Protein AF-0000000070209570 (afdb_homodimer)

pLDDT: mean 76.89, std 24.83, range [17.38, 98.5]

Structure (mmCIF, N/CA/C/O backbone):
data_AF-0000000070209570-model_v1
#
loop_
_entity.id
_entity.type
_entity.pdbx_description
1 polymer 'Terpene synthase'
#
loop_
_atom_site.group_PDB
_atom_site.id
_atom_site.type_symbol
_atom_site.label_atom_id
_atom_site.label_alt_id
_atom_site.label_comp_id
_atom_site.label_asym_id
_atom_site.label_entity_id
_atom_site.label_seq_id
_atom_site.pdbx_PDB_ins_code
_atom_site.Cartn_x
_atom_site.Cartn_y
_atom_site.Cartn_z
_atom_site.occupancy
_atom_site.B_iso_or_equiv
_atom_site.auth_seq_id
_atom_site.auth_comp_id
_atom_site.auth_asym_id
_atom_site.auth_atom_id
_atom_site.pdbx_PDB_model_num
ATOM 1 N N . MET A 1 1 ? -20.188 -4.586 13.852 1 23.17 1 MET A N 1
ATOM 2 C CA . MET A 1 1 ? -18.859 -4.348 14.383 1 23.17 1 MET A CA 1
ATOM 3 C C . MET A 1 1 ? -18.891 -3.293 15.492 1 23.17 1 MET A C 1
ATOM 5 O O . MET A 1 1 ? -19.406 -2.191 15.289 1 23.17 1 MET A O 1
ATOM 9 N N . VAL A 1 2 ? -19.016 -3.707 16.641 1 29.11 2 VAL A N 1
ATOM 10 C CA . VAL A 1 2 ? -19.016 -2.805 17.797 1 29.11 2 VAL A CA 1
ATOM 11 C C . VAL A 1 2 ? -17.891 -1.783 17.641 1 29.11 2 VAL A C 1
ATOM 13 O O . VAL A 1 2 ? -16.734 -2.152 17.406 1 29.11 2 VAL A O 1
ATOM 16 N N . ILE A 1 3 ? -18.234 -0.667 17.203 1 37.16 3 ILE A N 1
ATOM 17 C CA . ILE A 1 3 ? -17.203 0.375 17.219 1 37.16 3 ILE A CA 1
ATOM 18 C C . ILE A 1 3 ? -16.484 0.36 18.562 1 37.16 3 ILE A C 1
ATOM 20 O O . ILE A 1 3 ? -17.109 0.483 19.625 1 37.16 3 ILE A O 1
ATOM 24 N N . PRO A 1 4 ? -15.375 -0.186 18.625 1 47 4 PRO A N 1
ATOM 25 C CA . PRO A 1 4 ? -14.672 -0.267 19.906 1 47 4 PRO A CA 1
ATOM 26 C C . PRO A 1 4 ? -14.766 1.026 20.703 1 47 4 PRO A C 1
ATOM 28 O O . PRO A 1 4 ? -14.891 2.109 20.125 1 47 4 PRO A O 1
ATOM 31 N N . HIS A 1 5 ? -15.211 0.9 21.844 1 55 5 HIS A N 1
ATOM 32 C CA . HIS A 1 5 ? -15.227 1.959 22.859 1 55 5 HIS A CA 1
ATOM 33 C C . HIS A 1 5 ? -13.852 2.592 23.016 1 55 5 HIS A C 1
ATOM 35 O O . HIS A 1 5 ? -12.883 1.908 23.359 1 55 5 HIS A O 1
ATOM 41 N N . HIS A 1 6 ? -13.609 3.732 22.266 1 69.62 6 HIS A N 1
ATOM 42 C CA . HIS A 1 6 ? -12.367 4.484 22.406 1 69.62 6 HIS A CA 1
ATOM 43 C C . HIS A 1 6 ? -12.219 5.027 23.828 1 69.62 6 HIS A C 1
ATOM 45 O O . HIS A 1 6 ? -13.211 5.234 24.516 1 69.62 6 HIS A O 1
ATOM 51 N N . SER A 1 7 ? -11 4.906 24.438 1 72.31 7 SER A N 1
ATOM 52 C CA . SER A 1 7 ? -10.664 5.387 25.781 1 72.31 7 SER A CA 1
ATOM 53 C C . SER A 1 7 ? -9.508 6.379 25.734 1 72.31 7 SER A C 1
ATOM 55 O O . SER A 1 7 ? -8.492 6.129 25.078 1 72.31 7 SER A O 1
ATOM 57 N N . LEU A 1 8 ? -9.75 7.543 26.406 1 85 8 LEU A N 1
ATOM 58 C CA . LEU A 1 8 ? -8.695 8.539 26.516 1 85 8 LEU A CA 1
ATOM 59 C C . LEU A 1 8 ? -7.789 8.25 27.719 1 85 8 LEU A C 1
ATOM 61 O O . LEU A 1 8 ? -6.855 9.008 27.984 1 85 8 LEU A O 1
ATOM 65 N N . THR A 1 9 ? -8.031 7.113 28.297 1 80 9 THR A N 1
ATOM 66 C CA . THR A 1 9 ? -7.242 6.754 29.469 1 80 9 THR A CA 1
ATOM 67 C C . THR A 1 9 ? -5.766 6.629 29.094 1 80 9 THR A C 1
ATOM 69 O O . THR A 1 9 ? -5.414 5.957 28.125 1 80 9 THR A O 1
ATOM 72 N N . GLY A 1 10 ? -4.961 7.328 29.812 1 83.5 10 GLY A N 1
ATOM 73 C CA . GLY A 1 10 ? -3.523 7.215 29.625 1 83.5 10 GLY A CA 1
ATOM 74 C C . GLY A 1 10 ? -2.98 8.172 28.594 1 83.5 10 GLY A C 1
ATOM 75 O O . GLY A 1 10 ? -1.772 8.227 28.359 1 83.5 10 GLY A O 1
ATOM 76 N N . LEU A 1 11 ? -3.871 8.953 28 1 89.69 11 LEU A N 1
ATOM 77 C CA . LEU A 1 11 ? -3.422 9.875 26.953 1 89.69 11 LEU A CA 1
ATOM 78 C C . LEU A 1 11 ? -2.436 10.891 27.531 1 89.69 11 LEU A C 1
ATOM 80 O O . LEU A 1 11 ? -1.465 11.258 26.859 1 89.69 11 LEU A O 1
ATOM 84 N N . VAL A 1 12 ? -2.764 11.391 28.688 1 87.62 12 VAL A N 1
ATOM 85 C CA . VAL A 1 12 ? -1.906 12.336 29.406 1 87.62 12 VAL A CA 1
ATOM 86 C C . VAL A 1 12 ? -1.707 11.859 30.844 1 87.62 12 VAL A C 1
ATOM 88 O O . VAL A 1 12 ? -2.508 11.078 31.359 1 87.62 12 VAL A O 1
ATOM 91 N N . SER A 1 13 ? -0.628 12.297 31.422 1 81 13 SER A N 1
ATOM 92 C CA . SER A 1 13 ? -0.411 11.961 32.844 1 81 13 SER A CA 1
ATOM 93 C C . SER A 1 13 ? -1.5 12.562 33.719 1 81 13 SER A C 1
ATOM 95 O O . SER A 1 13 ? -2.137 13.547 33.344 1 81 13 SER A O 1
ATOM 97 N N . GLU A 1 14 ? -1.722 11.93 34.812 1 77.75 14 GLU A N 1
ATOM 98 C CA . GLU A 1 14 ? -2.752 12.391 35.75 1 77.75 14 GLU A CA 1
ATOM 99 C C . GLU A 1 14 ? -2.516 13.844 36.156 1 77.75 14 GLU A C 1
ATOM 101 O O . GLU A 1 14 ? -3.465 14.617 36.312 1 77.75 14 GLU A O 1
ATOM 106 N N . ALA A 1 15 ? -1.305 14.203 36.281 1 75.88 15 ALA A N 1
ATOM 107 C CA . ALA A 1 15 ? -0.942 15.547 36.75 1 75.88 15 ALA A CA 1
ATOM 108 C C . ALA A 1 15 ? -1.246 16.594 35.688 1 75.88 15 ALA A C 1
ATOM 110 O O . ALA A 1 15 ? -1.459 17.766 36 1 75.88 15 ALA A O 1
ATOM 111 N N . GLU A 1 16 ? -1.414 16.125 34.469 1 80.62 16 GLU A N 1
ATOM 112 C CA . GLU A 1 16 ? -1.543 17.078 33.344 1 80.62 16 GLU A CA 1
ATOM 113 C C . GLU A 1 16 ? -2.957 17.062 32.781 1 80.62 16 GLU A C 1
ATOM 115 O O . GLU A 1 16 ? -3.262 17.828 31.859 1 80.62 16 GLU A O 1
ATOM 120 N N . GLN A 1 17 ? -3.848 16.391 33.375 1 77.75 17 GLN A N 1
ATOM 121 C CA . GLN A 1 17 ? -5.191 16.219 32.812 1 77.75 17 GLN A CA 1
ATOM 122 C C . GLN A 1 17 ? -5.957 17.531 32.812 1 77.75 17 GLN A C 1
ATOM 124 O O . GLN A 1 17 ? -6.75 17.812 31.922 1 77.75 17 GLN A O 1
ATOM 129 N N . ASP A 1 18 ? -5.605 18.359 33.812 1 78.69 18 ASP A N 1
ATOM 130 C CA . ASP A 1 18 ? -6.355 19.609 33.938 1 78.69 18 ASP A CA 1
ATOM 131 C C . ASP A 1 18 ? -5.707 20.719 33.125 1 78.69 18 ASP A C 1
ATOM 133 O O . ASP A 1 18 ? -6.234 21.828 33.062 1 78.69 18 ASP A O 1
ATOM 137 N N . ARG A 1 19 ? -4.699 20.359 32.469 1 85.25 19 ARG A N 1
ATOM 138 C CA . ARG A 1 19 ? -3.951 21.406 31.766 1 85.25 19 ARG A CA 1
ATOM 139 C C . ARG A 1 19 ? -4.203 21.328 30.266 1 85.25 19 ARG A C 1
ATOM 141 O O . ARG A 1 19 ? -3.824 22.25 29.516 1 85.25 19 ARG A O 1
ATOM 148 N N . ILE A 1 20 ? -4.855 20.312 29.812 1 89.19 20 ILE A N 1
ATOM 149 C CA . ILE A 1 20 ? -5.09 20.172 28.391 1 89.19 20 ILE A CA 1
ATOM 150 C C . ILE A 1 20 ? -6.504 20.625 28.047 1 89.19 20 ILE A C 1
ATOM 152 O O . ILE A 1 20 ? -7.379 20.656 28.922 1 89.19 20 ILE A O 1
ATOM 156 N N . CYS A 1 21 ? -6.656 21.109 26.875 1 88.88 21 CYS A N 1
ATOM 157 C CA . CYS A 1 21 ? -8.008 21.375 26.375 1 88.88 21 CYS A CA 1
ATOM 158 C C . CYS A 1 21 ? -8.82 20.094 26.312 1 88.88 21 CYS A C 1
ATOM 160 O O . CYS A 1 21 ? -8.367 19.094 25.75 1 88.88 21 CYS A O 1
ATOM 162 N N . PRO A 1 22 ? -10.023 20.031 26.891 1 87.31 22 PRO A N 1
ATOM 163 C CA . PRO A 1 22 ? -10.812 18.797 26.906 1 87.31 22 PRO A CA 1
ATOM 164 C C . PRO A 1 22 ? -11.086 18.266 25.5 1 87.31 22 PRO A C 1
ATOM 166 O O . PRO A 1 22 ? -11.359 19.047 24.578 1 87.31 22 PRO A O 1
ATOM 169 N N . ILE A 1 23 ? -10.992 16.969 25.375 1 91.06 23 ILE A N 1
ATOM 170 C CA . ILE A 1 23 ? -11.273 16.281 24.125 1 91.06 23 ILE A CA 1
ATOM 171 C C . ILE A 1 23 ? -12.664 15.656 24.172 1 91.06 23 ILE A C 1
ATOM 173 O O . ILE A 1 23 ? -12.961 14.844 25.047 1 91.06 23 ILE A O 1
ATOM 177 N N . ARG A 1 24 ? -13.547 16.016 23.203 1 90.94 24 ARG A N 1
ATOM 178 C CA . ARG A 1 24 ? -14.945 15.586 23.266 1 90.94 24 ARG A CA 1
ATOM 179 C C . ARG A 1 24 ? -15.328 14.797 22.031 1 90.94 24 ARG A C 1
ATOM 181 O O . ARG A 1 24 ? -16.422 14.227 21.953 1 90.94 24 ARG A O 1
ATOM 188 N N . TYR A 1 25 ? -14.461 14.766 21.109 1 92.81 25 TYR A N 1
ATOM 189 C CA . TYR A 1 25 ? -14.742 14.086 19.859 1 92.81 25 TYR A CA 1
ATOM 190 C C . TYR A 1 25 ? -13.586 13.18 19.453 1 92.81 25 TYR A C 1
ATOM 192 O O . TYR A 1 25 ? -12.43 13.484 19.734 1 92.81 25 TYR A O 1
ATOM 200 N N . LEU A 1 26 ? -13.883 12.031 18.906 1 94.12 26 LEU A N 1
ATOM 201 C CA . LEU A 1 26 ? -12.938 11.109 18.281 1 94.12 26 LEU A CA 1
ATOM 202 C C . LEU A 1 26 ? -13.469 10.578 16.953 1 94.12 26 LEU A C 1
ATOM 204 O O . LEU A 1 26 ? -14.508 9.914 16.922 1 94.12 26 LEU A O 1
ATOM 208 N N . HIS A 1 27 ? -12.789 10.922 15.914 1 95.38 27 HIS A N 1
ATOM 209 C CA . HIS A 1 27 ? -13.18 10.508 14.57 1 95.38 27 HIS A CA 1
ATOM 210 C C . HIS A 1 27 ? -12.242 9.438 14.031 1 95.38 27 HIS A C 1
ATOM 212 O O . HIS A 1 27 ? -11.023 9.648 13.969 1 95.38 27 HIS A O 1
ATOM 218 N N . ASN A 1 28 ? -12.766 8.266 13.727 1 94.81 28 ASN A N 1
ATOM 219 C CA . ASN A 1 28 ? -12.023 7.219 13.023 1 94.81 28 ASN A CA 1
ATOM 220 C C . ASN A 1 28 ? -12.281 7.262 11.523 1 94.81 28 ASN A C 1
ATOM 222 O O . ASN A 1 28 ? -13.367 6.898 11.062 1 94.81 28 ASN A O 1
ATOM 226 N N . PRO A 1 29 ? -11.289 7.695 10.789 1 96.19 29 PRO A N 1
ATOM 227 C CA . PRO A 1 29 ? -11.531 7.816 9.344 1 96.19 29 PRO A CA 1
ATOM 228 C C . PRO A 1 29 ? -11.539 6.465 8.633 1 96.19 29 PRO A C 1
ATOM 230 O O . PRO A 1 29 ? -12.023 6.359 7.504 1 96.19 29 PRO A O 1
ATOM 233 N N . LEU A 1 30 ? -10.953 5.445 9.258 1 94.25 30 LEU A N 1
ATOM 234 C CA . LEU A 1 30 ? -10.859 4.137 8.625 1 94.25 30 LEU A CA 1
ATOM 235 C C . LEU A 1 30 ? -12.172 3.371 8.758 1 94.25 30 LEU A C 1
ATOM 237 O O . LEU A 1 30 ? -12.859 3.479 9.773 1 94.25 30 LEU A O 1
ATOM 241 N N . GLN A 1 31 ? -12.562 2.703 7.832 1 88.12 31 GLN A N 1
ATOM 242 C CA . GLN A 1 31 ? -13.805 1.945 7.793 1 88.12 31 GLN A CA 1
ATOM 243 C C . GLN A 1 31 ? -13.555 0.461 8.039 1 88.12 31 GLN A C 1
ATOM 245 O O . GLN A 1 31 ? -14.484 -0.348 7.988 1 88.12 31 GLN A O 1
ATOM 250 N N . SER A 1 32 ? -12.258 0.089 8.148 1 83.81 32 SER A N 1
ATOM 251 C CA . SER A 1 32 ? -11.836 -1.281 8.422 1 83.81 32 SER A CA 1
ATOM 252 C C . SER A 1 32 ? -10.57 -1.312 9.273 1 83.81 32 SER A C 1
ATOM 254 O O . SER A 1 32 ? -10.008 -0.263 9.594 1 83.81 32 SER A O 1
ATOM 256 N N . ASN A 1 33 ? -10.281 -2.477 9.812 1 79.38 33 ASN A N 1
ATOM 257 C CA . ASN A 1 33 ? -9.039 -2.719 10.531 1 79.38 33 ASN A CA 1
ATOM 258 C C . ASN A 1 33 ? -8.117 -3.662 9.766 1 79.38 33 ASN A C 1
ATOM 260 O O . ASN A 1 33 ? -8.117 -4.871 10.016 1 79.38 33 ASN A O 1
ATOM 264 N N . PRO A 1 34 ? -7.391 -3.049 8.875 1 81.31 34 PRO A N 1
ATOM 265 C CA . PRO A 1 34 ? -6.574 -3.926 8.031 1 81.31 34 PRO A CA 1
ATOM 266 C C . PRO A 1 34 ? -5.484 -4.648 8.812 1 81.31 34 PRO A C 1
ATOM 268 O O . PRO A 1 34 ? -4.633 -4.004 9.438 1 81.31 34 PRO A O 1
ATOM 271 N N . SER A 1 35 ? -5.371 -5.941 8.703 1 81.12 35 SER A N 1
ATOM 272 C CA . SER A 1 35 ? -4.43 -6.746 9.477 1 81.12 35 SER A CA 1
ATOM 273 C C . SER A 1 35 ? -3.023 -6.66 8.891 1 81.12 35 SER A C 1
ATOM 275 O O . SER A 1 35 ? -2.039 -6.949 9.578 1 81.12 35 SER A O 1
ATOM 277 N N . TRP A 1 36 ? -2.928 -6.293 7.68 1 82.94 36 TRP A N 1
ATOM 278 C CA . TRP A 1 36 ? -1.636 -6.312 7 1 82.94 36 TRP A CA 1
ATOM 279 C C . TRP A 1 36 ? -0.874 -5.012 7.242 1 82.94 36 TRP A C 1
ATOM 281 O O . TRP A 1 36 ? 0.28 -4.875 6.828 1 82.94 36 TRP A O 1
ATOM 291 N N . ILE A 1 37 ? -1.49 -4.043 7.832 1 87.56 37 ILE A N 1
ATOM 292 C CA . ILE A 1 37 ? -0.826 -2.791 8.172 1 87.56 37 ILE A CA 1
ATOM 293 C C . ILE A 1 37 ? -0.371 -2.822 9.625 1 87.56 37 ILE A C 1
ATOM 295 O O . ILE A 1 37 ? -1.137 -3.205 10.516 1 87.56 37 ILE A O 1
ATOM 299 N N . ARG A 1 38 ? 0.879 -2.494 9.836 1 86.12 38 ARG A N 1
ATOM 300 C CA . ARG A 1 38 ? 1.438 -2.418 11.18 1 86.12 38 ARG A CA 1
ATOM 301 C C . ARG A 1 38 ? 1.892 -0.998 11.508 1 86.12 38 ARG A C 1
ATOM 303 O O . ARG A 1 38 ? 2.748 -0.442 10.812 1 86.12 38 ARG A O 1
ATOM 310 N N . ARG A 1 39 ? 1.322 -0.509 12.469 1 87.12 39 ARG A N 1
ATOM 311 C CA . ARG A 1 39 ? 1.769 0.797 12.945 1 87.12 39 ARG A CA 1
ATOM 312 C C . ARG A 1 39 ? 2.912 0.654 13.945 1 87.12 39 ARG A C 1
ATOM 314 O O . ARG A 1 39 ? 2.729 0.108 15.031 1 87.12 39 ARG A O 1
ATOM 321 N N . CYS A 1 40 ? 4.082 1.082 13.594 1 87.88 40 CYS A N 1
ATOM 322 C CA . CYS A 1 40 ? 5.246 1.091 14.477 1 87.88 40 CYS A CA 1
ATOM 323 C C . CYS A 1 40 ? 5.535 2.5 14.984 1 87.88 40 CYS A C 1
ATOM 325 O O . CYS A 1 40 ? 5.906 3.379 14.203 1 87.88 40 CYS A O 1
ATOM 327 N N . PRO A 1 41 ? 5.449 2.699 16.312 1 92.88 41 PRO A N 1
ATOM 328 C CA . PRO A 1 41 ? 5.695 4.047 16.828 1 92.88 41 PRO A CA 1
ATOM 329 C C . PRO A 1 41 ? 7.098 4.555 16.516 1 92.88 41 PRO A C 1
ATOM 331 O O . PRO A 1 41 ? 8.07 3.807 16.609 1 92.88 41 PRO A O 1
ATOM 334 N N . ILE A 1 42 ? 7.168 5.738 16.062 1 94.25 42 ILE A N 1
ATOM 335 C CA . ILE A 1 42 ? 8.445 6.379 15.781 1 94.25 42 ILE A CA 1
ATOM 336 C C . ILE A 1 42 ? 8.562 7.68 16.562 1 94.25 42 ILE A C 1
ATOM 338 O O . ILE A 1 42 ? 7.555 8.336 16.844 1 94.25 42 ILE A O 1
ATOM 342 N N . SER A 1 43 ? 9.797 8.031 16.953 1 93.62 43 SER A N 1
ATOM 343 C CA . SER A 1 43 ? 10.078 9.25 17.703 1 93.62 43 SER A CA 1
ATOM 344 C C . SER A 1 43 ? 11.109 10.109 16.984 1 93.62 43 SER A C 1
ATOM 346 O O . SER A 1 43 ? 11.859 9.617 16.141 1 93.62 43 SER A O 1
ATOM 348 N N . PHE A 1 44 ? 11.07 11.375 17.328 1 94.62 44 PHE A N 1
ATOM 349 C CA . PHE A 1 44 ? 12.086 12.273 16.766 1 94.62 44 PHE A CA 1
ATOM 350 C C . PHE A 1 44 ? 13.484 11.797 17.141 1 94.62 44 PHE A C 1
ATOM 352 O O . PHE A 1 44 ? 13.734 11.414 18.281 1 94.62 44 PHE A O 1
ATOM 359 N N . PRO A 1 45 ? 14.422 11.562 16.203 1 89.75 45 PRO A N 1
ATOM 360 C CA . PRO A 1 45 ? 15.695 10.883 16.438 1 89.75 45 PRO A CA 1
ATOM 361 C C . PRO A 1 45 ? 16.594 11.633 17.422 1 89.75 45 PRO A C 1
ATOM 363 O O . PRO A 1 45 ? 17.469 11.023 18.062 1 89.75 45 PRO A O 1
ATOM 366 N N . ARG A 1 46 ? 16.656 12.82 17.562 1 82.06 46 ARG A N 1
ATOM 367 C CA . ARG A 1 46 ? 17.562 13.492 18.484 1 82.06 46 ARG A CA 1
ATOM 368 C C . ARG A 1 46 ? 16.969 13.57 19.875 1 82.06 46 ARG A C 1
ATOM 370 O O . ARG A 1 46 ? 15.773 13.781 20.031 1 82.06 46 ARG A O 1
ATOM 377 N N . GLY A 1 47 ? 17.016 12.398 20.641 1 61.09 47 GLY A N 1
ATOM 378 C CA . GLY A 1 47 ? 16.531 12.297 22 1 61.09 47 GLY A CA 1
ATOM 379 C C . GLY A 1 47 ? 15.789 13.539 22.469 1 61.09 47 GLY A C 1
ATOM 380 O O . GLY A 1 47 ? 15.828 14.578 21.812 1 61.09 47 GLY A O 1
ATOM 381 N N . GLY A 1 48 ? 14.758 13.406 23.344 1 52.41 48 GLY A N 1
ATOM 382 C CA . GLY A 1 48 ? 13.82 14.336 23.969 1 52.41 48 GLY A CA 1
ATOM 383 C C . GLY A 1 48 ? 14.484 15.609 24.453 1 52.41 48 GLY A C 1
ATOM 384 O O . GLY A 1 48 ? 14.594 15.828 25.672 1 52.41 48 GLY A O 1
ATOM 385 N N . GLY A 1 49 ? 15.508 15.984 23.844 1 46.41 49 GLY A N 1
ATOM 386 C CA . GLY A 1 49 ? 16.016 17.203 24.453 1 46.41 49 GLY A CA 1
ATOM 387 C C . GLY A 1 49 ? 14.992 18.312 24.516 1 46.41 49 GLY A C 1
ATOM 388 O O . GLY A 1 49 ? 14 18.297 23.781 1 46.41 49 GLY A O 1
ATOM 389 N N . GLU A 1 50 ? 14.969 19.078 25.641 1 51.09 50 GLU A N 1
ATOM 390 C CA . GLU A 1 50 ? 14.203 20.297 25.891 1 51.09 50 GLU A CA 1
ATOM 391 C C . GLU A 1 50 ? 14.305 21.266 24.703 1 51.09 50 GLU A C 1
ATOM 393 O O . GLU A 1 50 ? 15.367 21.406 24.109 1 51.09 50 GLU A O 1
ATOM 398 N N . VAL A 1 51 ? 13.242 21.344 23.953 1 52.38 51 VAL A N 1
ATOM 399 C CA . VAL A 1 51 ? 13.266 22.484 23.047 1 52.38 51 VAL A CA 1
ATOM 400 C C . VAL A 1 51 ? 13.938 23.672 23.719 1 52.38 51 VAL A C 1
ATOM 402 O O . VAL A 1 51 ? 13.531 24.078 24.812 1 52.38 51 VAL A O 1
ATOM 405 N N . HIS A 1 52 ? 15.195 23.875 23.453 1 49 52 HIS A N 1
ATOM 406 C CA . HIS A 1 52 ? 16.109 24.812 24.094 1 49 52 HIS A CA 1
ATOM 407 C C . HIS A 1 52 ? 15.438 26.156 24.328 1 49 52 HIS A C 1
ATOM 409 O O . HIS A 1 52 ? 15.883 26.938 25.172 1 49 52 HIS A O 1
ATOM 415 N N . ASN A 1 53 ? 14.516 26.594 23.547 1 46.41 53 ASN A N 1
ATOM 416 C CA . ASN A 1 53 ? 14.156 28 23.672 1 46.41 53 ASN A CA 1
ATOM 417 C C . ASN A 1 53 ? 13.148 28.234 24.781 1 46.41 53 ASN A C 1
ATOM 419 O O . ASN A 1 53 ? 12.516 29.297 24.859 1 46.41 53 ASN A O 1
ATOM 423 N N . THR A 1 54 ? 12.773 27.203 25.516 1 53.41 54 THR A N 1
ATOM 424 C CA . THR A 1 54 ? 11.742 27.641 26.438 1 53.41 54 THR A CA 1
ATOM 425 C C . THR A 1 54 ? 12.188 27.469 27.891 1 53.41 54 THR A C 1
ATOM 427 O O . THR A 1 54 ? 12.734 26.422 28.25 1 53.41 54 THR A O 1
ATOM 430 N N . LYS A 1 55 ? 12.562 28.531 28.641 1 51.53 55 LYS A N 1
ATOM 431 C CA . LYS A 1 55 ? 12.852 28.578 30.078 1 51.53 55 LYS A CA 1
ATOM 432 C C . LYS A 1 55 ? 11.789 27.812 30.875 1 51.53 55 LYS A C 1
ATOM 434 O O . LYS A 1 55 ? 12.094 27.203 31.891 1 51.53 55 LYS A O 1
ATOM 439 N N . GLU A 1 56 ? 10.43 27.938 30.453 1 61.56 56 GLU A N 1
ATOM 440 C CA . GLU A 1 56 ? 9.289 27.297 31.094 1 61.56 56 GLU A CA 1
ATOM 441 C C . GLU A 1 56 ? 8.617 26.297 30.172 1 61.56 56 GLU A C 1
ATOM 443 O O . GLU A 1 56 ? 8.68 26.422 28.938 1 61.56 56 GLU A O 1
ATOM 448 N N . ARG A 1 57 ? 8.156 25.266 30.781 1 77.5 57 ARG A N 1
ATOM 449 C CA . ARG A 1 57 ? 7.438 24.25 30.016 1 77.5 57 ARG A CA 1
ATOM 450 C C . ARG A 1 57 ? 6.207 24.844 29.344 1 77.5 57 ARG A C 1
ATOM 452 O O . ARG A 1 57 ? 5.258 25.266 30.016 1 77.5 57 ARG A O 1
ATOM 459 N N . VAL A 1 58 ? 6.188 24.984 28.062 1 88.56 58 VAL A N 1
ATOM 460 C CA . VAL A 1 58 ? 5.148 25.688 27.328 1 88.56 58 VAL A CA 1
ATOM 461 C C . VAL A 1 58 ? 4.215 24.688 26.656 1 88.56 58 VAL A C 1
ATOM 463 O O . VAL A 1 58 ? 3.301 25.062 25.922 1 88.56 58 VAL A O 1
ATOM 466 N N . PHE A 1 59 ? 4.426 23.375 26.953 1 92.94 59 PHE A N 1
ATOM 467 C CA . PHE A 1 59 ? 3.582 22.406 26.281 1 92.94 59 PHE A CA 1
ATOM 468 C C . PHE A 1 59 ? 3.322 21.203 27.188 1 92.94 59 PHE A C 1
ATOM 470 O O . PHE A 1 59 ? 4.02 21 28.172 1 92.94 59 PHE A O 1
ATOM 477 N N . ASN A 1 60 ? 2.277 20.484 26.922 1 91.75 60 ASN A N 1
ATOM 478 C CA . ASN A 1 60 ? 1.963 19.172 27.469 1 91.75 60 ASN A CA 1
ATOM 479 C C . ASN A 1 60 ? 2.203 18.062 26.453 1 91.75 60 ASN A C 1
ATOM 481 O O . ASN A 1 60 ? 2.061 18.281 25.25 1 91.75 60 ASN A O 1
ATOM 485 N N . THR A 1 61 ? 2.57 16.922 26.953 1 91.88 61 THR A N 1
ATOM 486 C CA . THR A 1 61 ? 2.795 15.781 26.078 1 91.88 61 THR A CA 1
ATOM 487 C C . THR A 1 61 ? 1.609 14.82 26.125 1 91.88 61 THR A C 1
ATOM 489 O O . THR A 1 61 ? 1.102 14.508 27.203 1 91.88 61 THR A O 1
ATOM 492 N N . LEU A 1 62 ? 1.144 14.477 24.969 1 94.12 62 LEU A N 1
ATOM 493 C CA . LEU A 1 62 ? 0.1 13.469 24.812 1 94.12 62 LEU A CA 1
ATOM 494 C C . LEU A 1 62 ? 0.667 12.195 24.188 1 94.12 62 LEU A C 1
ATOM 496 O O . LEU A 1 62 ? 1.522 12.258 23.297 1 94.12 62 LEU A O 1
ATOM 500 N N . SER A 1 63 ? 0.209 11.031 24.641 1 92.06 63 SER A N 1
ATOM 501 C CA . SER A 1 63 ? 0.756 9.758 24.188 1 92.06 63 SER A CA 1
ATOM 502 C C . SER A 1 63 ? -0.343 8.836 23.672 1 92.06 63 SER A C 1
ATOM 504 O O . SER A 1 63 ? -0.683 7.84 24.312 1 92.06 63 SER A O 1
ATOM 506 N N . PRO A 1 64 ? -0.755 9.094 22.453 1 94.19 64 PRO A N 1
ATOM 507 C CA . PRO A 1 64 ? -1.867 8.297 21.922 1 94.19 64 PRO A CA 1
ATOM 508 C C . PRO A 1 64 ? -1.464 6.855 21.609 1 94.19 64 PRO A C 1
ATOM 510 O O . PRO A 1 64 ? -2.328 5.996 21.422 1 94.19 64 PRO A O 1
ATOM 513 N N . LEU A 1 65 ? -0.195 6.555 21.547 1 92.88 65 LEU A N 1
ATOM 514 C CA . LEU A 1 65 ? 0.259 5.23 21.141 1 92.88 65 LEU A CA 1
ATOM 515 C C . LEU A 1 65 ? 0.917 4.496 22.297 1 92.88 65 LEU A C 1
ATOM 517 O O . LEU A 1 65 ? 1.79 3.65 22.094 1 92.88 65 LEU A O 1
ATOM 521 N N . ASN A 1 66 ? 0.556 4.77 23.516 1 86.88 66 ASN A N 1
ATOM 522 C CA . ASN A 1 66 ? 1.235 4.215 24.672 1 86.88 66 ASN A CA 1
ATOM 523 C C . ASN A 1 66 ? 0.695 2.832 25.031 1 86.88 66 ASN A C 1
ATOM 525 O O . ASN A 1 66 ? 1.171 2.201 25.984 1 86.88 66 ASN A O 1
ATOM 529 N N . GLY A 1 67 ? -0.251 2.287 24.312 1 82 67 GLY A N 1
ATOM 530 C CA . GLY A 1 67 ? -0.803 0.962 24.562 1 82 67 GLY A CA 1
ATOM 531 C C . GLY A 1 67 ? -1.937 0.962 25.562 1 82 67 GLY A C 1
ATOM 532 O O . GLY A 1 67 ? -2.664 -0.025 25.688 1 82 67 GLY A O 1
ATOM 533 N N . ILE A 1 68 ? -2.113 2.021 26.234 1 78 68 ILE A N 1
ATOM 534 C CA . ILE A 1 68 ? -3.172 2.145 27.234 1 78 68 ILE A CA 1
ATOM 535 C C . ILE A 1 68 ? -4.371 2.865 26.625 1 78 68 ILE A C 1
ATOM 537 O O . ILE A 1 68 ? -5.512 2.408 26.766 1 78 68 ILE A O 1
ATOM 541 N N . CYS A 1 69 ? -3.992 3.904 25.891 1 82.44 69 CYS A N 1
ATOM 542 C CA . CYS A 1 69 ? -5.004 4.684 25.188 1 82.44 69 CYS A CA 1
ATOM 543 C C . CYS A 1 69 ? -5.52 3.934 23.969 1 82.44 69 CYS A C 1
ATOM 545 O O . CYS A 1 69 ? -4.762 3.223 23.297 1 82.44 69 CYS A O 1
ATOM 547 N N . ASP A 1 70 ? -6.812 3.98 23.781 1 86.5 70 ASP A N 1
ATOM 548 C CA . ASP A 1 70 ? -7.395 3.422 22.562 1 86.5 70 ASP A CA 1
ATOM 549 C C . ASP A 1 70 ? -8.125 4.496 21.766 1 86.5 70 ASP A C 1
ATOM 551 O O . ASP A 1 70 ? -9.328 4.707 21.938 1 86.5 70 ASP A O 1
ATOM 555 N N . VAL A 1 71 ? -7.441 5.121 20.969 1 91.88 71 VAL A N 1
ATOM 556 C CA . VAL A 1 71 ? -7.992 6.184 20.125 1 91.88 71 VAL A CA 1
ATOM 557 C C . VAL A 1 71 ? -7.664 5.91 18.656 1 91.88 71 VAL A C 1
ATOM 559 O O . VAL A 1 71 ? -6.684 5.23 18.359 1 91.88 71 VAL A O 1
ATOM 562 N N . PRO A 1 72 ? -8.453 6.332 17.75 1 93.62 72 PRO A N 1
ATOM 563 C CA . PRO A 1 72 ? -8.219 6.09 16.328 1 93.62 72 PRO A CA 1
ATOM 564 C C . PRO A 1 72 ? -7.211 7.066 15.719 1 93.62 72 PRO A C 1
ATOM 566 O O . PRO A 1 72 ? -7.516 7.727 14.719 1 93.62 72 PRO A O 1
ATOM 569 N N . TYR A 1 73 ? -6.051 7.133 16.344 1 95.69 73 TYR A N 1
ATOM 570 C CA . TYR A 1 73 ? -4.934 7.961 15.914 1 95.69 73 TYR A CA 1
ATOM 571 C C . TYR A 1 73 ? -4.18 7.297 14.773 1 95.69 73 TYR A C 1
ATOM 573 O O . TYR A 1 73 ? -3.447 6.324 14.984 1 95.69 73 TYR A O 1
ATOM 581 N N . CYS A 1 74 ? -4.352 7.793 13.555 1 95.06 74 CYS A N 1
ATOM 582 C CA . CYS A 1 74 ? -3.773 7.188 12.359 1 95.06 74 CYS A CA 1
ATOM 583 C C . CYS A 1 74 ? -2.395 7.77 12.07 1 95.06 74 CYS A C 1
ATOM 585 O O . CYS A 1 74 ? -2.199 8.43 11.055 1 95.06 74 CYS A O 1
ATOM 587 N N . SER A 1 75 ? -1.437 7.551 12.883 1 96.88 75 SER A N 1
ATOM 588 C CA . SER A 1 75 ? -0.058 8 12.719 1 96.88 75 SER A CA 1
ATOM 589 C C . SER A 1 75 ? 0.906 7.137 13.531 1 96.88 75 SER A C 1
ATOM 591 O O . SER A 1 75 ? 0.544 6.613 14.586 1 96.88 75 SER A O 1
ATOM 593 N N . SER A 1 76 ? 2.1 6.957 13.008 1 96 76 SER A N 1
ATOM 594 C CA . SER A 1 76 ? 3.141 6.246 13.75 1 96 76 SER A CA 1
ATOM 595 C C . SER A 1 76 ? 3.922 7.191 14.656 1 96 76 SER A C 1
ATOM 597 O O . SER A 1 76 ? 4.727 6.75 15.477 1 96 76 SER A O 1
ATOM 599 N N . ILE A 1 77 ? 3.756 8.477 14.469 1 96.81 77 ILE A N 1
ATOM 600 C CA . ILE A 1 77 ? 4.477 9.43 15.312 1 96.81 77 ILE A CA 1
ATOM 601 C C . ILE A 1 77 ? 3.953 9.359 16.734 1 96.81 77 ILE A C 1
ATOM 603 O O . ILE A 1 77 ? 2.791 9.68 17 1 96.81 77 ILE A O 1
ATOM 607 N N . ALA A 1 78 ? 4.781 9.016 17.609 1 93.69 78 ALA A N 1
ATOM 608 C CA . ALA A 1 78 ? 4.371 8.586 18.938 1 93.69 78 ALA A CA 1
ATOM 609 C C . ALA A 1 78 ? 3.99 9.781 19.812 1 93.69 78 ALA A C 1
ATOM 611 O O . ALA A 1 78 ? 3.043 9.711 20.594 1 93.69 78 ALA A O 1
ATOM 612 N N . ASP A 1 79 ? 4.723 10.867 19.656 1 90.94 79 ASP A N 1
ATOM 613 C CA . ASP A 1 79 ? 4.551 11.984 20.578 1 90.94 79 ASP A CA 1
ATOM 614 C C . ASP A 1 79 ? 3.705 13.094 19.953 1 90.94 79 ASP A C 1
ATOM 616 O O . ASP A 1 79 ? 3.988 13.539 18.828 1 90.94 79 ASP A O 1
ATOM 620 N N . VAL A 1 80 ? 2.725 13.43 20.656 1 95.94 80 VAL A N 1
ATOM 621 C CA . VAL A 1 80 ? 1.889 14.586 20.344 1 95.94 80 VAL A CA 1
ATOM 622 C C . VAL A 1 80 ? 1.979 15.609 21.469 1 95.94 80 VAL A C 1
ATOM 624 O O . VAL A 1 80 ? 2.299 15.266 22.609 1 95.94 80 VAL A O 1
ATOM 627 N N . TYR A 1 81 ? 1.798 16.859 21.141 1 94.62 81 TYR A N 1
ATOM 628 C CA . TYR A 1 81 ? 1.94 17.938 22.109 1 94.62 81 TYR A CA 1
ATOM 629 C C . TYR A 1 81 ? 0.79 18.922 22 1 94.62 81 TYR A C 1
ATOM 631 O O . TYR A 1 81 ? 0.122 19 20.969 1 94.62 81 TYR A O 1
ATOM 639 N N . GLU A 1 82 ? 0.53 19.594 23.078 1 95.75 82 GLU A N 1
ATOM 640 C CA . GLU A 1 82 ? -0.395 20.734 23.109 1 95.75 82 GLU A CA 1
ATOM 641 C C . GLU A 1 82 ? 0.212 21.922 23.844 1 95.75 82 GLU A C 1
ATOM 643 O O . GLU A 1 82 ? 0.753 21.766 24.938 1 95.75 82 GLU A O 1
ATOM 648 N N . THR A 1 83 ? 0.156 23.062 23.203 1 95.75 83 THR A N 1
ATOM 649 C CA . THR A 1 83 ? 0.674 24.266 23.844 1 95.75 83 THR A CA 1
ATOM 650 C C . THR A 1 83 ? -0.091 24.578 25.125 1 95.75 83 THR A C 1
ATOM 652 O O . THR A 1 83 ? -1.294 24.328 25.219 1 95.75 83 THR A O 1
ATOM 655 N N . ARG A 1 84 ? 0.542 25.125 26.094 1 93 84 ARG A N 1
ATOM 656 C CA . ARG A 1 84 ? -0.104 25.531 27.344 1 93 84 ARG A CA 1
ATOM 657 C C . ARG A 1 84 ? -0.814 26.875 27.172 1 93 84 ARG A C 1
ATOM 659 O O . ARG A 1 84 ? -1.534 27.312 28.078 1 93 84 ARG A O 1
ATOM 666 N N . PHE A 1 85 ? -0.701 27.5 26.016 1 94.44 85 PHE A N 1
ATOM 667 C CA . PHE A 1 85 ? -1.336 28.781 25.734 1 94.44 85 PHE A CA 1
ATOM 668 C C . PHE A 1 85 ? -2.645 28.578 24.969 1 94.44 85 PHE A C 1
ATOM 670 O O . PHE A 1 85 ? -3.119 29.484 24.281 1 94.44 85 PHE A O 1
ATOM 677 N N . TRP A 1 86 ? -3.207 27.359 25.078 1 92.75 86 TRP A N 1
ATOM 678 C CA . TRP A 1 86 ? -4.359 27.047 24.234 1 92.75 86 TRP A CA 1
ATOM 679 C C . TRP A 1 86 ? -5.543 27.938 24.594 1 92.75 86 TRP A C 1
ATOM 681 O O . TRP A 1 86 ? -6.332 28.312 23.719 1 92.75 86 TRP A O 1
ATOM 691 N N . LYS A 1 87 ? -5.719 28.391 25.828 1 92.44 87 LYS A N 1
ATOM 692 C CA . LYS A 1 87 ? -6.824 29.266 26.219 1 92.44 87 LYS A CA 1
ATOM 693 C C . LYS A 1 87 ? -6.699 30.641 25.547 1 92.44 87 LYS A C 1
ATOM 695 O O . LYS A 1 87 ? -7.691 31.188 25.062 1 92.44 87 LYS A O 1
ATOM 700 N N . GLU A 1 88 ? -5.465 31.156 25.594 1 93.25 88 GLU A N 1
ATOM 701 C CA . GLU A 1 88 ? -5.203 32.438 24.922 1 93.25 88 GLU A CA 1
ATOM 702 C C . GLU A 1 88 ? -5.5 32.344 23.422 1 93.25 88 GLU A C 1
ATOM 704 O O . GLU A 1 88 ? -6.062 33.281 22.844 1 93.25 88 GLU A O 1
ATOM 709 N N . GLY A 1 89 ? -5.113 31.266 22.844 1 93.12 89 GLY A N 1
ATOM 710 C CA . GLY A 1 89 ? -5.375 31.078 21.422 1 93.12 89 GLY A CA 1
ATOM 711 C C . GLY A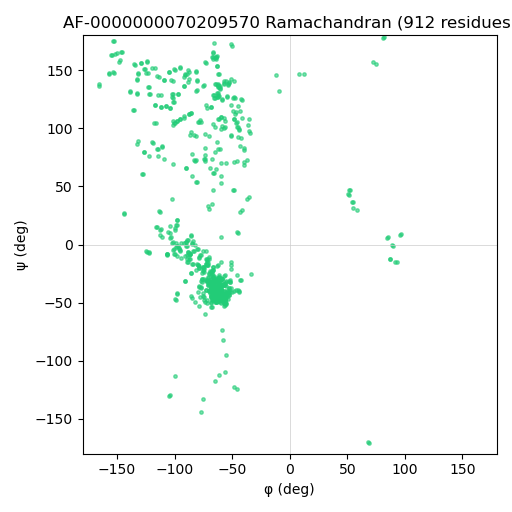 1 89 ? -6.852 30.969 21.109 1 93.12 89 GLY A C 1
ATOM 712 O O . GLY A 1 89 ? -7.312 31.531 20.109 1 93.12 89 GLY A O 1
ATOM 713 N N . LEU A 1 90 ? -7.59 30.25 21.906 1 90.69 90 LEU A N 1
ATOM 714 C CA . LEU A 1 90 ? -9.031 30.109 21.688 1 90.69 90 LEU A CA 1
ATOM 715 C C . LEU A 1 90 ? -9.727 31.453 21.781 1 90.69 90 LEU A C 1
ATOM 717 O O . LEU A 1 90 ? -10.617 31.75 20.969 1 90.69 90 LEU A O 1
ATOM 721 N N . GLU A 1 91 ? -9.312 32.219 22.734 1 91.25 91 GLU A N 1
ATOM 722 C CA . GLU A 1 91 ? -9.922 33.531 22.906 1 91.25 91 GLU A CA 1
ATOM 723 C C . GLU A 1 91 ? -9.602 34.438 21.734 1 91.25 91 GLU A C 1
ATOM 725 O O . GLU A 1 91 ? -10.461 35.188 21.266 1 91.25 91 GLU A O 1
ATOM 730 N N . ALA A 1 92 ? -8.383 34.438 21.297 1 92 92 ALA A N 1
ATOM 731 C CA . ALA A 1 92 ? -8.008 35.219 20.141 1 92 92 ALA A CA 1
ATOM 732 C C . ALA A 1 92 ? -8.805 34.812 18.906 1 92 92 ALA A C 1
ATOM 734 O O . ALA A 1 92 ? -9.234 35.656 18.125 1 92 92 ALA A O 1
ATOM 735 N N . GLY A 1 93 ? -8.938 33.531 18.75 1 89.38 93 GLY A N 1
ATOM 736 C CA . GLY A 1 93 ? -9.734 33 17.656 1 89.38 93 GLY A CA 1
ATOM 737 C C . GLY A 1 93 ? -11.195 33.406 17.734 1 89.38 93 GLY A C 1
ATOM 738 O O . GLY A 1 93 ? -11.781 33.844 16.734 1 89.38 93 GLY A O 1
ATOM 739 N N . ARG A 1 94 ? -11.719 33.281 18.859 1 88 94 ARG A N 1
ATOM 740 C CA . ARG A 1 94 ? -13.109 33.688 19.062 1 88 94 ARG A CA 1
ATOM 741 C C . ARG A 1 94 ? -13.328 35.156 18.719 1 88 94 ARG A C 1
ATOM 743 O O . ARG A 1 94 ? -14.32 35.5 18.078 1 88 94 ARG A O 1
ATOM 750 N N . THR A 1 95 ? -12.453 35.969 19.203 1 89 95 THR A N 1
ATOM 751 C CA . THR A 1 95 ? -12.516 37.406 18.906 1 89 95 THR A CA 1
ATOM 752 C C . THR A 1 95 ? -12.469 37.625 17.406 1 89 95 THR A C 1
ATOM 754 O O . THR A 1 95 ? -13.227 38.438 16.875 1 89 95 THR A O 1
ATOM 757 N N . THR A 1 96 ? -11.617 37 16.766 1 87.88 96 THR A N 1
ATOM 758 C CA . THR A 1 96 ? -11.469 37.125 15.312 1 87.88 96 THR A CA 1
ATOM 759 C C . THR A 1 96 ? -12.766 36.75 14.602 1 87.88 96 THR A C 1
ATOM 761 O O . THR A 1 96 ? -13.227 37.469 13.719 1 87.88 96 THR A O 1
ATOM 764 N N . ILE A 1 97 ? -13.328 35.625 14.969 1 84.75 97 ILE A N 1
ATOM 765 C CA . ILE A 1 97 ? -14.547 35.156 14.336 1 84.75 97 ILE A CA 1
ATOM 766 C C . ILE A 1 97 ? -15.695 36.125 14.625 1 84.75 97 ILE A C 1
ATOM 768 O O . ILE A 1 97 ? -16.531 36.375 13.758 1 84.75 97 ILE A O 1
ATOM 772 N N . TYR A 1 98 ? -15.734 36.562 15.836 1 86.19 98 TYR A N 1
ATOM 773 C CA . TYR A 1 98 ? -16.766 37.531 16.203 1 86.19 98 TYR A CA 1
ATOM 774 C C . TYR A 1 98 ? -16.672 38.781 15.328 1 86.19 98 TYR A C 1
ATOM 776 O O . TYR A 1 98 ? -17.688 39.281 14.844 1 86.19 98 TYR A O 1
ATOM 784 N N . LEU A 1 99 ? -15.5 39.312 15.156 1 84.31 99 LEU A N 1
ATOM 785 C CA . LEU A 1 99 ? -15.297 40.531 14.344 1 84.31 99 LEU A CA 1
ATOM 786 C C . LEU A 1 99 ? -15.672 40.25 12.891 1 84.31 99 LEU A C 1
ATOM 788 O O . LEU A 1 99 ? -16.234 41.125 12.227 1 84.31 99 LEU A O 1
ATOM 792 N N . LEU A 1 100 ? -15.391 39.125 12.453 1 81.62 100 LEU A N 1
ATOM 793 C CA . LEU A 1 100 ? -15.758 38.719 11.094 1 81.62 100 LEU A CA 1
ATOM 794 C C . LEU A 1 100 ? -17.266 38.625 10.945 1 81.62 100 LEU A C 1
ATOM 796 O O . LEU A 1 100 ? -17.828 39.094 9.945 1 81.62 100 LEU A O 1
ATOM 800 N N . ALA A 1 101 ? -17.859 38.031 11.914 1 82.44 101 ALA A N 1
ATOM 801 C CA . ALA A 1 101 ? -19.312 37.844 11.875 1 82.44 101 ALA A CA 1
ATOM 802 C C . ALA A 1 101 ? -20.031 39.188 11.961 1 82.44 101 ALA A C 1
ATOM 804 O O . ALA A 1 101 ? -21.125 39.344 11.398 1 82.44 101 ALA A O 1
ATOM 805 N N . SER A 1 102 ? -19.438 40.156 12.57 1 82.31 102 SER A N 1
ATOM 806 C CA . SER A 1 102 ? -20.094 41.438 12.844 1 82.31 102 SER A CA 1
ATOM 807 C C . SER A 1 102 ? -19.781 42.469 11.766 1 82.31 102 SER A C 1
ATOM 809 O O . SER A 1 102 ? -20.281 43.594 11.805 1 82.31 102 SER A O 1
ATOM 811 N N . GLU A 1 103 ? -18.938 42.062 10.922 1 77.31 103 GLU A N 1
ATOM 812 C CA . GLU A 1 103 ? -18.516 43 9.891 1 77.31 103 GLU A CA 1
ATOM 813 C C . GLU A 1 103 ? -19.703 43.438 9.031 1 77.31 103 GLU A C 1
ATOM 815 O O . GLU A 1 103 ? -20.438 42.594 8.5 1 77.31 103 GLU A O 1
ATOM 820 N N . LYS A 1 104 ? -20.219 44.719 9.148 1 64.06 104 LYS A N 1
ATOM 821 C CA . LYS A 1 104 ? -21.391 45.281 8.461 1 64.06 104 LYS A CA 1
ATOM 822 C C . LYS A 1 104 ? -21.094 45.531 6.988 1 64.06 104 LYS A C 1
ATOM 824 O O . LYS A 1 104 ? -22 45.531 6.156 1 64.06 104 LYS A O 1
ATOM 829 N N . ASP A 1 105 ? -20 45.969 6.645 1 57.28 105 ASP A N 1
ATOM 830 C CA . ASP A 1 105 ? -19.75 46.406 5.27 1 57.28 105 ASP A CA 1
ATOM 831 C C . ASP A 1 105 ? -19.641 45.188 4.336 1 57.28 105 ASP A C 1
ATOM 833 O O . ASP A 1 105 ? -18.609 44.531 4.297 1 57.28 105 ASP A O 1
ATOM 837 N N . ALA A 1 106 ? -20.828 44.594 4.125 1 50.91 106 ALA A N 1
ATOM 838 C CA . ALA A 1 106 ? -21.109 43.438 3.281 1 50.91 106 ALA A CA 1
ATOM 839 C C . ALA A 1 106 ? -20.391 43.562 1.937 1 50.91 106 ALA A C 1
ATOM 841 O O . ALA A 1 106 ? -20.203 42.562 1.235 1 50.91 106 ALA A O 1
ATOM 842 N N . GLU A 1 107 ? -20.406 44.75 1.438 1 47.16 107 GLU A N 1
ATOM 843 C CA . GLU A 1 107 ? -19.953 44.969 0.071 1 47.16 107 GLU A CA 1
ATOM 844 C C . GLU A 1 107 ? -18.578 44.344 -0.155 1 47.16 107 GLU A C 1
ATOM 846 O O . GLU A 1 107 ? -18.203 44.031 -1.292 1 47.16 107 GLU A O 1
ATOM 851 N N . HIS A 1 108 ? -17.875 44.125 0.847 1 46.38 108 HIS A N 1
ATOM 852 C CA . HIS A 1 108 ? -16.469 43.781 0.665 1 46.38 108 HIS A CA 1
ATOM 853 C C . HIS A 1 108 ? -16.266 42.25 0.729 1 46.38 108 HIS A C 1
ATOM 855 O O . HIS A 1 108 ? -15.141 41.781 0.542 1 46.38 108 HIS A O 1
ATOM 861 N N . LEU A 1 109 ? -17.297 41.656 1.124 1 51.62 109 LEU A N 1
ATOM 862 C CA . LEU A 1 109 ? -17.094 40.188 1.148 1 51.62 109 LEU A CA 1
ATOM 863 C C . LEU A 1 109 ? -18.109 39.469 0.278 1 51.62 109 LEU A C 1
ATOM 865 O O . LEU A 1 109 ? -19.266 39.312 0.68 1 51.62 109 LEU A O 1
ATOM 869 N N . PRO A 1 110 ? -17.828 39.562 -1.061 1 46.84 110 PRO A N 1
ATOM 870 C CA . PRO A 1 110 ? -18.859 39.031 -1.958 1 46.84 110 PRO A CA 1
ATOM 871 C C . PRO A 1 110 ? -19.391 37.688 -1.511 1 46.84 110 PRO A C 1
ATOM 873 O O . PRO A 1 110 ? -18.625 36.875 -0.989 1 46.84 110 PRO A O 1
ATOM 876 N N . VAL A 1 111 ? -20.734 37.594 -1.215 1 45.59 111 VAL A N 1
ATOM 877 C CA . VAL A 1 111 ? -21.516 36.406 -0.875 1 45.59 111 VAL A CA 1
ATOM 878 C C . VAL A 1 111 ? -21.953 35.688 -2.152 1 45.59 111 VAL A C 1
ATOM 880 O O . VAL A 1 111 ? -22.562 36.312 -3.035 1 45.59 111 VAL A O 1
ATOM 883 N N . LYS A 1 112 ? -21.266 34.688 -2.68 1 42.28 112 LYS A N 1
ATOM 884 C CA . LYS A 1 112 ? -21.953 33.906 -3.707 1 42.28 112 LYS A CA 1
ATOM 885 C C . LYS A 1 112 ? -22.766 32.781 -3.086 1 42.28 112 LYS A C 1
ATOM 887 O O . LYS A 1 112 ? -22.266 32.062 -2.221 1 42.28 112 LYS A O 1
ATOM 892 N N . ASP A 1 113 ? -23.969 32.469 -3.627 1 48.97 113 ASP A N 1
ATOM 893 C CA . ASP A 1 113 ? -25.031 31.531 -3.354 1 48.97 113 ASP A CA 1
ATOM 894 C C . ASP A 1 113 ? -25.531 31.656 -1.912 1 48.97 113 ASP A C 1
ATOM 896 O O . ASP A 1 113 ? -25.906 30.656 -1.291 1 48.97 113 ASP A O 1
ATOM 900 N N . GLY A 1 114 ? -25.438 32.906 -1.415 1 51.62 114 GLY A N 1
ATOM 901 C CA . GLY A 1 114 ? -26.156 33.344 -0.221 1 51.62 114 GLY A CA 1
ATOM 902 C C . GLY A 1 114 ? -25.344 33.156 1.049 1 51.62 114 GLY A C 1
ATOM 903 O O . GLY A 1 114 ? -25.75 33.594 2.123 1 51.62 114 GLY A O 1
ATOM 904 N N . HIS A 1 115 ? -24.219 32.344 0.994 1 57.69 115 HIS A N 1
ATOM 905 C CA . HIS A 1 115 ? -23.562 32.25 2.289 1 57.69 115 HIS A CA 1
ATOM 906 C C . HIS A 1 115 ? -22.328 33.156 2.338 1 57.69 115 HIS A C 1
ATOM 908 O O . HIS A 1 115 ? -21.406 33.031 1.533 1 57.69 115 HIS A O 1
ATOM 914 N N . SER A 1 116 ? -22.469 34.312 3.02 1 67.25 116 SER A N 1
ATOM 915 C CA . SER A 1 116 ? -21.375 35.281 3.223 1 67.25 116 SER A CA 1
ATOM 916 C C . SER A 1 116 ? -20.375 34.75 4.234 1 67.25 116 SER A C 1
ATOM 918 O O . SER A 1 116 ? -20.641 33.781 4.941 1 67.25 116 SER A O 1
ATOM 920 N N . ILE A 1 117 ? -19.141 35.219 4.188 1 71.12 117 ILE A N 1
ATOM 921 C CA . ILE A 1 117 ? -18.141 34.875 5.191 1 71.12 117 ILE A CA 1
ATOM 922 C C . ILE A 1 117 ? -18.703 35.156 6.586 1 71.12 117 ILE A C 1
ATOM 924 O O . ILE A 1 117 ? -18.375 34.438 7.543 1 71.12 117 ILE A O 1
ATOM 928 N N . GLN A 1 118 ? -19.562 36.156 6.637 1 74.06 118 GLN A N 1
ATOM 929 C CA . GLN A 1 118 ? -20.219 36.469 7.906 1 74.06 118 GLN A CA 1
ATOM 930 C C . GLN A 1 118 ? -21.094 35.281 8.375 1 74.06 118 GLN A C 1
ATOM 932 O O . GLN A 1 118 ? -21.125 34.969 9.562 1 74.06 118 GLN A O 1
ATOM 937 N N . ASP A 1 119 ? -21.672 34.781 7.426 1 73.75 119 ASP A N 1
ATOM 938 C CA . ASP A 1 119 ? -22.531 33.656 7.766 1 73.75 119 ASP A CA 1
ATOM 939 C C . ASP A 1 119 ? -21.703 32.469 8.25 1 73.75 119 ASP A C 1
ATOM 941 O O . ASP A 1 119 ? -22.094 31.766 9.195 1 73.75 119 ASP A O 1
ATOM 945 N N . ILE A 1 120 ? -20.625 32.25 7.605 1 73.38 120 ILE A N 1
ATOM 946 C CA . ILE A 1 120 ? -19.734 31.172 7.992 1 73.38 120 ILE A CA 1
ATOM 947 C C . ILE A 1 120 ? -19.156 31.438 9.383 1 73.38 120 ILE A C 1
ATOM 949 O O . ILE A 1 120 ? -19.109 30.531 10.227 1 73.38 120 ILE A O 1
ATOM 953 N N . ALA A 1 121 ? -18.812 32.656 9.547 1 77.56 121 ALA A N 1
ATOM 954 C CA . ALA A 1 121 ? -18.281 33.062 10.844 1 77.56 121 ALA A CA 1
ATOM 955 C C . ALA A 1 121 ? -19.312 32.906 11.945 1 77.56 121 ALA A C 1
ATOM 957 O O . ALA A 1 121 ? -19 32.438 13.047 1 77.56 121 ALA A O 1
ATOM 958 N N . ARG A 1 122 ? -20.516 33.25 11.641 1 77.81 122 ARG A N 1
ATOM 959 C CA . ARG A 1 122 ? -21.594 33.125 12.625 1 77.81 122 ARG A CA 1
ATOM 960 C C . ARG A 1 122 ? -21.812 31.656 12.977 1 77.81 122 ARG A C 1
ATOM 962 O O . ARG A 1 122 ? -22.125 31.328 14.125 1 77.81 122 ARG A O 1
ATOM 969 N N . ARG A 1 123 ? -21.672 30.875 12.031 1 76.12 123 ARG A N 1
ATOM 970 C CA . ARG A 1 123 ? -21.844 29.453 12.273 1 76.12 123 ARG A CA 1
ATOM 971 C C . ARG A 1 123 ? -20.719 28.906 13.141 1 76.12 123 ARG A C 1
ATOM 973 O O . ARG A 1 123 ? -20.938 28.016 13.969 1 76.12 123 ARG A O 1
ATOM 980 N N . GLU A 1 124 ? -19.578 29.391 12.953 1 77.38 124 GLU A N 1
ATOM 981 C CA . GLU A 1 124 ? -18.406 28.953 13.727 1 77.38 124 GLU A CA 1
ATOM 982 C C . GLU A 1 124 ? -18.531 29.375 15.188 1 77.38 124 GLU A C 1
ATOM 984 O O . GLU A 1 124 ? -17.938 28.734 16.062 1 77.38 124 GLU A O 1
ATOM 989 N N . LEU A 1 125 ? -19.328 30.391 15.398 1 76.56 125 LEU A N 1
ATOM 990 C CA . LEU A 1 125 ? -19.484 30.906 16.766 1 76.56 125 LEU A CA 1
ATOM 991 C C . LEU A 1 125 ? -20.516 30.094 17.531 1 76.56 125 LEU A C 1
ATOM 993 O O . LEU A 1 125 ? -20.656 30.25 18.75 1 76.56 125 LEU A O 1
ATOM 997 N N . ARG A 1 126 ? -21.125 29.219 16.859 1 77.75 126 ARG A N 1
ATOM 998 C CA . ARG A 1 126 ? -22.125 28.391 17.531 1 77.75 126 ARG A CA 1
ATOM 999 C C . ARG A 1 126 ? -21.469 27.516 18.609 1 77.75 126 ARG A C 1
ATOM 1001 O O . ARG A 1 126 ? -20.25 27.328 18.594 1 77.75 126 ARG A O 1
ATOM 1008 N N . PRO A 1 127 ? -22.344 27.016 19.547 1 72.94 127 PRO A N 1
ATOM 1009 C CA . PRO A 1 127 ? -21.781 26.172 20.609 1 72.94 127 PRO A CA 1
ATOM 1010 C C . PRO A 1 127 ? -20.938 25.031 20.062 1 72.94 127 PRO A C 1
ATOM 1012 O O . PRO A 1 127 ? -21.266 24.438 19.047 1 72.94 127 PRO A O 1
ATOM 1015 N N . GLY A 1 128 ? -19.828 24.781 20.75 1 74.38 128 GLY A N 1
ATOM 1016 C CA . GLY A 1 128 ? -18.891 23.75 20.344 1 74.38 128 GLY A CA 1
ATOM 1017 C C . GLY A 1 128 ? -17.734 24.266 19.516 1 74.38 128 GLY A C 1
ATOM 1018 O O . GLY A 1 128 ? -16.969 23.484 18.953 1 74.38 128 GLY A O 1
ATOM 1019 N N . PHE A 1 129 ? -17.719 25.547 19.469 1 74.94 129 PHE A N 1
ATOM 1020 C CA . PHE A 1 129 ? -16.719 26.203 18.641 1 74.94 129 PHE A CA 1
ATOM 1021 C C . PHE A 1 129 ? -15.312 25.781 19.031 1 74.94 129 PHE A C 1
ATOM 1023 O O . PHE A 1 129 ? -14.438 25.641 18.172 1 74.94 129 PHE A O 1
ATOM 1030 N N . LYS A 1 130 ? -15.148 25.391 20.281 1 76.5 130 LYS A N 1
ATOM 1031 C CA . LYS A 1 130 ? -13.836 25.031 20.797 1 76.5 130 LYS A CA 1
ATOM 1032 C C . LYS A 1 130 ? -13.359 23.703 20.203 1 76.5 130 LYS A C 1
ATOM 1034 O O . LYS A 1 130 ? -12.172 23.375 20.266 1 76.5 130 LYS A O 1
ATOM 1039 N N . HIS A 1 131 ? -14.266 22.984 19.641 1 82.25 131 HIS A N 1
ATOM 1040 C CA . HIS A 1 131 ? -13.914 21.656 19.141 1 82.25 131 HIS A CA 1
ATOM 1041 C C . HIS A 1 131 ? -13.82 21.656 17.625 1 82.25 131 HIS A C 1
ATOM 1043 O O . HIS A 1 131 ? -13.727 20.594 17 1 82.25 131 HIS A O 1
ATOM 1049 N N . ARG A 1 132 ? -13.844 22.812 17.078 1 85.62 132 ARG A N 1
ATOM 1050 C CA . ARG A 1 132 ? -13.75 22.938 15.633 1 85.62 132 ARG A CA 1
ATOM 1051 C C . ARG A 1 132 ? -12.367 23.422 15.219 1 85.62 132 ARG A C 1
ATOM 1053 O O . ARG A 1 132 ? -11.352 22.906 15.703 1 85.62 132 ARG A O 1
ATOM 1060 N N . VAL A 1 133 ? -12.258 24.375 14.43 1 83.06 133 VAL A N 1
ATOM 1061 C CA . VAL A 1 133 ? -11 24.703 13.773 1 83.06 133 VAL A CA 1
ATOM 1062 C C . VAL A 1 133 ? -10.109 25.484 14.742 1 83.06 133 VAL A C 1
ATOM 1064 O O . VAL A 1 133 ? -8.883 25.469 14.602 1 83.06 133 VAL A O 1
ATOM 1067 N N . LEU A 1 134 ? -10.648 26.047 15.82 1 85.25 134 LEU A N 1
ATOM 1068 C CA . LEU A 1 134 ? -9.883 26.922 16.703 1 85.25 134 LEU A CA 1
ATOM 1069 C C . LEU A 1 134 ? -8.891 26.125 17.531 1 85.25 134 LEU A C 1
ATOM 1071 O O . LEU A 1 134 ? -7.945 26.688 18.094 1 85.25 134 LEU A O 1
ATOM 1075 N N . ARG A 1 135 ? -9.086 24.859 17.594 1 89.06 135 ARG A N 1
ATOM 1076 C CA . ARG A 1 135 ? -8.211 24 18.391 1 89.06 135 ARG A CA 1
ATOM 1077 C C . ARG A 1 135 ? -6.965 23.609 17.594 1 89.06 135 ARG A C 1
ATOM 1079 O O . ARG A 1 135 ? -5.969 23.172 18.172 1 89.06 135 ARG A O 1
ATOM 1086 N N . CYS A 1 136 ? -6.965 23.75 16.391 1 94.19 136 CYS A N 1
ATOM 1087 C CA . CYS A 1 136 ? -5.938 23.266 15.477 1 94.19 136 CYS A CA 1
ATOM 1088 C C . CYS A 1 136 ? -4.566 23.797 15.859 1 94.19 136 CYS A C 1
ATOM 1090 O O . CYS A 1 136 ? -3.627 23.031 16.062 1 94.19 136 CYS A O 1
ATOM 1092 N N . PRO A 1 137 ? -4.379 25.125 16.078 1 96.38 137 PRO A N 1
ATOM 1093 C CA . PRO A 1 137 ? -3.039 25.641 16.375 1 96.38 137 PRO A CA 1
ATOM 1094 C C . PRO A 1 137 ? -2.453 25.078 17.672 1 96.38 137 PRO A C 1
ATOM 1096 O O . PRO A 1 137 ? -1.234 24.922 17.781 1 96.38 137 PRO A O 1
ATOM 1099 N N . GLY A 1 138 ? -3.318 24.766 18.625 1 95.88 138 GLY A N 1
ATOM 1100 C CA . GLY A 1 138 ? -2.836 24.266 19.906 1 95.88 138 GLY A CA 1
ATOM 1101 C C . GLY A 1 138 ? -1.997 23 19.781 1 95.88 138 GLY A C 1
ATOM 1102 O O . GLY A 1 138 ? -1.044 22.812 20.531 1 95.88 138 GLY A O 1
ATOM 1103 N N . TYR A 1 139 ? -2.359 22.188 18.844 1 97.25 139 TYR A N 1
ATOM 1104 C CA . TYR A 1 139 ? -1.646 20.938 18.625 1 97.25 139 TYR A CA 1
ATOM 1105 C C . TYR A 1 139 ? -0.529 21.125 17.609 1 97.25 139 TYR A C 1
ATOM 1107 O O . TYR A 1 139 ? 0.498 20.438 17.672 1 97.25 139 TYR A O 1
ATOM 1115 N N . MET A 1 140 ? -0.66 21.984 16.656 1 98.12 140 MET A N 1
ATOM 1116 C CA . MET A 1 140 ? 0.252 22.078 15.516 1 98.12 140 MET A CA 1
ATOM 1117 C C . MET A 1 140 ? 1.452 22.953 15.852 1 98.12 140 MET A C 1
ATOM 1119 O O . MET A 1 140 ? 2.508 22.828 15.219 1 98.12 140 MET A O 1
ATOM 1123 N N . TYR A 1 141 ? 1.31 23.875 16.828 1 98 141 TYR A N 1
ATOM 1124 C CA . TYR A 1 141 ? 2.396 24.766 17.234 1 98 141 TYR A CA 1
ATOM 1125 C C . TYR A 1 141 ? 2.617 24.719 18.734 1 98 141 TYR A C 1
ATOM 1127 O O . TYR A 1 141 ? 2.645 25.766 19.391 1 98 141 TYR A O 1
ATOM 1135 N N . PRO A 1 142 ? 2.947 23.547 19.203 1 96.88 142 PRO A N 1
ATOM 1136 C CA . PRO A 1 142 ? 2.961 23.359 20.656 1 96.88 142 PRO A CA 1
ATOM 1137 C C . PRO A 1 142 ? 4.16 24.031 21.328 1 96.88 142 PRO A C 1
ATOM 1139 O O . PRO A 1 142 ? 4.117 24.328 22.516 1 96.88 142 PRO A O 1
ATOM 1142 N N . PHE A 1 143 ? 5.172 24.297 20.609 1 95.38 143 PHE A N 1
ATOM 1143 C CA . PHE A 1 143 ? 6.41 24.797 21.203 1 95.38 143 PHE A CA 1
ATOM 1144 C C . PHE A 1 143 ? 6.5 26.312 21.094 1 95.38 143 PHE A C 1
ATOM 1146 O O . PHE A 1 143 ? 7.586 26.875 21.219 1 95.38 143 PHE A O 1
ATOM 1153 N N . THR A 1 144 ? 5.359 26.953 20.828 1 96.44 144 THR A N 1
ATOM 1154 C CA . THR A 1 144 ? 5.363 28.406 20.719 1 96.44 144 THR A CA 1
ATOM 1155 C C . THR A 1 144 ? 5.98 29.047 21.969 1 96.44 144 THR A C 1
ATOM 1157 O O . THR A 1 144 ? 5.648 28.656 23.094 1 96.44 144 THR A O 1
ATOM 1160 N N . THR A 1 145 ? 6.801 30.047 21.781 1 94.31 145 THR A N 1
ATOM 1161 C CA . THR A 1 145 ? 7.684 30.562 22.828 1 94.31 145 THR A CA 1
ATOM 1162 C C . THR A 1 145 ? 6.902 31.406 23.828 1 94.31 145 THR A C 1
ATOM 1164 O O . THR A 1 145 ? 7.289 31.516 25 1 94.31 145 THR A O 1
ATOM 1167 N N . ASP A 1 146 ? 5.863 32.094 23.391 1 93.12 146 ASP A N 1
ATOM 1168 C CA . ASP A 1 146 ? 5.094 32.938 24.297 1 93.12 146 ASP A CA 1
ATOM 1169 C C . ASP A 1 146 ? 3.639 33.031 23.844 1 93.12 146 ASP A C 1
ATOM 1171 O O . ASP A 1 146 ? 3.312 32.719 22.703 1 93.12 146 ASP A O 1
ATOM 1175 N N . ALA A 1 147 ? 2.799 33.5 24.719 1 95.25 147 ALA A N 1
ATOM 1176 C CA . ALA A 1 147 ? 1.353 33.531 24.531 1 95.25 147 ALA A CA 1
ATOM 1177 C C . ALA A 1 147 ? 0.972 34.438 23.375 1 95.25 147 ALA A C 1
ATOM 1179 O O . ALA A 1 147 ? 0.046 34.156 22.609 1 95.25 147 ALA A O 1
ATOM 1180 N N . ARG A 1 148 ? 1.618 35.562 23.297 1 95.25 148 ARG A N 1
ATOM 1181 C CA . ARG A 1 148 ? 1.247 36.531 22.281 1 95.25 148 ARG A CA 1
ATOM 1182 C C . ARG A 1 148 ? 1.508 36 20.875 1 95.25 148 ARG A C 1
ATOM 1184 O O . ARG A 1 148 ? 0.673 36.125 19.984 1 95.25 148 ARG A O 1
ATOM 1191 N N . ARG A 1 149 ? 2.668 35.406 20.641 1 95.88 149 ARG A N 1
ATOM 1192 C CA . ARG A 1 149 ? 2.957 34.75 19.375 1 95.88 149 ARG A CA 1
ATOM 1193 C C . ARG A 1 149 ? 1.896 33.719 19.047 1 95.88 149 ARG A C 1
ATOM 1195 O O . ARG A 1 149 ? 1.476 33.594 17.891 1 95.88 149 ARG A O 1
ATOM 1202 N N . PHE A 1 150 ? 1.56 32.969 20 1 97.12 150 PHE A N 1
ATOM 1203 C CA . PHE A 1 150 ? 0.563 31.938 19.781 1 97.12 150 PHE A CA 1
ATOM 1204 C C . PHE A 1 150 ? -0.776 32.531 19.391 1 97.12 150 PHE A C 1
ATOM 1206 O O . PHE A 1 150 ? -1.461 32.031 18.5 1 97.12 150 PHE A O 1
ATOM 1213 N N . GLU A 1 151 ? -1.187 33.594 20.062 1 96.69 151 GLU A N 1
ATOM 1214 C CA . GLU A 1 151 ? -2.418 34.312 19.719 1 96.69 151 GLU A CA 1
ATOM 1215 C C . GLU A 1 151 ? -2.41 34.719 18.25 1 96.69 151 GLU A C 1
ATOM 1217 O O . GLU A 1 151 ? -3.414 34.594 17.547 1 96.69 151 GLU A O 1
ATOM 1222 N N . LEU A 1 152 ? -1.331 35.25 17.844 1 95.69 152 LEU A N 1
ATOM 1223 C CA . LEU A 1 152 ? -1.208 35.719 16.453 1 95.69 152 LEU A CA 1
ATOM 1224 C C . LEU A 1 152 ? -1.357 34.562 15.484 1 95.69 152 LEU A C 1
ATOM 1226 O O . LEU A 1 152 ? -2.033 34.688 14.461 1 95.69 152 LEU A O 1
ATOM 1230 N N . ILE A 1 153 ? -0.721 33.438 15.789 1 96.69 153 ILE A N 1
ATOM 1231 C CA . ILE A 1 153 ? -0.852 32.25 14.961 1 96.69 153 ILE A CA 1
ATOM 1232 C C . ILE A 1 153 ? -2.312 31.797 14.922 1 96.69 153 ILE A C 1
ATOM 1234 O O . ILE A 1 153 ? -2.836 31.469 13.852 1 96.69 153 ILE A O 1
ATOM 1238 N N . ALA A 1 154 ? -2.947 31.781 16.016 1 95.06 154 ALA A N 1
ATOM 1239 C CA . ALA A 1 154 ? -4.344 31.359 16.109 1 95.06 154 ALA A CA 1
ATOM 1240 C C . ALA A 1 154 ? -5.242 32.25 15.25 1 95.06 154 ALA A C 1
ATOM 1242 O O . ALA A 1 154 ? -6.176 31.75 14.609 1 95.06 154 ALA A O 1
ATOM 1243 N N . ILE A 1 155 ? -5.012 33.5 15.273 1 91.25 155 ILE A N 1
ATOM 1244 C CA . ILE A 1 155 ? -5.777 34.469 14.477 1 91.25 155 ILE A CA 1
ATOM 1245 C C . ILE A 1 155 ? -5.629 34.125 12.992 1 91.25 155 ILE A C 1
ATOM 1247 O O . ILE A 1 155 ? -6.625 34 12.273 1 91.25 155 ILE A O 1
ATOM 1251 N N . PHE A 1 156 ? -4.387 33.938 12.562 1 89.94 156 PHE A N 1
ATOM 1252 C CA . PHE A 1 156 ? -4.133 33.625 11.156 1 89.94 156 PHE A CA 1
ATOM 1253 C C . PHE A 1 156 ? -4.77 32.312 10.781 1 89.94 156 PHE A C 1
ATOM 1255 O O . PHE A 1 156 ? -5.348 32.156 9.703 1 89.94 156 PHE A O 1
ATOM 1262 N N . ALA A 1 157 ? -4.566 31.359 11.648 1 90.5 157 ALA A N 1
ATOM 1263 C CA . ALA A 1 157 ? -5.145 30.047 11.383 1 90.5 157 ALA A CA 1
ATOM 1264 C C . ALA A 1 157 ? -6.656 30.125 11.195 1 90.5 157 ALA A C 1
ATOM 1266 O O . ALA A 1 157 ? -7.219 29.484 10.305 1 90.5 157 ALA A O 1
ATOM 1267 N N . CYS A 1 158 ? -7.293 30.875 12.023 1 85.62 158 CYS A N 1
ATOM 1268 C CA . CYS A 1 158 ? -8.734 31.078 11.938 1 85.62 158 CYS A CA 1
ATOM 1269 C C . CYS A 1 158 ? -9.117 31.688 10.594 1 85.62 158 CYS A C 1
ATOM 1271 O O . CYS A 1 158 ? -10.078 31.25 9.961 1 85.62 158 CYS A O 1
ATOM 1273 N N . LEU A 1 159 ? -8.438 32.625 10.188 1 81 159 LEU A N 1
ATOM 1274 C CA . LEU A 1 159 ? -8.703 33.281 8.914 1 81 159 LEU A CA 1
ATOM 1275 C C . LEU A 1 159 ? -8.516 32.312 7.75 1 81 159 LEU A C 1
ATOM 1277 O O . LEU A 1 159 ? -9.336 32.281 6.832 1 81 159 LEU A O 1
ATOM 1281 N N . LEU A 1 160 ? -7.461 31.594 7.82 1 82.31 160 LEU A N 1
ATOM 1282 C CA . LEU A 1 160 ? -7.164 30.641 6.746 1 82.31 160 LEU A CA 1
ATOM 1283 C C . LEU A 1 160 ? -8.242 29.578 6.648 1 82.31 160 LEU A C 1
ATOM 1285 O O . LEU A 1 160 ? -8.633 29.172 5.547 1 82.31 160 LEU A O 1
ATOM 1289 N N . PHE A 1 161 ? -8.727 29.109 7.707 1 78.44 161 PHE A N 1
ATOM 1290 C CA . PHE A 1 161 ? -9.789 28.109 7.699 1 78.44 161 PHE A CA 1
ATOM 1291 C C . PHE A 1 161 ? -11.078 28.688 7.129 1 78.44 161 PHE A C 1
ATOM 1293 O O . PHE A 1 161 ? -11.789 28.016 6.387 1 78.44 161 PHE A O 1
ATOM 1300 N N . LEU A 1 162 ? -11.352 29.844 7.504 1 73.69 162 LEU A N 1
ATOM 1301 C CA . LEU A 1 162 ? -12.578 30.484 7.039 1 73.69 162 LEU A CA 1
ATOM 1302 C C . LEU A 1 162 ? -12.523 30.75 5.539 1 73.69 162 LEU A C 1
ATOM 1304 O O . LEU A 1 162 ? -13.523 30.609 4.84 1 73.69 162 LEU A O 1
ATOM 1308 N N . PHE A 1 163 ? -11.344 31.062 5.109 1 69.62 163 PHE A N 1
ATOM 1309 C CA . PHE A 1 163 ? -11.172 31.281 3.682 1 69.62 163 PHE A CA 1
ATOM 1310 C C . PHE A 1 163 ? -11.289 29.969 2.908 1 69.62 163 PHE A C 1
ATOM 1312 O O . PHE A 1 163 ? -11.859 29.938 1.816 1 69.62 163 PHE A O 1
ATOM 1319 N N . ASP A 1 164 ? -10.789 28.922 3.404 1 70.62 164 ASP A N 1
ATOM 1320 C CA . ASP A 1 164 ? -10.875 27.594 2.805 1 70.62 164 ASP A CA 1
ATOM 1321 C C . ASP A 1 164 ? -12.328 27.125 2.719 1 70.62 164 ASP A C 1
ATOM 1323 O O . ASP A 1 164 ? -12.758 26.594 1.69 1 70.62 164 ASP A O 1
ATOM 1327 N N . ASP A 1 165 ? -13.016 27.281 3.748 1 66.06 165 ASP A N 1
ATOM 1328 C CA . ASP A 1 165 ? -14.422 26.859 3.789 1 66.06 165 ASP A CA 1
ATOM 1329 C C . ASP A 1 165 ? -15.25 27.641 2.762 1 66.06 165 ASP A C 1
ATOM 1331 O O . ASP A 1 165 ? -16.156 27.078 2.152 1 66.06 165 ASP A O 1
ATOM 1335 N N . ARG A 1 166 ? -14.898 28.781 2.59 1 62.09 166 ARG A N 1
ATOM 1336 C CA . ARG A 1 166 ? -15.609 29.594 1.604 1 62.09 166 ARG A CA 1
ATOM 1337 C C . ARG A 1 166 ? -15.336 29.094 0.189 1 62.09 166 ARG A C 1
ATOM 1339 O O . ARG A 1 166 ? -16.25 29.016 -0.632 1 62.09 166 ARG A O 1
ATOM 1346 N N . SER A 1 167 ? -14.086 28.812 -0.007 1 64.31 167 SER A N 1
ATOM 1347 C CA . SER A 1 167 ? -13.711 28.328 -1.33 1 64.31 167 SER A CA 1
ATOM 1348 C C . SER A 1 167 ? -14.414 27.016 -1.658 1 64.31 167 SER A C 1
ATOM 1350 O O . SER A 1 167 ? -14.758 26.75 -2.816 1 64.31 167 SER A O 1
ATOM 1352 N N . GLU A 1 168 ? -14.656 26.234 -0.706 1 63.22 168 GLU A N 1
ATOM 1353 C CA . GLU A 1 168 ? -15.344 24.969 -0.891 1 63.22 168 GLU A CA 1
ATOM 1354 C C . GLU A 1 168 ? -16.812 25.172 -1.251 1 63.22 168 GLU A C 1
ATOM 1356 O O . GLU A 1 168 ? -17.391 24.406 -2.023 1 63.22 168 GLU A O 1
ATOM 1361 N N . VAL A 1 169 ? -17.312 26.266 -0.678 1 56.41 169 VAL A N 1
ATOM 1362 C CA . VAL A 1 169 ? -18.734 26.531 -0.864 1 56.41 169 VAL A CA 1
ATOM 1363 C C . VAL A 1 169 ? -18.953 27.297 -2.172 1 56.41 169 VAL A C 1
ATOM 1365 O O . VAL A 1 169 ? -19.906 27.031 -2.908 1 56.41 169 VAL A O 1
ATOM 1368 N N . VAL A 1 170 ? -18.125 28.281 -2.402 1 57.94 170 VAL A N 1
ATOM 1369 C CA . VAL A 1 170 ? -18.406 29.203 -3.498 1 57.94 170 VAL A CA 1
ATOM 1370 C C . VAL A 1 170 ? -17.578 28.812 -4.719 1 57.94 170 VAL A C 1
ATOM 1372 O O . VAL A 1 170 ? -17.922 29.188 -5.848 1 57.94 170 VAL A O 1
ATOM 1375 N N . GLY A 1 171 ? -16.719 27.812 -4.711 1 55.47 171 GLY A N 1
ATOM 1376 C CA . GLY A 1 171 ? -15.812 27.5 -5.809 1 55.47 171 GLY A CA 1
ATOM 1377 C C . GLY A 1 171 ? -14.641 28.453 -5.914 1 55.47 171 GLY A C 1
ATOM 1378 O O . GLY A 1 171 ? -14.633 29.516 -5.293 1 55.47 171 GLY A O 1
ATOM 1379 N N . ASP A 1 172 ? -13.312 28.078 -6.566 1 51.69 172 ASP A N 1
ATOM 1380 C CA . ASP A 1 172 ? -11.969 28.656 -6.578 1 51.69 172 ASP A CA 1
ATOM 1381 C C . ASP A 1 172 ? -11.984 30.047 -7.223 1 51.69 172 ASP A C 1
ATOM 1383 O O . ASP A 1 172 ? -10.953 30.734 -7.25 1 51.69 172 ASP A O 1
ATOM 1387 N N . LYS A 1 173 ? -12.992 30.438 -8 1 47.53 173 LYS A N 1
ATOM 1388 C CA . LYS A 1 173 ? -12.719 31.516 -8.945 1 47.53 173 LYS A CA 1
ATOM 1389 C C . LYS A 1 173 ? -12.438 32.844 -8.211 1 47.53 173 LYS A C 1
ATOM 1391 O O . LYS A 1 173 ? -11.836 33.75 -8.773 1 47.53 173 LYS A O 1
ATOM 1396 N N . GLU A 1 174 ? -13.133 33.156 -7.344 1 45.62 174 GLU A N 1
ATOM 1397 C CA . GLU A 1 174 ? -13.016 34.562 -6.953 1 45.62 174 GLU A CA 1
ATOM 1398 C C . GLU A 1 174 ? -12.352 34.688 -5.59 1 45.62 174 GLU A C 1
ATOM 1400 O O . GLU A 1 174 ? -12.922 34.312 -4.566 1 45.62 174 GLU A O 1
ATOM 1405 N N . VAL A 1 175 ? -11.039 34.469 -5.508 1 50.72 175 VAL A N 1
ATOM 1406 C CA . VAL A 1 175 ? -10.242 34.656 -4.305 1 50.72 175 VAL A CA 1
ATOM 1407 C C . VAL A 1 175 ? -10.773 35.875 -3.535 1 50.72 175 VAL A C 1
ATOM 1409 O O . VAL A 1 175 ? -10.766 37 -4.051 1 50.72 175 VAL A O 1
ATOM 1412 N N . PRO A 1 176 ? -11.438 35.844 -2.58 1 51.41 176 PRO A N 1
ATOM 1413 C CA . PRO A 1 176 ? -12.227 36.875 -1.904 1 51.41 176 PRO A CA 1
ATOM 1414 C C . PRO A 1 176 ? -11.445 38.188 -1.687 1 51.41 176 PRO A C 1
ATOM 1416 O O . PRO A 1 176 ? -10.211 38.156 -1.603 1 51.41 176 PRO A O 1
ATOM 1419 N N . MET A 1 177 ? -11.883 39.281 -2.053 1 55.84 177 MET A N 1
ATOM 1420 C CA . MET A 1 177 ? -11.5 40.656 -1.795 1 55.84 177 MET A CA 1
ATOM 1421 C C . MET A 1 177 ? -10.945 40.812 -0.381 1 55.84 177 MET A C 1
ATOM 1423 O O . MET A 1 177 ? -10.023 41.594 -0.154 1 55.84 177 MET A O 1
ATOM 1427 N N . LEU A 1 178 ? -11.367 39.906 0.499 1 59.44 178 LEU A N 1
ATOM 1428 C CA . LEU A 1 178 ? -10.891 40.031 1.873 1 59.44 178 LEU A CA 1
ATOM 1429 C C . LEU A 1 178 ? -9.438 39.562 1.983 1 59.44 178 LEU A C 1
ATOM 1431 O O . LEU A 1 178 ? -8.633 40.188 2.67 1 59.44 178 LEU A O 1
ATOM 1435 N N . ILE A 1 179 ? -9.195 38.5 1.321 1 62.19 179 ILE A N 1
ATOM 1436 C CA . ILE A 1 179 ? -7.82 38 1.361 1 62.19 179 ILE A CA 1
ATOM 1437 C C . ILE A 1 179 ? -6.898 39.031 0.72 1 62.19 179 ILE A C 1
ATOM 1439 O O . ILE A 1 179 ? -5.812 39.312 1.234 1 62.19 179 ILE A O 1
ATOM 1443 N N . ASP A 1 180 ? -7.508 39.562 -0.306 1 63.62 180 ASP A N 1
ATOM 1444 C CA . ASP A 1 180 ? -6.734 40.594 -0.988 1 63.62 180 ASP A CA 1
ATOM 1445 C C . ASP A 1 180 ? -6.516 41.812 -0.083 1 63.62 180 ASP A C 1
ATOM 1447 O O . ASP A 1 180 ? -5.406 42.344 -0.004 1 63.62 180 ASP A O 1
ATOM 1451 N N . ASP A 1 181 ? -7.59 42.219 0.52 1 63.25 181 ASP A N 1
ATOM 1452 C CA . ASP A 1 181 ? -7.477 43.344 1.432 1 63.25 181 ASP A CA 1
ATOM 1453 C C . ASP A 1 181 ? -6.535 43.031 2.592 1 63.25 181 ASP A C 1
ATOM 1455 O O . ASP A 1 181 ? -5.703 43.844 2.965 1 63.25 181 ASP A O 1
ATOM 1459 N N . PHE A 1 182 ? -6.746 41.875 3.123 1 66.88 182 PHE A N 1
ATOM 1460 C CA . PHE A 1 182 ? -5.883 41.438 4.211 1 66.88 182 PHE A CA 1
ATOM 1461 C C . PHE A 1 182 ? -4.426 41.406 3.773 1 66.88 182 PHE A C 1
ATOM 1463 O O . PHE A 1 182 ? -3.547 41.906 4.4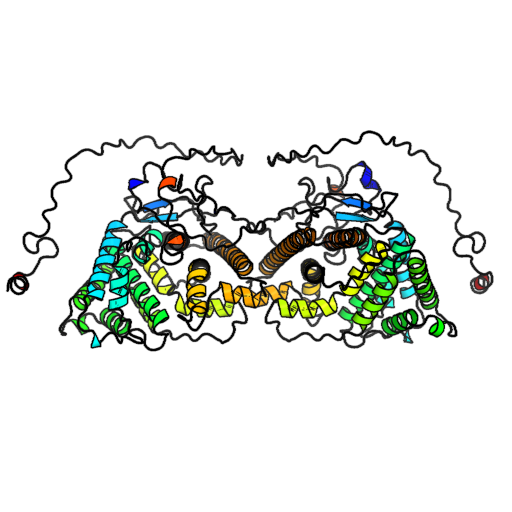88 1 66.88 182 PHE A O 1
ATOM 1470 N N . CYS A 1 183 ? -4.223 40.906 2.643 1 68.19 183 CYS A N 1
ATOM 1471 C CA . CYS A 1 183 ? -2.865 40.812 2.117 1 68.19 183 CYS A CA 1
ATOM 1472 C C . CYS A 1 183 ? -2.299 42.219 1.868 1 68.19 183 CYS A C 1
ATOM 1474 O O . CYS A 1 183 ? -1.124 42.469 2.141 1 68.19 183 CYS A O 1
ATOM 1476 N N . LYS A 1 184 ? -3.08 43.031 1.342 1 69 184 LYS A N 1
ATOM 1477 C CA . LYS A 1 184 ? -2.643 44.406 1.083 1 69 184 LYS A CA 1
ATOM 1478 C C . LYS A 1 184 ? -2.299 45.125 2.383 1 69 184 LYS A C 1
ATOM 1480 O O . LYS A 1 184 ? -1.343 45.906 2.432 1 69 184 LYS A O 1
ATOM 1485 N N . ARG A 1 185 ? -3.113 44.875 3.393 1 67 185 ARG A N 1
ATOM 1486 C CA . ARG A 1 185 ? -2.865 45.469 4.695 1 67 185 ARG A CA 1
ATOM 1487 C C . ARG A 1 185 ? -1.581 44.938 5.316 1 67 185 ARG A C 1
ATOM 1489 O O . ARG A 1 185 ? -0.864 45.688 6.004 1 67 185 ARG A O 1
ATOM 1496 N N . LEU A 1 186 ? -1.386 43.75 5.066 1 65.81 186 LEU A N 1
ATOM 1497 C CA . LEU A 1 186 ? -0.165 43.125 5.547 1 65.81 186 LEU A CA 1
ATOM 1498 C C . LEU A 1 186 ? 1.061 43.688 4.848 1 65.81 186 LEU A C 1
ATOM 1500 O O . LEU A 1 186 ? 2.119 43.844 5.461 1 65.81 186 LEU A O 1
ATOM 1504 N N . GLU A 1 187 ? 0.991 44 3.604 1 64.56 187 GLU A N 1
ATOM 1505 C CA . GLU A 1 187 ? 2.107 44.469 2.793 1 64.56 187 GLU A CA 1
ATOM 1506 C C . GLU A 1 187 ? 2.459 45.906 3.135 1 64.56 187 GLU A C 1
ATOM 1508 O O . GLU A 1 187 ? 3.637 46.281 3.182 1 64.56 187 GLU A O 1
ATOM 1513 N N . ASP A 1 188 ? 1.444 46.812 3.217 1 63.31 188 ASP A N 1
ATOM 1514 C CA . ASP A 1 188 ? 1.758 48.219 3.438 1 63.31 188 ASP A CA 1
ATOM 1515 C C . ASP A 1 188 ? 0.895 48.812 4.555 1 63.31 188 ASP A C 1
ATOM 1517 O O . ASP A 1 188 ? -0.23 49.25 4.309 1 63.31 188 ASP A O 1
ATOM 1521 N N . PRO A 1 189 ? 1.436 48.688 5.797 1 57.34 189 PRO A N 1
ATOM 1522 C CA . PRO A 1 189 ? 0.662 49.25 6.898 1 57.34 189 PRO A CA 1
ATOM 1523 C C . PRO A 1 189 ? 0.262 50.719 6.637 1 57.34 189 PRO A C 1
ATOM 1525 O O . PRO A 1 189 ? -0.729 51.188 7.191 1 57.34 189 PRO A O 1
ATOM 1528 N N . LYS A 1 190 ? 1.08 51.469 5.895 1 58.81 190 LYS A N 1
ATOM 1529 C CA . LYS A 1 190 ? 0.798 52.875 5.59 1 58.81 190 LYS A CA 1
ATOM 1530 C C . LYS A 1 190 ? -0.417 53 4.676 1 58.81 190 LYS A C 1
ATOM 1532 O O . LYS A 1 190 ? -1.05 54.062 4.617 1 58.81 190 LYS A O 1
ATOM 1537 N N . TYR A 1 191 ? -0.531 52.031 3.875 1 53.47 191 TYR A N 1
ATOM 1538 C CA . TYR A 1 191 ? -1.661 52.062 2.953 1 53.47 191 TYR A CA 1
ATOM 1539 C C . TYR A 1 191 ? -2.969 52.281 3.703 1 53.47 191 TYR A C 1
ATOM 1541 O O . TYR A 1 191 ? -3.842 53 3.238 1 53.47 191 TYR A O 1
ATOM 1549 N N . THR A 1 192 ? -3.191 51.594 4.844 1 55.22 192 THR A N 1
ATOM 1550 C CA . THR A 1 192 ? -4.5 51.594 5.484 1 55.22 192 THR A CA 1
ATOM 1551 C C . THR A 1 192 ? -4.602 52.719 6.508 1 55.22 192 THR A C 1
ATOM 1553 O O . THR A 1 192 ? -5.633 52.906 7.16 1 55.22 192 THR A O 1
ATOM 1556 N N . SER A 1 193 ? -3.543 53.406 6.852 1 54.09 193 SER A N 1
ATOM 1557 C CA . SER A 1 193 ? -3.578 54.375 7.93 1 54.09 193 SER A CA 1
ATOM 1558 C C . SER A 1 193 ? -4.59 55.469 7.641 1 54.09 193 SER A C 1
ATOM 1560 O O . SER A 1 193 ? -5.172 56.062 8.562 1 54.09 193 SER A O 1
ATOM 1562 N N . LYS A 1 194 ? -4.781 55.812 6.379 1 57.59 194 LYS A N 1
ATOM 1563 C CA . LYS A 1 194 ? -5.566 57.031 6.098 1 57.59 194 LYS A CA 1
ATOM 1564 C C . LYS A 1 194 ? -7.023 56.688 5.812 1 57.59 194 LYS A C 1
ATOM 1566 O O . LYS A 1 194 ? -7.867 57.562 5.684 1 57.59 194 LYS A O 1
ATOM 1571 N N . LEU A 1 195 ? -7.293 55.406 5.805 1 58.81 195 LEU A N 1
ATOM 1572 C CA . LEU A 1 195 ? -8.656 55.062 5.41 1 58.81 195 LEU A CA 1
ATOM 1573 C C . LEU A 1 195 ? -9.508 54.75 6.629 1 58.81 195 LEU A C 1
ATOM 1575 O O . LEU A 1 195 ? -8.977 54.312 7.66 1 58.81 195 LEU A O 1
ATOM 1579 N N . ALA A 1 196 ? -10.734 55.188 6.613 1 62.97 196 ALA A N 1
ATOM 1580 C CA . ALA A 1 196 ? -11.695 54.719 7.605 1 62.97 196 ALA A CA 1
ATOM 1581 C C . ALA A 1 196 ? -11.648 53.188 7.738 1 62.97 196 ALA A C 1
ATOM 1583 O O . ALA A 1 196 ? -11.539 52.469 6.734 1 62.97 196 ALA A O 1
ATOM 1584 N N . LYS A 1 197 ? -11.445 52.75 9.078 1 77.62 197 LYS A N 1
ATOM 1585 C CA . LYS A 1 197 ? -11.266 51.344 9.305 1 77.62 197 LYS A CA 1
ATOM 1586 C C . LYS A 1 197 ? -12.453 50.75 10.07 1 77.62 197 LYS A C 1
ATOM 1588 O O . LYS A 1 197 ? -12.945 51.344 11.023 1 77.62 197 LYS A O 1
ATOM 1593 N N . THR A 1 198 ? -13.023 49.688 9.578 1 78.88 198 THR A N 1
ATOM 1594 C CA . THR A 1 198 ? -13.945 48.906 10.383 1 78.88 198 THR A CA 1
ATOM 1595 C C . THR A 1 198 ? -13.227 48.281 11.578 1 78.88 198 THR A C 1
ATOM 1597 O O . THR A 1 198 ? -12 48.281 11.625 1 78.88 198 THR A O 1
ATOM 1600 N N . PRO A 1 199 ? -13.992 47.875 12.586 1 82.38 199 PRO A N 1
ATOM 1601 C CA . PRO A 1 199 ? -13.352 47.188 13.711 1 82.38 199 PRO A CA 1
ATOM 1602 C C . PRO A 1 199 ? -12.484 46 13.281 1 82.38 199 PRO A C 1
ATOM 1604 O O . PRO A 1 199 ? -11.406 45.781 13.844 1 82.38 199 PRO A O 1
ATOM 1607 N N . LEU A 1 200 ? -12.984 45.312 12.32 1 82.12 200 LEU A N 1
ATOM 1608 C CA . LEU A 1 200 ? -12.203 44.188 11.805 1 82.12 200 LEU A CA 1
ATOM 1609 C C . LEU A 1 200 ? -10.906 44.688 11.172 1 82.12 200 LEU A C 1
ATOM 1611 O O . LEU A 1 200 ? -9.844 44.094 11.406 1 82.12 200 LEU A O 1
ATOM 1615 N N . GLN A 1 201 ? -10.969 45.656 10.414 1 80 201 GLN A N 1
ATOM 1616 C CA . GLN A 1 201 ? -9.789 46.188 9.734 1 80 201 GLN A CA 1
ATOM 1617 C C . GLN A 1 201 ? -8.781 46.75 10.742 1 80 201 GLN A C 1
ATOM 1619 O O . GLN A 1 201 ? -7.57 46.562 10.57 1 80 201 GLN A O 1
ATOM 1624 N N . ALA A 1 202 ? -9.312 47.438 11.75 1 83.25 202 ALA A N 1
ATOM 1625 C CA . ALA A 1 202 ? -8.438 47.969 12.805 1 83.25 202 ALA A CA 1
ATOM 1626 C C . ALA A 1 202 ? -7.734 46.812 13.539 1 83.25 202 ALA A C 1
ATOM 1628 O O . ALA A 1 202 ? -6.555 46.938 13.883 1 83.25 202 ALA A O 1
ATOM 1629 N N . PHE A 1 203 ? -8.516 45.875 13.773 1 84.5 203 PHE A N 1
ATOM 1630 C CA . PHE A 1 203 ? -7.984 44.688 14.445 1 84.5 203 PHE A CA 1
ATOM 1631 C C . PHE A 1 203 ? -6.883 44.031 13.602 1 84.5 203 PHE A C 1
ATOM 1633 O O . PHE A 1 203 ? -5.812 43.719 14.125 1 84.5 203 PHE A O 1
ATOM 1640 N N . LEU A 1 204 ? -7.055 43.906 12.367 1 83.25 204 LEU A N 1
ATOM 1641 C CA . LEU A 1 204 ? -6.086 43.281 11.469 1 83.25 204 LEU A CA 1
ATOM 1642 C C . LEU A 1 204 ? -4.832 44.125 11.344 1 83.25 204 LEU A C 1
ATOM 1644 O O . LEU A 1 204 ? -3.725 43.594 11.219 1 83.25 204 LEU A O 1
ATOM 1648 N N . ASP A 1 205 ? -5.008 45.406 11.328 1 84.25 205 ASP A N 1
ATOM 1649 C CA . ASP A 1 205 ? -3.859 46.312 11.344 1 84.25 205 ASP A CA 1
ATOM 1650 C C . ASP A 1 205 ? -2.992 46.062 12.578 1 84.25 205 ASP A C 1
ATOM 1652 O O . ASP A 1 205 ? -1.765 46.031 12.484 1 84.25 205 ASP A O 1
ATOM 1656 N N . GLN A 1 206 ? -3.703 45.969 13.68 1 87.38 206 GLN A N 1
ATOM 1657 C CA . GLN A 1 206 ? -2.975 45.75 14.922 1 87.38 206 GLN A CA 1
ATOM 1658 C C . GLN A 1 206 ? -2.252 44.406 14.891 1 87.38 206 GLN A C 1
ATOM 1660 O O . GLN A 1 206 ? -1.126 44.281 15.383 1 87.38 206 GLN A O 1
ATOM 1665 N N . VAL A 1 207 ? -2.916 43.438 14.391 1 89.06 207 VAL A N 1
ATOM 1666 C CA . VAL A 1 207 ? -2.314 42.094 14.273 1 89.06 207 VAL A CA 1
ATOM 1667 C C . VAL A 1 207 ? -1.033 42.188 13.445 1 89.06 207 VAL A C 1
ATOM 1669 O O . VAL A 1 207 ? -0.015 41.594 13.805 1 89.06 207 VAL A O 1
ATOM 1672 N N . THR A 1 208 ? -1.055 42.906 12.367 1 87.31 208 THR A N 1
ATOM 1673 C CA . THR A 1 208 ? 0.11 43.062 11.5 1 87.31 208 THR A CA 1
ATOM 1674 C C . THR A 1 208 ? 1.251 43.75 12.266 1 87.31 208 THR A C 1
ATOM 1676 O O . THR A 1 208 ? 2.406 43.312 12.156 1 87.31 208 THR A O 1
ATOM 1679 N N . LEU A 1 209 ? 0.94 44.75 13.016 1 89.25 209 LEU A N 1
ATOM 1680 C CA . LEU A 1 209 ? 1.94 45.438 13.82 1 89.25 209 LEU A CA 1
ATOM 1681 C C . LEU A 1 209 ? 2.527 44.531 14.883 1 89.25 209 LEU A C 1
ATOM 1683 O O . LEU A 1 209 ? 3.729 44.562 15.148 1 89.25 209 LEU A O 1
ATOM 1687 N N . ASP A 1 210 ? 1.684 43.75 15.438 1 92.38 210 ASP A N 1
ATOM 1688 C CA . ASP A 1 210 ? 2.121 42.844 16.5 1 92.38 210 ASP A CA 1
ATOM 1689 C C . ASP A 1 210 ? 3.053 41.75 15.961 1 92.38 210 ASP A C 1
ATOM 1691 O O . ASP A 1 210 ? 3.994 41.344 16.641 1 92.38 210 ASP A O 1
ATOM 1695 N N . VAL A 1 211 ? 2.75 41.25 14.773 1 93.25 211 VAL A N 1
ATOM 1696 C CA . VAL A 1 211 ? 3.619 40.25 14.148 1 93.25 211 VAL A CA 1
ATOM 1697 C C . VAL A 1 211 ? 5 40.844 13.898 1 93.25 211 VAL A C 1
ATOM 1699 O O . VAL A 1 211 ? 6.02 40.219 14.188 1 93.25 211 VAL A O 1
ATOM 1702 N N . ARG A 1 212 ? 5.043 42.062 13.43 1 91.44 212 ARG A N 1
ATOM 1703 C CA . ARG A 1 212 ? 6.309 42.75 13.188 1 91.44 212 ARG A CA 1
ATOM 1704 C C . ARG A 1 212 ? 7.059 43 14.492 1 91.44 212 ARG A C 1
ATOM 1706 O O . ARG A 1 212 ? 8.289 42.875 14.539 1 91.44 212 ARG A O 1
ATOM 1713 N N . ALA A 1 213 ? 6.316 43.406 15.43 1 94.06 213 ALA A N 1
ATOM 1714 C CA . ALA A 1 213 ? 6.926 43.625 16.734 1 94.06 213 ALA A CA 1
ATOM 1715 C C . ALA A 1 213 ? 7.551 42.375 17.297 1 94.06 213 ALA A C 1
ATOM 1717 O O . ALA A 1 213 ? 8.625 42.406 17.906 1 94.06 213 ALA A O 1
ATOM 1718 N N . ALA A 1 214 ? 6.812 41.25 17.156 1 94.94 214 ALA A N 1
ATOM 1719 C CA . ALA A 1 214 ? 7.352 39.969 17.609 1 94.94 214 ALA A CA 1
ATOM 1720 C C . ALA A 1 214 ? 8.641 39.625 16.875 1 94.94 214 ALA A C 1
ATOM 1722 O O . ALA A 1 214 ? 9.609 39.156 17.484 1 94.94 214 ALA A O 1
ATOM 1723 N N . ASP A 1 215 ? 8.672 39.812 15.562 1 95.06 215 ASP A N 1
ATOM 1724 C CA . ASP A 1 215 ? 9.867 39.594 14.758 1 95.06 215 ASP A CA 1
ATOM 1725 C C . ASP A 1 215 ? 11.008 40.5 15.188 1 95.06 215 ASP A C 1
ATOM 1727 O O . ASP A 1 215 ? 12.18 40.094 15.148 1 95.06 215 ASP A O 1
ATOM 1731 N N . ALA A 1 216 ? 10.672 41.75 15.516 1 93.69 216 ALA A N 1
ATOM 1732 C CA . ALA A 1 216 ? 11.68 42.719 15.953 1 93.69 216 ALA A CA 1
ATOM 1733 C C . ALA A 1 216 ? 12.344 42.281 17.25 1 93.69 216 ALA A C 1
ATOM 1735 O O . ALA A 1 216 ? 13.523 42.531 17.469 1 93.69 216 ALA A O 1
ATOM 1736 N N . GLN A 1 217 ? 11.602 41.625 18.031 1 94.75 217 GLN A N 1
ATOM 1737 C CA . GLN A 1 217 ? 12.148 41.125 19.297 1 94.75 217 GLN A CA 1
ATOM 1738 C C . GLN A 1 217 ? 13.086 39.938 19.047 1 94.75 217 GLN A C 1
ATOM 1740 O O . GLN A 1 217 ? 14.18 39.875 19.609 1 94.75 217 GLN A O 1
ATOM 1745 N N . LYS A 1 218 ? 12.625 38.969 18.266 1 95.25 218 LYS A N 1
ATOM 1746 C CA . LYS A 1 218 ? 13.43 37.812 17.969 1 95.25 218 LYS A CA 1
ATOM 1747 C C . LYS A 1 218 ? 12.844 37.031 16.797 1 95.25 218 LYS A C 1
ATOM 1749 O O . LYS A 1 218 ? 11.625 36.812 16.734 1 95.25 218 LYS A O 1
ATOM 1754 N N . GLY A 1 219 ? 13.758 36.594 15.914 1 95.31 219 GLY A N 1
ATOM 1755 C CA . GLY A 1 219 ? 13.328 35.812 14.773 1 95.31 219 GLY A CA 1
ATOM 1756 C C . GLY A 1 219 ? 12.789 36.656 13.633 1 95.31 219 GLY A C 1
ATOM 1757 O O . GLY A 1 219 ? 12.773 37.875 13.703 1 95.31 219 GLY A O 1
ATOM 1758 N N . ASN A 1 220 ? 12.43 36.062 12.594 1 96.31 220 ASN A N 1
ATOM 1759 C CA . ASN A 1 220 ? 11.844 36.719 11.43 1 96.31 220 ASN A CA 1
ATOM 1760 C C . ASN A 1 220 ? 10.773 35.844 10.773 1 96.31 220 ASN A C 1
ATOM 1762 O O . ASN A 1 220 ? 10.609 35.875 9.555 1 96.31 220 ASN A O 1
ATOM 1766 N N . GLY A 1 221 ? 10.172 35 11.531 1 95.94 221 GLY A N 1
ATOM 1767 C CA . GLY A 1 221 ? 9.156 34.094 11.047 1 95.94 221 GLY A CA 1
ATOM 1768 C C . GLY A 1 221 ? 7.898 34.781 10.562 1 95.94 221 GLY A C 1
ATOM 1769 O O . GLY A 1 221 ? 7.195 34.281 9.688 1 95.94 221 GLY A O 1
ATOM 1770 N N . GLY A 1 222 ? 7.566 35.938 11.164 1 94.31 222 GLY A N 1
ATOM 1771 C CA . GLY A 1 222 ? 6.402 36.688 10.742 1 94.31 222 GLY A CA 1
ATOM 1772 C C . GLY A 1 222 ? 6.457 37.125 9.289 1 94.31 222 GLY A C 1
ATOM 1773 O O . GLY A 1 222 ? 5.453 37.062 8.578 1 94.31 222 GLY A O 1
ATOM 1774 N N . GLU A 1 223 ? 7.582 37.562 8.867 1 91.25 223 GLU A N 1
ATOM 1775 C CA . GLU A 1 223 ? 7.781 37.938 7.473 1 91.25 223 GLU A CA 1
ATOM 1776 C C . GLU A 1 223 ? 7.527 36.719 6.551 1 91.25 223 GLU A C 1
ATOM 1778 O O . GLU A 1 223 ? 6.918 36.875 5.488 1 91.25 223 GLU A O 1
ATOM 1783 N N . ASP A 1 224 ? 8 35.594 6.938 1 94.31 224 ASP A N 1
ATOM 1784 C CA . ASP A 1 224 ? 7.789 34.375 6.152 1 94.31 224 ASP A CA 1
ATOM 1785 C C . ASP A 1 224 ? 6.305 34.031 6.09 1 94.31 224 ASP A C 1
ATOM 1787 O O . ASP A 1 224 ? 5.812 33.594 5.047 1 94.31 224 ASP A O 1
ATOM 1791 N N . MET A 1 225 ? 5.629 34.156 7.199 1 92.88 225 MET A N 1
ATOM 1792 C CA . MET A 1 225 ? 4.195 33.875 7.219 1 92.88 225 MET A CA 1
ATOM 1793 C C . MET A 1 225 ? 3.463 34.75 6.199 1 92.88 225 MET A C 1
ATOM 1795 O O . MET A 1 225 ? 2.611 34.25 5.457 1 92.88 225 MET A O 1
ATOM 1799 N N . TYR A 1 226 ? 3.883 35.969 6.203 1 87.62 226 TYR A N 1
ATOM 1800 C CA . TYR A 1 226 ? 3.248 36.906 5.27 1 87.62 226 TYR A CA 1
ATOM 1801 C C . TYR A 1 226 ? 3.557 36.531 3.828 1 87.62 226 TYR A C 1
ATOM 1803 O O . TYR A 1 226 ? 2.658 36.469 2.982 1 87.62 226 TYR A O 1
ATOM 1811 N N . ARG A 1 227 ? 4.746 36.281 3.533 1 87.5 227 ARG A N 1
ATOM 1812 C CA . ARG A 1 227 ? 5.168 35.906 2.184 1 87.5 227 ARG A CA 1
ATOM 1813 C C . ARG A 1 227 ? 4.453 34.656 1.707 1 87.5 227 ARG A C 1
ATOM 1815 O O . ARG A 1 227 ? 3.963 34.594 0.576 1 87.5 227 ARG A O 1
ATOM 1822 N N . GLU A 1 228 ? 4.379 33.688 2.549 1 88.44 228 GLU A N 1
ATOM 1823 C CA . GLU A 1 228 ? 3.771 32.438 2.17 1 88.44 228 GLU A CA 1
ATOM 1824 C C . GLU A 1 228 ? 2.26 32.562 2.016 1 88.44 228 GLU A C 1
ATOM 1826 O O . GLU A 1 228 ? 1.652 31.891 1.178 1 88.44 228 GLU A O 1
ATOM 1831 N N . LEU A 1 229 ? 1.655 33.406 2.848 1 85.31 229 LEU A N 1
ATOM 1832 C CA . LEU A 1 229 ? 0.231 33.688 2.697 1 85.31 229 LEU A CA 1
ATOM 1833 C C . LEU A 1 229 ? -0.056 34.312 1.347 1 85.31 229 LEU A C 1
ATOM 1835 O O . LEU A 1 229 ? -1.015 33.969 0.667 1 85.31 229 LEU A O 1
ATOM 1839 N N . LEU A 1 230 ? 0.77 35.281 0.997 1 79.5 230 LEU A N 1
ATOM 1840 C CA . LEU A 1 230 ? 0.634 35.938 -0.294 1 79.5 230 LEU A CA 1
ATOM 1841 C C . LEU A 1 230 ? 0.818 34.938 -1.438 1 79.5 230 LEU A C 1
ATOM 1843 O O . LEU A 1 230 ? 0.059 34.969 -2.41 1 79.5 230 LEU A O 1
ATOM 1847 N N . ASN A 1 231 ? 1.79 34.156 -1.302 1 79.56 231 ASN A N 1
ATOM 1848 C CA . ASN A 1 231 ? 2.053 33.125 -2.318 1 79.56 231 ASN A CA 1
ATOM 1849 C C . ASN A 1 231 ? 0.863 32.188 -2.494 1 79.56 231 ASN A C 1
ATOM 1851 O O . ASN A 1 231 ? 0.53 31.812 -3.617 1 79.56 231 ASN A O 1
ATOM 1855 N N . HIS A 1 232 ? 0.284 31.797 -1.472 1 79.06 232 HIS A N 1
ATOM 1856 C CA . HIS A 1 232 ? -0.852 30.891 -1.509 1 79.06 232 HIS A CA 1
ATOM 1857 C C . HIS A 1 232 ? -2.068 31.547 -2.154 1 79.06 232 HIS A C 1
ATOM 1859 O O . HIS A 1 232 ? -2.805 30.891 -2.902 1 79.06 232 HIS A O 1
ATOM 1865 N N . SER A 1 233 ? -2.316 32.781 -1.841 1 72.38 233 SER A N 1
ATOM 1866 C CA . SER A 1 233 ? -3.48 33.5 -2.34 1 72.38 233 SER A CA 1
ATOM 1867 C C . SER A 1 233 ? -3.389 33.75 -3.846 1 72.38 233 SER A C 1
ATOM 1869 O O . SER A 1 233 ? -4.41 33.844 -4.527 1 72.38 233 SER A O 1
ATOM 1871 N N . LEU A 1 234 ? -2.213 33.781 -4.297 1 67.19 234 LEU A N 1
ATOM 1872 C CA . LEU A 1 234 ? -1.997 34.094 -5.707 1 67.19 234 LEU A CA 1
ATOM 1873 C C . LEU A 1 234 ? -2.031 32.812 -6.547 1 67.19 234 LEU A C 1
ATOM 1875 O O . LEU A 1 234 ? -2.146 32.875 -7.773 1 67.19 234 LEU A O 1
ATOM 1879 N N . GLN A 1 235 ? -2.047 31.766 -5.906 1 69.31 235 GLN A N 1
ATOM 1880 C CA . GLN A 1 235 ? -1.993 30.516 -6.648 1 69.31 235 GLN A CA 1
ATOM 1881 C C . GLN A 1 235 ? -3.387 30.078 -7.094 1 69.31 235 GLN A C 1
ATOM 1883 O O . GLN A 1 235 ? -4.344 30.172 -6.324 1 69.31 235 GLN A O 1
ATOM 1888 N N . SER A 1 236 ? -3.629 30.078 -8.445 1 63.91 236 SER A N 1
ATOM 1889 C CA . SER A 1 236 ? -4.82 29.469 -9.023 1 63.91 236 SER A CA 1
ATOM 1890 C C . SER A 1 236 ? -4.504 28.094 -9.602 1 63.91 236 SER A C 1
ATOM 1892 O O . SER A 1 236 ? -3.787 27.984 -10.594 1 63.91 236 SER A O 1
ATOM 1894 N N . ILE A 1 237 ? -4.957 27.125 -8.828 1 68.69 237 ILE A N 1
ATOM 1895 C CA . ILE A 1 237 ? -4.539 25.812 -9.305 1 68.69 237 ILE A CA 1
ATOM 1896 C C . ILE A 1 237 ? -5.754 25.047 -9.812 1 68.69 237 ILE A C 1
ATOM 1898 O O . ILE A 1 237 ? -6.746 24.891 -9.102 1 68.69 237 ILE A O 1
ATOM 1902 N N . LYS A 1 238 ? -5.703 24.75 -11.047 1 74.38 238 LYS A N 1
ATOM 1903 C CA . LYS A 1 238 ? -6.707 23.891 -11.664 1 74.38 238 LYS A CA 1
ATOM 1904 C C . LYS A 1 238 ? -6.27 22.422 -11.625 1 74.38 238 LYS A C 1
ATOM 1906 O O . LYS A 1 238 ? -5.086 22.125 -11.789 1 74.38 238 LYS A O 1
ATOM 1911 N N . HIS A 1 239 ? -7.297 21.625 -11.273 1 75.88 239 HIS A N 1
ATOM 1912 C CA . HIS A 1 239 ? -6.949 20.203 -11.258 1 75.88 239 HIS A CA 1
ATOM 1913 C C . HIS A 1 239 ? -7.223 19.562 -12.609 1 75.88 239 HIS A C 1
ATOM 1915 O O . HIS A 1 239 ? -8.141 19.969 -13.32 1 75.88 239 HIS A O 1
ATOM 1921 N N . PRO A 1 240 ? -6.402 18.578 -12.977 1 80.19 240 PRO A N 1
ATOM 1922 C CA . PRO A 1 240 ? -6.719 17.797 -14.18 1 80.19 240 PRO A CA 1
ATOM 1923 C C . PRO A 1 240 ? -7.98 16.953 -14.016 1 80.19 240 PRO A C 1
ATOM 1925 O O . PRO A 1 240 ? -8.516 16.844 -12.914 1 80.19 240 PRO A O 1
ATOM 1928 N N . GLU A 1 241 ? -8.477 16.484 -15.133 1 81.19 241 GLU A N 1
ATOM 1929 C CA . GLU A 1 241 ? -9.648 15.617 -15.094 1 81.19 241 GLU A CA 1
ATOM 1930 C C . GLU A 1 241 ? -9.359 14.336 -14.312 1 81.19 241 GLU A C 1
ATOM 1932 O O . GLU A 1 241 ? -10.195 13.875 -13.539 1 81.19 241 GLU A O 1
ATOM 1937 N N . LYS A 1 242 ? -8.203 13.812 -14.633 1 86.75 242 LYS A N 1
ATOM 1938 C CA . LYS A 1 242 ? -7.754 12.602 -13.945 1 86.75 242 LYS A CA 1
ATOM 1939 C C . LYS A 1 242 ? -6.27 12.672 -13.609 1 86.75 242 LYS A C 1
ATOM 1941 O O . LYS A 1 242 ? -5.469 13.156 -14.406 1 86.75 242 LYS A O 1
ATOM 1946 N N . PHE A 1 243 ? -6.004 12.359 -12.375 1 91.69 243 PHE A N 1
ATOM 1947 C CA . PHE A 1 243 ? -4.598 12.266 -11.992 1 91.69 243 PHE A CA 1
ATOM 1948 C C . PHE A 1 243 ? -4.008 10.93 -12.422 1 91.69 243 PHE A C 1
ATOM 1950 O O . PHE A 1 243 ? -4.602 9.875 -12.172 1 91.69 243 PHE A O 1
ATOM 1957 N N . THR A 1 244 ? -2.871 10.875 -13.023 1 90.31 244 THR A N 1
ATOM 1958 C CA . THR A 1 244 ? -2.289 9.656 -13.562 1 90.31 244 THR A CA 1
ATOM 1959 C C . THR A 1 244 ? -1.222 9.102 -12.625 1 90.31 244 THR A C 1
ATOM 1961 O O . THR A 1 244 ? -0.695 8.008 -12.852 1 90.31 244 THR A O 1
ATOM 1964 N N . SER A 1 245 ? -0.922 9.859 -11.648 1 93.06 245 SER A N 1
ATOM 1965 C CA . SER A 1 245 ? 0.031 9.406 -10.641 1 93.06 245 SER A CA 1
ATOM 1966 C C . SER A 1 245 ? -0.188 10.117 -9.312 1 93.06 245 SER A C 1
ATOM 1968 O O . SER A 1 245 ? -0.821 11.172 -9.266 1 93.06 245 SER A O 1
ATOM 1970 N N . LEU A 1 246 ? 0.358 9.539 -8.336 1 94.31 246 LEU A N 1
ATOM 1971 C CA . LEU A 1 246 ? 0.253 10.133 -7.008 1 94.31 246 LEU A CA 1
ATOM 1972 C C . LEU A 1 246 ? 1.031 11.445 -6.938 1 94.31 246 LEU A C 1
ATOM 1974 O O . LEU A 1 246 ? 0.602 12.391 -6.277 1 94.31 246 LEU A O 1
ATOM 1978 N N . ASP A 1 247 ? 2.17 11.516 -7.613 1 93.56 247 ASP A N 1
ATOM 1979 C CA . ASP A 1 247 ? 2.986 12.727 -7.621 1 93.56 247 ASP A CA 1
ATOM 1980 C C . ASP A 1 247 ? 2.227 13.891 -8.25 1 93.56 247 ASP A C 1
ATOM 1982 O O . ASP A 1 247 ? 2.322 15.031 -7.773 1 93.56 247 ASP A O 1
ATOM 1986 N N . GLU A 1 248 ? 1.52 13.531 -9.289 1 93 248 GLU A N 1
ATOM 1987 C CA . GLU A 1 248 ? 0.716 14.57 -9.922 1 93 248 GLU A CA 1
ATOM 1988 C C . GLU A 1 248 ? -0.315 15.141 -8.953 1 93 248 GLU A C 1
ATOM 1990 O O . GLU A 1 248 ? -0.495 16.359 -8.875 1 93 248 GLU A O 1
ATOM 1995 N N . TYR A 1 249 ? -0.944 14.336 -8.219 1 95.69 249 TYR A N 1
ATOM 1996 C CA . TYR A 1 249 ? -1.937 14.789 -7.258 1 95.69 249 TYR A CA 1
ATOM 1997 C C . TYR A 1 249 ? -1.277 15.57 -6.125 1 95.69 249 TYR A C 1
ATOM 1999 O O . TYR A 1 249 ? -1.773 16.625 -5.715 1 95.69 249 TYR A O 1
ATOM 2007 N N . LEU A 1 250 ? -0.176 15.039 -5.609 1 94.94 250 LEU A N 1
ATOM 2008 C CA . LEU A 1 250 ? 0.477 15.672 -4.465 1 94.94 250 LEU A CA 1
ATOM 2009 C C . LEU A 1 250 ? 1.034 17.047 -4.848 1 94.94 250 LEU A C 1
ATOM 2011 O O . LEU A 1 250 ? 1.055 17.953 -4.023 1 94.94 250 LEU A O 1
ATOM 2015 N N . ARG A 1 251 ? 1.463 17.203 -6.09 1 91.12 251 ARG A N 1
ATOM 2016 C CA . ARG A 1 251 ? 1.88 18.516 -6.578 1 91.12 251 ARG A CA 1
ATOM 2017 C C . ARG A 1 251 ? 0.701 19.484 -6.629 1 91.12 251 ARG A C 1
ATOM 2019 O O . ARG A 1 251 ? 0.828 20.641 -6.25 1 91.12 251 ARG A O 1
ATOM 2026 N N . PHE A 1 252 ? -0.392 19.016 -7.102 1 91.44 252 PHE A N 1
ATOM 2027 C CA . PHE A 1 252 ? -1.616 19.797 -7.109 1 91.44 252 PHE A CA 1
ATOM 2028 C C . PHE A 1 252 ? -2.018 20.188 -5.691 1 91.44 252 PHE A C 1
ATOM 2030 O O . PHE A 1 252 ? -2.309 21.359 -5.426 1 91.44 252 PHE A O 1
ATOM 2037 N N . ARG A 1 253 ? -1.972 19.203 -4.824 1 92.12 253 ARG A N 1
ATOM 2038 C CA . ARG A 1 253 ? -2.434 19.391 -3.451 1 92.12 253 ARG A CA 1
ATOM 2039 C C . ARG A 1 253 ? -1.521 20.344 -2.693 1 92.12 253 ARG A C 1
ATOM 2041 O O . ARG A 1 253 ? -1.977 21.094 -1.815 1 92.12 253 ARG A O 1
ATOM 2048 N N . ASP A 1 254 ? -0.257 20.312 -3.006 1 89.44 254 ASP A N 1
ATOM 2049 C CA . ASP A 1 254 ? 0.705 21.234 -2.414 1 89.44 254 ASP A CA 1
ATOM 2050 C C . ASP A 1 254 ? 0.271 22.688 -2.621 1 89.44 254 ASP A C 1
ATOM 2052 O O . ASP A 1 254 ? 0.492 23.547 -1.755 1 89.44 254 ASP A O 1
ATOM 2056 N N . GLY A 1 255 ? -0.383 22.922 -3.717 1 80.75 255 GLY A N 1
ATOM 2057 C CA . GLY A 1 255 ? -0.844 24.266 -4.02 1 80.75 255 GLY A CA 1
ATOM 2058 C C . GLY A 1 255 ? -2.086 24.672 -3.242 1 80.75 255 GLY A C 1
ATOM 2059 O O . GLY A 1 255 ? -2.43 25.844 -3.168 1 80.75 255 GLY A O 1
ATOM 2060 N N . ASN A 1 256 ? -2.672 23.672 -2.539 1 82.62 256 ASN A N 1
ATOM 2061 C CA . ASN A 1 256 ? -3.971 23.969 -1.942 1 82.62 256 ASN A CA 1
ATOM 2062 C C . ASN A 1 256 ? -3.969 23.719 -0.438 1 82.62 256 ASN A C 1
ATOM 2064 O O . ASN A 1 256 ? -4.93 24.047 0.256 1 82.62 256 ASN A O 1
ATOM 2068 N N . ILE A 1 257 ? -2.916 23.172 0.117 1 87.38 257 ILE A N 1
ATOM 2069 C CA . ILE A 1 257 ? -2.934 22.766 1.519 1 87.38 257 ILE A CA 1
ATOM 2070 C C . ILE A 1 257 ? -2.295 23.859 2.379 1 87.38 257 ILE A C 1
ATOM 2072 O O . ILE A 1 257 ? -2.268 23.75 3.607 1 87.38 257 ILE A O 1
ATOM 2076 N N . CYS A 1 258 ? -1.787 25 1.797 1 88.5 258 CYS A N 1
ATOM 2077 C CA . CYS A 1 258 ? -1.169 26.125 2.494 1 88.5 258 CYS A CA 1
ATOM 2078 C C . CYS A 1 258 ? -0.02 25.656 3.377 1 88.5 258 CYS A C 1
ATOM 2080 O O . CYS A 1 258 ? 0.142 26.125 4.5 1 88.5 258 CYS A O 1
ATOM 2082 N N . ALA A 1 259 ? 0.71 24.688 2.943 1 92.81 259 ALA A N 1
ATOM 2083 C CA . ALA A 1 259 ? 1.819 24.125 3.713 1 92.81 259 ALA A CA 1
ATOM 2084 C C . ALA A 1 259 ? 2.889 25.172 3.979 1 92.81 259 ALA A C 1
ATOM 2086 O O . ALA A 1 259 ? 3.479 25.219 5.062 1 92.81 259 ALA A O 1
ATOM 2087 N N . GLY A 1 260 ? 3.117 26.094 3.006 1 92.69 260 GLY A N 1
ATOM 2088 C CA . GLY A 1 260 ? 4.105 27.141 3.182 1 92.69 260 GLY A CA 1
ATOM 2089 C C . GLY A 1 260 ? 3.854 28 4.406 1 92.69 260 GLY A C 1
ATOM 2090 O O . GLY A 1 260 ? 4.754 28.203 5.219 1 92.69 260 GLY A O 1
ATOM 2091 N N . TRP A 1 261 ? 2.666 28.5 4.469 1 93.44 261 TRP A N 1
ATOM 2092 C CA . TRP A 1 261 ? 2.316 29.312 5.633 1 93.44 261 TRP A CA 1
ATOM 2093 C C . TRP A 1 261 ? 2.418 28.484 6.914 1 93.44 261 TRP A C 1
ATOM 2095 O O . TRP A 1 261 ? 2.908 28.984 7.934 1 93.44 261 TRP A O 1
ATOM 2105 N N . THR A 1 262 ? 1.912 27.25 6.871 1 96.44 262 THR A N 1
ATOM 2106 C CA . THR A 1 262 ? 1.928 26.375 8.039 1 96.44 262 THR A CA 1
ATOM 2107 C C . THR A 1 262 ? 3.346 26.219 8.578 1 96.44 262 THR A C 1
ATOM 2109 O O . THR A 1 262 ? 3.564 26.281 9.789 1 96.44 262 THR A O 1
ATOM 2112 N N . PHE A 1 263 ? 4.285 26.078 7.742 1 97.31 263 PHE A N 1
ATOM 2113 C CA . PHE A 1 263 ? 5.668 25.859 8.148 1 97.31 263 PHE A CA 1
ATOM 2114 C C . PHE A 1 263 ? 6.324 27.172 8.578 1 97.31 263 PHE A C 1
ATOM 2116 O O . PHE A 1 263 ? 7.148 27.188 9.492 1 97.31 263 PHE A O 1
ATOM 2123 N N . ALA A 1 264 ? 5.992 28.219 7.934 1 97.38 264 ALA A N 1
ATOM 2124 C CA . ALA A 1 264 ? 6.457 29.531 8.383 1 97.38 264 ALA A CA 1
ATOM 2125 C C . ALA A 1 264 ? 5.969 29.828 9.797 1 97.38 264 ALA A C 1
ATOM 2127 O O . ALA A 1 264 ? 6.68 30.453 10.586 1 97.38 264 ALA A O 1
ATOM 2128 N N . ALA A 1 265 ? 4.766 29.406 10.062 1 98 265 ALA A N 1
ATOM 2129 C CA . ALA A 1 265 ? 4.203 29.625 11.398 1 98 265 ALA A CA 1
ATOM 2130 C C . ALA A 1 265 ? 4.957 28.812 12.445 1 98 265 ALA A C 1
ATOM 2132 O O . ALA A 1 265 ? 5.066 29.234 13.602 1 98 265 ALA A O 1
ATOM 2133 N N . VAL A 1 266 ? 5.461 27.609 12.07 1 98.25 266 VAL A N 1
ATOM 2134 C CA . VAL A 1 266 ? 6.32 26.875 12.992 1 98.25 266 VAL A CA 1
ATOM 2135 C C . VAL A 1 266 ? 7.562 27.703 13.312 1 98.25 266 VAL A C 1
ATOM 2137 O O . VAL A 1 266 ? 7.926 27.844 14.484 1 98.25 266 VAL A O 1
ATOM 2140 N N . LYS A 1 267 ? 8.18 28.234 12.312 1 98.12 267 LYS A N 1
ATOM 2141 C CA . LYS A 1 267 ? 9.344 29.109 12.477 1 98.12 267 LYS A CA 1
ATOM 2142 C C . LYS A 1 267 ? 9.023 30.297 13.383 1 98.12 267 LYS A C 1
ATOM 2144 O O . LYS A 1 267 ? 9.789 30.609 14.289 1 98.12 267 LYS A O 1
ATOM 2149 N N . PHE A 1 268 ? 7.922 30.953 13.125 1 97.94 268 PHE A N 1
ATOM 2150 C CA . PHE A 1 268 ? 7.484 32.094 13.906 1 97.94 268 PHE A CA 1
ATOM 2151 C C . PHE A 1 268 ? 7.262 31.719 15.359 1 97.94 268 PHE A C 1
ATOM 2153 O O . PHE A 1 268 ? 7.672 32.438 16.266 1 97.94 268 PHE A O 1
ATOM 2160 N N . SER A 1 269 ? 6.594 30.594 15.555 1 97.56 269 SER A N 1
ATOM 2161 C CA . SER A 1 269 ? 6.27 30.141 16.891 1 97.56 269 SER A CA 1
ATOM 2162 C C . SER A 1 269 ? 7.531 29.953 17.734 1 97.56 269 SER A C 1
ATOM 2164 O O . SER A 1 269 ? 7.512 30.188 18.953 1 97.56 269 SER A O 1
ATOM 2166 N N . LEU A 1 270 ? 8.602 29.625 17.109 1 96.25 270 LEU A N 1
ATOM 2167 C CA . LEU A 1 270 ? 9.852 29.312 17.797 1 96.25 270 LEU A CA 1
ATOM 2168 C C . LEU A 1 270 ? 10.742 30.547 17.891 1 96.25 270 LEU A C 1
ATOM 2170 O O . LEU A 1 270 ? 11.867 30.484 18.391 1 96.25 270 LEU A O 1
ATOM 2174 N N . ALA A 1 271 ? 10.266 31.703 17.375 1 96.56 271 ALA A N 1
ATOM 2175 C CA . ALA A 1 271 ? 11.086 32.906 17.266 1 96.56 271 ALA A CA 1
ATOM 2176 C C . ALA A 1 271 ? 12.422 32.594 16.578 1 96.56 271 ALA A C 1
ATOM 2178 O O . ALA A 1 271 ? 13.477 33 17.062 1 96.56 271 ALA A O 1
ATOM 2179 N N . SER A 1 272 ? 12.32 31.812 15.531 1 96.31 272 SER A N 1
ATOM 2180 C CA . SER A 1 272 ? 13.516 31.328 14.844 1 96.31 272 SER A CA 1
ATOM 2181 C C . SER A 1 272 ? 13.859 32.219 13.648 1 96.31 272 SER A C 1
ATOM 2183 O O . SER A 1 272 ? 12.992 32.906 13.094 1 96.31 272 SER A O 1
ATOM 2185 N N . SER A 1 273 ? 15.188 32.281 13.297 1 96.44 273 SER A N 1
ATOM 2186 C CA . SER A 1 273 ? 15.648 33.062 12.148 1 96.44 273 SER A CA 1
ATOM 2187 C C . SER A 1 273 ? 16.156 32.156 11.039 1 96.44 273 SER A C 1
ATOM 2189 O O . SER A 1 273 ? 16.766 32.625 10.07 1 96.44 273 SER A O 1
ATOM 2191 N N . ILE A 1 274 ? 15.859 30.891 11.141 1 96.31 274 ILE A N 1
ATOM 2192 C CA . ILE A 1 274 ? 16.391 29.953 10.148 1 96.31 274 ILE A CA 1
ATOM 2193 C C . ILE A 1 274 ? 15.75 30.234 8.789 1 96.31 274 ILE A C 1
ATOM 2195 O O . ILE A 1 274 ? 14.734 30.922 8.703 1 96.31 274 ILE A O 1
ATOM 2199 N N . ASN A 1 275 ? 16.375 29.766 7.762 1 96.38 275 ASN A N 1
ATOM 2200 C CA . ASN A 1 275 ? 15.82 29.812 6.414 1 96.38 275 ASN A CA 1
ATOM 2201 C C . ASN A 1 275 ? 15.039 28.547 6.086 1 96.38 275 ASN A C 1
ATOM 2203 O O . ASN A 1 275 ? 15.625 27.5 5.844 1 96.38 275 ASN A O 1
ATOM 2207 N N . ILE A 1 276 ? 13.734 28.688 5.984 1 95.69 276 ILE A N 1
ATOM 2208 C CA . ILE A 1 276 ? 12.898 27.516 5.777 1 95.69 276 ILE A CA 1
ATOM 2209 C C . ILE A 1 276 ? 13.07 27 4.352 1 95.69 276 ILE A C 1
ATOM 2211 O O . ILE A 1 276 ? 12.641 25.891 4.027 1 95.69 276 ILE A O 1
ATOM 2215 N N . LYS A 1 277 ? 13.711 27.797 3.473 1 94.31 277 LYS A N 1
ATOM 2216 C CA . LYS A 1 277 ? 13.945 27.391 2.088 1 94.31 277 LYS A CA 1
ATOM 2217 C C . LYS A 1 277 ? 15.367 26.875 1.901 1 94.31 277 LYS A C 1
ATOM 2219 O O . LYS A 1 277 ? 15.844 26.734 0.772 1 94.31 277 LYS A O 1
ATOM 2224 N N . ASP A 1 278 ? 16.062 26.594 2.98 1 95.62 278 ASP A N 1
ATOM 2225 C CA . ASP A 1 278 ? 17.391 25.984 2.932 1 95.62 278 ASP A CA 1
ATOM 2226 C C . ASP A 1 278 ? 17.375 24.703 2.121 1 95.62 278 ASP A C 1
ATOM 2228 O O . ASP A 1 278 ? 16.609 23.781 2.422 1 95.62 278 ASP A O 1
ATOM 2232 N N . PRO A 1 279 ? 18.25 24.562 1.145 1 95.19 279 PRO A N 1
ATOM 2233 C CA . PRO A 1 279 ? 18.297 23.359 0.317 1 95.19 279 PRO A CA 1
ATOM 2234 C C . PRO A 1 279 ? 18.594 22.094 1.127 1 95.19 279 PRO A C 1
ATOM 2236 O O . PRO A 1 279 ? 18.156 21 0.758 1 95.19 279 PRO A O 1
ATOM 2239 N N . ALA A 1 280 ? 19.281 22.266 2.191 1 95.25 280 ALA A N 1
ATOM 2240 C CA . ALA A 1 280 ? 19.672 21.125 3.016 1 95.25 280 ALA A CA 1
ATOM 2241 C C . ALA A 1 280 ? 18.438 20.391 3.557 1 95.25 280 ALA A C 1
ATOM 2243 O O . ALA A 1 280 ? 18.484 19.188 3.781 1 95.25 280 ALA A O 1
ATOM 2244 N N . ILE A 1 281 ? 17.297 21.125 3.74 1 97.44 281 ILE A N 1
ATOM 2245 C CA . ILE A 1 281 ? 16.125 20.484 4.344 1 97.44 281 ILE A CA 1
ATOM 2246 C C . ILE A 1 281 ? 14.977 20.453 3.334 1 97.44 281 ILE A C 1
ATOM 2248 O O . ILE A 1 281 ? 13.828 20.188 3.699 1 97.44 281 ILE A O 1
ATOM 2252 N N . ALA A 1 282 ? 15.258 20.688 2.066 1 96.94 282 ALA A N 1
ATOM 2253 C CA . ALA A 1 282 ? 14.234 20.766 1.031 1 96.94 282 ALA A CA 1
ATOM 2254 C C . ALA A 1 282 ? 13.453 19.453 0.919 1 96.94 282 ALA A C 1
ATOM 2256 O O . ALA A 1 282 ? 12.234 19.469 0.762 1 96.94 282 ALA A O 1
ATOM 2257 N N . HIS A 1 283 ? 14.164 18.344 0.932 1 96.25 283 HIS A N 1
ATOM 2258 C CA . HIS A 1 283 ? 13.508 17.047 0.824 1 96.25 283 HIS A CA 1
ATOM 2259 C C . HIS A 1 283 ? 12.609 16.781 2.027 1 96.25 283 HIS A C 1
ATOM 2261 O O . HIS A 1 283 ? 11.508 16.25 1.877 1 96.25 283 HIS A O 1
ATOM 2267 N N . PHE A 1 284 ? 13.109 17.125 3.211 1 97.38 284 PHE A N 1
ATOM 2268 C CA . PHE A 1 284 ? 12.289 17 4.41 1 97.38 284 PHE A CA 1
ATOM 2269 C C . PHE A 1 284 ? 11.016 17.812 4.289 1 97.38 284 PHE A C 1
ATOM 2271 O O . PHE A 1 284 ? 9.93 17.328 4.609 1 97.38 284 PHE A O 1
ATOM 2278 N N . MET A 1 285 ? 11.164 19.047 3.805 1 97.56 285 MET A N 1
ATOM 2279 C CA . MET A 1 285 ? 10.031 19.953 3.67 1 97.56 285 MET A CA 1
ATOM 2280 C C . MET A 1 285 ? 8.992 19.391 2.699 1 97.56 285 MET A C 1
ATOM 2282 O O . MET A 1 285 ? 7.789 19.516 2.926 1 97.56 285 MET A O 1
ATOM 2286 N N . LYS A 1 286 ? 9.414 18.766 1.664 1 96.31 286 LYS A N 1
ATOM 2287 C CA . LYS A 1 286 ? 8.523 18.141 0.697 1 96.31 286 LYS A CA 1
ATOM 2288 C C . LYS A 1 286 ? 7.734 17 1.336 1 96.31 286 LYS A C 1
ATOM 2290 O O . LYS A 1 286 ? 6.52 16.906 1.162 1 96.31 286 LYS A O 1
ATOM 2295 N N . LEU A 1 287 ? 8.445 16.125 2.031 1 97.06 287 LEU A N 1
ATOM 2296 C CA . LEU A 1 287 ? 7.797 14.984 2.682 1 97.06 287 LEU A CA 1
ATOM 2297 C C . LEU A 1 287 ? 6.785 15.461 3.723 1 97.06 287 LEU A C 1
ATOM 2299 O O . LEU A 1 287 ? 5.715 14.867 3.871 1 97.06 287 LEU A O 1
ATOM 2303 N N . ALA A 1 288 ? 7.168 16.531 4.406 1 98.12 288 ALA A N 1
ATOM 2304 C CA . ALA A 1 288 ? 6.262 17.094 5.402 1 98.12 288 ALA A CA 1
ATOM 2305 C C . ALA A 1 288 ? 4.984 17.609 4.75 1 98.12 288 ALA A C 1
ATOM 2307 O O . ALA A 1 288 ? 3.887 17.422 5.277 1 98.12 288 ALA A O 1
ATOM 2308 N N . THR A 1 289 ? 5.113 18.281 3.676 1 97.12 289 THR A N 1
ATOM 2309 C CA . THR A 1 289 ? 3.961 18.766 2.934 1 97.12 289 THR A CA 1
ATOM 2310 C C . THR A 1 289 ? 3.061 17.609 2.5 1 97.12 289 THR A C 1
ATOM 2312 O O . THR A 1 289 ? 1.838 17.688 2.623 1 97.12 289 THR A O 1
ATOM 2315 N N . GLU A 1 290 ? 3.674 16.609 2.004 1 97.38 290 GLU A N 1
ATOM 2316 C CA . GLU A 1 290 ? 2.912 15.43 1.592 1 97.38 290 GLU A CA 1
ATOM 2317 C C . GLU A 1 290 ? 2.178 14.805 2.773 1 97.38 290 GLU A C 1
ATOM 2319 O O . GLU A 1 290 ? 1.021 14.398 2.648 1 97.38 290 GLU A O 1
ATOM 2324 N N . HIS A 1 291 ? 2.875 14.68 3.867 1 98.06 291 HIS A N 1
ATOM 2325 C CA . HIS A 1 291 ? 2.268 14.117 5.07 1 98.06 291 HIS A CA 1
ATOM 2326 C C . HIS A 1 291 ? 1.023 14.898 5.477 1 98.06 291 HIS A C 1
ATOM 2328 O O . HIS A 1 291 ? -0.017 14.305 5.773 1 98.06 291 HIS A O 1
ATOM 2334 N N . LEU A 1 292 ? 1.116 16.234 5.492 1 97.69 292 LEU A N 1
ATOM 2335 C CA . LEU A 1 292 ? -0.018 17.094 5.82 1 97.69 292 LEU A CA 1
ATOM 2336 C C . LEU A 1 292 ? -1.188 16.828 4.879 1 97.69 292 LEU A C 1
ATOM 2338 O O . LEU A 1 292 ? -2.332 16.703 5.324 1 97.69 292 LEU A O 1
ATOM 2342 N N . SER A 1 293 ? -0.876 16.734 3.641 1 96.62 293 SER A N 1
ATOM 2343 C CA . SER A 1 293 ? -1.889 16.547 2.609 1 96.62 293 SER A CA 1
ATOM 2344 C C . SER A 1 293 ? -2.615 15.211 2.791 1 96.62 293 SER A C 1
ATOM 2346 O O . SER A 1 293 ? -3.846 15.164 2.793 1 96.62 293 SER A O 1
ATOM 2348 N N . ILE A 1 294 ? -1.845 14.172 2.951 1 98 294 ILE A N 1
ATOM 2349 C CA . ILE A 1 294 ? -2.404 12.82 3.025 1 98 294 ILE A CA 1
ATOM 2350 C C . ILE A 1 294 ? -3.229 12.68 4.301 1 98 294 ILE A C 1
ATOM 2352 O O . ILE A 1 294 ? -4.359 12.188 4.266 1 98 294 ILE A O 1
ATOM 2356 N N . ALA A 1 295 ? -2.68 13.109 5.434 1 98.12 295 ALA A N 1
ATOM 2357 C CA . ALA A 1 295 ? -3.383 13.008 6.711 1 98.12 295 ALA A CA 1
ATOM 2358 C C . ALA A 1 295 ? -4.711 13.758 6.672 1 98.12 295 ALA A C 1
ATOM 2360 O O . ALA A 1 295 ? -5.746 13.227 7.078 1 98.12 295 ALA A O 1
ATOM 2361 N N . ASN A 1 296 ? -4.688 14.977 6.172 1 96.25 296 ASN A N 1
ATOM 2362 C CA . ASN A 1 296 ? -5.91 15.766 6.082 1 96.25 296 ASN A CA 1
ATOM 2363 C C . ASN A 1 296 ? -6.949 15.086 5.195 1 96.25 296 ASN A C 1
ATOM 2365 O O . ASN A 1 296 ? -8.133 15.031 5.551 1 96.25 296 ASN A O 1
ATOM 2369 N N . ASP A 1 297 ? -6.52 14.617 4.082 1 97.19 297 ASP A N 1
ATOM 2370 C CA . ASP A 1 297 ? -7.438 14.008 3.121 1 97.19 297 ASP A CA 1
ATOM 2371 C C . ASP A 1 297 ? -8.055 12.734 3.686 1 97.19 297 ASP A C 1
ATOM 2373 O O . ASP A 1 297 ? -9.234 12.445 3.441 1 97.19 297 ASP A O 1
ATOM 2377 N N . ILE A 1 298 ? -7.262 11.93 4.398 1 98 298 ILE A N 1
ATOM 2378 C CA . ILE A 1 298 ? -7.785 10.711 5.004 1 98 298 ILE A CA 1
ATOM 2379 C C . ILE A 1 298 ? -8.883 11.062 6.004 1 98 298 ILE A C 1
ATOM 2381 O O . ILE A 1 298 ? -9.977 10.492 5.957 1 98 298 ILE A O 1
ATOM 2385 N N . TYR A 1 299 ? -8.648 12.023 6.863 1 97.56 299 TYR A N 1
ATOM 2386 C CA . TYR A 1 299 ? -9.602 12.352 7.922 1 97.56 299 TYR A CA 1
ATOM 2387 C C . TYR A 1 299 ? -10.789 13.133 7.363 1 97.56 299 TYR A C 1
ATOM 2389 O O . TYR A 1 299 ? -11.906 13.016 7.871 1 97.56 299 TYR A O 1
ATOM 2397 N N . SER A 1 300 ? -10.617 13.906 6.309 1 95.06 300 SER A N 1
ATOM 2398 C CA . SER A 1 300 ? -11.703 14.734 5.77 1 95.06 300 SER A CA 1
ATOM 2399 C C . SER A 1 300 ? -12.523 13.961 4.746 1 95.06 300 SER A C 1
ATOM 2401 O O . SER A 1 300 ? -13.562 14.438 4.289 1 95.06 300 SER A O 1
ATOM 2403 N N . TYR A 1 301 ? -12.102 12.773 4.391 1 97 301 TYR A N 1
ATOM 2404 C CA . TYR A 1 301 ? -12.688 12.055 3.264 1 97 301 TYR A CA 1
ATOM 2405 C C . TYR A 1 301 ? -14.188 11.867 3.451 1 97 301 TYR A C 1
ATOM 2407 O O . TYR A 1 301 ? -14.969 12.156 2.541 1 97 301 TYR A O 1
ATOM 2415 N N . GLU A 1 302 ? -14.57 11.375 4.59 1 95.94 302 GLU A N 1
ATOM 2416 C CA . GLU A 1 302 ? -15.977 11.086 4.832 1 95.94 302 GLU A CA 1
ATOM 2417 C C . GLU A 1 302 ? -16.828 12.344 4.652 1 95.94 302 GLU A C 1
ATOM 2419 O O . GLU A 1 302 ? -17.891 12.289 4.031 1 95.94 302 GLU A O 1
ATOM 2424 N N . LYS A 1 303 ? -16.406 13.438 5.238 1 92.94 303 LYS A N 1
ATOM 2425 C CA . LYS A 1 303 ? -17.109 14.711 5.109 1 92.94 303 LYS A CA 1
ATOM 2426 C C . LYS A 1 303 ? -17.234 15.117 3.645 1 92.94 303 LYS A C 1
ATOM 2428 O O . LYS A 1 303 ? -18.312 15.508 3.189 1 92.94 303 LYS A O 1
ATOM 2433 N N . GLU A 1 304 ? -16.141 15.023 2.924 1 92.5 304 GLU A N 1
ATOM 2434 C CA . GLU A 1 304 ? -16.109 15.445 1.527 1 92.5 304 GLU A CA 1
ATOM 2435 C C . GLU A 1 304 ? -16.922 14.508 0.646 1 92.5 304 GLU A C 1
ATOM 2437 O O . GLU A 1 304 ? -17.578 14.945 -0.299 1 92.5 304 GLU A O 1
ATOM 2442 N N . ALA A 1 305 ? -16.828 13.25 0.918 1 94.31 305 ALA A N 1
ATOM 2443 C CA . ALA A 1 305 ? -17.625 12.266 0.186 1 94.31 305 ALA A CA 1
ATOM 2444 C C . ALA A 1 305 ? -19.109 12.508 0.373 1 94.31 305 ALA A C 1
ATOM 2446 O O . ALA A 1 305 ? -19.891 12.43 -0.585 1 94.31 305 ALA A O 1
ATOM 2447 N N . ARG A 1 306 ? -19.516 12.734 1.579 1 92.69 306 ARG A N 1
ATOM 2448 C CA . ARG A 1 306 ? -20.922 13.039 1.865 1 92.69 306 ARG A CA 1
ATOM 2449 C C . ARG A 1 306 ? -21.375 14.273 1.102 1 92.69 306 ARG A C 1
ATOM 2451 O O . ARG A 1 306 ? -22.469 14.281 0.521 1 92.69 306 ARG A O 1
ATOM 2458 N N . ALA A 1 307 ? -20.609 15.328 1.13 1 88.25 307 ALA A N 1
ATOM 2459 C CA . ALA A 1 307 ? -20.938 16.562 0.416 1 88.25 307 ALA A CA 1
ATOM 2460 C C . ALA A 1 307 ? -21.078 16.297 -1.082 1 88.25 307 ALA A C 1
ATOM 2462 O O . ALA A 1 307 ? -21.969 16.859 -1.733 1 88.25 307 ALA A O 1
ATOM 2463 N N . TYR A 1 308 ? -20.25 15.508 -1.601 1 91 308 TYR A N 1
ATOM 2464 C CA . TYR A 1 308 ? -20.281 15.156 -3.016 1 91 308 TYR A CA 1
ATOM 2465 C C . TYR A 1 308 ? -21.547 14.359 -3.344 1 91 308 TYR A C 1
ATOM 2467 O O . TYR A 1 308 ? -22.25 14.672 -4.312 1 91 308 TYR A O 1
ATOM 2475 N N . HIS A 1 309 ? -21.859 13.398 -2.545 1 92.56 309 HIS A N 1
ATOM 2476 C CA . HIS A 1 309 ? -22.984 12.5 -2.805 1 92.56 309 HIS A CA 1
ATOM 2477 C C . HIS A 1 309 ? -24.312 13.219 -2.625 1 92.56 309 HIS A C 1
ATOM 2479 O O . HIS A 1 309 ? -25.312 12.867 -3.268 1 92.56 309 HIS A O 1
ATOM 2485 N N . THR A 1 310 ? -24.328 14.203 -1.79 1 91.25 310 THR A N 1
ATOM 2486 C CA . THR A 1 310 ? -25.562 14.945 -1.555 1 91.25 310 THR A CA 1
ATOM 2487 C C . THR A 1 310 ? -25.672 16.125 -2.523 1 91.25 310 THR A C 1
ATOM 2489 O O . THR A 1 310 ? -26.641 16.875 -2.473 1 91.25 310 THR A O 1
ATOM 2492 N N . GLY A 1 311 ? -24.703 16.312 -3.365 1 87 311 GLY A N 1
ATOM 2493 C CA . GLY A 1 311 ? -24.75 17.328 -4.395 1 87 311 GLY A CA 1
ATOM 2494 C C . GLY A 1 311 ? -24.297 18.703 -3.904 1 87 311 GLY A C 1
ATOM 2495 O O . GLY A 1 311 ? -24.406 19.688 -4.625 1 87 311 GLY A O 1
ATOM 2496 N N . GLN A 1 312 ? -23.812 18.812 -2.691 1 80.31 312 GLN A N 1
ATOM 2497 C CA . GLN A 1 312 ? -23.344 20.078 -2.139 1 80.31 312 GLN A CA 1
ATOM 2498 C C . GLN A 1 312 ? -22.047 20.531 -2.809 1 80.31 312 GLN A C 1
ATOM 2500 O O . GLN A 1 312 ? -21.766 21.719 -2.893 1 80.31 312 GLN A O 1
ATOM 2505 N N . CYS A 1 313 ? -21.203 19.547 -3.188 1 81 313 CYS A N 1
ATOM 2506 C CA . CYS A 1 313 ? -19.953 19.797 -3.902 1 81 313 CYS A CA 1
ATOM 2507 C C . CYS A 1 313 ? -19.922 19.047 -5.227 1 81 313 CYS A C 1
ATOM 2509 O O . CYS A 1 313 ? -20.281 17.875 -5.289 1 81 313 CYS A O 1
ATOM 2511 N N . PRO A 1 314 ? -19.484 19.781 -6.246 1 81.31 314 PRO A N 1
ATOM 2512 C CA . PRO A 1 314 ? -19.531 19.156 -7.57 1 81.31 314 PRO A CA 1
ATOM 2513 C C . PRO A 1 314 ? -18.438 18.109 -7.773 1 81.31 314 PRO A C 1
ATOM 2515 O O . PRO A 1 314 ? -18.547 17.234 -8.625 1 81.31 314 PRO A O 1
ATOM 2518 N N . ASP A 1 315 ? -17.391 18.266 -6.992 1 84.81 315 ASP A N 1
ATOM 2519 C CA . ASP A 1 315 ? -16.25 17.391 -7.211 1 84.81 315 ASP A CA 1
ATOM 2520 C C . ASP A 1 315 ? -15.758 16.781 -5.898 1 84.81 315 ASP A C 1
ATOM 2522 O O . ASP A 1 315 ? -15.977 17.344 -4.828 1 84.81 315 ASP A O 1
ATOM 2526 N N . LEU A 1 316 ? -15.281 15.594 -6.004 1 90.44 316 LEU A N 1
ATOM 2527 C CA . LEU A 1 316 ? -14.609 14.938 -4.887 1 90.44 316 LEU A CA 1
ATOM 2528 C C . LEU A 1 316 ? -13.133 14.703 -5.207 1 90.44 316 LEU A C 1
ATOM 2530 O O . LEU A 1 316 ? -12.766 13.633 -5.707 1 90.44 316 LEU A O 1
ATOM 2534 N N . ILE A 1 317 ? -12.359 15.727 -5.004 1 90.88 317 ILE A N 1
ATOM 2535 C CA . ILE A 1 317 ? -10.914 15.664 -5.211 1 90.88 317 ILE A CA 1
ATOM 2536 C C . ILE A 1 317 ? -10.211 15.422 -3.877 1 90.88 317 ILE A C 1
ATOM 2538 O O . ILE A 1 317 ? -10.055 16.344 -3.074 1 90.88 317 ILE A O 1
ATOM 2542 N N . ASN A 1 318 ? -9.758 14.297 -3.689 1 95.5 318 ASN A N 1
ATOM 2543 C CA . ASN A 1 318 ? -9.195 13.828 -2.428 1 95.5 318 ASN A CA 1
ATOM 2544 C C . ASN A 1 318 ? -8.172 12.727 -2.65 1 95.5 318 ASN A C 1
ATOM 2546 O O . ASN A 1 318 ? -8.305 11.93 -3.58 1 95.5 318 ASN A O 1
ATOM 2550 N N . PHE A 1 319 ? -7.227 12.688 -1.823 1 97.44 319 PHE A N 1
ATOM 2551 C CA . PHE A 1 319 ? -6.16 11.688 -1.916 1 97.44 319 PHE A CA 1
ATOM 2552 C C . PHE A 1 319 ? -6.742 10.281 -1.976 1 97.44 319 PHE A C 1
ATOM 2554 O O . PHE A 1 319 ? -6.258 9.438 -2.73 1 97.44 319 PHE A O 1
ATOM 2561 N N . VAL A 1 320 ? -7.73 9.984 -1.202 1 97.75 320 VAL A N 1
ATOM 2562 C CA . VAL A 1 320 ? -8.352 8.672 -1.094 1 97.75 320 VAL A CA 1
ATOM 2563 C C . VAL A 1 320 ? -8.977 8.281 -2.432 1 97.75 320 VAL A C 1
ATOM 2565 O O . VAL A 1 320 ? -8.836 7.141 -2.879 1 97.75 320 VAL A O 1
ATOM 2568 N N . THR A 1 321 ? -9.68 9.203 -3.1 1 96.75 321 THR A N 1
ATOM 2569 C CA . THR A 1 321 ? -10.305 8.93 -4.391 1 96.75 321 THR A CA 1
ATOM 2570 C C . THR A 1 321 ? -9.242 8.688 -5.461 1 96.75 321 THR A C 1
ATOM 2572 O O . THR A 1 321 ? -9.438 7.863 -6.355 1 96.75 321 THR A O 1
ATOM 2575 N N . VAL A 1 322 ? -8.172 9.461 -5.371 1 96.56 322 VAL A N 1
ATOM 2576 C CA . VAL A 1 322 ? -7.082 9.305 -6.332 1 96.56 322 VAL A CA 1
ATOM 2577 C C . VAL A 1 322 ? -6.434 7.93 -6.156 1 96.56 322 VAL A C 1
ATOM 2579 O O . VAL A 1 322 ? -6.164 7.234 -7.141 1 96.56 322 VAL A O 1
ATOM 2582 N N . VAL A 1 323 ? -6.18 7.523 -4.93 1 96.56 323 VAL A N 1
ATOM 2583 C CA . VAL A 1 323 ? -5.625 6.207 -4.625 1 96.56 323 VAL A CA 1
ATOM 2584 C C . VAL A 1 323 ? -6.574 5.121 -5.129 1 96.56 323 VAL A C 1
ATOM 2586 O O . VAL A 1 323 ? -6.133 4.121 -5.695 1 96.56 323 VAL A O 1
ATOM 2589 N N . GLN A 1 324 ? -7.855 5.332 -4.867 1 95.19 324 GLN A N 1
ATOM 2590 C CA . GLN A 1 324 ? -8.852 4.367 -5.332 1 95.19 324 GLN A CA 1
ATOM 2591 C C . GLN A 1 324 ? -8.766 4.172 -6.844 1 95.19 324 GLN A C 1
ATOM 2593 O O . GLN A 1 324 ? -8.82 3.041 -7.332 1 95.19 324 GLN A O 1
ATOM 2598 N N . GLN A 1 325 ? -8.656 5.258 -7.496 1 94.12 325 GLN A N 1
ATOM 2599 C CA . GLN A 1 325 ? -8.602 5.223 -8.953 1 94.12 325 GLN A CA 1
ATOM 2600 C C . GLN A 1 325 ? -7.309 4.578 -9.445 1 94.12 325 GLN A C 1
ATOM 2602 O O . GLN A 1 325 ? -7.332 3.682 -10.289 1 94.12 325 GLN A O 1
ATOM 2607 N N . LEU A 1 326 ? -6.152 5.07 -8.984 1 94.44 326 LEU A N 1
ATOM 2608 C CA . LEU A 1 326 ? -4.844 4.621 -9.438 1 94.44 326 LEU A CA 1
ATOM 2609 C C . LEU A 1 326 ? -4.648 3.135 -9.148 1 94.44 326 LEU A C 1
ATOM 2611 O O . LEU A 1 326 ? -4.082 2.406 -9.969 1 94.44 326 LEU A O 1
ATOM 2615 N N . LEU A 1 327 ? -5.164 2.658 -7.961 1 93.5 327 LEU A N 1
ATOM 2616 C CA . LEU A 1 327 ? -4.918 1.285 -7.535 1 93.5 327 LEU A CA 1
ATOM 2617 C C . LEU A 1 327 ? -6.141 0.41 -7.793 1 93.5 327 LEU A C 1
ATOM 2619 O O . LEU A 1 327 ? -6.137 -0.779 -7.469 1 93.5 327 LEU A O 1
ATOM 2623 N N . SER A 1 328 ? -7.191 0.974 -8.367 1 91 328 SER A N 1
ATOM 2624 C CA . SER A 1 328 ? -8.422 0.26 -8.703 1 91 328 SER A CA 1
ATOM 2625 C C . SER A 1 328 ? -8.961 -0.496 -7.492 1 91 328 SER A C 1
ATOM 2627 O O . SER A 1 328 ? -9.273 -1.686 -7.586 1 91 328 SER A O 1
ATOM 2629 N N . CYS A 1 329 ? -8.992 0.246 -6.387 1 90.94 329 CYS A N 1
ATOM 2630 C CA . CYS A 1 329 ? -9.562 -0.339 -5.18 1 90.94 329 CYS A CA 1
ATOM 2631 C C . CYS A 1 329 ? -11.047 -0.62 -5.359 1 90.94 329 CYS A C 1
ATOM 2633 O O . CYS A 1 329 ? -11.766 0.179 -5.965 1 90.94 329 CYS A O 1
ATOM 2635 N N . PRO A 1 330 ? -11.562 -1.772 -4.891 1 88.25 330 PRO A N 1
ATOM 2636 C CA . PRO A 1 330 ? -12.953 -2.154 -5.125 1 88.25 330 PRO A CA 1
ATOM 2637 C C . PRO A 1 330 ? -13.945 -1.288 -4.348 1 88.25 330 PRO A C 1
ATOM 2639 O O . PRO A 1 330 ? -15.109 -1.183 -4.73 1 88.25 330 PRO A O 1
ATOM 2642 N N . ASP A 1 331 ? -13.516 -0.709 -3.244 1 91.25 331 ASP A N 1
ATOM 2643 C CA . ASP A 1 331 ? -14.414 0.096 -2.422 1 91.25 331 ASP A CA 1
ATOM 2644 C C . ASP A 1 331 ? -13.641 1.167 -1.654 1 91.25 331 ASP A C 1
ATOM 2646 O O . ASP A 1 331 ? -12.414 1.231 -1.734 1 91.25 331 ASP A O 1
ATOM 2650 N N . GLU A 1 332 ? -14.367 1.992 -0.973 1 94 332 GLU A N 1
ATOM 2651 C CA . GLU A 1 332 ? -13.789 3.113 -0.24 1 94 332 GLU A CA 1
ATOM 2652 C C . GLU A 1 332 ? -12.953 2.627 0.944 1 94 332 GLU A C 1
ATOM 2654 O O . GLU A 1 332 ? -11.93 3.221 1.274 1 94 332 GLU A O 1
ATOM 2659 N N . ALA A 1 333 ? -13.438 1.626 1.586 1 93.38 333 ALA A N 1
ATOM 2660 C CA . ALA A 1 333 ? -12.727 1.09 2.748 1 93.38 333 ALA A CA 1
ATOM 2661 C C . ALA A 1 333 ? -11.312 0.67 2.381 1 93.38 333 ALA A C 1
ATOM 2663 O O . ALA A 1 333 ? -10.359 0.986 3.098 1 93.38 333 ALA A O 1
ATOM 2664 N N . THR A 1 334 ? -11.164 0.021 1.25 1 92.62 334 THR A N 1
ATOM 2665 C CA . THR A 1 334 ? -9.859 -0.427 0.777 1 92.62 334 THR A CA 1
ATOM 2666 C C . THR A 1 334 ? -8.984 0.763 0.383 1 92.62 334 THR A C 1
ATOM 2668 O O . THR A 1 334 ? -7.781 0.765 0.631 1 92.62 334 THR A O 1
ATOM 2671 N N . ALA A 1 335 ? -9.625 1.695 -0.238 1 95.56 335 ALA A N 1
ATOM 2672 C CA . ALA A 1 335 ? -8.891 2.898 -0.629 1 95.56 335 ALA A CA 1
ATOM 2673 C C . ALA A 1 335 ? -8.359 3.637 0.594 1 95.56 335 ALA A C 1
ATOM 2675 O O . ALA A 1 335 ? -7.23 4.141 0.577 1 95.56 335 ALA A O 1
ATOM 2676 N N . LEU A 1 336 ? -9.141 3.699 1.628 1 96.75 336 LEU A N 1
ATOM 2677 C CA . LEU A 1 336 ? -8.727 4.328 2.877 1 96.75 336 LEU A CA 1
ATOM 2678 C C . LEU A 1 336 ? -7.586 3.557 3.525 1 96.75 336 LEU A C 1
ATOM 2680 O O . LEU A 1 336 ? -6.637 4.156 4.039 1 96.75 336 LEU A O 1
ATOM 2684 N N . GLU A 1 337 ? -7.641 2.246 3.486 1 93.56 337 GLU A N 1
ATOM 2685 C CA . GLU A 1 337 ? -6.559 1.419 4.016 1 93.56 337 GLU A CA 1
ATOM 2686 C C . GLU A 1 337 ? -5.246 1.697 3.291 1 93.56 337 GLU A C 1
ATOM 2688 O O . GLU A 1 337 ? -4.203 1.863 3.928 1 93.56 337 GLU A O 1
ATOM 2693 N N . MET A 1 338 ? -5.367 1.716 2.016 1 93.31 338 MET A N 1
ATOM 2694 C CA . MET A 1 338 ? -4.164 1.947 1.219 1 93.31 338 MET A CA 1
ATOM 2695 C C . MET A 1 338 ? -3.621 3.355 1.447 1 93.31 338 MET A C 1
ATOM 2697 O O . MET A 1 338 ? -2.408 3.559 1.478 1 93.31 338 MET A O 1
ATOM 2701 N N . SER A 1 339 ? -4.543 4.305 1.544 1 97 339 SER A N 1
ATOM 2702 C CA . SER A 1 339 ? -4.129 5.672 1.841 1 97 339 SER A CA 1
ATOM 2703 C C . SER A 1 339 ? -3.412 5.754 3.186 1 97 339 SER A C 1
ATOM 2705 O O . SER A 1 339 ? -2.416 6.469 3.322 1 97 339 SER A O 1
ATOM 2707 N N . TYR A 1 340 ? -3.949 5.039 4.125 1 96.44 340 TYR A N 1
ATOM 2708 C CA . TYR A 1 340 ? -3.332 4.977 5.445 1 96.44 340 TYR A CA 1
ATOM 2709 C C . TYR A 1 340 ? -1.944 4.352 5.371 1 96.44 340 TYR A C 1
ATOM 2711 O O . TYR A 1 340 ? -0.997 4.852 5.98 1 96.44 340 TYR A O 1
ATOM 2719 N N . ALA A 1 341 ? -1.809 3.307 4.664 1 92.88 341 ALA A N 1
ATOM 2720 C CA . ALA A 1 341 ? -0.509 2.672 4.465 1 92.88 341 ALA A CA 1
ATOM 2721 C C . ALA A 1 341 ? 0.492 3.648 3.855 1 92.88 341 ALA A C 1
ATOM 2723 O O . ALA A 1 341 ? 1.651 3.699 4.273 1 92.88 341 ALA A O 1
ATOM 2724 N N . LEU A 1 342 ? 0.057 4.367 2.859 1 95.12 342 LEU A N 1
ATOM 2725 C CA . LEU A 1 342 ? 0.918 5.336 2.189 1 95.12 342 LEU A CA 1
ATOM 2726 C C . LEU A 1 342 ? 1.324 6.453 3.145 1 95.12 342 LEU A C 1
ATOM 2728 O O . LEU A 1 342 ? 2.436 6.98 3.053 1 95.12 342 LEU A O 1
ATOM 2732 N N . LEU A 1 343 ? 0.426 6.828 4.066 1 96.81 343 LEU A N 1
ATOM 2733 C CA . LEU A 1 343 ? 0.765 7.809 5.094 1 96.81 343 LEU A CA 1
ATOM 2734 C C . LEU A 1 343 ? 1.874 7.281 6 1 96.81 343 LEU A C 1
ATOM 2736 O O . LEU A 1 343 ? 2.838 7.996 6.285 1 96.81 343 LEU A O 1
ATOM 2740 N N . LEU A 1 344 ? 1.719 6.066 6.469 1 94.69 344 LEU A N 1
ATOM 2741 C CA . LEU A 1 344 ? 2.723 5.449 7.332 1 94.69 344 LEU A CA 1
ATOM 2742 C C . LEU A 1 344 ? 4.066 5.352 6.613 1 94.69 344 LEU A C 1
ATOM 2744 O O . LEU A 1 344 ? 5.117 5.535 7.227 1 94.69 344 LEU A O 1
ATOM 2748 N N . GLN A 1 345 ? 4.016 5.055 5.344 1 91.69 345 GLN A N 1
ATOM 2749 C CA . GLN A 1 345 ? 5.23 5.027 4.531 1 91.69 345 GLN A CA 1
ATOM 2750 C C . GLN A 1 345 ? 5.906 6.395 4.512 1 91.69 345 GLN A C 1
ATOM 2752 O O . GLN A 1 345 ? 7.129 6.488 4.633 1 91.69 345 GLN A O 1
ATOM 2757 N N . ARG A 1 346 ? 5.164 7.457 4.336 1 95.06 346 ARG A N 1
ATOM 2758 C CA . ARG A 1 346 ? 5.73 8.805 4.34 1 95.06 346 ARG A CA 1
ATOM 2759 C C . ARG A 1 346 ? 6.391 9.117 5.676 1 95.06 346 ARG A C 1
ATOM 2761 O O . ARG A 1 346 ? 7.387 9.836 5.73 1 95.06 346 ARG A O 1
ATOM 2768 N N . GLU A 1 347 ? 5.738 8.719 6.719 1 96.44 347 GLU A N 1
ATOM 2769 C CA . GLU A 1 347 ? 6.301 8.969 8.047 1 96.44 347 GLU A CA 1
ATOM 2770 C C . GLU A 1 347 ? 7.648 8.273 8.211 1 96.44 347 GLU A C 1
ATOM 2772 O O . GLU A 1 347 ? 8.57 8.82 8.82 1 96.44 347 GLU A O 1
ATOM 2777 N N . GLN A 1 348 ? 7.758 7.078 7.668 1 91.94 348 GLN A N 1
ATOM 2778 C CA . GLN A 1 348 ? 9.039 6.383 7.691 1 91.94 348 GLN A CA 1
ATOM 2779 C C . GLN A 1 348 ? 10.094 7.137 6.887 1 91.94 348 GLN A C 1
ATOM 2781 O O . GLN A 1 348 ? 11.25 7.219 7.289 1 91.94 348 GLN A O 1
ATOM 2786 N N . TRP A 1 349 ? 9.688 7.656 5.723 1 93.56 349 TRP A N 1
ATOM 2787 C CA . TRP A 1 349 ? 10.609 8.43 4.898 1 93.56 349 TRP A CA 1
ATOM 2788 C C . TRP A 1 349 ? 11.07 9.688 5.629 1 93.56 349 TRP A C 1
ATOM 2790 O O . TRP A 1 349 ? 12.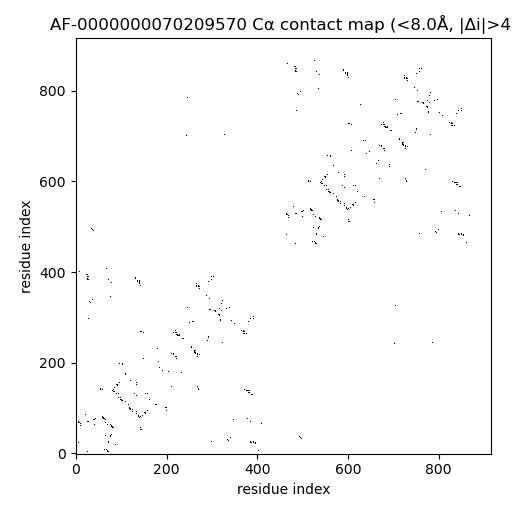227 10.094 5.516 1 93.56 349 TRP A O 1
ATOM 2800 N N . ILE A 1 350 ? 10.156 10.297 6.332 1 96.81 350 ILE A N 1
ATOM 2801 C CA . ILE A 1 350 ? 10.492 11.484 7.105 1 96.81 350 ILE A CA 1
ATOM 2802 C C . ILE A 1 350 ? 11.523 11.141 8.172 1 96.81 350 ILE A C 1
ATOM 2804 O O . ILE A 1 350 ? 12.508 11.852 8.352 1 96.81 350 ILE A O 1
ATOM 2808 N N . LEU A 1 351 ? 11.273 10.055 8.898 1 94.94 351 LEU A N 1
ATOM 2809 C CA . LEU A 1 351 ? 12.219 9.617 9.922 1 94.94 351 LEU A CA 1
ATOM 2810 C C . LEU A 1 351 ? 13.594 9.352 9.32 1 94.94 351 LEU A C 1
ATOM 2812 O O . LEU A 1 351 ? 14.609 9.766 9.875 1 94.94 351 LEU A O 1
ATOM 2816 N N . GLU A 1 352 ? 13.617 8.617 8.195 1 92.44 352 GLU A N 1
ATOM 2817 C CA . GLU A 1 352 ? 14.875 8.312 7.527 1 92.44 352 GLU A CA 1
ATOM 2818 C C . GLU A 1 352 ? 15.586 9.586 7.078 1 92.44 352 GLU A C 1
ATOM 2820 O O . GLU A 1 352 ? 16.812 9.688 7.168 1 92.44 352 GLU A O 1
ATOM 2825 N N . GLU A 1 353 ? 14.789 10.539 6.574 1 96.06 353 GLU A N 1
ATOM 2826 C CA . GLU A 1 353 ? 15.359 11.812 6.152 1 96.06 353 GLU A CA 1
ATOM 2827 C C . GLU A 1 353 ? 15.945 12.57 7.336 1 96.06 353 GLU A C 1
ATOM 2829 O O . GLU A 1 353 ? 17 13.195 7.219 1 96.06 353 GLU A O 1
ATOM 2834 N N . LEU A 1 354 ? 15.305 12.578 8.469 1 96.75 354 LEU A N 1
ATOM 2835 C CA . LEU A 1 354 ? 15.828 13.219 9.672 1 96.75 354 LEU A CA 1
ATOM 2836 C C . LEU A 1 354 ? 17.141 12.57 10.102 1 96.75 354 LEU A C 1
ATOM 2838 O O . LEU A 1 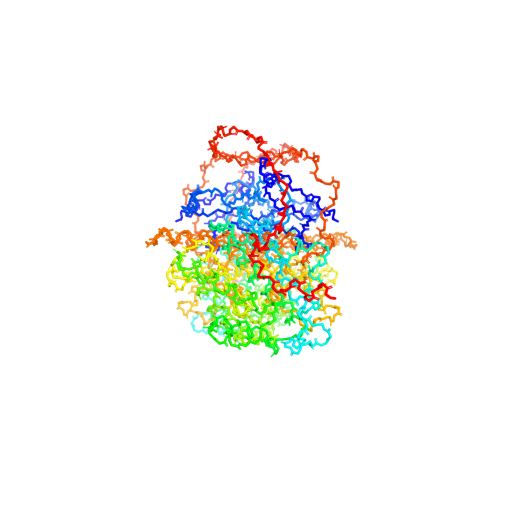354 ? 18.078 13.258 10.5 1 96.75 354 LEU A O 1
ATOM 2842 N N . LYS A 1 355 ? 17.172 11.25 10.047 1 94.31 355 LYS A N 1
ATOM 2843 C CA . LYS A 1 355 ? 18.406 10.531 10.398 1 94.31 355 LYS A CA 1
ATOM 2844 C C . LYS A 1 355 ? 19.547 10.898 9.453 1 94.31 355 LYS A C 1
ATOM 2846 O O . LYS A 1 355 ? 20.688 11.078 9.883 1 94.31 355 LYS A O 1
ATOM 2851 N N . ARG A 1 356 ? 19.219 10.977 8.18 1 94.94 356 ARG A N 1
ATOM 2852 C CA . ARG A 1 356 ? 20.219 11.406 7.203 1 94.94 356 ARG A CA 1
ATOM 2853 C C . ARG A 1 356 ? 20.734 12.797 7.531 1 94.94 356 ARG A C 1
ATOM 2855 O O . ARG A 1 356 ? 21.938 13.062 7.414 1 94.94 356 ARG A O 1
ATOM 2862 N N . LEU A 1 357 ? 19.875 13.719 7.973 1 96.06 357 LEU A N 1
ATOM 2863 C CA . LEU A 1 357 ? 20.234 15.102 8.273 1 96.06 357 LEU A CA 1
ATOM 2864 C C . LEU A 1 357 ? 21.141 15.18 9.492 1 96.06 357 LEU A C 1
ATOM 2866 O O . LEU A 1 357 ? 21.828 16.188 9.695 1 96.06 357 LEU A O 1
ATOM 2870 N N . GLU A 1 358 ? 21.125 14.195 10.375 1 92.94 358 GLU A N 1
ATOM 2871 C CA . GLU A 1 358 ? 22.031 14.164 11.523 1 92.94 358 GLU A CA 1
ATOM 2872 C C . GLU A 1 358 ? 23.484 14.18 11.07 1 92.94 358 GLU A C 1
ATOM 2874 O O . GLU A 1 358 ? 24.359 14.617 11.82 1 92.94 358 GLU A O 1
ATOM 2879 N N . SER A 1 359 ? 23.641 13.617 9.898 1 91.44 359 SER A N 1
ATOM 2880 C CA . SER A 1 359 ? 25 13.594 9.375 1 91.44 359 SER A CA 1
ATOM 2881 C C . SER A 1 359 ? 25.391 14.945 8.789 1 91.44 359 SER A C 1
ATOM 2883 O O . SER A 1 359 ? 26.578 15.203 8.539 1 91.44 359 SER A O 1
ATOM 2885 N N . GLU A 1 360 ? 24.406 15.789 8.641 1 90.25 360 GLU A N 1
ATOM 2886 C CA . GLU A 1 360 ? 24.656 17.141 8.148 1 90.25 360 GLU A CA 1
ATOM 2887 C C . GLU A 1 360 ? 25 18.094 9.297 1 90.25 360 GLU A C 1
ATOM 2889 O O . GLU A 1 360 ? 24.672 17.812 10.453 1 90.25 360 GLU A O 1
ATOM 2894 N N . ASN A 1 361 ? 25.797 19.047 9.062 1 89.19 361 ASN A N 1
ATOM 2895 C CA . ASN A 1 361 ? 26.141 20.062 10.062 1 89.19 361 ASN A CA 1
ATOM 2896 C C . ASN A 1 361 ? 25.078 21.141 10.164 1 89.19 361 ASN A C 1
ATOM 2898 O O . ASN A 1 361 ? 25.312 22.297 9.789 1 89.19 361 ASN A O 1
ATOM 2902 N N . LEU A 1 362 ? 23.938 20.766 10.758 1 94.06 362 LEU A N 1
ATOM 2903 C CA . LEU A 1 362 ? 22.859 21.719 10.938 1 94.06 362 LEU A CA 1
ATOM 2904 C C . LEU A 1 362 ? 22.969 22.406 12.297 1 94.06 362 LEU A C 1
ATOM 2906 O O . LEU A 1 362 ? 23.438 21.812 13.266 1 94.06 362 LEU A O 1
ATOM 2910 N N . SER A 1 363 ? 22.625 23.656 12.375 1 94.19 363 SER A N 1
ATOM 2911 C CA . SER A 1 363 ? 22.625 24.406 13.625 1 94.19 363 SER A CA 1
ATOM 2912 C C . SER A 1 363 ? 21.594 23.859 14.602 1 94.19 363 SER A C 1
ATOM 2914 O O . SER A 1 363 ? 20.641 23.188 14.195 1 94.19 363 SER A O 1
ATOM 2916 N N . GLU A 1 364 ? 21.75 24.156 15.82 1 92.31 364 GLU A N 1
ATOM 2917 C CA . GLU A 1 364 ? 20.766 23.766 16.828 1 92.31 364 GLU A CA 1
ATOM 2918 C C . GLU A 1 364 ? 19.406 24.406 16.562 1 92.31 364 GLU A C 1
ATOM 2920 O O . GLU A 1 364 ? 18.375 23.812 16.828 1 92.31 364 GLU A O 1
ATOM 2925 N N . GLU A 1 365 ? 19.453 25.641 16.109 1 94.12 365 GLU A N 1
ATOM 2926 C CA . GLU A 1 365 ? 18.219 26.344 15.781 1 94.12 365 GLU A CA 1
ATOM 2927 C C . GLU A 1 365 ? 17.453 25.609 14.68 1 94.12 365 GLU A C 1
ATOM 2929 O O . GLU A 1 365 ? 16.219 25.547 14.711 1 94.12 365 GLU A O 1
ATOM 2934 N N . MET A 1 366 ? 18.188 25.078 13.727 1 95.81 366 MET A N 1
ATOM 2935 C CA . MET A 1 366 ? 17.562 24.297 12.656 1 95.81 366 MET A CA 1
ATOM 2936 C C . MET A 1 366 ? 16.953 23.016 13.195 1 95.81 366 MET A C 1
ATOM 2938 O O . MET A 1 366 ? 15.852 22.641 12.789 1 95.81 366 MET A O 1
ATOM 2942 N N . TRP A 1 367 ? 17.609 22.391 14.078 1 95.44 367 TRP A N 1
ATOM 2943 C CA . TRP A 1 367 ? 17.062 21.172 14.664 1 95.44 367 TRP A CA 1
ATOM 2944 C C . TRP A 1 367 ? 15.82 21.453 15.492 1 95.44 367 TRP A C 1
ATOM 2946 O O . TRP A 1 367 ? 14.898 20.641 15.531 1 95.44 367 TRP A O 1
ATOM 2956 N N . ASP A 1 368 ? 15.82 22.656 16.125 1 94.19 368 ASP A N 1
ATOM 2957 C CA . ASP A 1 368 ? 14.609 23.062 16.828 1 94.19 368 ASP A CA 1
ATOM 2958 C C . ASP A 1 368 ? 13.438 23.219 15.867 1 94.19 368 ASP A C 1
ATOM 2960 O O . ASP A 1 368 ? 12.305 22.844 16.188 1 94.19 368 ASP A O 1
ATOM 2964 N N . PHE A 1 369 ? 13.758 23.781 14.766 1 96.75 369 PHE A N 1
ATOM 2965 C CA . PHE A 1 369 ? 12.734 23.938 13.734 1 96.75 369 PHE A CA 1
ATOM 2966 C C . PHE A 1 369 ? 12.234 22.578 13.258 1 96.75 369 PHE A C 1
ATOM 2968 O O . PHE A 1 369 ? 11.031 22.359 13.141 1 96.75 369 PHE A O 1
ATOM 2975 N N . LEU A 1 370 ? 13.156 21.656 12.992 1 97.25 370 LEU A N 1
ATOM 2976 C CA . LEU A 1 370 ? 12.781 20.328 12.531 1 97.25 370 LEU A CA 1
ATOM 2977 C C . LEU A 1 370 ? 11.938 19.609 13.578 1 97.25 370 LEU A C 1
ATOM 2979 O O . LEU A 1 370 ? 10.984 18.906 13.242 1 97.25 370 LEU A O 1
ATOM 2983 N N . LYS A 1 371 ? 12.273 19.797 14.797 1 95.94 371 LYS A N 1
ATOM 2984 C CA . LYS A 1 371 ? 11.461 19.219 15.875 1 95.94 371 LYS A CA 1
ATOM 2985 C C . LYS A 1 371 ? 10.078 19.859 15.914 1 95.94 371 LYS A C 1
ATOM 2987 O O . LYS A 1 371 ? 9.078 19.172 16.156 1 95.94 371 LYS A O 1
ATOM 2992 N N . GLY A 1 372 ? 10.062 21.172 15.766 1 97 372 GLY A N 1
ATOM 2993 C CA . GLY A 1 372 ? 8.789 21.859 15.656 1 97 372 GLY A CA 1
ATOM 2994 C C . GLY A 1 372 ? 7.93 21.344 14.516 1 97 372 GLY A C 1
ATOM 2995 O O . GLY A 1 372 ? 6.715 21.203 14.664 1 97 372 GLY A O 1
ATOM 2996 N N . MET A 1 373 ? 8.562 21.047 13.367 1 97.94 373 MET A N 1
ATOM 2997 C CA . MET A 1 373 ? 7.871 20.5 12.211 1 97.94 373 MET A CA 1
ATOM 2998 C C . MET A 1 373 ? 7.328 19.109 12.523 1 97.94 373 MET A C 1
ATOM 3000 O O . MET A 1 373 ? 6.199 18.781 12.148 1 97.94 373 MET A O 1
ATOM 3004 N N . TRP A 1 374 ? 8.156 18.328 13.18 1 97.31 374 TRP A N 1
ATOM 3005 C CA . TRP A 1 374 ? 7.754 17 13.617 1 97.31 374 TRP A CA 1
ATOM 3006 C C . TRP A 1 374 ? 6.5 17.062 14.484 1 97.31 374 TRP A C 1
ATOM 3008 O O . TRP A 1 374 ? 5.543 16.312 14.266 1 97.31 374 TRP A O 1
ATOM 3018 N N . ALA A 1 375 ? 6.48 17.984 15.383 1 97.25 375 ALA A N 1
ATOM 3019 C CA . ALA A 1 375 ? 5.34 18.203 16.266 1 97.25 375 ALA A CA 1
ATOM 3020 C C . ALA A 1 375 ? 4.133 18.719 15.492 1 97.25 375 ALA A C 1
ATOM 3022 O O . ALA A 1 375 ? 2.99 18.375 15.805 1 97.25 375 ALA A O 1
ATOM 3023 N N . ASN A 1 376 ? 4.395 19.578 14.57 1 98.44 376 ASN A N 1
ATOM 3024 C CA . ASN A 1 376 ? 3.336 20.109 13.719 1 98.44 376 ASN A CA 1
ATOM 3025 C C . ASN A 1 376 ? 2.59 19 12.984 1 98.44 376 ASN A C 1
ATOM 3027 O O . ASN A 1 376 ? 1.36 19.016 12.914 1 98.44 376 ASN A O 1
ATOM 3031 N N . LEU A 1 377 ? 3.291 18.016 12.461 1 98.5 377 LEU A N 1
ATOM 3032 C CA . LEU A 1 377 ? 2.703 16.922 11.695 1 98.5 377 LEU A CA 1
ATOM 3033 C C . LEU A 1 377 ? 1.849 16.031 12.594 1 98.5 377 LEU A C 1
ATOM 3035 O O . LEU A 1 377 ? 0.712 15.703 12.242 1 98.5 377 LEU A O 1
ATOM 3039 N N . SER A 1 378 ? 2.422 15.625 13.719 1 98.12 378 SER A N 1
ATOM 3040 C CA . SER A 1 378 ? 1.638 14.812 14.641 1 98.12 378 SER A CA 1
ATOM 3041 C C . SER A 1 378 ? 0.444 15.586 15.188 1 98.12 378 SER A C 1
ATOM 3043 O O . SER A 1 378 ? -0.635 15.023 15.383 1 98.12 378 SER A O 1
ATOM 3045 N N . GLY A 1 379 ? 0.652 16.859 15.438 1 98.25 379 GLY A N 1
ATOM 3046 C CA . GLY A 1 379 ? -0.424 17.719 15.906 1 98.25 379 GLY A CA 1
ATOM 3047 C C . GLY A 1 379 ? -1.573 17.828 14.922 1 98.25 379 GLY A C 1
ATOM 3048 O O . GLY A 1 379 ? -2.74 17.797 15.312 1 98.25 379 GLY A O 1
ATOM 3049 N N . ASN A 1 380 ? -1.244 17.984 13.664 1 97.75 380 ASN A N 1
ATOM 3050 C CA . ASN A 1 380 ? -2.268 18.031 12.625 1 97.75 380 ASN A CA 1
ATOM 3051 C C . ASN A 1 380 ? -3.113 16.75 12.617 1 97.75 380 ASN A C 1
ATOM 3053 O O . ASN A 1 380 ? -4.34 16.812 12.5 1 97.75 380 ASN A O 1
ATOM 3057 N N . THR A 1 381 ? -2.453 15.617 12.703 1 98.25 381 THR A N 1
ATOM 3058 C CA . THR A 1 381 ? -3.164 14.344 12.711 1 98.25 381 THR A CA 1
ATOM 3059 C C . THR A 1 381 ? -4.059 14.234 13.945 1 98.25 381 THR A C 1
ATOM 3061 O O . THR A 1 381 ? -5.207 13.789 13.844 1 98.25 381 THR A O 1
ATOM 3064 N N . PHE A 1 382 ? -3.521 14.641 15.055 1 97.69 382 PHE A N 1
ATOM 3065 C CA . PHE A 1 382 ? -4.266 14.578 16.312 1 97.69 382 PHE A CA 1
ATOM 3066 C C . PHE A 1 382 ? -5.473 15.516 16.266 1 97.69 382 PHE A C 1
ATOM 3068 O O . PHE A 1 382 ? -6.562 15.148 16.719 1 97.69 382 PHE A O 1
ATOM 3075 N N . PHE A 1 383 ? -5.246 16.688 15.781 1 96.69 383 PHE A N 1
ATOM 3076 C CA . PHE A 1 383 ? -6.344 17.625 15.594 1 96.69 383 PHE A CA 1
ATOM 3077 C C . PHE A 1 383 ? -7.434 17.016 14.711 1 96.69 383 PHE A C 1
ATOM 3079 O O . PHE A 1 383 ? -8.617 17.078 15.047 1 96.69 383 PHE A O 1
ATOM 3086 N N . SER A 1 384 ? -7.035 16.469 13.594 1 96.94 384 SER A N 1
ATOM 3087 C CA . SER A 1 384 ? -7.977 15.891 12.648 1 96.94 384 SER A CA 1
ATOM 3088 C C . SER A 1 384 ? -8.812 14.797 13.297 1 96.94 384 SER A C 1
ATOM 3090 O O . SER A 1 384 ? -9.984 14.625 12.961 1 96.94 384 SER A O 1
ATOM 3092 N N . MET A 1 385 ? -8.234 14.07 14.188 1 96.44 385 MET A N 1
ATOM 3093 C CA . MET A 1 385 ? -8.922 13 14.906 1 96.44 385 MET A CA 1
ATOM 3094 C C . MET A 1 385 ? -9.914 13.57 15.914 1 96.44 385 MET A C 1
ATOM 3096 O O . MET A 1 385 ? -10.992 13 16.125 1 96.44 385 MET A O 1
ATOM 3100 N N . THR A 1 386 ? -9.633 14.727 16.484 1 95.12 386 THR A N 1
ATOM 3101 C CA . THR A 1 386 ? -10.359 15.18 17.672 1 95.12 386 THR A CA 1
ATOM 3102 C C . THR A 1 386 ? -11.32 16.312 17.312 1 95.12 386 THR A C 1
ATOM 3104 O O . THR A 1 386 ? -12.102 16.75 18.141 1 95.12 386 THR A O 1
ATOM 3107 N N . THR A 1 387 ? -11.273 16.828 16.141 1 93.19 387 THR A N 1
ATOM 3108 C CA . THR A 1 387 ? -12.156 17.922 15.734 1 93.19 387 THR A CA 1
ATOM 3109 C C . THR A 1 387 ? -13.523 17.391 15.32 1 93.19 387 THR A C 1
ATOM 3111 O O . THR A 1 387 ? -13.625 16.297 14.75 1 93.19 387 THR A O 1
ATOM 3114 N N . VAL A 1 388 ? -14.547 18.141 15.523 1 91.75 388 VAL A N 1
ATOM 3115 C CA . VAL A 1 388 ? -15.891 17.781 15.07 1 91.75 388 VAL A CA 1
ATOM 3116 C C . VAL A 1 388 ? -16.031 18.078 13.578 1 91.75 388 VAL A C 1
ATOM 3118 O O . VAL A 1 388 ? -16.922 17.547 12.914 1 91.75 388 VAL A O 1
ATOM 3121 N N . ARG A 1 389 ? -15.156 18.891 13.078 1 87.44 389 ARG A N 1
ATOM 3122 C CA . ARG A 1 389 ? -15.188 19.344 11.688 1 87.44 389 ARG A CA 1
ATOM 3123 C C . ARG A 1 389 ? -15.266 18.156 10.727 1 87.44 389 ARG A C 1
ATOM 3125 O O . ARG A 1 389 ? -15.969 18.219 9.719 1 87.44 389 ARG A O 1
ATOM 3132 N N . TYR A 1 390 ? -14.594 17.062 11.023 1 91.44 390 TYR A N 1
ATOM 3133 C CA . TYR A 1 390 ? -14.477 15.961 10.078 1 91.44 390 TYR A CA 1
ATOM 3134 C C . TYR A 1 390 ? -15.484 14.859 10.391 1 91.44 390 TYR A C 1
ATOM 3136 O O . TYR A 1 390 ? -16.25 14.445 9.516 1 91.44 390 TYR A O 1
ATOM 3144 N N . GLY A 1 391 ? -15.562 14.484 11.602 1 90.38 391 GLY A N 1
ATOM 3145 C CA . GLY A 1 391 ? -16.422 13.367 11.977 1 90.38 391 GLY A CA 1
ATOM 3146 C C . GLY A 1 391 ? -17.844 13.797 12.305 1 90.38 391 GLY A C 1
ATOM 3147 O O . GLY A 1 391 ? -18.75 12.961 12.383 1 90.38 391 GLY A O 1
ATOM 3148 N N . GLY A 1 392 ? -18.078 15.086 12.523 1 89.44 392 GLY A N 1
ATOM 3149 C CA . GLY A 1 392 ? -19.391 15.555 12.906 1 89.44 392 GLY A CA 1
ATOM 3150 C C . GLY A 1 392 ? -19.812 15.109 14.289 1 89.44 392 GLY A C 1
ATOM 3151 O O . GLY A 1 392 ? -19 14.57 15.047 1 89.44 392 GLY A O 1
ATOM 3152 N N . GLU A 1 393 ? -21.047 15.336 14.594 1 89.31 393 GLU A N 1
ATOM 3153 C CA . GLU A 1 393 ? -21.578 15.086 15.93 1 89.31 393 GLU A CA 1
ATOM 3154 C C . GLU A 1 393 ? -21.578 13.594 16.25 1 89.31 393 GLU A C 1
ATOM 3156 O O . GLU A 1 393 ? -21.516 13.203 17.422 1 89.31 393 GLU A O 1
ATOM 3161 N N . LYS A 1 394 ? -21.562 12.789 15.234 1 90.19 394 LYS A N 1
ATOM 3162 C CA . LYS A 1 394 ? -21.547 11.352 15.453 1 90.19 394 LYS A CA 1
ATOM 3163 C C . LYS A 1 394 ? -20.234 10.898 16.094 1 90.19 394 LYS A C 1
ATOM 3165 O O . LYS A 1 394 ? -20.156 9.805 16.656 1 90.19 394 LYS A O 1
ATOM 3170 N N . SER A 1 395 ? -19.219 11.711 15.992 1 91.75 395 SER A N 1
ATOM 3171 C CA . SER A 1 395 ? -17.906 11.359 16.531 1 91.75 395 SER A CA 1
ATOM 3172 C C . SER A 1 395 ? -17.781 11.805 17.984 1 91.75 395 SER A C 1
ATOM 3174 O O . SER A 1 395 ? -16.719 11.672 18.594 1 91.75 395 SER A O 1
ATOM 3176 N N . ARG A 1 396 ? -18.828 12.359 18.609 1 91.38 396 ARG A N 1
ATOM 3177 C CA . ARG A 1 396 ? -18.812 12.789 20 1 91.38 396 ARG A CA 1
ATOM 3178 C C . ARG A 1 396 ? -18.562 11.609 20.938 1 91.38 396 ARG A C 1
ATOM 3180 O O . ARG A 1 396 ? -19.141 10.539 20.766 1 91.38 396 ARG A O 1
ATOM 3187 N N . ILE A 1 397 ? -17.625 11.742 21.844 1 87.75 397 ILE A N 1
ATOM 3188 C CA . ILE A 1 397 ? -17.359 10.727 22.859 1 87.75 397 ILE A CA 1
ATOM 3189 C C . ILE A 1 397 ? -18.562 10.586 23.797 1 87.75 397 ILE A C 1
ATOM 3191 O O . ILE A 1 397 ? -19.031 11.578 24.344 1 87.75 397 ILE A O 1
ATOM 3195 N N . PRO A 1 398 ? -19.031 9.391 23.938 1 79.38 398 PRO A N 1
ATOM 3196 C CA . PRO A 1 398 ? -20.156 9.219 24.844 1 79.38 398 PRO A CA 1
ATOM 3197 C C . PRO A 1 398 ? -19.828 9.586 26.281 1 79.38 398 PRO A C 1
ATOM 3199 O O . PRO A 1 398 ? -18.688 9.383 26.719 1 79.38 398 PRO A O 1
ATOM 3202 N N . LYS A 1 399 ? -20.688 10.312 27.078 1 65.81 399 LYS A N 1
ATOM 3203 C CA . LYS A 1 399 ? -20.516 10.789 28.453 1 65.81 399 LYS A CA 1
ATOM 3204 C C . LYS A 1 399 ? -20.141 9.648 29.391 1 65.81 399 LYS A C 1
ATOM 3206 O O . LYS A 1 399 ? -19.359 9.844 30.328 1 65.81 399 LYS A O 1
ATOM 3211 N N . ASP A 1 400 ? -20.609 8.445 29.422 1 55.19 400 ASP A N 1
ATOM 3212 C CA . ASP A 1 400 ? -20.359 7.324 30.344 1 55.19 400 ASP A CA 1
ATOM 3213 C C . ASP A 1 400 ? -18.953 6.773 30.156 1 55.19 400 ASP A C 1
ATOM 3215 O O . ASP A 1 400 ? -18.516 5.91 30.922 1 55.19 400 ASP A O 1
ATOM 3219 N N . MET A 1 401 ? -18.25 7.02 29.281 1 47.75 401 MET A N 1
ATOM 3220 C CA . MET A 1 401 ? -16.938 6.445 28.969 1 47.75 401 MET A CA 1
ATOM 3221 C C . MET A 1 401 ? -15.828 7.191 29.703 1 47.75 401 MET A C 1
ATOM 3223 O O . MET A 1 401 ? -14.648 6.863 29.547 1 47.75 401 MET A O 1
ATOM 3227 N N . SER A 1 402 ? -15.945 8.328 30.422 1 39.81 402 SER A N 1
ATOM 3228 C CA . SER A 1 402 ? -14.805 9.023 31.016 1 39.81 402 SER A CA 1
ATOM 3229 C C . SER A 1 402 ? -14.055 8.125 31.984 1 39.81 402 SER A C 1
ATOM 3231 O O . SER A 1 402 ? -12.828 8.203 32.094 1 39.81 402 SER A O 1
ATOM 3233 N N . VAL A 1 403 ? -14.609 7.801 33.281 1 34.06 403 VAL A N 1
ATOM 3234 C CA . VAL A 1 403 ? -13.922 7.465 34.531 1 34.06 403 VAL A CA 1
ATOM 3235 C C . VAL A 1 403 ? -13.359 6.047 34.438 1 34.06 403 VAL A C 1
ATOM 3237 O O . VAL A 1 403 ? -12.305 5.754 35 1 34.06 403 VAL A O 1
ATOM 3240 N N . SER A 1 404 ? -14.125 4.934 34.219 1 29.06 404 SER A N 1
ATOM 3241 C CA . SER A 1 404 ? -13.938 3.715 35 1 29.06 404 SER A CA 1
ATOM 3242 C C . SER A 1 404 ? -12.781 2.883 34.438 1 29.06 404 SER A C 1
ATOM 3244 O O . SER A 1 404 ? -12.336 1.933 35.094 1 29.06 404 SER A O 1
ATOM 3246 N N . VAL A 1 405 ? -12.594 2.543 33.219 1 29.73 405 VAL A N 1
ATOM 3247 C CA . VAL A 1 405 ? -12.227 1.145 33.031 1 29.73 405 VAL A CA 1
ATOM 3248 C C . VAL A 1 405 ? -10.711 0.983 33.188 1 29.73 405 VAL A C 1
ATOM 3250 O O . VAL A 1 405 ? -9.938 1.552 32.406 1 29.73 405 VAL A O 1
ATOM 3253 N N . GLN A 1 406 ? -10.242 0.571 34.406 1 25.89 406 GLN A N 1
ATOM 3254 C CA . GLN A 1 406 ? -8.961 -0.034 34.719 1 25.89 406 GLN A CA 1
ATOM 3255 C C . GLN A 1 406 ? -8.633 -1.191 33.781 1 25.89 406 GLN A C 1
ATOM 3257 O O . GLN A 1 406 ? -9.078 -2.32 34 1 25.89 406 GLN A O 1
ATOM 3262 N N . VAL A 1 407 ? -8.789 -1.034 32.594 1 25.41 407 VAL A N 1
ATOM 3263 C CA . VAL A 1 407 ? -8.531 -2.299 31.922 1 25.41 407 VAL A CA 1
ATOM 3264 C C . VAL A 1 407 ? -7.086 -2.729 32.156 1 25.41 407 VAL A C 1
ATOM 3266 O O . VAL A 1 407 ? -6.176 -1.894 32.156 1 25.41 407 VAL A O 1
ATOM 3269 N N . LYS A 1 408 ? -6.945 -4.008 32.438 1 24.25 408 LYS A N 1
ATOM 3270 C CA . LYS A 1 408 ? -5.754 -4.836 32.594 1 24.25 408 LYS A CA 1
ATOM 3271 C C . LYS A 1 408 ? -4.871 -4.781 31.344 1 24.25 408 LYS A C 1
ATOM 3273 O O . LYS A 1 408 ? -5.332 -5.062 30.234 1 24.25 408 LYS A O 1
ATOM 3278 N N . ALA A 1 409 ? -3.818 -4.012 31.391 1 23.36 409 ALA A N 1
ATOM 3279 C CA . ALA A 1 409 ? -2.697 -4.023 30.453 1 23.36 409 ALA A CA 1
ATOM 3280 C C . ALA A 1 409 ? -2.336 -5.449 30.062 1 23.36 409 ALA A C 1
ATOM 3282 O O . ALA A 1 409 ? -1.985 -6.27 30.906 1 23.36 409 ALA A O 1
ATOM 3283 N N . SER A 1 410 ? -3.014 -6.023 29.172 1 22.19 410 SER A N 1
ATOM 3284 C CA . SER A 1 410 ? -2.381 -7.262 28.734 1 22.19 410 SER A CA 1
ATOM 3285 C C . SER A 1 410 ? -0.906 -7.043 28.422 1 22.19 410 SER A C 1
ATOM 3287 O O . SER A 1 410 ? -0.543 -6.055 27.766 1 22.19 410 SER A O 1
ATOM 3289 N N . GLU A 1 411 ? 0.014 -7.535 29.234 1 22.11 411 GLU A N 1
ATOM 3290 C CA . GLU A 1 411 ? 1.468 -7.672 29.25 1 22.11 411 GLU A CA 1
ATOM 3291 C C . GLU A 1 411 ? 2.004 -7.984 27.844 1 22.11 411 GLU A C 1
ATOM 3293 O O . GLU A 1 411 ? 1.948 -9.133 27.406 1 22.11 411 GLU A O 1
ATOM 3298 N N . CYS A 1 412 ? 1.482 -7.414 26.891 1 23.12 412 CYS A N 1
ATOM 3299 C CA . CYS A 1 412 ? 2.314 -7.797 25.766 1 23.12 412 CYS A CA 1
ATOM 3300 C C . CYS A 1 412 ? 3.771 -7.426 26 1 23.12 412 CYS A C 1
ATOM 3302 O O . CYS A 1 412 ? 4.07 -6.305 26.422 1 23.12 412 CYS A O 1
ATOM 3304 N N . GLY A 1 413 ? 4.691 -8.344 26.281 1 22.72 413 GLY A N 1
ATOM 3305 C CA . GLY A 1 413 ? 6.09 -8.477 26.672 1 22.72 413 GLY A CA 1
ATOM 3306 C C . GLY A 1 413 ? 7.016 -7.586 25.859 1 22.72 413 GLY A C 1
ATOM 3307 O O . GLY A 1 413 ? 8.219 -7.836 25.797 1 22.72 413 GLY A O 1
ATOM 3308 N N . CYS A 1 414 ? 6.543 -6.664 25.078 1 22.34 414 CYS A N 1
ATOM 3309 C CA . CYS A 1 414 ? 7.766 -6.02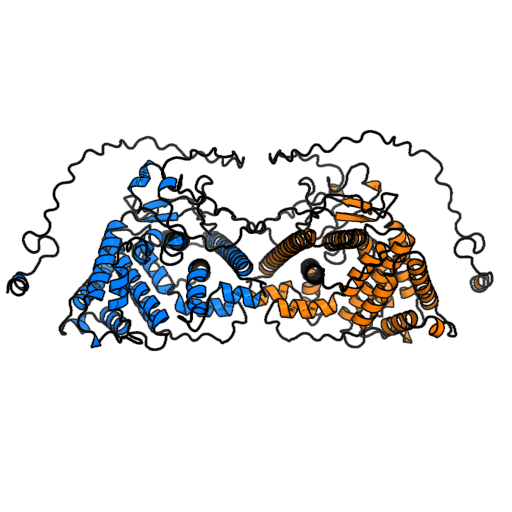7 24.609 1 22.34 414 CYS A CA 1
ATOM 3310 C C . CYS A 1 414 ? 8.445 -5.246 25.734 1 22.34 414 CYS A C 1
ATOM 3312 O O . CYS A 1 414 ? 7.812 -4.402 26.375 1 22.34 414 CYS A O 1
ATOM 3314 N N . ALA A 1 415 ? 9.398 -5.867 26.469 1 22.64 415 ALA A N 1
ATOM 3315 C CA . ALA A 1 415 ? 10.312 -5.316 27.469 1 22.64 415 ALA A CA 1
ATOM 3316 C C . ALA A 1 415 ? 10.836 -3.949 27.031 1 22.64 415 ALA A C 1
ATOM 3318 O O . ALA A 1 415 ? 11.617 -3.848 26.078 1 22.64 415 ALA A O 1
ATOM 3319 N N . LEU A 1 416 ? 9.992 -2.986 27.047 1 20.98 416 LEU A N 1
ATOM 3320 C CA . LEU A 1 416 ? 10.594 -1.659 26.969 1 20.98 416 LEU A CA 1
ATOM 3321 C C . LEU A 1 416 ? 11.445 -1.371 28.203 1 20.98 416 LEU A C 1
ATOM 3323 O O . LEU A 1 416 ? 10.93 -1.341 29.312 1 20.98 416 LEU A O 1
ATOM 3327 N N . SER A 1 417 ? 12.703 -1.867 28.328 1 21.55 417 SER A N 1
ATOM 3328 C CA . SER A 1 417 ? 13.594 -1.606 29.453 1 21.55 417 SER A CA 1
ATOM 3329 C C . SER A 1 417 ? 13.711 -0.111 29.734 1 21.55 417 SER A C 1
ATOM 3331 O O . SER A 1 417 ? 14.43 0.302 30.656 1 21.55 417 SER A O 1
ATOM 3333 N N . GLY A 1 418 ? 13.367 0.821 28.969 1 18.5 418 GLY A N 1
ATOM 3334 C CA . GLY A 1 418 ? 14.109 2.01 29.359 1 18.5 418 GLY A CA 1
ATOM 3335 C C . GLY A 1 418 ? 13.633 2.605 30.672 1 18.5 418 GLY A C 1
ATOM 3336 O O . GLY A 1 418 ? 12.438 2.559 30.984 1 18.5 418 GLY A O 1
ATOM 3337 N N . LYS A 1 419 ? 14.5 2.643 31.703 1 20.16 419 LYS A N 1
ATOM 3338 C CA . LYS A 1 419 ? 14.555 3.252 33.031 1 20.16 419 LYS A CA 1
ATOM 3339 C C . LYS A 1 419 ? 14.117 4.715 32.969 1 20.16 419 LYS A C 1
ATOM 3341 O O . LYS A 1 419 ? 14.844 5.566 32.469 1 20.16 419 LYS A O 1
ATOM 3346 N N . ALA A 1 420 ? 12.867 5.043 32.781 1 19.38 420 ALA A N 1
ATOM 3347 C CA . ALA A 1 420 ? 12.492 6.445 32.938 1 19.38 420 ALA A CA 1
ATOM 3348 C C . ALA A 1 420 ? 12.648 6.895 34.375 1 19.38 420 ALA A C 1
ATOM 3350 O O . ALA A 1 420 ? 12.18 6.219 35.312 1 19.38 420 ALA A O 1
ATOM 3351 N N . ALA A 1 421 ? 13.734 7.672 34.719 1 20.91 421 ALA A N 1
ATOM 3352 C CA . ALA A 1 421 ? 14.102 8.328 35.969 1 20.91 421 ALA A CA 1
ATOM 3353 C C . ALA A 1 421 ? 12.914 9.094 36.562 1 20.91 421 ALA A C 1
ATOM 3355 O O . ALA A 1 421 ? 12.172 9.758 35.844 1 20.91 421 ALA A O 1
ATOM 3356 N N . SER A 1 422 ? 12.414 8.625 37.688 1 19.36 422 SER A N 1
ATOM 3357 C CA . SER A 1 422 ? 11.344 9.062 38.562 1 19.36 422 SER A CA 1
ATOM 3358 C C . SER A 1 422 ? 11.602 10.469 39.094 1 19.36 422 SER A C 1
ATOM 3360 O O . SER A 1 422 ? 12.492 10.664 39.938 1 19.36 422 SER A O 1
ATOM 3362 N N . ASP A 1 423 ? 11.758 11.508 38.312 1 18.14 423 ASP A N 1
ATOM 3363 C CA . ASP A 1 423 ? 12.047 12.781 38.969 1 18.14 423 ASP A CA 1
ATOM 3364 C C . ASP A 1 423 ? 10.938 13.164 39.938 1 18.14 423 ASP A C 1
ATOM 3366 O O . ASP A 1 423 ? 9.766 13.211 39.562 1 18.14 423 ASP A O 1
ATOM 3370 N N . SER A 1 424 ? 11.133 12.969 41.25 1 18.56 424 SER A N 1
ATOM 3371 C CA . SER A 1 424 ? 10.414 13.031 42.531 1 18.56 424 SER A CA 1
ATOM 3372 C C . SER A 1 424 ? 9.781 14.406 42.75 1 18.56 424 SER A C 1
ATOM 3374 O O . SER A 1 424 ? 8.711 14.516 43.344 1 18.56 424 SER A O 1
ATOM 3376 N N . GLY A 1 425 ? 10.469 15.57 42.625 1 18.05 425 GLY A N 1
ATOM 3377 C CA . GLY A 1 425 ? 10.43 16.547 43.719 1 18.05 425 GLY A CA 1
ATOM 3378 C C . GLY A 1 425 ? 9.164 17.375 43.719 1 18.05 425 GLY A C 1
ATOM 3379 O O . GLY A 1 425 ? 8.953 18.172 44.625 1 18.05 425 GLY A O 1
ATOM 3380 N N . TYR A 1 426 ? 8.562 17.891 42.594 1 18.28 426 TYR A N 1
ATOM 3381 C CA . TYR A 1 426 ? 8.047 19.25 42.719 1 18.28 426 TYR A CA 1
ATOM 3382 C C . TYR A 1 426 ? 6.738 19.266 43.5 1 18.28 426 TYR A C 1
ATOM 3384 O O . TYR A 1 426 ? 5.879 18.406 43.312 1 18.28 426 TYR A O 1
ATOM 3392 N N . SER A 1 427 ? 6.766 19.703 44.719 1 18.05 427 SER A N 1
ATOM 3393 C CA . SER A 1 427 ? 5.797 19.953 45.781 1 18.05 427 SER A CA 1
ATOM 3394 C C . SER A 1 427 ? 4.621 20.781 45.25 1 18.05 427 SER A C 1
ATOM 3396 O O . SER A 1 427 ? 4.812 21.75 44.5 1 18.05 427 SER A O 1
ATOM 3398 N N . ASP A 1 428 ? 3.482 20.344 45.188 1 18.28 428 ASP A N 1
ATOM 3399 C CA . ASP A 1 428 ? 2.191 20.734 44.625 1 18.28 428 ASP A CA 1
ATOM 3400 C C . ASP A 1 428 ? 1.601 21.922 45.375 1 18.28 428 ASP A C 1
ATOM 3402 O O . ASP A 1 428 ? 0.386 22.141 45.344 1 18.28 428 ASP A O 1
ATOM 3406 N N . ASP A 1 429 ? 2.416 22.891 45.969 1 18.62 429 ASP A N 1
ATOM 3407 C CA . ASP A 1 429 ? 1.713 23.797 46.844 1 18.62 429 ASP A CA 1
ATOM 3408 C C . ASP A 1 429 ? 0.695 24.641 46.094 1 18.62 429 ASP A C 1
ATOM 3410 O O . ASP A 1 429 ? 1.067 25.562 45.344 1 18.62 429 ASP A O 1
ATOM 3414 N N . ALA A 1 430 ? -0.26 24.188 45.562 1 20.38 430 ALA A N 1
ATOM 3415 C CA . ALA A 1 430 ? -1.247 24.844 44.688 1 20.38 430 ALA A CA 1
ATOM 3416 C C . ALA A 1 430 ? -2.076 25.859 45.5 1 20.38 430 ALA A C 1
ATOM 3418 O O . ALA A 1 430 ? -3.297 25.719 45.594 1 20.38 430 ALA A O 1
ATOM 3419 N N . SER A 1 431 ? -1.555 26.547 46.469 1 18.12 431 SER A N 1
ATOM 3420 C CA . SER A 1 431 ? -2.521 27.312 47.281 1 18.12 431 SER A CA 1
ATOM 3421 C C . SER A 1 431 ? -3.23 28.359 46.406 1 18.12 431 SER A C 1
ATOM 3423 O O . SER A 1 431 ? -4.352 28.766 46.719 1 18.12 431 SER A O 1
ATOM 3425 N N . ASP A 1 432 ? -2.514 29.141 45.531 1 17.98 432 ASP A N 1
ATOM 3426 C CA . ASP A 1 432 ? -2.725 30.578 45.562 1 17.98 432 ASP A CA 1
ATOM 3427 C C . ASP A 1 432 ? -4.145 30.938 45.125 1 17.98 432 ASP A C 1
ATOM 3429 O O . ASP A 1 432 ? -4.828 30.125 44.5 1 17.98 432 ASP A O 1
ATOM 3433 N N . GLY A 1 433 ? -4.707 32.438 45.219 1 18.2 433 GLY A N 1
ATOM 3434 C CA . GLY A 1 433 ? -5.688 33.5 45.344 1 18.2 433 GLY A CA 1
ATOM 3435 C C . GLY A 1 433 ? -6.328 33.906 44.031 1 18.2 433 GLY A C 1
ATOM 3436 O O . GLY A 1 433 ? -5.727 34.625 43.25 1 18.2 433 GLY A O 1
ATOM 3437 N N . VAL A 1 434 ? -6.926 33.219 43.312 1 21.31 434 VAL A N 1
ATOM 3438 C CA . VAL A 1 434 ? -7.371 33.469 41.938 1 21.31 434 VAL A CA 1
ATOM 3439 C C . VAL A 1 434 ? -8.398 34.594 41.969 1 21.31 434 VAL A C 1
ATOM 3441 O O . VAL A 1 434 ? -9.531 34.406 42.406 1 21.31 434 VAL A O 1
ATOM 3444 N N . SER A 1 435 ? -8 35.812 42.438 1 19.05 435 SER A N 1
ATOM 3445 C CA . SER A 1 435 ? -8.93 36.938 42.562 1 19.05 435 SER A CA 1
ATOM 3446 C C . SER A 1 435 ? -9.703 37.156 41.25 1 19.05 435 SER A C 1
ATOM 3448 O O . SER A 1 435 ? -9.281 36.688 40.188 1 19.05 435 SER A O 1
ATOM 3450 N N . LYS A 1 436 ? -10.797 38.125 41.25 1 26.62 436 LYS A N 1
ATOM 3451 C CA . LYS A 1 436 ? -12.016 38.688 40.688 1 26.62 436 LYS A CA 1
ATOM 3452 C C . LYS A 1 436 ? -11.711 39.469 39.406 1 26.62 436 LYS A C 1
ATOM 3454 O O . LYS A 1 436 ? -11.047 40.5 39.469 1 26.62 436 LYS A O 1
ATOM 3459 N N . ILE A 1 437 ? -11.516 39.094 38.469 1 22.84 437 ILE A N 1
ATOM 3460 C CA . ILE A 1 437 ? -11.023 39.75 37.281 1 22.84 437 ILE A CA 1
ATOM 3461 C C . ILE A 1 437 ? -11.984 40.875 36.875 1 22.84 437 ILE A C 1
ATOM 3463 O O . ILE A 1 437 ? -13.102 40.625 36.438 1 22.84 437 ILE A O 1
ATOM 3467 N N . GLU A 1 438 ? -11.969 41.969 37.75 1 23.94 438 GLU A N 1
ATOM 3468 C CA . GLU A 1 438 ? -12.859 43.062 37.375 1 23.94 438 GLU A CA 1
ATOM 3469 C C . GLU A 1 438 ? -12.469 43.625 36 1 23.94 438 GLU A C 1
ATOM 3471 O O . GLU A 1 438 ? -11.359 44.156 35.844 1 23.94 438 GLU A O 1
ATOM 3476 N N . THR A 1 439 ? -12.734 43.25 35.062 1 24.09 439 THR A N 1
ATOM 3477 C CA . THR A 1 439 ? -12.133 43.594 33.781 1 24.09 439 THR A CA 1
ATOM 3478 C C . THR A 1 439 ? -12.18 45.094 33.531 1 24.09 439 THR A C 1
ATOM 3480 O O . THR A 1 439 ? -11.18 45.688 33.156 1 24.09 439 THR A O 1
ATOM 3483 N N . PRO A 1 440 ? -12.82 45.812 32.75 1 24.53 440 PRO A N 1
ATOM 3484 C CA . PRO A 1 440 ? -12.43 47.156 32.344 1 24.53 440 PRO A CA 1
ATOM 3485 C C . PRO A 1 440 ? -12.625 48.219 33.438 1 24.53 440 PRO A C 1
ATOM 3487 O O . PRO A 1 440 ? -13.742 48.375 33.938 1 24.53 440 PRO A O 1
ATOM 3490 N N . LYS A 1 441 ? -11.852 48.562 34.469 1 25.09 441 LYS A N 1
ATOM 3491 C CA . LYS A 1 441 ? -12.203 49.938 34.781 1 25.09 441 LYS A CA 1
ATOM 3492 C C . LYS A 1 441 ? -11.93 50.875 33.625 1 25.09 441 LYS A C 1
ATOM 3494 O O . LYS A 1 441 ? -12.828 51.594 33.156 1 25.09 441 LYS A O 1
ATOM 3499 N N . GLY A 1 442 ? -10.867 52.031 33.469 1 26.41 442 GLY A N 1
ATOM 3500 C CA . GLY A 1 442 ? -10.852 52.938 32.312 1 26.41 442 GLY A CA 1
ATOM 3501 C C . GLY A 1 442 ? -10.305 52.281 31.062 1 26.41 442 GLY A C 1
ATOM 3502 O O . GLY A 1 442 ? -11.062 51.938 30.156 1 26.41 442 GLY A O 1
ATOM 3503 N N . PHE A 1 443 ? -9.312 52.531 29.922 1 24.56 443 PHE A N 1
ATOM 3504 C CA . PHE A 1 443 ? -8.93 51.469 28.969 1 24.56 443 PHE A CA 1
ATOM 3505 C C . PHE A 1 443 ? -8.297 50.312 29.703 1 24.56 443 PHE A C 1
ATOM 3507 O O . PHE A 1 443 ? -7.125 50 29.484 1 24.56 443 PHE A O 1
ATOM 3514 N N . SER A 1 444 ? -8.086 49.938 30.984 1 22.78 444 SER A N 1
ATOM 3515 C CA . SER A 1 444 ? -6.891 49.656 31.781 1 22.78 444 SER A CA 1
ATOM 3516 C C . SER A 1 444 ? -6.16 48.406 31.266 1 22.78 444 SER A C 1
ATOM 3518 O O . SER A 1 444 ? -4.949 48.281 31.438 1 22.78 444 SER A O 1
ATOM 3520 N N . LYS A 1 445 ? -6.707 47.219 30.859 1 28.06 445 LYS A N 1
ATOM 3521 C CA . LYS A 1 445 ? -7.176 46.25 29.875 1 28.06 445 LYS A CA 1
ATOM 3522 C C . LYS A 1 445 ? -7.262 46.875 28.484 1 28.06 445 LYS A C 1
ATOM 3524 O O . LYS A 1 445 ? -7.699 48 28.328 1 28.06 445 LYS A O 1
ATOM 3529 N N . VAL A 1 446 ? -7.102 46.594 27.047 1 26.72 446 VAL A N 1
ATOM 3530 C CA . VAL A 1 446 ? -6.641 47.469 25.984 1 26.72 446 VAL A CA 1
ATOM 3531 C C . VAL A 1 446 ? -7.246 48.875 26.172 1 26.72 446 VAL A C 1
ATOM 3533 O O . VAL A 1 446 ? -8.445 49 26.438 1 26.72 446 VAL A O 1
ATOM 3536 N N . GLY A 1 447 ? -6.473 49.875 26.547 1 23.97 447 GLY A N 1
ATOM 3537 C CA . GLY A 1 447 ? -6.773 51.219 26.984 1 23.97 447 GLY A CA 1
ATOM 3538 C C . GLY A 1 447 ? -7.852 51.906 26.156 1 23.97 447 GLY A C 1
ATOM 3539 O O . GLY A 1 447 ? -7.656 52.156 24.953 1 23.97 447 GLY A O 1
ATOM 3540 N N . ALA A 1 448 ? -9.164 51.75 26.406 1 23.12 448 ALA A N 1
ATOM 3541 C CA . ALA A 1 448 ? -10.375 52.312 25.828 1 23.12 448 ALA A CA 1
ATOM 3542 C C . ALA A 1 448 ? -10.234 53.812 25.625 1 23.12 448 ALA A C 1
ATOM 3544 O O . ALA A 1 448 ? -10.039 54.562 26.578 1 23.12 448 ALA A O 1
ATOM 3545 N N . PRO A 1 449 ? -9.82 54.281 24.5 1 21.86 449 PRO A N 1
ATOM 3546 C CA . PRO A 1 449 ? -10.016 55.719 24.438 1 21.86 449 PRO A CA 1
ATOM 3547 C C . PRO A 1 449 ? -11.438 56.156 24.797 1 21.86 449 PRO A C 1
ATOM 3549 O O . PRO A 1 449 ? -12.375 55.344 24.688 1 21.86 449 PRO A O 1
ATOM 3552 N N . ASN A 1 450 ? -11.828 57.312 25.531 1 23.17 450 ASN A N 1
ATOM 3553 C CA . ASN A 1 450 ? -13.031 57.906 26.094 1 23.17 450 ASN A CA 1
ATOM 3554 C C . ASN A 1 450 ? -14.164 57.969 25.078 1 23.17 450 ASN A C 1
ATOM 3556 O O . ASN A 1 450 ? -15.336 58.062 25.453 1 23.17 450 ASN A O 1
ATOM 3560 N N . GLY A 1 451 ? -13.977 58.281 23.859 1 21.61 451 GLY A N 1
ATOM 3561 C CA . GLY A 1 451 ? -15.117 58.719 23.078 1 21.61 451 GLY A CA 1
ATOM 3562 C C . GLY A 1 451 ? -16.109 57.625 22.75 1 21.61 451 GLY A C 1
ATOM 3563 O O . GLY A 1 451 ? -17.188 57.875 22.25 1 21.61 451 GLY A O 1
ATOM 3564 N N . ILE A 1 452 ? -15.703 56.469 22.609 1 20.52 452 ILE A N 1
ATOM 3565 C CA . ILE A 1 452 ? -16.734 55.562 22.094 1 20.52 452 ILE A CA 1
ATOM 3566 C C . ILE A 1 452 ? -17.75 55.281 23.203 1 20.52 452 ILE A C 1
ATOM 3568 O O . ILE A 1 452 ? -18.594 54.375 23.047 1 20.52 452 ILE A O 1
ATOM 3572 N N . ASN A 1 453 ? -17.547 55.75 24.438 1 22.28 453 ASN A N 1
ATOM 3573 C CA . ASN A 1 453 ? -18.609 55.594 25.422 1 22.28 453 ASN A CA 1
ATOM 3574 C C . ASN A 1 453 ? -19.906 56.219 24.953 1 22.28 453 ASN A C 1
ATOM 3576 O O . ASN A 1 453 ? -20.984 55.875 25.438 1 22.28 453 ASN A O 1
ATOM 3580 N N . ALA A 1 454 ? -19.75 57.312 24.219 1 22.7 454 ALA A N 1
ATOM 3581 C CA . ALA A 1 454 ? -20.938 58.125 23.953 1 22.7 454 ALA A CA 1
ATOM 3582 C C . ALA A 1 454 ? -21.891 57.406 23.016 1 22.7 454 ALA A C 1
ATOM 3584 O O . ALA A 1 454 ? -23.109 57.594 23.094 1 22.7 454 ALA A O 1
ATOM 3585 N N . VAL A 1 455 ? -21.422 56.781 22.016 1 20.69 455 VAL A N 1
ATOM 3586 C CA . VAL A 1 455 ? -22.453 56.406 21.047 1 20.69 455 VAL A CA 1
ATOM 3587 C C . VAL A 1 455 ? -23.297 55.281 21.594 1 20.69 455 VAL A C 1
ATOM 3589 O O . VAL A 1 455 ? -24.469 55.125 21.234 1 20.69 455 VAL A O 1
ATOM 3592 N N . LEU A 1 456 ? -22.688 54.406 22.438 1 20.92 456 LEU A N 1
ATOM 3593 C CA . LEU A 1 456 ? -23.641 53.406 22.922 1 20.92 456 LEU A CA 1
ATOM 3594 C C . LEU A 1 456 ? -24.562 54 23.984 1 20.92 456 LEU A C 1
ATOM 3596 O O . LEU A 1 456 ? -25.453 53.312 24.5 1 20.92 456 LEU A O 1
ATOM 3600 N N . ALA A 1 457 ? -24.078 55.094 24.625 1 21.83 457 ALA A N 1
ATOM 3601 C CA . ALA A 1 457 ? -24.984 55.594 25.641 1 21.83 457 ALA A CA 1
ATOM 3602 C C . ALA A 1 457 ? -26.25 56.188 25.016 1 21.83 457 ALA A C 1
ATOM 3604 O O . ALA A 1 457 ? -27.25 56.406 25.703 1 21.83 457 ALA A O 1
ATOM 3605 N N . LYS A 1 458 ? -26.109 56.688 23.703 1 21.03 458 LYS A N 1
ATOM 3606 C CA . LYS A 1 458 ? -27.391 57.219 23.25 1 21.03 458 LYS A CA 1
ATOM 3607 C C . LYS A 1 458 ? -28.297 56.125 22.75 1 21.03 458 LYS A C 1
ATOM 3609 O O . LYS A 1 458 ? -27.844 55.219 22.016 1 21.03 458 LYS A O 1
ATOM 3614 N N . MET B 1 1 ? 24.266 -4.52 5.559 1 23.03 1 MET B N 1
ATOM 3615 C CA . MET B 1 1 ? 23.094 -5.223 6.07 1 23.03 1 MET B CA 1
ATOM 3616 C C . MET B 1 1 ? 23.266 -6.73 5.945 1 23.03 1 MET B C 1
ATOM 3618 O O . MET B 1 1 ? 23.547 -7.242 4.859 1 23.03 1 MET B O 1
ATOM 3622 N N . VAL B 1 2 ? 23.766 -7.312 6.926 1 29.33 2 VAL B N 1
ATOM 3623 C CA . VAL B 1 2 ? 23.938 -8.758 6.945 1 29.33 2 VAL B CA 1
ATOM 3624 C C . VAL B 1 2 ? 22.688 -9.445 6.406 1 29.33 2 VAL B C 1
ATOM 3626 O O . VAL B 1 2 ? 21.578 -9.172 6.863 1 29.33 2 VAL B O 1
ATOM 3629 N N . ILE B 1 3 ? 22.75 -9.82 5.215 1 37.22 3 ILE B N 1
ATOM 3630 C CA . ILE B 1 3 ? 21.641 -10.633 4.734 1 37.22 3 ILE B CA 1
ATOM 3631 C C . ILE B 1 3 ? 21.312 -11.719 5.758 1 37.22 3 ILE B C 1
ATOM 3633 O O . ILE B 1 3 ? 22.188 -12.508 6.133 1 37.22 3 ILE B O 1
ATOM 3637 N N . PRO B 1 4 ? 20.344 -11.547 6.504 1 47.19 4 PRO B N 1
ATOM 3638 C CA . PRO B 1 4 ? 20.047 -12.539 7.535 1 47.19 4 PRO B CA 1
ATOM 3639 C C . PRO B 1 4 ? 20.203 -13.977 7.031 1 47.19 4 PRO B C 1
ATOM 3641 O O . PRO B 1 4 ? 20.016 -14.234 5.84 1 47.19 4 PRO B O 1
ATOM 3644 N N . HIS B 1 5 ? 20.969 -14.68 7.676 1 55.41 5 HIS B N 1
ATOM 3645 C CA . HIS B 1 5 ? 21.125 -16.109 7.48 1 55.41 5 HIS B CA 1
ATOM 3646 C C . HIS B 1 5 ? 19.781 -16.844 7.5 1 55.41 5 HIS B C 1
ATOM 3648 O O . HIS B 1 5 ? 19.062 -16.781 8.492 1 55.41 5 HIS B O 1
ATOM 3654 N N . HIS B 1 6 ? 19.188 -17.047 6.262 1 70.19 6 HIS B N 1
ATOM 3655 C CA . HIS B 1 6 ? 17.953 -17.812 6.141 1 70.19 6 HIS B CA 1
ATOM 3656 C C . HIS B 1 6 ? 18.156 -19.25 6.609 1 70.19 6 HIS B C 1
ATOM 3658 O O . HIS B 1 6 ? 19.281 -19.766 6.582 1 70.19 6 HIS B O 1
ATOM 3664 N N . SER B 1 7 ? 17.203 -19.812 7.41 1 72.81 7 SER B N 1
ATOM 3665 C CA . SER B 1 7 ? 17.219 -21.172 7.934 1 72.81 7 SER B CA 1
ATOM 3666 C C . SER B 1 7 ? 15.969 -21.938 7.508 1 72.81 7 SER B C 1
ATOM 3668 O O . SER B 1 7 ? 14.852 -21.438 7.617 1 72.81 7 SER B O 1
ATOM 3670 N N . LEU B 1 8 ? 16.234 -23.172 6.953 1 85.56 8 LEU B N 1
ATOM 3671 C CA . LEU B 1 8 ? 15.125 -24.047 6.578 1 85.56 8 LEU B CA 1
ATOM 3672 C C . LEU B 1 8 ? 14.664 -24.891 7.766 1 85.56 8 LEU B C 1
ATOM 3674 O O . LEU B 1 8 ? 13.75 -25.703 7.633 1 85.56 8 LEU B O 1
ATOM 3678 N N . THR B 1 9 ? 15.227 -24.547 8.891 1 80.12 9 THR B N 1
ATOM 3679 C CA . THR B 1 9 ? 14.875 -25.312 10.086 1 80.12 9 THR B CA 1
ATOM 3680 C C . THR B 1 9 ? 13.398 -25.156 10.406 1 80.12 9 THR B C 1
ATOM 3682 O O . THR B 1 9 ? 12.875 -24.047 10.445 1 80.12 9 THR B O 1
ATOM 3685 N N . GLY B 1 10 ? 12.75 -26.266 10.547 1 83.75 10 GLY B N 1
ATOM 3686 C CA . GLY B 1 10 ? 11.352 -26.25 10.953 1 83.75 10 GLY B CA 1
ATOM 3687 C C . GLY B 1 10 ? 10.398 -26.156 9.773 1 83.75 10 GLY B C 1
ATOM 3688 O O . GLY B 1 10 ? 9.18 -26.188 9.961 1 83.75 10 GLY B O 1
ATOM 3689 N N . LEU B 1 11 ? 10.945 -26.094 8.578 1 90 11 LEU B N 1
ATOM 3690 C CA . LEU B 1 11 ? 10.086 -25.969 7.402 1 90 11 LEU B CA 1
ATOM 3691 C C . LEU B 1 11 ? 9.18 -27.188 7.266 1 90 11 LEU B C 1
ATOM 3693 O O . LEU B 1 11 ? 8.008 -27.062 6.887 1 90 11 LEU B O 1
ATOM 3697 N N . VAL B 1 12 ? 9.758 -28.328 7.469 1 87.75 12 VAL B N 1
ATOM 3698 C CA . VAL B 1 12 ? 9.031 -29.594 7.438 1 87.75 12 VAL B CA 1
ATOM 3699 C C . VAL B 1 12 ? 9.344 -30.406 8.695 1 87.75 12 VAL B C 1
ATOM 3701 O O . VAL B 1 12 ? 10.367 -30.188 9.344 1 87.75 12 VAL B O 1
ATOM 3704 N N . SER B 1 13 ? 8.438 -31.281 9.031 1 81.38 13 SER B N 1
ATOM 3705 C CA . SER B 1 13 ? 8.703 -32.156 10.172 1 81.38 13 SER B CA 1
ATOM 3706 C C . SER B 1 13 ? 9.914 -33.062 9.914 1 81.38 13 SER B C 1
ATOM 3708 O O . SER B 1 13 ? 10.258 -33.312 8.758 1 81.38 13 SER B O 1
ATOM 3710 N N . GLU B 1 14 ? 10.555 -33.469 10.961 1 78.12 14 GLU B N 1
ATOM 3711 C CA . GLU B 1 14 ? 11.734 -34.312 10.852 1 78.12 14 GLU B CA 1
ATOM 3712 C C . GLU B 1 14 ? 11.43 -35.594 10.07 1 78.12 14 GLU B C 1
ATOM 3714 O O . GLU B 1 14 ? 12.258 -36.062 9.289 1 78.12 14 GLU B O 1
ATOM 3719 N N . ALA B 1 15 ? 10.258 -36.094 10.227 1 76.56 15 ALA B N 1
ATOM 3720 C CA . ALA B 1 15 ? 9.852 -37.344 9.594 1 76.56 15 ALA B CA 1
ATOM 3721 C C . ALA B 1 15 ? 9.672 -37.156 8.086 1 76.56 15 ALA B C 1
ATOM 3723 O O . ALA B 1 15 ? 9.797 -38.125 7.32 1 76.56 15 ALA B O 1
ATOM 3724 N N . GLU B 1 16 ? 9.547 -35.906 7.672 1 80.94 16 GLU B N 1
ATOM 3725 C CA . GLU B 1 16 ? 9.203 -35.688 6.273 1 80.94 16 GLU B CA 1
ATOM 3726 C C . GLU B 1 16 ? 10.367 -35.031 5.52 1 80.94 16 GLU B C 1
ATOM 3728 O O . GLU B 1 16 ? 10.273 -34.781 4.32 1 80.94 16 GLU B O 1
ATOM 3733 N N . GLN B 1 17 ? 11.477 -34.906 6.113 1 78.31 17 GLN B N 1
ATOM 3734 C CA . GLN B 1 17 ? 12.602 -34.188 5.523 1 78.31 17 GLN B CA 1
ATOM 3735 C C . GLN B 1 17 ? 13.141 -34.938 4.305 1 78.31 17 GLN B C 1
ATOM 3737 O O . GLN B 1 17 ? 13.578 -34.312 3.332 1 78.31 17 GLN B O 1
ATOM 3742 N N . ASP B 1 18 ? 12.992 -36.25 4.367 1 78.88 18 ASP B N 1
ATOM 3743 C CA . ASP B 1 18 ? 13.57 -37.062 3.279 1 78.88 18 ASP B CA 1
ATOM 3744 C C . ASP B 1 18 ? 12.555 -37.25 2.15 1 78.88 18 ASP B C 1
ATOM 3746 O O . ASP B 1 18 ? 12.883 -37.812 1.112 1 78.88 18 ASP B O 1
ATOM 3750 N N . ARG B 1 19 ? 11.453 -36.656 2.34 1 85.44 19 ARG B N 1
ATOM 3751 C CA . ARG B 1 19 ? 10.391 -36.906 1.366 1 85.44 19 ARG B CA 1
ATOM 3752 C C . ARG B 1 19 ? 10.195 -35.688 0.457 1 85.44 19 ARG B C 1
ATOM 3754 O O . ARG B 1 19 ? 9.492 -35.781 -0.551 1 85.44 19 ARG B O 1
ATOM 3761 N N . ILE B 1 20 ? 10.812 -34.625 0.777 1 89.44 20 ILE B N 1
ATOM 3762 C CA . ILE B 1 20 ? 10.625 -33.438 -0.037 1 89.44 20 ILE B CA 1
ATOM 3763 C C . ILE B 1 20 ? 11.805 -33.25 -0.996 1 89.44 20 ILE B C 1
ATOM 3765 O O . ILE B 1 20 ? 12.883 -33.812 -0.758 1 89.44 20 ILE B O 1
ATOM 3769 N N . CYS B 1 21 ? 11.539 -32.656 -2.098 1 89.25 21 CYS B N 1
ATOM 3770 C CA . CYS B 1 21 ? 12.633 -32.281 -2.982 1 89.25 21 CYS B CA 1
ATOM 3771 C C . CYS B 1 21 ? 13.562 -31.281 -2.295 1 89.25 21 CYS B C 1
ATOM 3773 O O . CYS B 1 21 ? 13.109 -30.266 -1.744 1 89.25 21 CYS B O 1
ATOM 3775 N N . PRO B 1 22 ? 14.875 -31.516 -2.266 1 87.69 22 PRO B N 1
ATOM 3776 C CA . PRO B 1 22 ? 15.797 -30.609 -1.563 1 87.69 22 PRO B CA 1
ATOM 3777 C C . PRO B 1 22 ? 15.727 -29.172 -2.066 1 87.69 22 PRO B C 1
ATOM 3779 O O . PRO B 1 22 ? 15.609 -28.953 -3.273 1 87.69 22 PRO B O 1
ATOM 3782 N N . ILE B 1 23 ? 15.766 -28.266 -1.124 1 91.19 23 ILE B N 1
ATOM 3783 C CA . ILE B 1 23 ? 15.75 -26.844 -1.428 1 91.19 23 ILE B CA 1
ATOM 3784 C C . ILE B 1 23 ? 17.172 -26.281 -1.348 1 91.19 23 ILE B C 1
ATOM 3786 O O . ILE B 1 23 ? 17.812 -26.375 -0.302 1 91.19 23 ILE B O 1
ATOM 3790 N N . ARG B 1 24 ? 17.688 -25.656 -2.445 1 91.19 24 ARG B N 1
ATOM 3791 C CA . ARG B 1 24 ? 19.078 -25.234 -2.49 1 91.19 24 ARG B CA 1
ATOM 3792 C C . ARG B 1 24 ? 19.188 -23.734 -2.744 1 91.19 24 ARG B C 1
ATOM 3794 O O . ARG B 1 24 ? 20.281 -23.172 -2.676 1 91.19 24 ARG B O 1
ATOM 3801 N N . TYR B 1 25 ? 18.094 -23.141 -2.992 1 93 25 TYR B N 1
ATOM 3802 C CA . TYR B 1 25 ? 18.078 -21.719 -3.303 1 93 25 TYR B CA 1
ATOM 3803 C C . TYR B 1 25 ? 17 -21 -2.51 1 93 25 TYR B C 1
ATOM 3805 O O . TYR B 1 25 ? 15.945 -21.562 -2.23 1 93 25 TYR B O 1
ATOM 3813 N N . LEU B 1 26 ? 17.281 -19.797 -2.068 1 94.19 26 LEU B N 1
ATOM 3814 C CA . LEU B 1 26 ? 16.328 -18.875 -1.45 1 94.19 26 LEU B CA 1
ATOM 3815 C C . LEU B 1 26 ? 16.516 -17.469 -1.989 1 94.19 26 LEU B C 1
ATOM 3817 O O . LEU B 1 26 ? 17.578 -16.859 -1.812 1 94.19 26 LEU B O 1
ATOM 3821 N N . HIS B 1 27 ? 15.516 -17 -2.656 1 95.44 27 HIS B N 1
ATOM 3822 C CA . HIS B 1 27 ? 15.547 -15.664 -3.248 1 95.44 27 HIS B CA 1
ATOM 3823 C C . HIS B 1 27 ? 14.648 -14.695 -2.484 1 95.44 27 HIS B C 1
ATOM 3825 O O . HIS B 1 27 ? 13.453 -14.961 -2.314 1 95.44 27 HIS B O 1
ATOM 3831 N N . ASN B 1 28 ? 15.211 -13.641 -1.929 1 94.88 28 ASN B N 1
ATOM 3832 C CA . ASN B 1 28 ? 14.453 -12.547 -1.332 1 94.88 28 ASN B CA 1
ATOM 3833 C C . ASN B 1 28 ? 14.25 -11.406 -2.322 1 94.88 28 ASN B C 1
ATOM 3835 O O . ASN B 1 28 ? 15.188 -10.672 -2.635 1 94.88 28 ASN B O 1
ATOM 3839 N N . PRO B 1 29 ? 13.031 -11.258 -2.787 1 96.25 29 PRO B N 1
ATOM 3840 C CA . PRO B 1 29 ? 12.812 -10.219 -3.793 1 96.25 29 PRO B CA 1
ATOM 3841 C C . PRO B 1 29 ? 12.797 -8.812 -3.193 1 96.25 29 PRO B C 1
ATOM 3843 O O . PRO B 1 29 ? 12.922 -7.824 -3.922 1 96.25 29 PRO B O 1
ATOM 3846 N N . LEU B 1 30 ? 12.578 -8.719 -1.884 1 94.25 30 LEU B N 1
ATOM 3847 C CA . LEU B 1 30 ? 12.477 -7.41 -1.239 1 94.25 30 LEU B CA 1
ATOM 3848 C C . LEU B 1 30 ? 13.867 -6.832 -0.97 1 94.25 30 LEU B C 1
ATOM 3850 O O . LEU B 1 30 ? 14.797 -7.574 -0.649 1 94.25 30 LEU B O 1
ATOM 3854 N N . GLN B 1 31 ? 14.047 -5.652 -1.144 1 88 31 GLN B N 1
ATOM 3855 C CA . GLN B 1 31 ? 15.32 -4.961 -0.961 1 88 31 GLN B CA 1
ATOM 3856 C C . GLN B 1 31 ? 15.367 -4.23 0.379 1 88 31 GLN B C 1
ATOM 3858 O O . GLN B 1 31 ? 16.344 -3.543 0.688 1 88 31 GLN B O 1
ATOM 3863 N N . SER B 1 32 ? 14.219 -4.262 1.121 1 83.56 32 SER B N 1
ATOM 3864 C CA . SER B 1 32 ? 14.094 -3.646 2.439 1 83.56 32 SER B CA 1
ATOM 3865 C C . SER B 1 32 ? 13.156 -4.453 3.338 1 83.56 32 SER B C 1
ATOM 3867 O O . SER B 1 32 ? 12.586 -5.453 2.906 1 83.56 32 SER B O 1
ATOM 3869 N N . ASN B 1 33 ? 13.211 -4.141 4.609 1 79.38 33 ASN B N 1
ATOM 3870 C CA . ASN B 1 33 ? 12.281 -4.699 5.582 1 79.38 33 ASN B CA 1
ATOM 3871 C C . ASN B 1 33 ? 11.32 -3.643 6.121 1 79.38 33 ASN B C 1
ATOM 3873 O O . ASN B 1 33 ? 11.562 -3.057 7.176 1 79.38 33 ASN B O 1
ATOM 3877 N N . PRO B 1 34 ? 10.281 -3.473 5.359 1 81.38 34 PRO B N 1
ATOM 3878 C CA . PRO B 1 34 ? 9.391 -2.385 5.77 1 81.38 34 PRO B CA 1
ATOM 3879 C C . PRO B 1 34 ? 8.688 -2.662 7.098 1 81.38 34 PRO B C 1
ATOM 3881 O O . PRO B 1 34 ? 7.98 -3.664 7.23 1 81.38 34 PRO B O 1
ATOM 3884 N N . SER B 1 35 ? 8.742 -1.756 8.039 1 81.06 35 SER B N 1
ATOM 3885 C CA . SER B 1 35 ? 8.188 -1.954 9.375 1 81.06 35 SER B CA 1
ATOM 3886 C C . SER B 1 35 ? 6.676 -1.761 9.383 1 81.06 35 SER B C 1
ATOM 3888 O O . SER B 1 35 ? 5.992 -2.227 10.297 1 81.06 35 SER B O 1
ATOM 3890 N N . TRP B 1 36 ? 6.176 -1.104 8.422 1 82.94 36 TRP B N 1
ATOM 3891 C CA . TRP B 1 36 ? 4.758 -0.759 8.422 1 82.94 36 TRP B CA 1
ATOM 3892 C C . TRP B 1 36 ? 3.926 -1.883 7.812 1 82.94 36 TRP B C 1
ATOM 3894 O O . TRP B 1 36 ? 2.695 -1.819 7.805 1 82.94 36 TRP B O 1
ATOM 3904 N N . ILE B 1 37 ? 4.551 -2.873 7.242 1 87.5 37 ILE B N 1
ATOM 3905 C CA . ILE B 1 37 ? 3.844 -4.027 6.695 1 87.5 37 ILE B CA 1
ATOM 3906 C C . ILE B 1 37 ? 3.855 -5.168 7.711 1 87.5 37 ILE B C 1
ATOM 3908 O O . ILE B 1 37 ? 4.898 -5.48 8.289 1 87.5 37 ILE B O 1
ATOM 3912 N N . ARG B 1 38 ? 2.693 -5.699 7.961 1 86 38 ARG B N 1
ATOM 3913 C CA . ARG B 1 38 ? 2.557 -6.84 8.859 1 86 38 ARG B CA 1
ATOM 3914 C C . ARG B 1 38 ? 2.02 -8.062 8.117 1 86 38 ARG B C 1
ATOM 3916 O O . ARG B 1 38 ? 0.926 -8.016 7.547 1 86 38 ARG B O 1
ATOM 3923 N N . ARG B 1 39 ? 2.777 -9.039 8.148 1 87 39 ARG B N 1
ATOM 3924 C CA . ARG B 1 39 ? 2.309 -10.297 7.578 1 87 39 ARG B CA 1
ATOM 3925 C C . ARG B 1 39 ? 1.539 -11.109 8.609 1 87 39 ARG B C 1
ATOM 3927 O O . ARG B 1 39 ? 2.107 -11.547 9.617 1 87 39 ARG B O 1
ATOM 3934 N N . CYS B 1 40 ? 0.271 -11.281 8.43 1 87.62 40 CYS B N 1
ATOM 3935 C CA . CYS B 1 40 ? -0.569 -12.117 9.281 1 87.62 40 CYS B CA 1
ATOM 3936 C C . CYS B 1 40 ? -0.892 -13.445 8.602 1 87.62 40 CYS B C 1
ATOM 3938 O O . CYS B 1 40 ? -1.603 -13.469 7.598 1 87.62 40 CYS B O 1
ATOM 3940 N N . PRO B 1 41 ? -0.445 -14.57 9.203 1 92.81 41 PRO B N 1
ATOM 3941 C CA . PRO B 1 41 ? -0.709 -15.859 8.57 1 92.81 41 PRO B CA 1
ATOM 3942 C C . PRO B 1 41 ? -2.201 -16.141 8.414 1 92.81 41 PRO B C 1
ATOM 3944 O O . PRO B 1 41 ? -2.982 -15.875 9.328 1 92.81 41 PRO B O 1
ATOM 3947 N N . ILE B 1 42 ? -2.564 -16.594 7.285 1 94.06 42 ILE B N 1
ATOM 3948 C CA . ILE B 1 42 ? -3.947 -16.969 7.008 1 94.06 42 ILE B CA 1
ATOM 3949 C C . ILE B 1 42 ? -4.004 -18.406 6.527 1 94.06 42 ILE B C 1
ATOM 3951 O O . ILE B 1 42 ? -3.059 -18.906 5.906 1 94.06 42 ILE B O 1
ATOM 3955 N N . SER B 1 43 ? -5.109 -19.094 6.855 1 93.5 43 SER B N 1
ATOM 3956 C CA . SER B 1 43 ? -5.328 -20.484 6.461 1 93.5 43 SER B CA 1
ATOM 3957 C C . SER B 1 43 ? -6.641 -20.641 5.699 1 93.5 43 SER B C 1
ATOM 3959 O O . SER B 1 43 ? -7.527 -19.797 5.801 1 93.5 43 SER B O 1
ATOM 3961 N N . PHE B 1 44 ? -6.68 -21.703 4.934 1 94.56 44 PHE B N 1
ATOM 3962 C CA . PHE B 1 44 ? -7.922 -22 4.23 1 94.56 44 PHE B CA 1
ATOM 3963 C C . PHE B 1 44 ? -9.07 -22.172 5.215 1 94.56 44 PHE B C 1
ATOM 3965 O O . PHE B 1 44 ? -8.914 -22.828 6.25 1 94.56 44 PHE B O 1
ATOM 3972 N N . PRO B 1 45 ? -10.203 -21.453 5.129 1 89.56 45 PRO B N 1
ATOM 3973 C CA . PRO B 1 45 ? -11.25 -21.391 6.156 1 89.56 45 PRO B CA 1
ATOM 3974 C C . PRO B 1 45 ? -11.906 -22.734 6.434 1 89.56 45 PRO B C 1
ATOM 3976 O O . PRO B 1 45 ? -12.445 -22.953 7.523 1 89.56 45 PRO B O 1
ATOM 3979 N N . ARG B 1 46 ? -12.125 -23.609 5.652 1 81.75 46 ARG B N 1
ATOM 3980 C CA . ARG B 1 46 ? -12.812 -24.859 5.949 1 81.75 46 ARG B CA 1
ATOM 3981 C C . ARG B 1 46 ? -11.852 -25.891 6.543 1 81.75 46 ARG B C 1
ATOM 3983 O O . ARG B 1 46 ? -10.711 -26.016 6.09 1 81.75 46 ARG B O 1
ATOM 3990 N N . GLY B 1 47 ? -11.438 -25.672 7.859 1 60.53 47 GLY B N 1
ATOM 3991 C CA . GLY B 1 47 ? -10.562 -26.562 8.602 1 60.53 47 GLY B CA 1
ATOM 3992 C C . GLY B 1 47 ? -9.883 -27.609 7.727 1 60.53 47 GLY B C 1
ATOM 3993 O O . GLY B 1 47 ? -10.258 -27.781 6.562 1 60.53 47 GLY B O 1
ATOM 3994 N N . GLY B 1 48 ? -8.633 -28.031 8.023 1 52.16 48 GLY B N 1
ATOM 3995 C CA . GLY B 1 48 ? -7.699 -28.969 7.426 1 52.16 48 GLY B CA 1
ATOM 3996 C C . GLY B 1 48 ? -8.367 -30.25 6.953 1 52.16 48 GLY B C 1
ATOM 3997 O O . GLY B 1 48 ? -8.133 -31.328 7.52 1 52.16 48 GLY B O 1
ATOM 3998 N N . GLY B 1 49 ? -9.547 -30.172 6.586 1 46.5 49 GLY B N 1
ATOM 3999 C CA . GLY B 1 49 ? -10.031 -31.484 6.18 1 46.5 49 GLY B CA 1
ATOM 4000 C C . GLY B 1 49 ? -9.195 -32.125 5.078 1 46.5 49 GLY B C 1
ATOM 4001 O O . GLY B 1 49 ? -8.445 -31.422 4.391 1 46.5 49 GLY B O 1
ATOM 4002 N N . GLU B 1 50 ? -8.969 -33.469 5.164 1 50.88 50 GLU B N 1
ATOM 4003 C CA . GLU B 1 50 ? -8.344 -34.312 4.172 1 50.88 50 GLU B CA 1
ATOM 4004 C C . GLU B 1 50 ? -8.906 -34.062 2.779 1 50.88 50 GLU B C 1
ATOM 4006 O O . GLU B 1 50 ? -10.109 -33.844 2.617 1 50.88 50 GLU B O 1
ATOM 4011 N N . VAL B 1 51 ? -8.141 -33.375 1.974 1 51.94 51 VAL B N 1
ATOM 4012 C CA . VAL B 1 51 ? -8.578 -33.438 0.582 1 51.94 51 VAL B CA 1
ATOM 4013 C C . VAL B 1 51 ? -9.172 -34.812 0.282 1 51.94 51 VAL B C 1
ATOM 4015 O O . VAL B 1 51 ? -8.523 -35.844 0.512 1 51.94 51 VAL B O 1
ATOM 4018 N N . HIS B 1 52 ? -10.461 -34.938 0.358 1 48.16 52 HIS B N 1
ATOM 4019 C CA . HIS B 1 52 ? -11.258 -36.156 0.31 1 48.16 52 HIS B CA 1
ATOM 4020 C C . HIS B 1 52 ? -10.75 -37.094 -0.776 1 48.16 52 HIS B C 1
ATOM 4022 O O . HIS B 1 52 ? -11.047 -38.281 -0.76 1 48.16 52 HIS B O 1
ATOM 4028 N N . ASN B 1 53 ? -10.195 -36.656 -1.842 1 45.91 53 ASN B N 1
ATOM 4029 C CA . ASN B 1 53 ? -10.031 -37.594 -2.93 1 45.91 53 ASN B CA 1
ATOM 4030 C C . ASN B 1 53 ? -8.781 -38.469 -2.74 1 45.91 53 ASN B C 1
ATOM 4032 O O . ASN B 1 53 ? -8.336 -39.125 -3.674 1 45.91 53 ASN B O 1
ATOM 4036 N N . THR B 1 54 ? -8.039 -38.281 -1.682 1 52.62 54 THR B N 1
ATOM 4037 C CA . THR B 1 54 ? -6.859 -39.125 -1.785 1 52.62 54 THR B CA 1
ATOM 4038 C C . THR B 1 54 ? -6.832 -40.156 -0.665 1 52.62 54 THR B C 1
ATOM 4040 O O . THR B 1 54 ? -7.062 -39.812 0.5 1 52.62 54 THR B O 1
ATOM 4043 N N . LYS B 1 55 ? -7.133 -41.469 -0.895 1 51.34 55 LYS B N 1
ATOM 4044 C CA . LYS B 1 55 ? -6.98 -42.594 -0.006 1 51.34 55 LYS B CA 1
ATOM 4045 C C . LYS B 1 55 ? -5.637 -42.562 0.714 1 51.34 55 LYS B C 1
ATOM 4047 O O . LYS B 1 55 ? -5.531 -43 1.868 1 51.34 55 LYS B O 1
ATOM 4052 N N . GLU B 1 56 ? -4.48 -42.156 -0.048 1 60.91 56 GLU B N 1
ATOM 4053 C CA . GLU B 1 56 ? -3.117 -42.062 0.471 1 60.91 56 GLU B CA 1
ATOM 4054 C C . GLU B 1 56 ? -2.619 -40.625 0.489 1 60.91 56 GLU B C 1
ATOM 4056 O O . GLU B 1 56 ? -3.062 -39.781 -0.313 1 60.91 56 GLU B O 1
ATOM 4061 N N . ARG B 1 57 ? -1.873 -40.344 1.488 1 77.25 57 ARG B N 1
ATOM 4062 C CA . ARG B 1 57 ? -1.279 -39 1.597 1 77.25 57 ARG B CA 1
ATOM 4063 C C . ARG B 1 57 ? -0.397 -38.719 0.39 1 77.25 57 ARG B C 1
ATOM 4065 O O . ARG B 1 57 ? 0.653 -39.344 0.21 1 77.25 57 ARG B O 1
ATOM 4072 N N . VAL B 1 58 ? -0.787 -37.844 -0.488 1 88.5 58 VAL B N 1
ATOM 4073 C CA . VAL B 1 58 ? -0.123 -37.594 -1.763 1 88.5 58 VAL B CA 1
ATOM 4074 C C . VAL B 1 58 ? 0.697 -36.312 -1.67 1 88.5 58 VAL B C 1
ATOM 4076 O O . VAL B 1 58 ? 1.282 -35.875 -2.66 1 88.5 58 VAL B O 1
ATOM 4079 N N . PHE B 1 59 ? 0.773 -35.75 -0.458 1 92.94 59 PHE B N 1
ATOM 4080 C CA . PHE B 1 59 ? 1.51 -34.469 -0.361 1 92.94 59 PHE B CA 1
ATOM 4081 C C . PHE B 1 59 ? 2.191 -34.344 0.996 1 92.94 59 PHE B C 1
ATOM 4083 O O . PHE B 1 59 ? 1.855 -35.094 1.935 1 92.94 59 PHE B O 1
ATOM 4090 N N . ASN B 1 60 ? 3.189 -33.562 1.076 1 91.81 60 ASN B N 1
ATOM 4091 C CA . ASN B 1 60 ? 3.834 -33.094 2.297 1 91.81 60 ASN B CA 1
ATOM 4092 C C . ASN B 1 60 ? 3.463 -31.641 2.604 1 91.81 60 ASN B C 1
ATOM 4094 O O . ASN B 1 60 ? 3.217 -30.859 1.69 1 91.81 60 ASN B O 1
ATOM 4098 N N . THR B 1 61 ? 3.414 -31.344 3.861 1 91.88 61 THR B N 1
ATOM 4099 C CA . THR B 1 61 ? 3.105 -29.984 4.277 1 91.88 61 THR B CA 1
ATOM 4100 C C . THR B 1 61 ? 4.375 -29.234 4.68 1 91.88 61 THR B C 1
ATOM 4102 O O . THR B 1 61 ? 5.219 -29.781 5.398 1 91.88 61 THR B O 1
ATOM 4105 N N . LEU B 1 62 ? 4.527 -28.062 4.121 1 94.12 62 LEU B N 1
ATOM 4106 C CA . LEU B 1 62 ? 5.609 -27.156 4.473 1 94.12 62 LEU B CA 1
ATOM 4107 C C . LEU B 1 62 ? 5.074 -25.953 5.242 1 94.12 62 LEU B C 1
ATOM 4109 O O . LEU B 1 62 ? 3.992 -25.453 4.938 1 94.12 62 LEU B O 1
ATOM 4113 N N . SER B 1 63 ? 5.812 -25.469 6.258 1 92 63 SER B N 1
ATOM 4114 C CA . SER B 1 63 ? 5.34 -24.391 7.109 1 92 63 SER B CA 1
ATOM 4115 C C . SER B 1 63 ? 6.355 -23.25 7.168 1 92 63 SER B C 1
ATOM 4117 O O . SER B 1 63 ? 7.012 -23.047 8.195 1 92 63 SER B O 1
ATOM 4119 N N . PRO B 1 64 ? 6.348 -22.438 6.137 1 94.19 64 PRO B N 1
ATOM 4120 C CA . PRO B 1 64 ? 7.355 -21.375 6.102 1 94.19 64 PRO B CA 1
ATOM 4121 C C . PRO B 1 64 ? 7.086 -20.266 7.117 1 94.19 64 PRO B C 1
ATOM 4123 O O . PRO B 1 64 ? 7.969 -19.453 7.395 1 94.19 64 PRO B O 1
ATOM 4126 N N . LEU B 1 65 ? 5.906 -20.219 7.699 1 92.88 65 LEU B N 1
ATOM 4127 C CA . LEU B 1 65 ? 5.547 -19.125 8.594 1 92.88 65 LEU B CA 1
ATOM 4128 C C . LEU B 1 65 ? 5.375 -19.625 10.023 1 92.88 65 LEU B C 1
ATOM 4130 O O . LEU B 1 65 ? 4.605 -19.047 10.797 1 92.88 65 LEU B O 1
ATOM 4134 N N . ASN B 1 66 ? 6.047 -20.656 10.422 1 87 66 ASN B N 1
ATOM 4135 C CA . ASN B 1 66 ? 5.828 -21.281 11.727 1 87 66 ASN B CA 1
ATOM 4136 C C . ASN B 1 66 ? 6.641 -20.578 12.82 1 87 66 ASN B C 1
ATOM 4138 O O . ASN B 1 66 ? 6.57 -20.969 13.984 1 87 66 ASN B O 1
ATOM 4142 N N . GLY B 1 67 ? 7.391 -19.562 12.508 1 82.38 67 GLY B N 1
ATOM 4143 C CA . GLY B 1 67 ? 8.164 -18.812 13.484 1 82.38 67 GLY B CA 1
ATOM 4144 C C . GLY B 1 67 ? 9.539 -19.406 13.734 1 82.38 67 GLY B C 1
ATOM 4145 O O . GLY B 1 67 ? 10.406 -18.75 14.328 1 82.38 67 GLY B O 1
ATOM 4146 N N . ILE B 1 68 ? 9.758 -20.578 13.281 1 78.62 68 ILE B N 1
ATOM 4147 C CA . ILE B 1 68 ? 11.039 -21.25 13.453 1 78.62 68 ILE B CA 1
ATOM 4148 C C . ILE B 1 68 ? 11.883 -21.094 12.195 1 78.62 68 ILE B C 1
ATOM 4150 O O . ILE B 1 68 ? 13.062 -20.734 12.266 1 78.62 68 ILE B O 1
ATOM 4154 N N . CYS B 1 69 ? 11.156 -21.25 11.102 1 83.19 69 CYS B N 1
ATOM 4155 C CA . CYS B 1 69 ? 11.781 -21.078 9.789 1 83.19 69 CYS B CA 1
ATOM 4156 C C . CYS B 1 69 ? 12.016 -19.594 9.484 1 83.19 69 CYS B C 1
ATOM 4158 O O . CYS B 1 69 ? 11.203 -18.75 9.859 1 83.19 69 CYS B O 1
ATOM 4160 N N . ASP B 1 70 ? 13.18 -19.312 8.961 1 86.69 70 ASP B N 1
ATOM 4161 C CA . ASP B 1 70 ? 13.445 -17.953 8.5 1 86.69 70 ASP B CA 1
ATOM 4162 C C . ASP B 1 70 ? 13.742 -17.938 7 1 86.69 70 ASP B C 1
ATOM 4164 O O . ASP B 1 70 ? 14.898 -18.031 6.594 1 86.69 70 ASP B O 1
ATOM 4168 N N . VAL B 1 71 ? 12.781 -17.844 6.266 1 92 71 VAL B N 1
ATOM 4169 C CA . VAL B 1 71 ? 12.898 -17.812 4.809 1 92 71 VAL B CA 1
ATOM 4170 C C . VAL B 1 71 ? 12.195 -16.578 4.258 1 92 71 VAL B C 1
ATOM 4172 O O . VAL B 1 71 ? 11.273 -16.047 4.883 1 92 71 VAL B O 1
ATOM 4175 N N . PRO B 1 72 ? 12.609 -16.047 3.172 1 93.69 72 PRO B N 1
ATOM 4176 C CA . PRO B 1 72 ? 12 -14.844 2.592 1 93.69 72 PRO B CA 1
ATOM 4177 C C . PRO B 1 72 ? 10.734 -15.156 1.799 1 93.69 72 PRO B C 1
ATOM 4179 O O . PRO B 1 72 ? 10.633 -14.789 0.626 1 93.69 72 PRO B O 1
ATOM 4182 N N . TYR B 1 73 ? 9.828 -15.844 2.469 1 95.69 73 TYR B N 1
ATOM 4183 C CA . TYR B 1 73 ? 8.523 -16.203 1.92 1 95.69 73 TYR B CA 1
ATOM 4184 C C . TYR B 1 73 ? 7.562 -15.023 1.978 1 95.69 73 TYR B C 1
ATOM 4186 O O . TYR B 1 73 ? 7.07 -14.664 3.051 1 95.69 73 TYR B O 1
ATOM 4194 N N . CYS B 1 74 ? 7.293 -14.398 0.836 1 95.06 74 CYS B N 1
ATOM 4195 C CA . CYS B 1 74 ? 6.477 -13.188 0.77 1 95.06 74 CYS B CA 1
ATOM 4196 C C . CYS B 1 74 ? 5.004 -13.531 0.573 1 95.06 74 CYS B C 1
ATOM 4198 O O . CYS B 1 74 ? 4.422 -13.211 -0.464 1 95.06 74 CYS B O 1
ATOM 4200 N N . SER B 1 75 ? 4.371 -14.141 1.501 1 96.94 75 SER B N 1
ATOM 4201 C CA . SER B 1 75 ? 2.959 -14.5 1.476 1 96.94 75 SER B CA 1
ATOM 4202 C C . SER B 1 75 ? 2.408 -14.68 2.887 1 96.94 75 SER B C 1
ATOM 4204 O O . SER B 1 75 ? 3.137 -15.078 3.797 1 96.94 75 SER B O 1
ATOM 4206 N N . SER B 1 76 ? 1.148 -14.352 3.074 1 96 76 SER B N 1
ATOM 4207 C CA . SER B 1 76 ? 0.482 -14.594 4.352 1 96 76 SER B CA 1
ATOM 4208 C C . SER B 1 76 ? -0.122 -15.992 4.402 1 96 76 SER B C 1
ATOM 4210 O O . SER B 1 76 ? -0.583 -16.438 5.453 1 96 76 SER B O 1
ATOM 4212 N N . ILE B 1 77 ? -0.199 -16.656 3.268 1 96.81 77 ILE B N 1
ATOM 4213 C CA . ILE B 1 77 ? -0.764 -18 3.256 1 96.81 77 ILE B CA 1
ATOM 4214 C C . ILE B 1 77 ? 0.165 -18.953 3.998 1 96.81 77 ILE B C 1
ATOM 4216 O O . ILE B 1 77 ? 1.295 -19.188 3.564 1 96.81 77 ILE B O 1
ATOM 4220 N N . ALA B 1 78 ? -0.315 -19.5 5.008 1 93.62 78 ALA B N 1
ATOM 4221 C CA . ALA B 1 78 ? 0.528 -20.188 5.988 1 93.62 78 ALA B CA 1
ATOM 4222 C C . ALA B 1 78 ? 0.963 -21.562 5.484 1 93.62 78 ALA B C 1
ATOM 4224 O O . ALA B 1 78 ? 2.094 -21.984 5.727 1 93.62 78 ALA B O 1
ATOM 4225 N N . ASP B 1 79 ? 0.08 -22.219 4.781 1 90.75 79 ASP B N 1
ATOM 4226 C CA . ASP B 1 79 ? 0.342 -23.609 4.43 1 90.75 79 ASP B CA 1
ATOM 4227 C C . ASP B 1 79 ? 0.804 -23.734 2.979 1 90.75 79 ASP B C 1
ATOM 4229 O O . ASP B 1 79 ? 0.146 -23.234 2.066 1 90.75 79 ASP B O 1
ATOM 4233 N N . VAL B 1 80 ? 1.888 -24.375 2.852 1 95.94 80 VAL B N 1
ATOM 4234 C CA . VAL B 1 80 ? 2.424 -24.75 1.553 1 95.94 80 VAL B CA 1
ATOM 4235 C C . VAL B 1 80 ? 2.531 -26.281 1.471 1 95.94 80 VAL B C 1
ATOM 4237 O O . VAL B 1 80 ? 2.615 -26.953 2.496 1 95.94 80 VAL B O 1
ATOM 4240 N N . TYR B 1 81 ? 2.445 -26.797 0.281 1 94.69 81 TYR B N 1
ATOM 4241 C CA . TYR B 1 81 ? 2.449 -28.234 0.086 1 94.69 81 TYR B CA 1
ATOM 4242 C C . TYR B 1 81 ? 3.363 -28.625 -1.068 1 94.69 81 TYR B C 1
ATOM 4244 O O . TYR B 1 81 ? 3.672 -27.812 -1.933 1 94.69 81 TYR B O 1
ATOM 4252 N N . GLU B 1 82 ? 3.838 -29.844 -1.02 1 95.88 82 GLU B N 1
ATOM 4253 C CA . GLU B 1 82 ? 4.559 -30.453 -2.131 1 95.88 82 GLU B CA 1
ATOM 4254 C C . GLU B 1 82 ? 4.035 -31.859 -2.416 1 95.88 82 GLU B C 1
ATOM 4256 O O . GLU B 1 82 ? 3.871 -32.656 -1.498 1 95.88 82 GLU B O 1
ATOM 4261 N N . THR B 1 83 ? 3.74 -32.125 -3.666 1 95.81 83 THR B N 1
ATOM 4262 C CA . THR B 1 83 ? 3.27 -33.438 -4.047 1 95.81 83 THR B CA 1
ATOM 4263 C C . THR B 1 83 ? 4.332 -34.5 -3.754 1 95.81 83 THR B C 1
ATOM 4265 O O . THR B 1 83 ? 5.527 -34.219 -3.877 1 95.81 83 THR B O 1
ATOM 4268 N N . ARG B 1 84 ? 3.945 -35.656 -3.41 1 93.06 84 ARG B N 1
ATOM 4269 C CA . ARG B 1 84 ? 4.871 -36.781 -3.184 1 93.06 84 ARG B CA 1
ATOM 4270 C C . ARG B 1 84 ? 5.305 -37.406 -4.5 1 93.06 84 ARG B C 1
ATOM 4272 O O . ARG B 1 84 ? 6.188 -38.25 -4.523 1 93.06 84 ARG B O 1
ATOM 4279 N N . PHE B 1 85 ? 4.762 -36.938 -5.629 1 94.56 85 PHE B N 1
ATOM 4280 C CA . PHE B 1 85 ? 5.098 -37.469 -6.949 1 94.56 85 PHE B CA 1
ATOM 4281 C C . PHE B 1 85 ? 6.137 -36.594 -7.629 1 94.56 85 PHE B C 1
ATOM 4283 O O . PHE B 1 85 ? 6.25 -36.594 -8.859 1 94.56 85 PHE B O 1
ATOM 4290 N N . TRP B 1 86 ? 6.867 -35.812 -6.816 1 93.06 86 TRP B N 1
ATOM 4291 C CA . TRP B 1 86 ? 7.746 -34.812 -7.422 1 93.06 86 TRP B CA 1
ATOM 4292 C C . TRP B 1 86 ? 8.852 -35.469 -8.234 1 93.06 86 TRP B C 1
ATOM 4294 O O . TRP B 1 86 ? 9.281 -34.938 -9.258 1 93.06 86 TRP B O 1
ATOM 4304 N N . LYS B 1 87 ? 9.32 -36.688 -7.898 1 92.75 87 LYS B N 1
ATOM 4305 C CA . LYS B 1 87 ? 10.359 -37.375 -8.664 1 92.75 87 LYS B CA 1
ATOM 4306 C C . LYS B 1 87 ? 9.852 -37.75 -10.047 1 92.75 87 LYS B C 1
ATOM 4308 O O . LYS B 1 87 ? 10.562 -37.594 -11.047 1 92.75 87 LYS B O 1
ATOM 4313 N N . GLU B 1 88 ? 8.625 -38.312 -10.039 1 93.31 88 GLU B N 1
ATOM 4314 C CA . GLU B 1 88 ? 8 -38.656 -11.312 1 93.31 88 GLU B CA 1
ATOM 4315 C C . GLU B 1 88 ? 7.848 -37.438 -12.211 1 93.31 88 GLU B C 1
ATOM 4317 O O . GLU B 1 88 ? 8.078 -37.5 -13.414 1 93.31 88 GLU B O 1
ATOM 4322 N N . GLY B 1 89 ? 7.457 -36.344 -11.648 1 93.25 89 GLY B N 1
ATOM 4323 C CA . GLY B 1 89 ? 7.316 -35.125 -12.398 1 93.25 89 GLY B CA 1
ATOM 4324 C C . GLY B 1 89 ? 8.625 -34.625 -12.961 1 93.25 89 GLY B C 1
ATOM 4325 O O . GLY B 1 89 ? 8.688 -34.156 -14.102 1 93.25 89 GLY B O 1
ATOM 4326 N N . LEU B 1 90 ? 9.672 -34.625 -12.164 1 91 90 LEU B N 1
ATOM 4327 C CA . LEU B 1 90 ? 10.984 -34.188 -12.602 1 91 90 LEU B CA 1
ATOM 4328 C C . LEU B 1 90 ? 11.477 -35.031 -13.781 1 91 90 LEU B C 1
ATOM 4330 O O . LEU B 1 90 ? 12.031 -34.469 -14.742 1 91 90 LEU B O 1
ATOM 4334 N N . GLU B 1 91 ? 11.258 -36.281 -13.664 1 91.5 91 GLU B N 1
ATOM 4335 C CA . GLU B 1 91 ? 11.695 -37.156 -14.734 1 91.5 91 GLU B CA 1
ATOM 4336 C C . GLU B 1 91 ? 10.914 -36.906 -16.016 1 91.5 91 GLU B C 1
ATOM 4338 O O . GLU B 1 91 ? 11.484 -36.938 -17.109 1 91.5 91 GLU B O 1
ATOM 4343 N N . ALA B 1 92 ? 9.641 -36.75 -15.898 1 92.31 92 ALA B N 1
ATOM 4344 C CA . ALA B 1 92 ? 8.82 -36.438 -17.062 1 92.31 92 ALA B CA 1
ATOM 4345 C C . ALA B 1 92 ? 9.266 -35.125 -17.703 1 92.31 92 ALA B C 1
ATOM 4347 O O . ALA B 1 92 ? 9.328 -35.031 -18.938 1 92.31 92 ALA B O 1
ATOM 4348 N N . GLY B 1 93 ? 9.523 -34.156 -16.875 1 89.62 93 GLY B N 1
ATOM 4349 C CA . GLY B 1 93 ? 10.023 -32.906 -17.359 1 89.62 93 GLY B CA 1
ATOM 4350 C C . GLY B 1 93 ? 11.367 -33 -18.062 1 89.62 93 GLY B C 1
ATOM 4351 O O . GLY B 1 93 ? 11.562 -32.438 -19.141 1 89.62 93 GLY B O 1
ATOM 4352 N N . ARG B 1 94 ? 12.227 -33.719 -17.469 1 88.25 94 ARG B N 1
ATOM 4353 C CA . ARG B 1 94 ? 13.547 -33.938 -18.047 1 88.25 94 ARG B CA 1
ATOM 4354 C C . ARG B 1 94 ? 13.438 -34.594 -19.422 1 88.25 94 ARG B C 1
ATOM 4356 O O . ARG B 1 94 ? 14.133 -34.188 -20.359 1 88.25 94 ARG B O 1
ATOM 4363 N N . THR B 1 95 ? 12.641 -35.594 -19.5 1 89.38 95 THR B N 1
ATOM 4364 C CA . THR B 1 95 ? 12.414 -36.281 -20.766 1 89.38 95 THR B CA 1
ATOM 4365 C C . THR B 1 95 ? 11.883 -35.312 -21.812 1 89.38 95 THR B C 1
ATOM 4367 O O . THR B 1 95 ? 12.336 -35.312 -22.969 1 89.38 95 THR B O 1
ATOM 4370 N N . THR B 1 96 ? 10.984 -34.5 -21.453 1 88.06 96 THR B N 1
ATOM 4371 C CA . THR B 1 96 ? 10.398 -33.531 -22.344 1 88.06 96 THR B CA 1
ATOM 4372 C C . THR B 1 96 ? 11.461 -32.562 -22.875 1 88.06 96 THR B C 1
ATOM 4374 O O . THR B 1 96 ? 11.539 -32.312 -24.078 1 88.06 96 THR B O 1
ATOM 4377 N N . ILE B 1 97 ? 12.258 -32.062 -21.984 1 84.94 97 ILE B N 1
ATOM 4378 C CA . ILE B 1 97 ? 13.289 -31.094 -22.359 1 84.94 97 ILE B CA 1
ATOM 4379 C C . ILE B 1 97 ? 14.32 -31.766 -23.25 1 84.94 97 ILE B C 1
ATOM 4381 O O . ILE B 1 97 ? 14.812 -31.172 -24.203 1 84.94 97 ILE B O 1
ATOM 4385 N N . TYR B 1 98 ? 14.656 -32.969 -22.906 1 86.56 98 TYR B N 1
ATOM 4386 C CA . TYR B 1 98 ? 15.602 -33.719 -23.719 1 86.56 98 TYR B CA 1
ATOM 4387 C C . TYR B 1 98 ? 15.078 -33.875 -25.141 1 86.56 98 TYR B C 1
ATOM 4389 O O . TYR B 1 98 ? 15.828 -33.688 -26.109 1 86.56 98 TYR B O 1
ATOM 4397 N N . LEU B 1 99 ? 13.844 -34.25 -25.297 1 84.69 99 LEU B N 1
ATOM 4398 C CA . LEU B 1 99 ? 13.234 -34.438 -26.625 1 84.69 99 LEU B CA 1
ATOM 4399 C C . LEU B 1 99 ? 13.203 -33.125 -27.391 1 84.69 99 LEU B C 1
ATOM 4401 O O . LEU B 1 99 ? 13.422 -33.094 -28.609 1 84.69 99 LEU B O 1
ATOM 4405 N N . LEU B 1 100 ? 12.969 -32.094 -26.703 1 81.88 100 LEU B N 1
ATOM 4406 C CA . LEU B 1 100 ? 12.969 -30.781 -27.328 1 81.88 100 LEU B CA 1
ATOM 4407 C C . LEU B 1 100 ? 14.375 -30.391 -27.781 1 81.88 100 LEU B C 1
ATOM 4409 O O . LEU B 1 100 ? 14.547 -29.844 -28.875 1 81.88 100 LEU B O 1
ATOM 4413 N N . ALA B 1 101 ? 15.305 -30.641 -26.938 1 82.44 101 ALA B N 1
ATOM 4414 C CA . ALA B 1 101 ? 16.688 -30.297 -27.25 1 82.44 101 ALA B CA 1
ATOM 4415 C C . ALA B 1 101 ? 17.219 -31.109 -28.422 1 82.44 101 ALA B C 1
ATOM 4417 O O . ALA B 1 101 ? 18.047 -30.641 -29.188 1 82.44 101 ALA B O 1
ATOM 4418 N N . SER B 1 102 ? 16.688 -32.281 -28.609 1 82.56 102 SER B N 1
ATOM 4419 C CA . SER B 1 102 ? 17.203 -33.219 -29.609 1 82.56 102 SER B CA 1
ATOM 4420 C C . SER B 1 102 ? 16.438 -33.125 -30.922 1 82.56 102 SER B C 1
ATOM 4422 O O . SER B 1 102 ? 16.766 -33.812 -31.891 1 82.56 102 SER B O 1
ATOM 4424 N N . GLU B 1 103 ? 15.445 -32.344 -30.891 1 77.25 103 GLU B N 1
ATOM 4425 C CA . GLU B 1 103 ? 14.609 -32.25 -32.094 1 77.25 103 GLU B CA 1
ATOM 4426 C C . GLU B 1 103 ? 15.414 -31.703 -33.281 1 77.25 103 GLU B C 1
ATOM 4428 O O . GLU B 1 103 ? 16.062 -30.672 -33.156 1 77.25 103 GLU B O 1
ATOM 4433 N N . LYS B 1 104 ? 15.758 -32.562 -34.312 1 64.44 104 LYS B N 1
ATOM 4434 C CA . LYS B 1 104 ? 16.578 -32.219 -35.469 1 64.44 104 LYS B CA 1
ATOM 4435 C C . LYS B 1 104 ? 15.836 -31.312 -36.469 1 64.44 104 LYS B C 1
ATOM 4437 O O . LYS B 1 104 ? 16.453 -30.562 -37.219 1 64.44 104 LYS B O 1
ATOM 4442 N N . ASP B 1 105 ? 14.641 -31.531 -36.688 1 56.94 105 ASP B N 1
ATOM 4443 C CA . ASP B 1 105 ? 13.922 -30.797 -37.719 1 56.94 105 ASP B CA 1
ATOM 4444 C C . ASP B 1 105 ? 13.75 -29.328 -37.312 1 56.94 105 ASP B C 1
ATOM 4446 O O . ASP B 1 105 ? 12.828 -29 -36.562 1 56.94 105 ASP B O 1
ATOM 4450 N N . ALA B 1 106 ? 14.914 -28.688 -37.25 1 50.78 106 ALA B N 1
ATOM 4451 C CA . ALA B 1 106 ? 15.141 -27.297 -36.875 1 50.78 106 ALA B CA 1
ATOM 4452 C C . ALA B 1 106 ? 14.195 -26.359 -37.625 1 50.78 106 ALA B C 1
ATOM 4454 O O . ALA B 1 106 ? 14 -25.203 -37.25 1 50.78 106 ALA B O 1
ATOM 4455 N N . GLU B 1 107 ? 13.992 -26.688 -38.906 1 46.88 107 GLU B N 1
ATOM 4456 C CA . GLU B 1 107 ? 13.266 -25.781 -39.781 1 46.88 107 GLU B CA 1
ATOM 4457 C C . GLU B 1 107 ? 11.992 -25.266 -39.094 1 46.88 107 GLU B C 1
ATOM 4459 O O . GLU B 1 107 ? 11.484 -24.203 -39.438 1 46.88 107 GLU B O 1
ATOM 4464 N N . HIS B 1 108 ? 11.461 -25.969 -38.219 1 45.47 108 HIS B N 1
ATOM 4465 C CA . HIS B 1 108 ? 10.102 -25.688 -37.75 1 45.47 108 HIS B CA 1
ATOM 4466 C C . HIS B 1 108 ? 10.109 -24.812 -36.5 1 45.47 108 HIS B C 1
ATOM 4468 O O . HIS B 1 108 ? 9.047 -24.453 -36 1 45.47 108 HIS B O 1
ATOM 4474 N N . LEU B 1 109 ? 11.242 -24.703 -36 1 50.69 109 LEU B N 1
ATOM 4475 C CA . LEU B 1 109 ? 11.195 -23.828 -34.812 1 50.69 109 LEU B CA 1
ATOM 4476 C C . LEU B 1 109 ? 11.984 -22.547 -35.062 1 50.69 109 LEU B C 1
ATOM 4478 O O . LEU B 1 109 ? 13.219 -22.562 -35.094 1 50.69 109 LEU B O 1
ATOM 4482 N N . PRO B 1 110 ? 11.336 -21.656 -35.844 1 45.97 110 PRO B N 1
ATOM 4483 C CA . PRO B 1 110 ? 12.078 -20.469 -36.25 1 45.97 110 PRO B CA 1
ATOM 4484 C C . PRO B 1 110 ? 12.891 -19.859 -35.094 1 45.97 110 PRO B C 1
ATOM 4486 O O . PRO B 1 110 ? 12.43 -19.844 -33.938 1 45.97 110 PRO B O 1
ATOM 4489 N N . VAL B 1 111 ? 14.25 -19.875 -35.219 1 45.16 111 VAL B N 1
ATOM 4490 C CA . VAL B 1 111 ? 15.25 -19.266 -34.344 1 45.16 111 VAL B CA 1
ATOM 4491 C C . VAL B 1 111 ? 15.406 -17.797 -34.656 1 45.16 111 VAL B C 1
ATOM 4493 O O . VAL B 1 111 ? 15.664 -17.422 -35.812 1 45.16 111 VAL B O 1
ATOM 4496 N N . LYS B 1 112 ? 14.75 -16.812 -34.031 1 41.69 112 LYS B N 1
ATOM 4497 C CA . LYS B 1 112 ? 15.234 -15.453 -34.219 1 41.69 112 LYS B CA 1
ATOM 4498 C C . LYS B 1 112 ? 16.297 -15.094 -33.188 1 41.69 112 LYS B C 1
ATOM 4500 O O . LYS B 1 112 ? 16.141 -15.359 -32 1 41.69 112 LYS B O 1
ATOM 4505 N N . ASP B 1 113 ? 17.375 -14.375 -33.594 1 48.72 113 ASP B N 1
ATOM 4506 C CA . ASP B 1 113 ? 18.609 -13.852 -32.969 1 48.72 113 ASP B CA 1
ATOM 4507 C C . ASP B 1 113 ? 19.438 -14.977 -32.375 1 48.72 113 ASP B C 1
ATOM 4509 O O . ASP B 1 113 ? 20.125 -14.781 -31.375 1 48.72 113 ASP B O 1
ATOM 4513 N N . GLY B 1 114 ? 19.297 -16.141 -33 1 51.94 114 GLY B N 1
ATOM 4514 C CA . GLY B 1 114 ? 20.234 -17.25 -32.875 1 51.94 114 GLY B CA 1
ATOM 4515 C C . GLY B 1 114 ? 19.859 -18.234 -31.797 1 51.94 114 GLY B C 1
ATOM 4516 O O . GLY B 1 114 ? 20.5 -19.281 -31.641 1 51.94 114 GLY B O 1
ATOM 4517 N N . HIS B 1 115 ? 18.906 -17.844 -30.875 1 57.84 115 HIS B N 1
ATOM 4518 C CA . HIS B 1 115 ? 18.688 -18.891 -29.891 1 57.84 115 HIS B CA 1
ATOM 4519 C C . HIS B 1 115 ? 17.406 -19.672 -30.188 1 57.84 115 HIS B C 1
ATOM 4521 O O . HIS B 1 115 ? 16.328 -19.094 -30.266 1 57.84 115 HIS B O 1
ATOM 4527 N N . SER B 1 116 ? 17.547 -20.906 -30.688 1 67.62 116 SER B N 1
ATOM 4528 C CA . SER B 1 116 ? 16.438 -21.812 -30.969 1 67.62 116 SER B CA 1
ATOM 4529 C C . SER B 1 116 ? 15.859 -22.375 -29.672 1 67.62 116 SER B C 1
ATOM 4531 O O . SER B 1 116 ? 16.453 -22.25 -28.609 1 67.62 116 SER B O 1
ATOM 4533 N N . ILE B 1 117 ? 14.625 -22.812 -29.688 1 71.44 117 ILE B N 1
ATOM 4534 C CA . ILE B 1 117 ? 14.016 -23.5 -28.562 1 71.44 117 ILE B CA 1
ATOM 4535 C C . ILE B 1 117 ? 14.922 -24.656 -28.109 1 71.44 117 ILE B C 1
ATOM 4537 O O . ILE B 1 117 ? 14.992 -24.969 -26.922 1 71.44 117 ILE B O 1
ATOM 4541 N N . GLN B 1 118 ? 15.609 -25.219 -29.078 1 74 118 GLN B N 1
ATOM 4542 C CA . GLN B 1 118 ? 16.562 -26.281 -28.766 1 74 118 GLN B CA 1
ATOM 4543 C C . GLN B 1 118 ? 17.688 -25.766 -27.875 1 74 118 GLN B C 1
ATOM 4545 O O . GLN B 1 118 ? 18.109 -26.453 -26.953 1 74 118 GLN B O 1
ATOM 4550 N N . ASP B 1 119 ? 18.031 -24.641 -28.219 1 73.69 119 ASP B N 1
ATOM 4551 C CA . ASP B 1 119 ? 19.094 -24.062 -27.422 1 73.69 119 ASP B CA 1
ATOM 4552 C C . ASP B 1 119 ? 18.641 -23.781 -26 1 73.69 119 ASP B C 1
ATOM 4554 O O . ASP B 1 119 ? 19.375 -24 -25.047 1 73.69 119 ASP B O 1
ATOM 4558 N N . ILE B 1 120 ? 17.453 -23.312 -25.906 1 73.44 120 ILE B N 1
ATOM 4559 C CA . ILE B 1 120 ? 16.875 -23.031 -24.594 1 73.44 120 ILE B CA 1
ATOM 4560 C C . ILE B 1 120 ? 16.719 -24.344 -23.812 1 73.44 120 ILE B C 1
ATOM 4562 O O . ILE B 1 120 ? 17.031 -24.406 -22.625 1 73.44 120 ILE B O 1
ATOM 4566 N N . ALA B 1 121 ? 16.25 -25.281 -24.531 1 77.62 121 ALA B N 1
ATOM 4567 C CA . ALA B 1 121 ? 16.062 -26.594 -23.922 1 77.62 121 ALA B CA 1
ATOM 4568 C C . ALA B 1 121 ? 17.406 -27.172 -23.453 1 77.62 121 ALA B C 1
ATOM 4570 O O . ALA B 1 121 ? 17.484 -27.766 -22.375 1 77.62 121 ALA B O 1
ATOM 4571 N N . ARG B 1 122 ? 18.391 -27.016 -24.266 1 77.94 122 ARG B N 1
ATOM 4572 C CA . ARG B 1 122 ? 19.719 -27.516 -23.906 1 77.94 122 ARG B CA 1
ATOM 4573 C C . ARG B 1 122 ? 20.234 -26.828 -22.656 1 77.94 122 ARG B C 1
ATOM 4575 O O . ARG B 1 122 ? 20.922 -27.438 -21.828 1 77.94 122 ARG B O 1
ATOM 4582 N N . ARG B 1 123 ? 19.938 -25.625 -22.578 1 76.06 123 ARG B N 1
ATOM 4583 C CA . ARG B 1 123 ? 20.359 -24.859 -21.406 1 76.06 123 ARG B CA 1
ATOM 4584 C C . ARG B 1 123 ? 19.641 -25.344 -20.141 1 76.06 123 ARG B C 1
ATOM 4586 O O . ARG B 1 123 ? 20.219 -25.375 -19.062 1 76.06 123 ARG B O 1
ATOM 4593 N N . GLU B 1 124 ? 18.422 -25.672 -20.312 1 77.5 124 GLU B N 1
ATOM 4594 C CA . GLU B 1 124 ? 17.625 -26.141 -19.188 1 77.5 124 GLU B CA 1
ATOM 4595 C C . GLU B 1 124 ? 18.109 -27.484 -18.672 1 77.5 124 GLU B C 1
ATOM 4597 O O . GLU B 1 124 ? 17.891 -27.844 -17.516 1 77.5 124 GLU B O 1
ATOM 4602 N N . LEU B 1 125 ? 18.797 -28.203 -19.547 1 76.81 125 LEU B N 1
ATOM 4603 C CA . LEU B 1 125 ? 19.266 -29.531 -19.188 1 76.81 125 LEU B CA 1
ATOM 4604 C C . LEU B 1 125 ? 20.594 -29.453 -18.438 1 76.81 125 LEU B C 1
ATOM 4606 O O . LEU B 1 125 ? 21.062 -30.453 -17.891 1 76.81 125 LEU B O 1
ATOM 4610 N N . ARG B 1 126 ? 21.109 -28.297 -18.359 1 77.75 126 ARG B N 1
ATOM 4611 C CA . ARG B 1 126 ? 22.359 -28.125 -17.641 1 77.75 126 ARG B CA 1
ATOM 4612 C C . ARG B 1 126 ? 22.188 -28.469 -16.156 1 77.75 126 ARG B C 1
ATOM 4614 O O . ARG B 1 126 ? 21.062 -28.516 -15.656 1 77.75 126 ARG B O 1
ATOM 4621 N N . PRO B 1 127 ? 23.359 -28.719 -15.469 1 72.94 127 PRO B N 1
ATOM 4622 C CA . PRO B 1 127 ? 23.281 -29.062 -14.047 1 72.94 127 PRO B CA 1
ATOM 4623 C C . PRO B 1 127 ? 22.469 -28.031 -13.25 1 72.94 127 PRO B C 1
ATOM 4625 O O . PRO B 1 127 ? 22.562 -26.828 -13.508 1 72.94 127 PRO B O 1
ATOM 4628 N N . GLY B 1 128 ? 21.656 -28.562 -12.344 1 74.69 128 GLY B N 1
ATOM 4629 C CA . GLY B 1 128 ? 20.797 -27.719 -11.523 1 74.69 128 GLY B CA 1
ATOM 4630 C C . GLY B 1 128 ? 19.391 -27.594 -12.07 1 74.69 128 GLY B C 1
ATOM 4631 O O . GLY B 1 128 ? 18.594 -26.781 -11.578 1 74.69 128 GLY B O 1
ATOM 4632 N N . PHE B 1 129 ? 19.172 -28.391 -13.047 1 74.81 129 PHE B N 1
ATOM 4633 C CA . PHE B 1 129 ? 17.891 -28.328 -13.742 1 74.81 129 PHE B CA 1
ATOM 4634 C C . PHE B 1 129 ? 16.734 -28.547 -12.773 1 74.81 129 PHE B C 1
ATOM 4636 O O . PHE B 1 129 ? 15.664 -27.938 -12.922 1 74.81 129 PHE B O 1
ATOM 4643 N N . LYS B 1 130 ? 17 -29.266 -11.703 1 76.75 130 LYS B N 1
ATOM 4644 C CA . LYS B 1 130 ? 15.953 -29.609 -10.75 1 76.75 130 LYS B CA 1
ATOM 4645 C C . LYS B 1 130 ? 15.516 -28.375 -9.961 1 76.75 130 LYS B C 1
ATOM 4647 O O . LYS B 1 130 ? 14.453 -28.375 -9.336 1 76.75 130 LYS B O 1
ATOM 4652 N N . HIS B 1 131 ? 16.312 -27.375 -9.984 1 82.56 131 HIS B N 1
ATOM 4653 C CA . HIS B 1 131 ? 16.016 -26.188 -9.172 1 82.56 131 HIS B CA 1
ATOM 4654 C C . HIS B 1 131 ? 15.477 -25.062 -10.039 1 82.56 131 HIS B C 1
ATOM 4656 O O . HIS B 1 131 ? 15.359 -23.922 -9.57 1 82.56 131 HIS B O 1
ATOM 4662 N N . ARG B 1 132 ? 15.188 -25.375 -11.234 1 85.81 132 ARG B N 1
ATOM 4663 C CA . ARG B 1 132 ? 14.656 -24.375 -12.148 1 85.81 132 ARG B CA 1
ATOM 4664 C C . ARG B 1 132 ? 13.156 -24.562 -12.344 1 85.81 132 ARG B C 1
ATOM 4666 O O . ARG B 1 132 ? 12.414 -24.719 -11.367 1 85.81 132 ARG B O 1
ATOM 4673 N N . VAL B 1 133 ? 12.688 -24.609 -13.492 1 83.12 133 VAL B N 1
ATOM 4674 C CA . VAL B 1 133 ? 11.258 -24.516 -13.758 1 83.12 133 VAL B CA 1
ATOM 4675 C C . VAL B 1 133 ? 10.586 -25.859 -13.5 1 83.12 133 VAL B C 1
ATOM 4677 O O . VAL B 1 133 ? 9.391 -25.906 -13.219 1 83.12 133 VAL B O 1
ATOM 4680 N N . LEU B 1 134 ? 11.344 -26.953 -13.445 1 85.31 134 LEU B N 1
ATOM 4681 C CA . LEU B 1 134 ? 10.75 -28.297 -13.367 1 85.31 134 LEU B CA 1
ATOM 4682 C C . LEU B 1 134 ? 10.164 -28.547 -11.984 1 85.31 134 LEU B C 1
ATOM 4684 O O . LEU B 1 134 ? 9.352 -29.453 -11.805 1 85.31 134 LEU B O 1
ATOM 4688 N N . ARG B 1 135 ? 10.547 -27.75 -11.047 1 89.38 135 ARG B N 1
ATOM 4689 C CA . ARG B 1 135 ? 10.07 -27.938 -9.68 1 89.38 135 ARG B CA 1
ATOM 4690 C C . ARG B 1 135 ? 8.711 -27.266 -9.484 1 89.38 135 ARG B C 1
ATOM 4692 O O . ARG B 1 135 ? 8.008 -27.547 -8.516 1 89.38 135 ARG B O 1
ATOM 4699 N N . CYS B 1 136 ? 8.344 -26.438 -10.305 1 94.44 136 CYS B N 1
ATOM 4700 C CA . CYS B 1 136 ? 7.172 -25.562 -10.164 1 94.44 136 CYS B CA 1
ATOM 4701 C C . CYS B 1 136 ? 5.914 -26.391 -9.938 1 94.44 136 CYS B C 1
ATOM 4703 O O . CYS B 1 136 ? 5.195 -26.188 -8.961 1 94.44 136 CYS B O 1
ATOM 4705 N N . PRO B 1 137 ? 5.621 -27.438 -10.742 1 96.5 137 PRO B N 1
ATOM 4706 C CA . PRO B 1 137 ? 4.367 -28.172 -10.562 1 96.5 137 PRO B CA 1
ATOM 4707 C C . PRO B 1 137 ? 4.277 -28.875 -9.211 1 96.5 137 PRO B C 1
ATOM 4709 O O . PRO B 1 137 ? 3.182 -29.031 -8.664 1 96.5 137 PRO B O 1
ATOM 4712 N N . GLY B 1 138 ? 5.422 -29.266 -8.664 1 96.06 138 GLY B N 1
ATOM 4713 C CA . GLY B 1 138 ? 5.414 -29.984 -7.391 1 96.06 138 GLY B CA 1
ATOM 4714 C C . GLY B 1 138 ? 4.762 -29.188 -6.273 1 96.06 138 GLY B C 1
ATOM 4715 O O . GLY B 1 138 ? 4.109 -29.766 -5.398 1 96.06 138 GLY B O 1
ATOM 4716 N N . TYR B 1 139 ? 4.945 -27.922 -6.316 1 97.31 139 TYR B N 1
ATOM 4717 C CA . TYR B 1 139 ? 4.383 -27.047 -5.293 1 97.31 139 TYR B CA 1
ATOM 4718 C C . TYR B 1 139 ? 2.998 -26.547 -5.695 1 97.31 139 TYR B C 1
ATOM 4720 O O . TYR B 1 139 ? 2.143 -26.312 -4.84 1 97.31 139 TYR B O 1
ATOM 4728 N N . MET B 1 140 ? 2.713 -26.359 -6.945 1 98.12 140 MET B N 1
ATOM 4729 C CA . MET B 1 140 ? 1.502 -25.688 -7.41 1 98.12 140 MET B CA 1
ATOM 4730 C C . MET B 1 140 ? 0.343 -26.672 -7.516 1 98.12 140 MET B C 1
ATOM 4732 O O . MET B 1 140 ? -0.823 -26.281 -7.48 1 98.12 140 MET B O 1
ATOM 4736 N N . TYR B 1 141 ? 0.637 -27.984 -7.68 1 98.06 141 TYR B N 1
ATOM 4737 C CA . TYR B 1 141 ? -0.4 -29.016 -7.797 1 98.06 141 TYR B CA 1
ATOM 4738 C C . TYR B 1 141 ? -0.158 -30.141 -6.812 1 98.06 141 TYR B C 1
ATOM 4740 O O . TYR B 1 141 ? -0.138 -31.312 -7.203 1 98.06 141 TYR B O 1
ATOM 4748 N N . PRO B 1 142 ? -0.158 -29.797 -5.559 1 96.94 142 PRO B N 1
ATOM 4749 C CA . PRO B 1 142 ? 0.284 -30.781 -4.562 1 96.94 142 PRO B CA 1
ATOM 4750 C C . PRO B 1 142 ? -0.746 -31.875 -4.316 1 96.94 142 PRO B C 1
ATOM 4752 O O . PRO B 1 142 ? -0.392 -32.969 -3.863 1 96.94 142 PRO B O 1
ATOM 4755 N N . PHE B 1 143 ? -1.951 -31.656 -4.648 1 95.31 143 PHE B N 1
ATOM 4756 C CA . PHE B 1 143 ? -3.014 -32.594 -4.297 1 95.31 143 PHE B CA 1
ATOM 4757 C C . PHE B 1 143 ? -3.342 -33.5 -5.473 1 95.31 143 PHE B C 1
ATOM 4759 O O . PHE B 1 143 ? -4.41 -34.125 -5.508 1 95.31 143 PHE B O 1
ATOM 4766 N N . THR B 1 144 ? -2.441 -33.562 -6.457 1 96.44 144 THR B N 1
ATOM 4767 C CA . THR B 1 144 ? -2.678 -34.406 -7.613 1 96.44 144 THR B CA 1
ATOM 4768 C C . THR B 1 144 ? -2.98 -35.844 -7.176 1 96.44 144 THR B C 1
ATOM 4770 O O . THR B 1 144 ? -2.279 -36.406 -6.328 1 96.44 144 THR B O 1
ATOM 4773 N N . THR B 1 145 ? -3.951 -36.469 -7.801 1 94.25 145 THR B N 1
ATOM 4774 C CA . THR B 1 145 ? -4.547 -37.688 -7.305 1 94.25 145 THR B CA 1
ATOM 4775 C C . THR B 1 145 ? -3.637 -38.875 -7.59 1 94.25 145 THR B C 1
ATOM 4777 O O . THR B 1 145 ? -3.676 -39.875 -6.875 1 94.25 145 THR B O 1
ATOM 4780 N N . ASP B 1 146 ? -2.867 -38.844 -8.672 1 93.12 146 ASP B N 1
ATOM 4781 C CA . ASP B 1 146 ? -1.992 -39.969 -9.016 1 93.12 146 ASP B CA 1
ATOM 4782 C C . ASP B 1 146 ? -0.769 -39.469 -9.797 1 93.12 146 ASP B C 1
ATOM 4784 O O . ASP B 1 146 ? -0.753 -38.344 -10.312 1 93.12 146 ASP B O 1
ATOM 4788 N N . ALA B 1 147 ? 0.216 -40.312 -9.867 1 95.31 147 ALA B N 1
ATOM 4789 C CA . ALA B 1 147 ? 1.522 -39.969 -10.43 1 95.31 147 ALA B CA 1
ATOM 4790 C C . ALA B 1 147 ? 1.412 -39.656 -11.914 1 95.31 147 ALA B C 1
ATOM 4792 O O . ALA B 1 147 ? 2.102 -38.75 -12.414 1 95.31 147 ALA B O 1
ATOM 4793 N N . ARG B 1 148 ? 0.625 -40.406 -12.617 1 95.25 148 ARG B N 1
ATOM 4794 C CA . ARG B 1 148 ? 0.538 -40.188 -14.062 1 95.25 148 ARG B CA 1
ATOM 4795 C C . ARG B 1 148 ? -0.046 -38.844 -14.375 1 95.25 148 ARG B C 1
ATOM 4797 O O . ARG B 1 148 ? 0.454 -38.125 -15.258 1 95.25 148 ARG B O 1
ATOM 4804 N N . ARG B 1 149 ? -1.129 -38.438 -13.742 1 95.94 149 ARG B N 1
ATOM 4805 C CA . ARG B 1 149 ? -1.69 -37.125 -13.906 1 95.94 149 ARG B CA 1
ATOM 4806 C C . ARG B 1 149 ? -0.643 -36.031 -13.625 1 95.94 149 ARG B C 1
ATOM 4808 O O . ARG B 1 149 ? -0.573 -35.031 -14.336 1 95.94 149 ARG B O 1
ATOM 4815 N N . PHE B 1 150 ? 0.071 -36.25 -12.602 1 97.12 150 PHE B N 1
ATOM 4816 C CA . PHE B 1 150 ? 1.09 -35.281 -12.242 1 97.12 150 PHE B CA 1
ATOM 4817 C C . PHE B 1 150 ? 2.152 -35.188 -13.336 1 97.12 150 PHE B C 1
ATOM 4819 O O . PHE B 1 150 ? 2.605 -34.094 -13.664 1 97.12 150 PHE B O 1
ATOM 4826 N N . GLU B 1 151 ? 2.586 -36.312 -13.859 1 96.75 151 GLU B N 1
ATOM 4827 C CA . GLU B 1 151 ? 3.547 -36.312 -14.953 1 96.75 151 GLU B CA 1
ATOM 4828 C C . GLU B 1 151 ? 3.045 -35.5 -16.141 1 96.75 151 GLU B C 1
ATOM 4830 O O . GLU B 1 151 ? 3.809 -34.719 -16.734 1 96.75 151 GLU B O 1
ATOM 4835 N N . LEU B 1 152 ? 1.834 -35.688 -16.453 1 95.81 152 LEU B N 1
ATOM 4836 C CA . LEU B 1 152 ? 1.245 -34.938 -17.578 1 95.81 152 LEU B CA 1
ATOM 4837 C C . LEU B 1 152 ? 1.261 -33.438 -17.312 1 95.81 152 LEU B C 1
ATOM 4839 O O . LEU B 1 152 ? 1.578 -32.656 -18.203 1 95.81 152 LEU B O 1
ATOM 4843 N N . ILE B 1 153 ? 0.904 -33.062 -16.109 1 96.75 153 ILE B N 1
ATOM 4844 C CA . ILE B 1 153 ? 0.947 -31.641 -15.727 1 96.75 153 ILE B CA 1
ATOM 4845 C C . ILE B 1 153 ? 2.375 -31.125 -15.852 1 96.75 153 ILE B C 1
ATOM 4847 O O . ILE B 1 153 ? 2.6 -30.031 -16.391 1 96.75 153 ILE B O 1
ATOM 4851 N N . ALA B 1 154 ? 3.314 -31.844 -15.375 1 95.19 154 ALA B N 1
ATOM 4852 C CA . ALA B 1 154 ? 4.719 -31.453 -15.414 1 95.19 154 ALA B CA 1
ATOM 4853 C C . ALA B 1 154 ? 5.188 -31.234 -16.844 1 95.19 154 ALA B C 1
ATOM 4855 O O . ALA B 1 154 ? 5.945 -30.312 -17.141 1 95.19 154 ALA B O 1
ATOM 4856 N N . ILE B 1 155 ? 4.793 -32.094 -17.719 1 91.38 155 ILE B N 1
ATOM 4857 C CA . ILE B 1 155 ? 5.145 -32 -19.141 1 91.38 155 ILE B CA 1
ATOM 4858 C C . ILE B 1 155 ? 4.613 -30.688 -19.719 1 91.38 155 ILE B C 1
ATOM 4860 O O . ILE B 1 155 ? 5.359 -29.922 -20.328 1 91.38 155 ILE B O 1
ATOM 4864 N N . PHE B 1 156 ? 3.336 -30.422 -19.469 1 89.88 156 PHE B N 1
ATOM 4865 C CA . PHE B 1 156 ? 2.727 -29.203 -19.984 1 89.88 156 PHE B CA 1
ATOM 4866 C C . PHE B 1 156 ? 3.398 -27.969 -19.375 1 89.88 156 PHE B C 1
ATOM 4868 O O . PHE B 1 156 ? 3.646 -26.984 -20.094 1 89.88 156 PHE B O 1
ATOM 4875 N N . ALA B 1 157 ? 3.594 -28.047 -18.094 1 90.75 157 ALA B N 1
ATOM 4876 C CA . ALA B 1 157 ? 4.242 -26.922 -17.438 1 90.75 157 ALA B CA 1
ATOM 4877 C C . ALA B 1 157 ? 5.602 -26.625 -18.047 1 90.75 157 ALA B C 1
ATOM 4879 O O . ALA B 1 157 ? 5.957 -25.469 -18.266 1 90.75 157 ALA B O 1
ATOM 4880 N N . CYS B 1 158 ? 6.352 -27.641 -18.312 1 86 158 CYS B N 1
ATOM 4881 C CA . CYS B 1 158 ? 7.66 -27.5 -18.938 1 86 158 CYS B CA 1
ATOM 4882 C C . CYS B 1 158 ? 7.543 -26.828 -20.297 1 86 158 CYS B C 1
ATOM 4884 O O . CYS B 1 158 ? 8.32 -25.922 -20.625 1 86 158 CYS B O 1
ATOM 4886 N N . LEU B 1 159 ? 6.656 -27.219 -21.047 1 81.06 159 LEU B N 1
ATOM 4887 C CA . LEU B 1 159 ? 6.441 -26.656 -22.375 1 81.06 159 LEU B CA 1
ATOM 4888 C C . LEU B 1 159 ? 6.055 -25.188 -22.281 1 81.06 159 LEU B C 1
ATOM 4890 O O . LEU B 1 159 ? 6.562 -24.344 -23.031 1 81.06 159 LEU B O 1
ATOM 4894 N N . LEU B 1 160 ? 5.176 -24.906 -21.375 1 82.31 160 LEU B N 1
ATOM 4895 C CA . LEU B 1 160 ? 4.703 -23.531 -21.219 1 82.31 160 LEU B CA 1
ATOM 4896 C C . LEU B 1 160 ? 5.84 -22.609 -20.781 1 82.31 160 LEU B C 1
ATOM 4898 O O . LEU B 1 160 ? 5.934 -21.469 -21.25 1 82.31 160 LEU B O 1
ATOM 4902 N N . PHE B 1 161 ? 6.68 -23.047 -19.938 1 79.25 161 PHE B N 1
ATOM 4903 C CA . PHE B 1 161 ? 7.816 -22.25 -19.5 1 79.25 161 PHE B CA 1
ATOM 4904 C C . PHE B 1 161 ? 8.781 -22 -20.656 1 79.25 161 PHE B C 1
ATOM 4906 O O . PHE B 1 161 ? 9.328 -20.906 -20.797 1 79.25 161 PHE B O 1
ATOM 4913 N N . LEU B 1 162 ? 8.992 -23 -21.406 1 74.06 162 LEU B N 1
ATOM 4914 C CA . LEU B 1 162 ? 9.922 -22.875 -22.516 1 74.06 162 LEU B CA 1
ATOM 4915 C C . LEU B 1 162 ? 9.383 -21.922 -23.578 1 74.06 162 LEU B C 1
ATOM 4917 O O . LEU B 1 162 ? 10.148 -21.172 -24.188 1 74.06 162 LEU B O 1
ATOM 4921 N N . PHE B 1 163 ? 8.102 -21.984 -23.734 1 69.94 163 PHE B N 1
ATOM 4922 C CA . PHE B 1 163 ? 7.48 -21.078 -24.688 1 69.94 163 PHE B CA 1
ATOM 4923 C C . PHE B 1 163 ? 7.543 -19.641 -24.203 1 69.94 163 PHE B C 1
ATOM 4925 O O . PHE B 1 163 ? 7.766 -18.719 -24.984 1 69.94 163 PHE B O 1
ATOM 4932 N N . ASP B 1 164 ? 7.359 -19.406 -22.969 1 70.75 164 ASP B N 1
ATOM 4933 C CA . ASP B 1 164 ? 7.445 -18.094 -22.344 1 70.75 164 ASP B CA 1
ATOM 4934 C C . ASP B 1 164 ? 8.852 -17.516 -22.469 1 70.75 164 ASP B C 1
ATOM 4936 O O . ASP B 1 164 ? 9.023 -16.344 -22.812 1 70.75 164 ASP B O 1
ATOM 4940 N N . ASP B 1 165 ? 9.789 -18.281 -22.172 1 66.56 165 ASP B N 1
ATOM 4941 C CA . ASP B 1 165 ? 11.18 -17.844 -22.25 1 66.56 165 ASP B CA 1
ATOM 4942 C C . ASP B 1 165 ? 11.555 -17.453 -23.688 1 66.56 165 ASP B C 1
ATOM 4944 O O . ASP B 1 165 ? 12.312 -16.5 -23.891 1 66.56 165 ASP B O 1
ATOM 4948 N N . ARG B 1 166 ? 11.023 -18.109 -24.531 1 62.84 166 ARG B N 1
ATOM 4949 C CA . ARG B 1 166 ? 11.289 -17.797 -25.938 1 62.84 166 ARG B CA 1
ATOM 4950 C C . ARG B 1 166 ? 10.672 -16.453 -26.312 1 62.84 166 ARG B C 1
ATOM 4952 O O . ARG B 1 166 ? 11.297 -15.664 -27.016 1 62.84 166 ARG B O 1
ATOM 4959 N N . SER B 1 167 ? 9.469 -16.312 -25.859 1 64.69 167 SER B N 1
ATOM 4960 C CA . SER B 1 167 ? 8.773 -15.062 -26.172 1 64.69 167 SER B CA 1
ATOM 4961 C C . SER B 1 167 ? 9.516 -13.867 -25.594 1 64.69 167 SER B C 1
ATOM 4963 O O . SER B 1 167 ? 9.523 -12.789 -26.203 1 64.69 167 SER B O 1
ATOM 4965 N N . GLU B 1 168 ? 10.141 -14.039 -24.516 1 63.44 168 GLU B N 1
ATOM 4966 C CA . GLU B 1 168 ? 10.898 -12.969 -23.891 1 63.44 168 GLU B CA 1
ATOM 4967 C C . GLU B 1 168 ? 12.148 -12.625 -24.688 1 63.44 168 GLU B C 1
ATOM 4969 O O . GLU B 1 168 ? 12.555 -11.461 -24.75 1 63.44 168 GLU B O 1
ATOM 4974 N N . VAL B 1 169 ? 12.664 -13.672 -25.297 1 57.19 169 VAL B N 1
ATOM 4975 C CA . VAL B 1 169 ? 13.914 -13.492 -26.031 1 57.19 169 VAL B CA 1
ATOM 4976 C C . VAL B 1 169 ? 13.625 -12.977 -27.438 1 57.19 169 VAL B C 1
ATOM 4978 O O . VAL B 1 169 ? 14.336 -12.109 -27.953 1 57.19 169 VAL B O 1
ATOM 4981 N N . VAL B 1 170 ? 12.672 -13.57 -28.094 1 58.31 170 VAL B N 1
ATOM 4982 C CA . VAL B 1 170 ? 12.5 -13.305 -29.516 1 58.31 170 VAL B CA 1
ATOM 4983 C C . VAL B 1 170 ? 11.391 -12.273 -29.719 1 58.31 170 VAL B C 1
ATOM 4985 O O . VAL B 1 170 ? 11.328 -11.617 -30.75 1 58.31 170 VAL B O 1
ATOM 4988 N N . GLY B 1 171 ? 10.766 -11.75 -28.719 1 55.56 171 GLY B N 1
ATOM 4989 C CA . GLY B 1 171 ? 9.625 -10.867 -28.875 1 55.56 171 GLY B CA 1
ATOM 4990 C C . GLY B 1 171 ? 8.367 -11.586 -29.328 1 55.56 171 GLY B C 1
ATOM 4991 O O . GLY B 1 171 ? 8.43 -12.742 -29.766 1 55.56 171 GLY B O 1
ATOM 4992 N N . ASP B 1 172 ? 7.004 -11.078 -29.109 1 51.94 172 ASP B N 1
ATOM 4993 C CA . ASP B 1 172 ? 5.664 -11.648 -29.188 1 51.94 172 ASP B CA 1
ATOM 4994 C C . ASP B 1 172 ? 5.359 -12.117 -30.609 1 51.94 172 ASP B C 1
ATOM 4996 O O . ASP B 1 172 ? 4.367 -12.812 -30.844 1 51.94 172 ASP B O 1
ATOM 5000 N N . LYS B 1 173 ? 6.133 -11.656 -31.672 1 47.59 173 LYS B N 1
ATOM 5001 C CA . LYS B 1 173 ? 5.535 -11.789 -33 1 47.59 173 LYS B CA 1
ATOM 5002 C C . LYS B 1 173 ? 5.566 -13.242 -33.469 1 47.59 173 LYS B C 1
ATOM 5004 O O . LYS B 1 173 ? 4.805 -13.633 -34.344 1 47.59 173 LYS B O 1
ATOM 5009 N N . GLU B 1 174 ?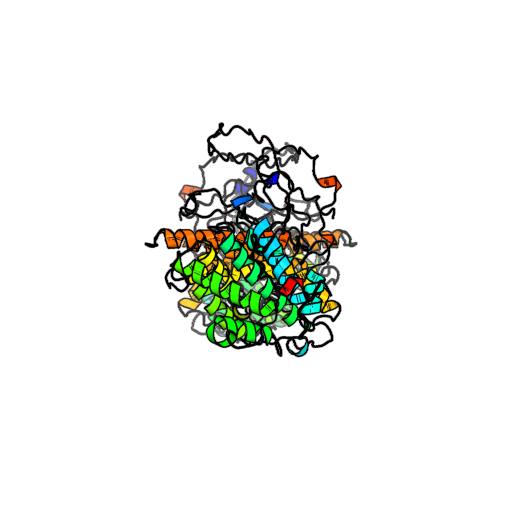 6.602 -13.797 -33.281 1 46.56 174 GLU B N 1
ATOM 5010 C CA . GLU B 1 174 ? 6.688 -15.023 -34.062 1 46.56 174 GLU B CA 1
ATOM 5011 C C . GLU B 1 174 ? 6.477 -16.25 -33.188 1 46.56 174 GLU B C 1
ATOM 5013 O O . GLU B 1 174 ? 7.418 -17.016 -32.938 1 46.56 174 GLU B O 1
ATOM 5018 N N . VAL B 1 175 ? 6.027 -16.062 -32.188 1 48.44 175 VAL B N 1
ATOM 5019 C CA . VAL B 1 175 ? 5.977 -17.156 -31.219 1 48.44 175 VAL B CA 1
ATOM 5020 C C . VAL B 1 175 ? 5.473 -18.422 -31.906 1 48.44 175 VAL B C 1
ATOM 5022 O O . VAL B 1 175 ? 4.852 -18.359 -32.969 1 48.44 175 VAL B O 1
ATOM 5025 N N . PRO B 1 176 ? 4.359 -19.469 -31.766 1 47.91 176 PRO B N 1
ATOM 5026 C CA . PRO B 1 176 ? 4.43 -20.922 -31.578 1 47.91 176 PRO B CA 1
ATOM 5027 C C . PRO B 1 176 ? 4.18 -21.703 -32.875 1 47.91 176 PRO B C 1
ATOM 5029 O O . PRO B 1 176 ? 3.064 -21.688 -33.406 1 47.91 176 PRO B O 1
ATOM 5032 N N . MET B 1 177 ? 4.977 -21.719 -33.844 1 54.31 177 MET B N 1
ATOM 5033 C CA . MET B 1 177 ? 4.621 -22.859 -34.688 1 54.31 177 MET B CA 1
ATOM 5034 C C . MET B 1 177 ? 4.52 -24.141 -33.875 1 54.31 177 MET B C 1
ATOM 5036 O O . MET B 1 177 ? 3.643 -24.969 -34.094 1 54.31 177 MET B O 1
ATOM 5040 N N . LEU B 1 178 ? 5.457 -24.25 -32.875 1 58.75 178 LEU B N 1
ATOM 5041 C CA . LEU B 1 178 ? 5.379 -25.406 -32 1 58.75 178 LEU B CA 1
ATOM 5042 C C . LEU B 1 178 ? 4.094 -25.391 -31.188 1 58.75 178 LEU B C 1
ATOM 5044 O O . LEU B 1 178 ? 3.443 -26.422 -31.031 1 58.75 178 LEU B O 1
ATOM 5048 N N . ILE B 1 179 ? 3.852 -24.188 -30.797 1 61.44 179 ILE B N 1
ATOM 5049 C CA . ILE B 1 179 ? 2.605 -24.094 -30.031 1 61.44 179 ILE B CA 1
ATOM 5050 C C . ILE B 1 179 ? 1.425 -24.406 -30.953 1 61.44 179 ILE B C 1
ATOM 5052 O O . ILE B 1 179 ? 0.499 -25.125 -30.562 1 61.44 179 ILE B O 1
ATOM 5056 N N . ASP B 1 180 ? 1.654 -23.906 -32.125 1 63.09 180 ASP B N 1
ATOM 5057 C CA . ASP B 1 180 ? 0.606 -24.188 -33.125 1 63.09 180 ASP B CA 1
ATOM 5058 C C . ASP B 1 180 ? 0.507 -25.672 -33.406 1 63.09 180 ASP B C 1
ATOM 5060 O O . ASP B 1 180 ? -0.591 -26.234 -33.469 1 63.09 180 ASP B O 1
ATOM 5064 N N . ASP B 1 181 ? 1.641 -26.25 -33.656 1 63.12 181 ASP B N 1
ATOM 5065 C CA . ASP B 1 181 ? 1.652 -27.688 -33.938 1 63.12 181 ASP B CA 1
ATOM 5066 C C . ASP B 1 181 ? 1.125 -28.469 -32.75 1 63.12 181 ASP B C 1
ATOM 5068 O O . ASP B 1 181 ? 0.332 -29.391 -32.906 1 63.12 181 ASP B O 1
ATOM 5072 N N . PHE B 1 182 ? 1.633 -28.078 -31.625 1 66.19 182 PHE B N 1
ATOM 5073 C CA . PHE B 1 182 ? 1.171 -28.719 -30.406 1 66.19 182 PHE B CA 1
ATOM 5074 C C . PHE B 1 182 ? -0.338 -28.578 -30.25 1 66.19 182 PHE B C 1
ATOM 5076 O O . PHE B 1 182 ? -1.034 -29.547 -29.938 1 66.19 182 PHE B O 1
ATOM 5083 N N . CYS B 1 183 ? -0.775 -27.406 -30.5 1 67.94 183 CYS B N 1
ATOM 5084 C CA . CYS B 1 183 ? -2.205 -27.141 -30.375 1 67.94 183 CYS B CA 1
ATOM 5085 C C . CYS B 1 183 ? -2.99 -27.938 -31.422 1 67.94 183 CYS B C 1
ATOM 5087 O O . CYS B 1 183 ? -4.066 -28.453 -31.125 1 67.94 183 CYS B O 1
ATOM 5089 N N . LYS B 1 184 ? -2.514 -27.984 -32.562 1 69.31 184 LYS B N 1
ATOM 5090 C CA . LYS B 1 184 ? -3.172 -28.75 -33.625 1 69.31 184 LYS B CA 1
ATOM 5091 C C . LYS B 1 184 ? -3.23 -30.234 -33.281 1 69.31 184 LYS B C 1
ATOM 5093 O O . LYS B 1 184 ? -4.227 -30.906 -33.562 1 69.31 184 LYS B O 1
ATOM 5098 N N . ARG B 1 185 ? -2.137 -30.703 -32.719 1 68.69 185 ARG B N 1
ATOM 5099 C CA . ARG B 1 185 ? -2.09 -32.125 -32.312 1 68.69 185 ARG B CA 1
ATOM 5100 C C . ARG B 1 185 ? -3.068 -32.406 -31.172 1 68.69 185 ARG B C 1
ATOM 5102 O O . ARG B 1 185 ? -3.627 -33.5 -31.094 1 68.69 185 ARG B O 1
ATOM 5109 N N . LEU B 1 186 ? -3.186 -31.438 -30.406 1 66.5 186 LEU B N 1
ATOM 5110 C CA . LEU B 1 186 ? -4.148 -31.531 -29.312 1 66.5 186 LEU B CA 1
ATOM 5111 C C . LEU B 1 186 ? -5.574 -31.547 -29.844 1 66.5 186 LEU B C 1
ATOM 5113 O O . LEU B 1 186 ? -6.434 -32.25 -29.312 1 66.5 186 LEU B O 1
ATOM 5117 N N . GLU B 1 187 ? -5.902 -30.797 -30.828 1 64.81 187 GLU B N 1
ATOM 5118 C CA . GLU B 1 187 ? -7.246 -30.656 -31.391 1 64.81 187 GLU B CA 1
ATOM 5119 C C . GLU B 1 187 ? -7.664 -31.906 -32.156 1 64.81 187 GLU B C 1
ATOM 5121 O O . GLU B 1 187 ? -8.82 -32.344 -32.062 1 64.81 187 GLU B O 1
ATOM 5126 N N . ASP B 1 188 ? -6.77 -32.438 -33.062 1 63.88 188 ASP B N 1
ATOM 5127 C CA . ASP B 1 188 ? -7.172 -33.562 -33.875 1 63.88 188 ASP B CA 1
ATOM 5128 C C . ASP B 1 188 ? -6.094 -34.656 -33.875 1 63.88 188 ASP B C 1
ATOM 5130 O O . ASP B 1 188 ? -5.176 -34.625 -34.688 1 63.88 188 ASP B O 1
ATOM 5134 N N . PRO B 1 189 ? -6.199 -35.531 -32.844 1 57.75 189 PRO B N 1
ATOM 5135 C CA . PRO B 1 189 ? -5.207 -36.594 -32.812 1 57.75 189 PRO B CA 1
ATOM 5136 C C . PRO B 1 189 ? -5.113 -37.344 -34.156 1 57.75 189 PRO B C 1
ATOM 5138 O O . PRO B 1 189 ? -4.07 -37.906 -34.469 1 57.75 189 PRO B O 1
ATOM 5141 N N . LYS B 1 190 ? -6.227 -37.469 -34.906 1 58.88 190 LYS B N 1
ATOM 5142 C CA . LYS B 1 190 ? -6.246 -38.156 -36.188 1 58.88 190 LYS B CA 1
ATOM 5143 C C . LYS B 1 190 ? -5.422 -37.406 -37.219 1 58.88 190 LYS B C 1
ATOM 5145 O O . LYS B 1 190 ? -4.98 -37.969 -38.219 1 58.88 190 LYS B O 1
ATOM 5150 N N . TYR B 1 191 ? -5.453 -36.156 -37.031 1 53.09 191 TYR B N 1
ATOM 5151 C CA . TYR B 1 191 ? -4.691 -35.344 -38 1 53.09 191 TYR B CA 1
ATOM 5152 C C . TYR B 1 191 ? -3.252 -35.844 -38.094 1 53.09 191 TYR B C 1
ATOM 5154 O O . TYR B 1 191 ? -2.68 -35.875 -39.188 1 53.09 191 TYR B O 1
ATOM 5162 N N . THR B 1 192 ? -2.6 -36.156 -36.969 1 55.31 192 THR B N 1
ATOM 5163 C CA . THR B 1 192 ? -1.166 -36.438 -36.969 1 55.31 192 THR B CA 1
ATOM 5164 C C . THR B 1 192 ? -0.896 -37.906 -37.219 1 55.31 192 THR B C 1
ATOM 5166 O O . THR B 1 192 ? 0.26 -38.344 -37.281 1 55.31 192 THR B O 1
ATOM 5169 N N . SER B 1 193 ? -1.88 -38.75 -37.156 1 54.28 193 SER B N 1
ATOM 5170 C CA . SER B 1 193 ? -1.638 -40.188 -37.25 1 54.28 193 SER B CA 1
ATOM 5171 C C . SER B 1 193 ? -0.955 -40.562 -38.594 1 54.28 193 SER B C 1
ATOM 5173 O O . SER B 1 193 ? -0.203 -41.531 -38.656 1 54.28 193 SER B O 1
ATOM 5175 N N . LYS B 1 194 ? -1.212 -39.781 -39.625 1 57.91 194 LYS B N 1
ATOM 5176 C CA . LYS B 1 194 ? -0.751 -40.219 -40.938 1 57.91 194 LYS B CA 1
ATOM 5177 C C . LYS B 1 194 ? 0.583 -39.594 -41.281 1 57.91 194 LYS B C 1
ATOM 5179 O O . LYS B 1 194 ? 1.202 -39.938 -42.281 1 57.91 194 LYS B O 1
ATOM 5184 N N . LEU B 1 195 ? 1.015 -38.75 -40.406 1 59.59 195 LEU B N 1
ATOM 5185 C CA . LEU B 1 195 ? 2.227 -38.031 -40.812 1 59.59 195 LEU B CA 1
ATOM 5186 C C . LEU B 1 195 ? 3.449 -38.625 -40.094 1 59.59 195 LEU B C 1
ATOM 5188 O O . LEU B 1 195 ? 3.33 -39.188 -39.031 1 59.59 195 LEU B O 1
ATOM 5192 N N . ALA B 1 196 ? 4.539 -38.688 -40.844 1 63.59 196 ALA B N 1
ATOM 5193 C CA . ALA B 1 196 ? 5.812 -39 -40.188 1 63.59 196 ALA B CA 1
ATOM 5194 C C . ALA B 1 196 ? 6.031 -38.125 -38.969 1 63.59 196 ALA B C 1
ATOM 5196 O O . ALA B 1 196 ? 5.746 -36.938 -38.969 1 63.59 196 ALA B O 1
ATOM 5197 N N . LYS B 1 197 ? 6.312 -38.906 -37.781 1 77.88 197 LYS B N 1
ATOM 5198 C CA . LYS B 1 197 ? 6.422 -38.156 -36.531 1 77.88 197 LYS B CA 1
ATOM 5199 C C . LYS B 1 197 ? 7.848 -38.219 -35.969 1 77.88 197 LYS B C 1
ATOM 5201 O O . LYS B 1 197 ? 8.508 -39.25 -36.031 1 77.88 197 LYS B O 1
ATOM 5206 N N . THR B 1 198 ? 8.391 -37.062 -35.656 1 79.38 198 THR B N 1
ATOM 5207 C CA . THR B 1 198 ? 9.609 -37.031 -34.875 1 79.38 198 THR B CA 1
ATOM 5208 C C . THR B 1 198 ? 9.375 -37.625 -33.469 1 79.38 198 THR B C 1
ATOM 5210 O O . THR B 1 198 ? 8.227 -37.844 -33.062 1 79.38 198 THR B O 1
ATOM 5213 N N . PRO B 1 199 ? 10.445 -38.031 -32.812 1 82.69 199 PRO B N 1
ATOM 5214 C CA . PRO B 1 199 ? 10.266 -38.531 -31.438 1 82.69 199 PRO B CA 1
ATOM 5215 C C . PRO B 1 199 ? 9.477 -37.562 -30.547 1 82.69 199 PRO B C 1
ATOM 5217 O O . PRO B 1 199 ? 8.656 -38 -29.734 1 82.69 199 PRO B O 1
ATOM 5220 N N . LEU B 1 200 ? 9.781 -36.312 -30.719 1 82.19 200 LEU B N 1
ATOM 5221 C CA . LEU B 1 200 ? 9.047 -35.312 -29.953 1 82.19 200 LEU B CA 1
ATOM 5222 C C . LEU B 1 200 ? 7.566 -35.344 -30.312 1 82.19 200 LEU B C 1
ATOM 5224 O O . LEU B 1 200 ? 6.711 -35.281 -29.422 1 82.19 200 LEU B O 1
ATOM 5228 N N . GLN B 1 201 ? 7.254 -35.375 -31.531 1 80.06 201 GLN B N 1
ATOM 5229 C CA . GLN B 1 201 ? 5.867 -35.375 -31.984 1 80.06 201 GLN B CA 1
ATOM 5230 C C . GLN B 1 201 ? 5.129 -36.625 -31.5 1 80.06 201 GLN B C 1
ATOM 5232 O O . GLN B 1 201 ? 3.961 -36.531 -31.109 1 80.06 201 GLN B O 1
ATOM 5237 N N . ALA B 1 202 ? 5.828 -37.75 -31.578 1 83.31 202 ALA B N 1
ATOM 5238 C CA . ALA B 1 202 ? 5.234 -39 -31.094 1 83.31 202 ALA B CA 1
ATOM 5239 C C . ALA B 1 202 ? 4.949 -38.906 -29.594 1 83.31 202 ALA B C 1
ATOM 5241 O O . ALA B 1 202 ? 3.922 -39.406 -29.125 1 83.31 202 ALA B O 1
ATOM 5242 N N . PHE B 1 203 ? 5.898 -38.375 -28.969 1 84.69 203 PHE B N 1
ATOM 5243 C CA . PHE B 1 203 ? 5.758 -38.188 -27.531 1 84.69 203 PHE B CA 1
ATOM 5244 C C . PHE B 1 203 ? 4.562 -37.312 -27.219 1 84.69 203 PHE B C 1
ATOM 5246 O O . PHE B 1 203 ? 3.746 -37.625 -26.344 1 84.69 203 PHE B O 1
ATOM 5253 N N . LEU B 1 204 ? 4.383 -36.25 -27.891 1 83.12 204 LEU B N 1
ATOM 5254 C CA . LEU B 1 204 ? 3.291 -35.312 -27.672 1 83.12 204 LEU B CA 1
ATOM 5255 C C . LEU B 1 204 ? 1.948 -35.938 -28.016 1 83.12 204 LEU B C 1
ATOM 5257 O O . LEU B 1 204 ? 0.939 -35.656 -27.359 1 83.12 204 LEU B O 1
ATOM 5261 N N . ASP B 1 205 ? 1.938 -36.719 -29.016 1 84.12 205 ASP B N 1
ATOM 5262 C CA . ASP B 1 205 ? 0.729 -37.469 -29.344 1 84.12 205 ASP B CA 1
ATOM 5263 C C . ASP B 1 205 ? 0.308 -38.375 -28.188 1 84.12 205 ASP B C 1
ATOM 5265 O O . ASP B 1 205 ? -0.876 -38.469 -27.844 1 84.12 205 ASP B O 1
ATOM 5269 N N . GLN B 1 206 ? 1.324 -39.031 -27.688 1 87.31 206 GLN B N 1
ATOM 5270 C CA . GLN B 1 206 ? 1.038 -39.906 -26.562 1 87.31 206 GLN B CA 1
ATOM 5271 C C . GLN B 1 206 ? 0.537 -39.156 -25.359 1 87.31 206 GLN B C 1
ATOM 5273 O O . GLN B 1 206 ? -0.367 -39.594 -24.641 1 87.31 206 GLN B O 1
ATOM 5278 N N . VAL B 1 207 ? 1.145 -38.062 -25.125 1 89.06 207 VAL B N 1
ATOM 5279 C CA . VAL B 1 207 ? 0.728 -37.188 -24.016 1 89.06 207 VAL B CA 1
ATOM 5280 C C . VAL B 1 207 ? -0.74 -36.812 -24.188 1 89.06 207 VAL B C 1
ATOM 5282 O O . VAL B 1 207 ? -1.513 -36.844 -23.219 1 89.06 207 VAL B O 1
ATOM 5285 N N . THR B 1 208 ? -1.142 -36.438 -25.359 1 87.12 208 THR B N 1
ATOM 5286 C CA . THR B 1 208 ? -2.521 -36.094 -25.656 1 87.12 208 THR B CA 1
ATOM 5287 C C . THR B 1 208 ? -3.467 -37.25 -25.375 1 87.12 208 THR B C 1
ATOM 5289 O O . THR B 1 208 ? -4.535 -37.062 -24.781 1 87.12 208 THR B O 1
ATOM 5292 N N . LEU B 1 209 ? -3.086 -38.406 -25.766 1 88.94 209 LEU B N 1
ATOM 5293 C CA . LEU B 1 209 ? -3.893 -39.594 -25.531 1 88.94 209 LEU B CA 1
ATOM 5294 C C . LEU B 1 209 ? -4 -39.906 -24.031 1 88.94 209 LEU B C 1
ATOM 5296 O O . LEU B 1 209 ? -5.062 -40.312 -23.562 1 88.94 209 LEU B O 1
ATOM 5300 N N . ASP B 1 210 ? -2.932 -39.719 -23.375 1 92.25 210 ASP B N 1
ATOM 5301 C CA . ASP B 1 210 ? -2.9 -40 -21.938 1 92.25 210 ASP B CA 1
ATOM 5302 C C . ASP B 1 210 ? -3.791 -39.031 -21.172 1 92.25 210 ASP B C 1
ATOM 5304 O O . ASP B 1 210 ? -4.422 -39.406 -20.188 1 92.25 210 ASP B O 1
ATOM 5308 N N . VAL B 1 211 ? -3.777 -37.75 -21.547 1 93.31 211 VAL B N 1
ATOM 5309 C CA . VAL B 1 211 ? -4.645 -36.781 -20.906 1 93.31 211 VAL B CA 1
ATOM 5310 C C . VAL B 1 211 ? -6.105 -37.156 -21.109 1 93.31 211 VAL B C 1
ATOM 5312 O O . VAL B 1 211 ? -6.902 -37.125 -20.172 1 93.31 211 VAL B O 1
ATOM 5315 N N . ARG B 1 212 ? -6.465 -37.594 -22.281 1 91.25 212 ARG B N 1
ATOM 5316 C CA . ARG B 1 212 ? -7.828 -38.031 -22.562 1 91.25 212 ARG B CA 1
ATOM 5317 C C . ARG B 1 212 ? -8.188 -39.281 -21.766 1 91.25 212 ARG B C 1
ATOM 5319 O O . ARG B 1 212 ? -9.32 -39.438 -21.312 1 91.25 212 ARG B O 1
ATOM 5326 N N . ALA B 1 213 ? -7.25 -40.156 -21.75 1 93.94 213 ALA B N 1
ATOM 5327 C CA . ALA B 1 213 ? -7.473 -41.375 -21 1 93.94 213 ALA B CA 1
ATOM 5328 C C . ALA B 1 213 ? -7.723 -41.094 -19.516 1 93.94 213 ALA B C 1
ATOM 5330 O O . ALA B 1 213 ? -8.555 -41.719 -18.875 1 93.94 213 ALA B O 1
ATOM 5331 N N . ALA B 1 214 ? -6.906 -40.156 -18.969 1 94.88 214 ALA B N 1
ATOM 5332 C CA . ALA B 1 214 ? -7.105 -39.75 -17.578 1 94.88 214 ALA B CA 1
ATOM 5333 C C . ALA B 1 214 ? -8.5 -39.156 -17.375 1 94.88 214 ALA B C 1
ATOM 5335 O O . ALA B 1 214 ? -9.164 -39.469 -16.375 1 94.88 214 ALA B O 1
ATOM 5336 N N . ASP B 1 215 ? -8.945 -38.312 -18.281 1 95 215 ASP B N 1
ATOM 5337 C CA . ASP B 1 215 ? -10.273 -37.719 -18.203 1 95 215 ASP B CA 1
ATOM 5338 C C . ASP B 1 215 ? -11.359 -38.781 -18.312 1 95 215 ASP B C 1
ATOM 5340 O O . ASP B 1 215 ? -12.422 -38.656 -17.703 1 95 215 ASP B O 1
ATOM 5344 N N . ALA B 1 216 ? -11.117 -39.781 -19.188 1 93.31 216 ALA B N 1
ATOM 5345 C CA . ALA B 1 216 ? -12.07 -40.875 -19.359 1 93.31 216 ALA B CA 1
ATOM 5346 C C . ALA B 1 216 ? -12.25 -41.656 -18.062 1 93.31 216 ALA B C 1
ATOM 5348 O O . ALA B 1 216 ? -13.336 -42.156 -17.766 1 93.31 216 ALA B O 1
ATOM 5349 N N . GLN B 1 217 ? -11.234 -41.75 -17.312 1 94.62 217 GLN B N 1
ATOM 5350 C CA . GLN B 1 217 ? -11.305 -42.438 -16.031 1 94.62 217 GLN B CA 1
ATOM 5351 C C . GLN B 1 217 ? -12.102 -41.625 -15.016 1 94.62 217 GLN B C 1
ATOM 5353 O O . GLN B 1 217 ? -12.961 -42.188 -14.32 1 94.62 217 GLN B O 1
ATOM 5358 N N . LYS B 1 218 ? -11.758 -40.375 -14.883 1 95.25 218 LYS B N 1
ATOM 5359 C CA . LYS B 1 218 ? -12.438 -39.5 -13.938 1 95.25 218 LYS B CA 1
ATOM 5360 C C . LYS B 1 218 ? -12.117 -38.031 -14.195 1 95.25 218 LYS B C 1
ATOM 5362 O O . LYS B 1 218 ? -10.961 -37.688 -14.445 1 95.25 218 LYS B O 1
ATOM 5367 N N . GLY B 1 219 ? -13.188 -37.219 -14.125 1 95.12 219 GLY B N 1
ATOM 5368 C CA . GLY B 1 219 ? -13.008 -35.781 -14.32 1 95.12 219 GLY B CA 1
ATOM 5369 C C . GLY B 1 219 ? -12.945 -35.406 -15.781 1 95.12 219 GLY B C 1
ATOM 5370 O O . GLY B 1 219 ? -13.094 -36.25 -16.672 1 95.12 219 GLY B O 1
ATOM 5371 N N . ASN B 1 220 ? -12.828 -34.188 -16.047 1 96.19 220 ASN B N 1
ATOM 5372 C CA . ASN B 1 220 ? -12.711 -33.625 -17.391 1 96.19 220 ASN B CA 1
ATOM 5373 C C . ASN B 1 220 ? -11.781 -32.438 -17.438 1 96.19 220 ASN B C 1
ATOM 5375 O O . ASN B 1 220 ? -11.992 -31.5 -18.219 1 96.19 220 ASN B O 1
ATOM 5379 N N . GLY B 1 221 ? -10.867 -32.406 -16.547 1 95.88 221 GLY B N 1
ATOM 5380 C CA . GLY B 1 221 ? -9.93 -31.297 -16.438 1 95.88 221 GLY B CA 1
ATOM 5381 C C . GLY B 1 221 ? -8.984 -31.188 -17.625 1 95.88 221 GLY B C 1
ATOM 5382 O O . GLY B 1 221 ? -8.516 -30.109 -17.969 1 95.88 221 GLY B O 1
ATOM 5383 N N . GLY B 1 222 ? -8.656 -32.344 -18.234 1 94.31 222 GLY B N 1
ATOM 5384 C CA . GLY B 1 222 ? -7.785 -32.344 -19.406 1 94.31 222 GLY B CA 1
ATOM 5385 C C . GLY B 1 222 ? -8.336 -31.516 -20.562 1 94.31 222 GLY B C 1
ATOM 5386 O O . GLY B 1 222 ? -7.594 -30.797 -21.234 1 94.31 222 GLY B O 1
ATOM 5387 N N . GLU B 1 223 ? -9.578 -31.641 -20.797 1 91.12 223 GLU B N 1
ATOM 5388 C CA . GLU B 1 223 ? -10.242 -30.844 -21.828 1 91.12 223 GLU B CA 1
ATOM 5389 C C . GLU B 1 223 ? -10.102 -29.344 -21.547 1 91.12 223 GLU B C 1
ATOM 5391 O O . GLU B 1 223 ? -9.867 -28.562 -22.469 1 91.12 223 GLU B O 1
ATOM 5396 N N . ASP B 1 224 ? -10.281 -28.984 -20.328 1 94.38 224 ASP B N 1
ATOM 5397 C CA . ASP B 1 224 ? -10.148 -27.578 -19.938 1 94.38 224 ASP B CA 1
ATOM 5398 C C . ASP B 1 224 ? -8.711 -27.094 -20.141 1 94.38 224 ASP B C 1
ATOM 5400 O O . ASP B 1 224 ? -8.5 -25.953 -20.562 1 94.38 224 ASP B O 1
ATOM 5404 N N . MET B 1 225 ? -7.75 -27.922 -19.781 1 92.88 225 MET B N 1
ATOM 5405 C CA . MET B 1 225 ? -6.352 -27.562 -19.984 1 92.88 225 MET B CA 1
ATOM 5406 C C . MET B 1 225 ? -6.086 -27.234 -21.453 1 92.88 225 MET B C 1
ATOM 5408 O O . MET B 1 225 ? -5.438 -26.234 -21.781 1 92.88 225 MET B O 1
ATOM 5412 N N . TYR B 1 226 ? -6.668 -28.078 -22.25 1 87.5 226 TYR B N 1
ATOM 5413 C CA . TYR B 1 226 ? -6.473 -27.875 -23.688 1 87.5 226 TYR B CA 1
ATOM 5414 C C . TYR B 1 226 ? -7.148 -26.594 -24.156 1 87.5 226 TYR B C 1
ATOM 5416 O O . TYR B 1 226 ? -6.551 -25.812 -24.891 1 87.5 226 TYR B O 1
ATOM 5424 N N . ARG B 1 227 ? -8.328 -26.391 -23.797 1 87.19 227 ARG B N 1
ATOM 5425 C CA . ARG B 1 227 ? -9.078 -25.188 -24.188 1 87.19 227 ARG B CA 1
ATOM 5426 C C . ARG B 1 227 ? -8.367 -23.922 -23.734 1 87.19 227 ARG B C 1
ATOM 5428 O O . ARG B 1 227 ? -8.234 -22.969 -24.5 1 87.19 227 ARG B O 1
ATOM 5435 N N . GLU B 1 228 ? -7.914 -23.938 -22.531 1 88.19 228 GLU B N 1
ATOM 5436 C CA . GLU B 1 228 ? -7.273 -22.75 -21.984 1 88.19 228 GLU B CA 1
ATOM 5437 C C . GLU B 1 228 ? -5.91 -22.516 -22.625 1 88.19 228 GLU B C 1
ATOM 5439 O O . GLU B 1 228 ? -5.492 -21.359 -22.781 1 88.19 228 GLU B O 1
ATOM 5444 N N . LEU B 1 229 ? -5.207 -23.578 -22.953 1 85.19 229 LEU B N 1
ATOM 5445 C CA . LEU B 1 229 ? -3.947 -23.453 -23.672 1 85.19 229 LEU B CA 1
ATOM 5446 C C . LEU B 1 229 ? -4.172 -22.812 -25.031 1 85.19 229 LEU B C 1
ATOM 5448 O O . LEU B 1 229 ? -3.412 -21.922 -25.438 1 85.19 229 LEU B O 1
ATOM 5452 N N . LEU B 1 230 ? -5.191 -23.266 -25.703 1 79.19 230 LEU B N 1
ATOM 5453 C CA . LEU B 1 230 ? -5.543 -22.703 -27 1 79.19 230 LEU B CA 1
ATOM 5454 C C . LEU B 1 230 ? -5.914 -21.234 -26.875 1 79.19 230 LEU B C 1
ATOM 5456 O O . LEU B 1 230 ? -5.492 -20.406 -27.688 1 79.19 230 LEU B O 1
ATOM 5460 N N . ASN B 1 231 ? -6.68 -20.953 -25.906 1 79.06 231 ASN B N 1
ATOM 5461 C CA . ASN B 1 231 ? -7.086 -19.578 -25.656 1 79.06 231 ASN B CA 1
ATOM 5462 C C . ASN B 1 231 ? -5.879 -18.672 -25.406 1 79.06 231 ASN B C 1
ATOM 5464 O O . ASN B 1 231 ? -5.844 -17.531 -25.875 1 79.06 231 ASN B O 1
ATOM 5468 N N . HIS B 1 232 ? -4.965 -19.109 -24.688 1 78.81 232 HIS B N 1
ATOM 5469 C CA . HIS B 1 232 ? -3.771 -18.344 -24.359 1 78.81 232 HIS B CA 1
ATOM 5470 C C . HIS B 1 232 ? -2.912 -18.109 -25.594 1 78.81 232 HIS B C 1
ATOM 5472 O O . HIS B 1 232 ? -2.346 -17.016 -25.766 1 78.81 232 HIS B O 1
ATOM 5478 N N . SER B 1 233 ? -2.756 -19.094 -26.422 1 72 233 SER B N 1
ATOM 5479 C CA . SER B 1 233 ? -1.913 -19.016 -27.625 1 72 233 SER B CA 1
ATOM 5480 C C . SER B 1 233 ? -2.482 -18.047 -28.641 1 72 233 SER B C 1
ATOM 5482 O O . SER B 1 233 ? -1.736 -17.453 -29.422 1 72 233 SER B O 1
ATOM 5484 N N . LEU B 1 234 ? -3.73 -17.906 -28.594 1 66.69 234 LEU B N 1
ATOM 5485 C CA . LEU B 1 234 ? -4.398 -17.062 -29.578 1 66.69 234 LEU B CA 1
ATOM 5486 C C . LEU B 1 234 ? -4.434 -15.617 -29.125 1 66.69 234 LEU B C 1
ATOM 5488 O O . LEU B 1 234 ? -4.691 -14.711 -29.922 1 66.69 234 LEU B O 1
ATOM 5492 N N . GLN B 1 235 ? -4.074 -15.422 -27.969 1 68.75 235 GLN B N 1
ATOM 5493 C CA . GLN B 1 235 ? -4.168 -14.062 -27.438 1 68.75 235 GLN B CA 1
ATOM 5494 C C . GLN B 1 235 ? -2.922 -13.25 -27.781 1 68.75 235 GLN B C 1
ATOM 5496 O O . GLN B 1 235 ? -1.8 -13.758 -27.688 1 68.75 235 GLN B O 1
ATOM 5501 N N . SER B 1 236 ? -3.09 -12.203 -28.656 1 63.62 236 SER B N 1
ATOM 5502 C CA . SER B 1 236 ? -2.047 -11.211 -28.891 1 63.62 236 SER B CA 1
ATOM 5503 C C . SER B 1 236 ? -2.324 -9.93 -28.094 1 63.62 236 SER B C 1
ATOM 5505 O O . SER B 1 236 ? -3.279 -9.211 -28.391 1 63.62 236 SER B O 1
ATOM 5507 N N . ILE B 1 237 ? -1.544 -9.828 -27.047 1 68.62 237 ILE B N 1
ATOM 5508 C CA . ILE B 1 237 ? -1.89 -8.672 -26.219 1 68.62 237 ILE B CA 1
ATOM 5509 C C . ILE B 1 237 ? -0.778 -7.633 -26.297 1 68.62 237 ILE B C 1
ATOM 5511 O O . ILE B 1 237 ? 0.39 -7.941 -26.047 1 68.62 237 ILE B O 1
ATOM 5515 N N . LYS B 1 238 ? -1.142 -6.527 -26.781 1 74.19 238 LYS B N 1
ATOM 5516 C CA . LYS B 1 238 ? -0.247 -5.371 -26.781 1 74.19 238 LYS B CA 1
ATOM 5517 C C . LYS B 1 238 ? -0.44 -4.52 -25.531 1 74.19 238 LYS B C 1
ATOM 5519 O O . LYS B 1 238 ? -1.564 -4.359 -25.062 1 74.19 238 LYS B O 1
ATOM 5524 N N . HIS B 1 239 ? 0.741 -4.152 -25.016 1 75.62 239 HIS B N 1
ATOM 5525 C CA . HIS B 1 239 ? 0.618 -3.301 -23.844 1 75.62 239 HIS B CA 1
ATOM 5526 C C . HIS B 1 239 ? 0.568 -1.827 -24.234 1 75.62 239 HIS B C 1
ATOM 5528 O O . HIS B 1 239 ? 1.167 -1.424 -25.234 1 75.62 239 HIS B O 1
ATOM 5534 N N . PRO B 1 240 ? -0.178 -1.028 -23.469 1 80 240 PRO B N 1
ATOM 5535 C CA . PRO B 1 240 ? -0.124 0.42 -23.688 1 80 240 PRO B CA 1
ATOM 5536 C C . PRO B 1 240 ? 1.235 1.018 -23.328 1 80 240 PRO B C 1
ATOM 5538 O O . PRO B 1 240 ? 2.086 0.329 -22.75 1 80 240 PRO B O 1
ATOM 5541 N N . GLU B 1 241 ? 1.448 2.23 -23.766 1 81 241 GLU B N 1
ATOM 5542 C CA . GLU B 1 241 ? 2.688 2.926 -23.422 1 81 241 GLU B CA 1
ATOM 5543 C C . GLU B 1 241 ? 2.824 3.115 -21.922 1 81 241 GLU B C 1
ATOM 5545 O O . GLU B 1 241 ? 3.912 2.943 -21.359 1 81 241 GLU B O 1
ATOM 5550 N N . LYS B 1 242 ? 1.706 3.525 -21.375 1 86.62 242 LYS B N 1
ATOM 5551 C CA . LYS B 1 242 ? 1.661 3.725 -19.922 1 86.62 242 LYS B CA 1
ATOM 5552 C C . LYS B 1 242 ? 0.35 3.207 -19.344 1 86.62 242 LYS B C 1
ATOM 5554 O O . LYS B 1 242 ? -0.715 3.385 -19.938 1 86.62 242 LYS B O 1
ATOM 5559 N N . PHE B 1 243 ? 0.509 2.461 -18.297 1 91.62 243 PHE B N 1
ATOM 5560 C CA . PHE B 1 243 ? -0.691 2.033 -17.578 1 91.62 243 PHE B CA 1
ATOM 5561 C C . PHE B 1 243 ? -1.185 3.129 -16.641 1 91.62 243 PHE B C 1
ATOM 5563 O O . PHE B 1 243 ? -0.4 3.707 -15.891 1 91.62 243 PHE B O 1
ATOM 5570 N N . THR B 1 244 ? -2.439 3.467 -16.625 1 90.31 244 THR B N 1
ATOM 5571 C CA . THR B 1 244 ? -2.977 4.578 -15.844 1 90.31 244 THR B CA 1
ATOM 5572 C C . THR B 1 244 ? -3.627 4.07 -14.555 1 90.31 244 THR B C 1
ATOM 5574 O O . THR B 1 244 ? -4.031 4.867 -13.711 1 90.31 244 THR B O 1
ATOM 5577 N N . SER B 1 245 ? -3.732 2.805 -14.477 1 93.06 245 SER B N 1
ATOM 5578 C CA . SER B 1 245 ? -4.273 2.199 -13.258 1 93.06 245 SER B CA 1
ATOM 5579 C C . SER B 1 245 ? -3.77 0.771 -13.086 1 93.06 245 SER B C 1
ATOM 5581 O O . SER B 1 245 ? -3.307 0.147 -14.039 1 93.06 245 SER B O 1
ATOM 5583 N N . LEU B 1 246 ? -3.914 0.32 -11.914 1 94.31 246 LEU B N 1
ATOM 5584 C CA . LEU B 1 246 ? -3.504 -1.05 -11.625 1 94.31 246 LEU B CA 1
ATOM 5585 C C . LEU B 1 246 ? -4.406 -2.051 -12.336 1 94.31 246 LEU B C 1
ATOM 5587 O O . LEU B 1 246 ? -3.939 -3.1 -12.789 1 94.31 246 LEU B O 1
ATOM 5591 N N . ASP B 1 247 ? -5.688 -1.743 -12.445 1 93.56 247 ASP B N 1
ATOM 5592 C CA . ASP B 1 247 ? -6.633 -2.627 -13.117 1 93.56 247 ASP B CA 1
ATOM 5593 C C . ASP B 1 247 ? -6.27 -2.801 -14.594 1 93.56 247 ASP B C 1
ATO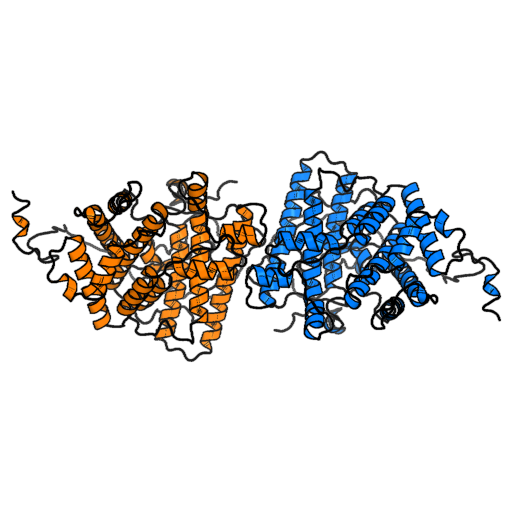M 5595 O O . ASP B 1 247 ? -6.383 -3.9 -15.141 1 93.56 247 ASP B O 1
ATOM 5599 N N . GLU B 1 248 ? -5.855 -1.684 -15.141 1 93 248 GLU B N 1
ATOM 5600 C CA . GLU B 1 248 ? -5.434 -1.761 -16.531 1 93 248 GLU B CA 1
ATOM 5601 C C . GLU B 1 248 ? -4.254 -2.713 -16.703 1 93 248 GLU B C 1
ATOM 5603 O O . GLU B 1 248 ? -4.234 -3.529 -17.625 1 93 248 GLU B O 1
ATOM 5608 N N . TYR B 1 249 ? -3.326 -2.668 -15.852 1 95.69 249 TYR B N 1
ATOM 5609 C CA . TYR B 1 249 ? -2.168 -3.551 -15.93 1 95.69 249 TYR B CA 1
ATOM 5610 C C . TYR B 1 249 ? -2.564 -4.996 -15.656 1 95.69 249 TYR B C 1
ATOM 5612 O O . TYR B 1 249 ? -2.125 -5.91 -16.359 1 95.69 249 TYR B O 1
ATOM 5620 N N . LEU B 1 250 ? -3.369 -5.195 -14.625 1 94.94 250 LEU B N 1
ATOM 5621 C CA . LEU B 1 250 ? -3.736 -6.551 -14.242 1 94.94 250 LEU B CA 1
ATOM 5622 C C . LEU B 1 250 ? -4.57 -7.219 -15.328 1 94.94 250 LEU B C 1
ATOM 5624 O O . LEU B 1 250 ? -4.473 -8.43 -15.531 1 94.94 250 LEU B O 1
ATOM 5628 N N . ARG B 1 251 ? -5.371 -6.441 -16.047 1 91.06 251 ARG B N 1
ATOM 5629 C CA . ARG B 1 251 ? -6.094 -6.973 -17.203 1 91.06 251 ARG B CA 1
ATOM 5630 C C . ARG B 1 251 ? -5.129 -7.387 -18.312 1 91.06 251 ARG B C 1
ATOM 5632 O O . ARG B 1 251 ? -5.301 -8.438 -18.938 1 91.06 251 ARG B O 1
ATOM 5639 N N . PHE B 1 252 ? -4.172 -6.578 -18.562 1 91.38 252 PHE B N 1
ATOM 5640 C CA . PHE B 1 252 ? -3.131 -6.906 -19.531 1 91.38 252 PHE B CA 1
ATOM 5641 C C . PHE B 1 252 ? -2.387 -8.172 -19.109 1 91.38 252 PHE B C 1
ATOM 5643 O O . PHE B 1 252 ? -2.199 -9.086 -19.922 1 91.38 252 PHE B O 1
ATOM 5650 N N . ARG B 1 253 ? -2.031 -8.203 -17.844 1 92.12 253 ARG B N 1
ATOM 5651 C CA . ARG B 1 253 ? -1.214 -9.289 -17.328 1 92.12 253 ARG B CA 1
ATOM 5652 C C . ARG B 1 253 ? -1.986 -10.609 -17.328 1 92.12 253 ARG B C 1
ATOM 5654 O O . ARG B 1 253 ? -1.4 -11.68 -17.516 1 92.12 253 ARG B O 1
ATOM 5661 N N . ASP B 1 254 ? -3.27 -10.516 -17.109 1 89.44 254 ASP B N 1
ATOM 5662 C CA . ASP B 1 254 ? -4.133 -11.688 -17.172 1 89.44 254 ASP B CA 1
ATOM 5663 C C . ASP B 1 254 ? -3.992 -12.398 -18.516 1 89.44 254 ASP B C 1
ATOM 5665 O O . ASP B 1 254 ? -4.062 -13.633 -18.578 1 89.44 254 ASP B O 1
ATOM 5669 N N . GLY B 1 255 ? -3.723 -11.633 -19.516 1 80.62 255 GLY B N 1
ATOM 5670 C CA . GLY B 1 255 ? -3.57 -12.203 -20.859 1 80.62 255 GLY B CA 1
ATOM 5671 C C . GLY B 1 255 ? -2.225 -12.875 -21.062 1 80.62 255 GLY B C 1
ATOM 5672 O O . GLY B 1 255 ? -2.051 -13.641 -22.016 1 80.62 255 GLY B O 1
ATOM 5673 N N . ASN B 1 256 ? -1.321 -12.695 -20.078 1 82.38 256 ASN B N 1
ATOM 5674 C CA . ASN B 1 256 ? 0.037 -13.156 -20.344 1 82.38 256 ASN B CA 1
ATOM 5675 C C . ASN B 1 256 ? 0.518 -14.125 -19.266 1 82.38 256 ASN B C 1
ATOM 5677 O O . ASN B 1 256 ? 1.575 -14.742 -19.406 1 82.38 256 ASN B O 1
ATOM 5681 N N . ILE B 1 257 ? -0.226 -14.344 -18.219 1 87.19 257 ILE B N 1
ATOM 5682 C CA . ILE B 1 257 ? 0.266 -15.141 -17.094 1 87.19 257 ILE B CA 1
ATOM 5683 C C . ILE B 1 257 ? -0.245 -16.578 -17.219 1 87.19 257 ILE B C 1
ATOM 5685 O O . ILE B 1 257 ? 0.115 -17.438 -16.422 1 87.19 257 ILE B O 1
ATOM 5689 N N . CYS B 1 258 ? -1.069 -16.938 -18.281 1 88.25 258 CYS B N 1
ATOM 5690 C CA . CYS B 1 258 ? -1.614 -18.266 -18.531 1 88.25 258 CYS B CA 1
ATOM 5691 C C . CYS B 1 258 ? -2.365 -18.781 -17.312 1 88.25 258 CYS B C 1
ATOM 5693 O O . CYS B 1 258 ? -2.254 -19.969 -16.969 1 88.25 258 CYS B O 1
ATOM 5695 N N . ALA B 1 259 ? -3.037 -17.969 -16.625 1 92.75 259 ALA B N 1
ATOM 5696 C CA . ALA B 1 259 ? -3.775 -18.344 -15.414 1 92.75 259 ALA B CA 1
ATOM 5697 C C . ALA B 1 259 ? -4.855 -19.359 -15.734 1 92.75 259 ALA B C 1
ATOM 5699 O O . ALA B 1 259 ? -5.098 -20.281 -14.945 1 92.75 259 ALA B O 1
ATOM 5700 N N . GLY B 1 260 ? -5.5 -19.234 -16.906 1 92.62 260 GLY B N 1
ATOM 5701 C CA . GLY B 1 260 ? -6.531 -20.188 -17.297 1 92.62 260 GLY B CA 1
ATOM 5702 C C . GLY B 1 260 ? -6.047 -21.625 -17.312 1 92.62 260 GLY B C 1
ATOM 5703 O O . GLY B 1 260 ? -6.684 -22.5 -16.719 1 92.62 260 GLY B O 1
ATOM 5704 N N . TRP B 1 261 ? -4.973 -21.828 -18 1 93.38 261 TRP B N 1
ATOM 5705 C CA . TRP B 1 261 ? -4.41 -23.172 -18.031 1 93.38 261 TRP B CA 1
ATOM 5706 C C . TRP B 1 261 ? -4.012 -23.641 -16.641 1 93.38 261 TRP B C 1
ATOM 5708 O O . TRP B 1 261 ? -4.242 -24.781 -16.266 1 93.38 261 TRP B O 1
ATOM 5718 N N . THR B 1 262 ? -3.367 -22.734 -15.883 1 96.5 262 THR B N 1
ATOM 5719 C CA . THR B 1 262 ? -2.916 -23.062 -14.531 1 96.5 262 THR B CA 1
ATOM 5720 C C . THR B 1 262 ? -4.074 -23.562 -13.68 1 96.5 262 THR B C 1
ATOM 5722 O O . THR B 1 262 ? -3.934 -24.547 -12.953 1 96.5 262 THR B O 1
ATOM 5725 N N . PHE B 1 263 ? -5.191 -22.969 -13.781 1 97.31 263 PHE B N 1
ATOM 5726 C CA . PHE B 1 263 ? -6.348 -23.328 -12.961 1 97.31 263 PHE B CA 1
ATOM 5727 C C . PHE B 1 263 ? -7.023 -24.594 -13.508 1 97.31 263 PHE B C 1
ATOM 5729 O O . PHE B 1 263 ? -7.527 -25.406 -12.734 1 97.31 263 PHE B O 1
ATOM 5736 N N . ALA B 1 264 ? -7.039 -24.734 -14.789 1 97.44 264 ALA B N 1
ATOM 5737 C CA . ALA B 1 264 ? -7.531 -25.969 -15.375 1 97.44 264 ALA B CA 1
ATOM 5738 C C . ALA B 1 264 ? -6.691 -27.156 -14.914 1 97.44 264 ALA B C 1
ATOM 5740 O O . ALA B 1 264 ? -7.215 -28.266 -14.711 1 97.44 264 ALA B O 1
ATOM 5741 N N . ALA B 1 265 ? -5.426 -26.938 -14.797 1 98.06 265 ALA B N 1
ATOM 5742 C CA . ALA B 1 265 ? -4.527 -28 -14.344 1 98.06 265 ALA B CA 1
ATOM 5743 C C . ALA B 1 265 ? -4.812 -28.375 -12.891 1 98.06 265 ALA B C 1
ATOM 5745 O O . ALA B 1 265 ? -4.633 -29.531 -12.5 1 98.06 265 ALA B O 1
ATOM 5746 N N . VAL B 1 266 ? -5.227 -27.391 -12.055 1 98.31 266 VAL B N 1
ATOM 5747 C CA . VAL B 1 266 ? -5.66 -27.719 -10.703 1 98.31 266 VAL B CA 1
ATOM 5748 C C . VAL B 1 266 ? -6.852 -28.672 -10.766 1 98.31 266 VAL B C 1
ATOM 5750 O O . VAL B 1 266 ? -6.867 -29.703 -10.086 1 98.31 266 VAL B O 1
ATOM 5753 N N . LYS B 1 267 ? -7.816 -28.359 -11.578 1 98.12 267 LYS B N 1
ATOM 5754 C CA . LYS B 1 267 ? -8.984 -29.203 -11.789 1 98.12 267 LYS B CA 1
ATOM 5755 C C . LYS B 1 267 ? -8.578 -30.594 -12.25 1 98.12 267 LYS B C 1
ATOM 5757 O O . LYS B 1 267 ? -9.078 -31.594 -11.727 1 98.12 267 LYS B O 1
ATOM 5762 N N . PHE B 1 268 ? -7.711 -30.672 -13.234 1 97.94 268 PHE B N 1
ATOM 5763 C CA . PHE B 1 268 ? -7.23 -31.938 -13.773 1 97.94 268 PHE B CA 1
ATOM 5764 C C . PHE B 1 268 ? -6.531 -32.75 -12.695 1 97.94 268 PHE B C 1
ATOM 5766 O O . PHE B 1 268 ? -6.75 -33.969 -12.586 1 97.94 268 PHE B O 1
ATOM 5773 N N . SER B 1 269 ? -5.684 -32.094 -11.938 1 97.56 269 SER B N 1
ATOM 5774 C CA . SER B 1 269 ? -4.914 -32.75 -10.891 1 97.56 269 SER B CA 1
ATOM 5775 C C . SER B 1 269 ? -5.832 -33.469 -9.891 1 97.56 269 SER B C 1
ATOM 5777 O O . SER B 1 269 ? -5.488 -34.531 -9.359 1 97.56 269 SER B O 1
ATOM 5779 N N . LEU B 1 270 ? -6.988 -32.906 -9.68 1 96.19 270 LEU B N 1
ATOM 5780 C CA . LEU B 1 270 ? -7.926 -33.406 -8.68 1 96.19 270 LEU B CA 1
ATOM 5781 C C . LEU B 1 270 ? -8.914 -34.406 -9.289 1 96.19 270 LEU B C 1
ATOM 5783 O O . LEU B 1 270 ? -9.805 -34.906 -8.602 1 96.19 270 LEU B O 1
ATOM 5787 N N . ALA B 1 271 ? -8.773 -34.688 -10.602 1 96.56 271 ALA B N 1
ATOM 5788 C CA . ALA B 1 271 ? -9.75 -35.5 -11.328 1 96.56 271 ALA B CA 1
ATOM 5789 C C . ALA B 1 271 ? -11.172 -34.969 -11.109 1 96.56 271 ALA B C 1
ATOM 5791 O O . ALA B 1 271 ? -12.086 -35.75 -10.828 1 96.56 271 ALA B O 1
ATOM 5792 N N . SER B 1 272 ? -11.273 -33.656 -11.164 1 96.25 272 SER B N 1
ATOM 5793 C CA . SER B 1 272 ? -12.539 -33 -10.844 1 96.25 272 SER B CA 1
ATOM 5794 C C . SER B 1 272 ? -13.344 -32.719 -12.109 1 96.25 272 SER B C 1
ATOM 5796 O O . SER B 1 272 ? -12.781 -32.594 -13.203 1 96.25 272 SER B O 1
ATOM 5798 N N . SER B 1 273 ? -14.695 -32.656 -11.961 1 96.44 273 SER B N 1
ATOM 5799 C CA . SER B 1 273 ? -15.578 -32.375 -13.078 1 96.44 273 SER B CA 1
ATOM 5800 C C . SER B 1 273 ? -16.266 -31.016 -12.898 1 96.44 273 SER B C 1
ATOM 5802 O O . SER B 1 273 ? -17.188 -30.672 -13.641 1 96.44 273 SER B O 1
ATOM 5804 N N . ILE B 1 274 ? -15.789 -30.25 -11.977 1 96.31 274 ILE B N 1
ATOM 5805 C CA . ILE B 1 274 ? -16.438 -28.984 -11.703 1 96.31 274 ILE B CA 1
ATOM 5806 C C . ILE B 1 274 ? -16.281 -28.047 -12.891 1 96.31 274 ILE B C 1
ATOM 5808 O O . ILE B 1 274 ? -15.445 -28.281 -13.773 1 96.31 274 ILE B O 1
ATOM 5812 N N . ASN B 1 275 ? -17.094 -27.047 -12.977 1 96.31 275 ASN B N 1
ATOM 5813 C CA . ASN B 1 275 ? -16.984 -25.984 -13.969 1 96.31 275 ASN B CA 1
ATOM 5814 C C . ASN B 1 275 ? -16.156 -24.812 -13.445 1 96.31 275 ASN B C 1
ATOM 5816 O O . ASN B 1 275 ? -16.641 -24.031 -12.617 1 96.31 275 ASN B O 1
ATOM 5820 N N . ILE B 1 276 ? -14.977 -24.656 -13.984 1 95.62 276 ILE B N 1
ATOM 5821 C CA . ILE B 1 276 ? -14.078 -23.625 -13.477 1 95.62 276 ILE B CA 1
ATOM 5822 C C . ILE B 1 276 ? -14.594 -22.25 -13.875 1 95.62 276 ILE B C 1
ATOM 5824 O O . ILE B 1 276 ? -14.125 -21.234 -13.367 1 95.62 276 ILE B O 1
ATOM 5828 N N . LYS B 1 277 ? -15.578 -22.188 -14.789 1 94.25 277 LYS B N 1
ATOM 5829 C CA . LYS B 1 277 ? -16.156 -20.922 -15.242 1 94.25 277 LYS B CA 1
ATOM 5830 C C . LYS B 1 277 ? -17.469 -20.641 -14.531 1 94.25 277 LYS B C 1
ATOM 5832 O O . LYS B 1 277 ? -18.234 -19.781 -14.953 1 94.25 277 LYS B O 1
ATOM 5837 N N . ASP B 1 278 ? -17.781 -21.375 -13.477 1 95.62 278 ASP B N 1
ATOM 5838 C CA . ASP B 1 278 ? -18.969 -21.141 -12.664 1 95.62 278 ASP B CA 1
ATOM 5839 C C . ASP B 1 278 ? -19.016 -19.703 -12.164 1 95.62 278 ASP B C 1
ATOM 5841 O O . ASP B 1 278 ? -18.078 -19.219 -11.523 1 95.62 278 ASP B O 1
ATOM 5845 N N . PRO B 1 279 ? -20.109 -19 -12.383 1 95.25 279 PRO B N 1
ATOM 5846 C CA . PRO B 1 279 ? -20.219 -17.609 -11.945 1 95.25 279 PRO B CA 1
ATOM 5847 C C . PRO B 1 279 ? -20.094 -17.438 -10.438 1 95.25 279 PRO B C 1
ATOM 5849 O O . PRO B 1 279 ? -19.625 -16.406 -9.961 1 95.25 279 PRO B O 1
ATOM 5852 N N . ALA B 1 280 ? -20.422 -18.438 -9.734 1 95.25 280 ALA B N 1
ATOM 5853 C CA . ALA B 1 280 ? -20.391 -18.391 -8.273 1 95.25 280 ALA B CA 1
ATOM 5854 C C . ALA B 1 280 ? -18.969 -18.156 -7.77 1 95.25 280 ALA B C 1
ATOM 5856 O O . ALA B 1 280 ? -18.781 -17.547 -6.711 1 95.25 280 ALA B O 1
ATOM 5857 N N . ILE B 1 281 ? -17.938 -18.609 -8.555 1 97.38 281 ILE B N 1
ATOM 5858 C CA . ILE B 1 281 ? -16.562 -18.484 -8.062 1 97.38 281 ILE B CA 1
ATOM 5859 C C . ILE B 1 281 ? -15.773 -17.531 -8.969 1 97.38 281 ILE B C 1
ATOM 5861 O O . ILE B 1 281 ? -14.547 -17.484 -8.891 1 97.38 281 ILE B O 1
ATOM 5865 N N . ALA B 1 282 ? -16.453 -16.766 -9.805 1 96.94 282 ALA B N 1
ATOM 5866 C CA . ALA B 1 282 ? -15.805 -15.898 -10.781 1 96.94 282 ALA B CA 1
ATOM 5867 C C . ALA B 1 282 ? -14.914 -14.867 -10.086 1 96.94 282 ALA B C 1
ATOM 5869 O O . ALA B 1 282 ? -13.812 -14.578 -10.547 1 96.94 282 ALA B O 1
ATOM 5870 N N . HIS B 1 283 ? -15.422 -14.266 -9.023 1 96.25 283 HIS B N 1
ATOM 5871 C CA . HIS B 1 283 ? -14.656 -13.258 -8.305 1 96.25 283 HIS B CA 1
ATOM 5872 C C . HIS B 1 283 ? -13.414 -13.867 -7.664 1 96.25 283 HIS B C 1
ATOM 5874 O O . HIS B 1 283 ? -12.344 -13.258 -7.68 1 96.25 283 HIS B O 1
ATOM 5880 N N . PHE B 1 284 ? -13.586 -15.055 -7.078 1 97.31 284 PHE B N 1
ATOM 5881 C CA . PHE B 1 284 ? -12.438 -15.758 -6.52 1 97.31 284 PHE B CA 1
ATOM 5882 C C . PHE B 1 284 ? -11.383 -16.016 -7.59 1 97.31 284 PHE B C 1
ATOM 5884 O O . PHE B 1 284 ? -10.188 -15.789 -7.363 1 97.31 284 PHE B O 1
ATOM 5891 N N . MET B 1 285 ? -11.828 -16.453 -8.758 1 97.56 285 MET B N 1
ATOM 5892 C CA . MET B 1 285 ? -10.93 -16.766 -9.859 1 97.56 285 MET B CA 1
ATOM 5893 C C . MET B 1 285 ? -10.164 -15.531 -10.312 1 97.56 285 MET B C 1
ATOM 5895 O O . MET B 1 285 ? -8.977 -15.617 -10.641 1 97.56 285 MET B O 1
ATOM 5899 N N . LYS B 1 286 ? -10.773 -14.414 -10.32 1 96.25 286 LYS B N 1
ATOM 5900 C CA . LYS B 1 286 ? -10.133 -13.156 -10.68 1 96.25 286 LYS B CA 1
ATOM 5901 C C . LYS B 1 286 ? -9.039 -12.789 -9.68 1 96.25 286 LYS B C 1
ATOM 5903 O O . LYS B 1 286 ? -7.93 -12.422 -10.07 1 96.25 286 LYS B O 1
ATOM 5908 N N . LEU B 1 287 ? -9.383 -12.852 -8.406 1 97.06 287 LEU B N 1
ATOM 5909 C CA . LEU B 1 287 ? -8.422 -12.523 -7.355 1 97.06 287 LEU B CA 1
ATOM 5910 C C . LEU B 1 287 ? -7.223 -13.469 -7.402 1 97.06 287 LEU B C 1
ATOM 5912 O O . LEU B 1 287 ? -6.086 -13.047 -7.184 1 97.06 287 LEU B O 1
ATOM 5916 N N . ALA B 1 288 ? -7.535 -14.719 -7.691 1 98.12 288 ALA B N 1
ATOM 5917 C CA . ALA B 1 288 ? -6.465 -15.703 -7.805 1 98.12 288 ALA B CA 1
ATOM 5918 C C . ALA B 1 288 ? -5.523 -15.359 -8.961 1 98.12 288 ALA B C 1
ATOM 5920 O O . ALA B 1 288 ? -4.301 -15.477 -8.828 1 98.12 288 ALA B O 1
ATOM 5921 N N . THR B 1 289 ? -6.059 -15 -10.047 1 97.12 289 THR B N 1
ATOM 5922 C CA . THR B 1 289 ? -5.262 -14.594 -11.195 1 97.12 289 THR B CA 1
ATOM 5923 C C . THR B 1 289 ? -4.379 -13.398 -10.852 1 97.12 289 THR B C 1
ATOM 5925 O O . THR B 1 289 ? -3.197 -13.367 -11.203 1 97.12 289 THR B O 1
ATOM 5928 N N . GLU B 1 290 ? -4.957 -12.469 -10.195 1 97.38 290 GLU B N 1
ATOM 5929 C CA . GLU B 1 290 ? -4.195 -11.297 -9.773 1 97.38 290 GLU B CA 1
ATOM 5930 C C . GLU B 1 290 ? -3.062 -11.68 -8.828 1 97.38 290 GLU B C 1
ATOM 5932 O O . GLU B 1 290 ? -1.951 -11.156 -8.938 1 97.38 290 GLU B O 1
ATOM 5937 N N . HIS B 1 291 ? -3.383 -12.523 -7.887 1 98.06 291 HIS B N 1
ATOM 5938 C CA . HIS B 1 291 ? -2.375 -12.984 -6.938 1 98.06 291 HIS B CA 1
ATOM 5939 C C . HIS B 1 291 ? -1.188 -13.617 -7.656 1 98.06 291 HIS B C 1
ATOM 5941 O O . HIS B 1 291 ? -0.034 -13.305 -7.344 1 98.06 291 HIS B O 1
ATOM 5947 N N . LEU B 1 292 ? -1.453 -14.492 -8.617 1 97.69 292 LEU B N 1
ATOM 5948 C CA . LEU B 1 292 ? -0.406 -15.125 -9.414 1 97.69 292 LEU B CA 1
ATOM 5949 C C . LEU B 1 292 ? 0.455 -14.086 -10.117 1 97.69 292 LEU B C 1
ATOM 5951 O O . LEU B 1 292 ? 1.685 -14.18 -10.102 1 97.69 292 LEU B O 1
ATOM 5955 N N . SER B 1 293 ? -0.202 -13.141 -10.68 1 96.69 293 SER B N 1
ATOM 5956 C CA . SER B 1 293 ? 0.474 -12.102 -11.445 1 96.69 293 SER B CA 1
ATOM 5957 C C . SER B 1 293 ? 1.401 -11.273 -10.555 1 96.69 293 SER B C 1
ATOM 5959 O O . SER B 1 293 ? 2.57 -11.07 -10.891 1 96.69 293 SER B O 1
ATOM 5961 N N . ILE B 1 294 ? 0.873 -10.836 -9.445 1 98 294 ILE B N 1
ATOM 5962 C CA . ILE B 1 294 ? 1.614 -9.953 -8.555 1 98 294 ILE B CA 1
ATOM 5963 C C . ILE B 1 294 ? 2.793 -10.703 -7.941 1 98 294 ILE B C 1
ATOM 5965 O O . ILE B 1 294 ? 3.918 -10.195 -7.926 1 98 294 ILE B O 1
ATOM 5969 N N . ALA B 1 295 ? 2.551 -11.914 -7.449 1 98.12 295 ALA B N 1
ATOM 5970 C CA . ALA B 1 295 ? 3.609 -12.703 -6.828 1 98.12 295 ALA B CA 1
ATOM 5971 C C . ALA B 1 295 ? 4.742 -12.977 -7.816 1 98.12 295 ALA B C 1
ATOM 5973 O O . ALA B 1 295 ? 5.914 -12.789 -7.488 1 98.12 295 ALA B O 1
ATOM 5974 N N . ASN B 1 296 ? 4.402 -13.383 -9.016 1 96.31 296 ASN B N 1
ATOM 5975 C CA . ASN B 1 296 ? 5.414 -13.648 -10.031 1 96.31 296 ASN B CA 1
ATOM 5976 C C . ASN B 1 296 ? 6.234 -12.406 -10.352 1 96.31 296 ASN B C 1
ATOM 5978 O O . ASN B 1 296 ? 7.457 -12.469 -10.453 1 96.31 296 ASN B O 1
ATOM 5982 N N . ASP B 1 297 ? 5.559 -11.328 -10.516 1 97.19 297 ASP B N 1
ATOM 5983 C CA . ASP B 1 297 ? 6.227 -10.086 -10.891 1 97.19 297 ASP B CA 1
ATOM 5984 C C . ASP B 1 297 ? 7.164 -9.602 -9.789 1 97.19 297 ASP B C 1
ATOM 5986 O O . ASP B 1 297 ? 8.242 -9.07 -10.062 1 97.19 297 ASP B O 1
ATOM 5990 N N . ILE B 1 298 ? 6.734 -9.734 -8.531 1 98.06 298 ILE B N 1
ATOM 5991 C CA . ILE B 1 298 ? 7.582 -9.336 -7.414 1 98.06 298 ILE B CA 1
ATOM 5992 C C . ILE B 1 298 ? 8.867 -10.164 -7.422 1 98.06 298 ILE B C 1
ATOM 5994 O O . ILE B 1 298 ? 9.969 -9.609 -7.344 1 98.06 298 ILE B O 1
ATOM 5998 N N . TYR B 1 299 ? 8.766 -11.461 -7.57 1 97.56 299 TYR B N 1
ATOM 5999 C CA . TYR B 1 299 ? 9.93 -12.336 -7.484 1 97.56 299 TYR B CA 1
ATOM 6000 C C . TYR B 1 299 ? 10.773 -12.258 -8.75 1 97.56 299 TYR B C 1
ATOM 6002 O O . TYR B 1 299 ? 12 -12.414 -8.695 1 97.56 299 TYR B O 1
ATOM 6010 N N . SER B 1 300 ? 10.188 -11.984 -9.898 1 95.12 300 SER B N 1
ATOM 6011 C CA . SER B 1 300 ? 10.938 -11.953 -11.156 1 95.12 300 SER B CA 1
ATOM 6012 C C . SER B 1 300 ? 11.516 -10.57 -11.422 1 95.12 300 SER B C 1
ATOM 6014 O O . SER B 1 300 ? 12.289 -10.391 -12.359 1 95.12 300 SER B O 1
ATOM 6016 N N . TYR B 1 301 ? 11.18 -9.602 -10.602 1 97 301 TYR B N 1
ATOM 6017 C CA . TYR B 1 301 ? 11.492 -8.211 -10.898 1 97 301 TYR B CA 1
ATOM 6018 C C . TYR B 1 301 ? 12.992 -8.023 -11.102 1 97 301 TYR B C 1
ATOM 6020 O O . TYR B 1 301 ? 13.422 -7.41 -12.086 1 97 301 TYR B O 1
ATOM 6028 N N . GLU B 1 302 ? 13.766 -8.516 -10.172 1 96 302 GLU B N 1
ATOM 6029 C CA . GLU B 1 302 ? 15.211 -8.312 -10.234 1 96 302 GLU B CA 1
ATOM 6030 C C . GLU B 1 302 ? 15.789 -8.867 -11.539 1 96 302 GLU B C 1
ATOM 6032 O O . GLU B 1 302 ? 16.625 -8.219 -12.18 1 96 302 GLU B O 1
ATOM 6037 N N . LYS B 1 303 ? 15.414 -10.062 -11.898 1 92.88 303 LYS B N 1
ATOM 6038 C CA . LYS B 1 303 ? 15.852 -10.688 -13.141 1 92.88 303 LYS B CA 1
ATOM 6039 C C . LYS B 1 303 ? 15.477 -9.836 -14.352 1 92.88 303 LYS B C 1
ATOM 6041 O O . LYS B 1 303 ? 16.297 -9.594 -15.227 1 92.88 303 LYS B O 1
ATOM 6046 N N . GLU B 1 304 ? 14.234 -9.383 -14.375 1 92.5 304 GLU B N 1
ATOM 6047 C CA . GLU B 1 304 ? 13.727 -8.609 -15.5 1 92.5 304 GLU B CA 1
ATOM 6048 C C . GLU B 1 304 ? 14.367 -7.227 -15.555 1 92.5 304 GLU B C 1
ATOM 6050 O O . GLU B 1 304 ? 14.648 -6.707 -16.641 1 92.5 304 GLU B O 1
ATOM 6055 N N . ALA B 1 305 ? 14.539 -6.633 -14.422 1 94.31 305 ALA B N 1
ATOM 6056 C CA . ALA B 1 305 ? 15.211 -5.336 -14.344 1 94.31 305 ALA B CA 1
ATOM 6057 C C . ALA B 1 305 ? 16.641 -5.426 -14.867 1 94.31 305 ALA B C 1
ATOM 6059 O O . ALA B 1 305 ? 17.094 -4.551 -15.609 1 94.31 305 ALA B O 1
ATOM 6060 N N . ARG B 1 306 ? 17.359 -6.434 -14.461 1 92.75 306 ARG B N 1
ATOM 6061 C CA . ARG B 1 306 ? 18.719 -6.648 -14.938 1 92.75 306 ARG B CA 1
ATOM 6062 C C . ARG B 1 306 ? 18.75 -6.809 -16.453 1 92.75 306 ARG B C 1
ATOM 6064 O O . ARG B 1 306 ? 19.609 -6.227 -17.125 1 92.75 306 ARG B O 1
ATOM 6071 N N . ALA B 1 307 ? 17.875 -7.605 -17 1 88.25 307 ALA B N 1
ATOM 6072 C CA . ALA B 1 307 ? 17.812 -7.816 -18.438 1 88.25 307 ALA B CA 1
ATOM 6073 C C . ALA B 1 307 ? 17.531 -6.504 -19.172 1 88.25 307 ALA B C 1
ATOM 6075 O O . ALA B 1 307 ? 18.094 -6.254 -20.234 1 88.25 307 ALA B O 1
ATOM 6076 N N . TYR B 1 308 ? 16.703 -5.715 -18.609 1 90.56 308 TYR B N 1
ATOM 6077 C CA . TYR B 1 308 ? 16.375 -4.418 -19.203 1 90.56 308 TYR B CA 1
ATOM 6078 C C . TYR B 1 308 ? 17.578 -3.486 -19.172 1 90.56 308 TYR B C 1
ATOM 6080 O O . TYR B 1 308 ? 17.922 -2.863 -20.188 1 90.56 308 TYR B O 1
ATOM 6088 N N . HIS B 1 309 ? 18.25 -3.43 -18.078 1 92.44 309 HIS B N 1
ATOM 6089 C CA . HIS B 1 309 ? 19.359 -2.504 -17.891 1 92.44 309 HIS B CA 1
ATOM 6090 C C . HIS B 1 309 ? 20.562 -2.92 -18.719 1 92.44 309 HIS B C 1
ATOM 6092 O O . HIS B 1 309 ? 21.359 -2.072 -19.125 1 92.44 309 HIS B O 1
ATOM 6098 N N . THR B 1 310 ? 20.688 -4.184 -18.969 1 91.12 310 THR B N 1
ATOM 6099 C CA . THR B 1 310 ? 21.812 -4.672 -19.75 1 91.12 310 THR B CA 1
ATOM 6100 C C . THR B 1 310 ? 21.469 -4.684 -21.25 1 91.12 310 THR B C 1
ATOM 6102 O O . THR B 1 310 ? 22.281 -5.086 -22.078 1 91.12 310 THR B O 1
ATOM 6105 N N . GLY B 1 311 ? 20.281 -4.305 -21.578 1 86.88 311 GLY B N 1
ATOM 6106 C CA . GLY B 1 311 ? 19.875 -4.184 -22.969 1 86.88 311 GLY B CA 1
ATOM 6107 C C . GLY B 1 311 ? 19.391 -5.492 -23.578 1 86.88 311 GLY B C 1
ATOM 6108 O O . GLY B 1 311 ? 19.156 -5.582 -24.781 1 86.88 311 GLY B O 1
ATOM 6109 N N . GLN B 1 312 ? 19.266 -6.543 -22.797 1 79.88 312 GLN B N 1
ATOM 6110 C CA . GLN B 1 312 ? 18.797 -7.84 -23.281 1 79.88 312 GLN B CA 1
ATOM 6111 C C . GLN B 1 312 ? 17.312 -7.805 -23.625 1 79.88 312 GLN B C 1
ATOM 6113 O O . GLN B 1 312 ? 16.859 -8.562 -24.484 1 79.88 312 GLN B O 1
ATOM 6118 N N . CYS B 1 313 ? 16.562 -6.992 -22.859 1 81 313 CYS B N 1
ATOM 6119 C CA . CYS B 1 313 ? 15.133 -6.797 -23.109 1 81 313 CYS B CA 1
ATOM 6120 C C . CYS B 1 313 ? 14.812 -5.324 -23.312 1 81 313 CYS B C 1
ATOM 6122 O O . CYS B 1 313 ? 15.305 -4.465 -22.562 1 81 313 CYS B O 1
ATOM 6124 N N . PRO B 1 314 ? 14 -5.086 -24.328 1 81.12 314 PRO B N 1
ATOM 6125 C CA . PRO B 1 314 ? 13.742 -3.68 -24.641 1 81.12 314 PRO B CA 1
ATOM 6126 C C . PRO B 1 314 ? 12.789 -3.016 -23.656 1 81.12 314 PRO B C 1
ATOM 6128 O O . PRO B 1 314 ? 12.766 -1.787 -23.547 1 81.12 314 PRO B O 1
ATOM 6131 N N . ASP B 1 315 ? 12.023 -3.836 -23 1 84.62 315 ASP B N 1
ATOM 6132 C CA . ASP B 1 315 ? 11 -3.266 -22.125 1 84.62 315 ASP B CA 1
ATOM 6133 C C . ASP B 1 315 ? 11.016 -3.928 -20.75 1 84.62 315 ASP B C 1
ATOM 6135 O O . ASP B 1 315 ? 11.453 -5.074 -20.609 1 84.62 315 ASP B O 1
ATOM 6139 N N . LEU B 1 316 ? 10.695 -3.15 -19.781 1 90.38 316 LEU B N 1
ATOM 6140 C CA . LEU B 1 316 ? 10.484 -3.66 -18.422 1 90.38 316 LEU B CA 1
ATOM 6141 C C . LEU B 1 316 ? 9.031 -3.467 -18 1 90.38 316 LEU B C 1
ATOM 6143 O O . LEU B 1 316 ? 8.695 -2.457 -17.375 1 90.38 316 LEU B O 1
ATOM 6147 N N . ILE B 1 317 ? 8.211 -4.379 -18.422 1 90.88 317 ILE B N 1
ATOM 6148 C CA . ILE B 1 317 ? 6.797 -4.383 -18.062 1 90.88 317 ILE B CA 1
ATOM 6149 C C . ILE B 1 317 ? 6.566 -5.336 -16.891 1 90.88 317 ILE B C 1
ATOM 6151 O O . ILE B 1 317 ? 6.516 -6.555 -17.062 1 90.88 317 ILE B O 1
ATOM 6155 N N . ASN B 1 318 ? 6.355 -4.816 -15.789 1 95.56 318 ASN B N 1
ATOM 6156 C CA . ASN B 1 318 ? 6.262 -5.543 -14.531 1 95.56 318 ASN B CA 1
ATOM 6157 C C . ASN B 1 318 ? 5.387 -4.809 -13.516 1 95.56 318 ASN B C 1
ATOM 6159 O O . ASN B 1 318 ? 5.348 -3.578 -13.5 1 95.56 318 ASN B O 1
ATOM 6163 N N . PHE B 1 319 ? 4.746 -5.539 -12.719 1 97.38 319 PHE B N 1
ATOM 6164 C CA . PHE B 1 319 ? 3.857 -4.977 -11.703 1 97.38 319 PHE B CA 1
ATOM 6165 C C . PHE B 1 319 ? 4.59 -3.947 -10.859 1 97.38 319 PHE B C 1
ATOM 6167 O O . PHE B 1 319 ? 4.027 -2.904 -10.516 1 97.38 319 PHE B O 1
ATOM 6174 N N . VAL B 1 320 ? 5.793 -4.211 -10.484 1 97.75 320 VAL B N 1
ATOM 6175 C CA . VAL B 1 320 ? 6.598 -3.359 -9.609 1 97.75 320 VAL B CA 1
ATOM 6176 C C . VAL B 1 320 ? 6.844 -2.014 -10.289 1 97.75 320 VAL B C 1
ATOM 6178 O O . VAL B 1 320 ? 6.746 -0.963 -9.648 1 97.75 320 VAL B O 1
ATOM 6181 N N . THR B 1 321 ? 7.188 -1.997 -11.586 1 96.75 321 THR B N 1
ATOM 6182 C CA . THR B 1 321 ? 7.43 -0.759 -12.32 1 96.75 321 THR B CA 1
ATOM 6183 C C . THR B 1 321 ? 6.145 0.051 -12.453 1 96.75 321 THR B C 1
ATOM 6185 O O . THR B 1 321 ? 6.176 1.283 -12.422 1 96.75 321 THR B O 1
ATOM 6188 N N . VAL B 1 322 ? 5.043 -0.656 -12.648 1 96.62 322 VAL B N 1
ATOM 6189 C CA . VAL B 1 322 ? 3.752 0.012 -12.766 1 96.62 322 VAL B CA 1
ATOM 6190 C C . VAL B 1 322 ? 3.381 0.669 -11.438 1 96.62 322 VAL B C 1
ATOM 6192 O O . VAL B 1 322 ? 2.934 1.817 -11.414 1 96.62 322 VAL B O 1
ATOM 6195 N N . VAL B 1 323 ? 3.564 -0.038 -10.344 1 96.62 323 VAL B N 1
ATOM 6196 C CA . VAL B 1 323 ? 3.316 0.5 -9.008 1 96.62 323 VAL B CA 1
ATOM 6197 C C . VAL B 1 323 ? 4.215 1.71 -8.766 1 96.62 323 VAL B C 1
ATOM 6199 O O . VAL B 1 323 ? 3.771 2.721 -8.211 1 96.62 323 VAL B O 1
ATOM 6202 N N . GLN B 1 324 ? 5.473 1.564 -9.148 1 95.19 324 GLN B N 1
ATOM 6203 C CA . GLN B 1 324 ? 6.406 2.672 -8.984 1 95.19 324 GLN B CA 1
ATOM 6204 C C . GLN B 1 324 ? 5.906 3.924 -9.703 1 95.19 324 GLN B C 1
ATOM 6206 O O . GLN B 1 324 ? 5.969 5.027 -9.148 1 95.19 324 GLN B O 1
ATOM 6211 N N . GLN B 1 325 ? 5.461 3.709 -10.867 1 94.25 325 GLN B N 1
ATOM 6212 C CA . GLN B 1 325 ? 4.98 4.82 -11.688 1 94.25 325 GLN B CA 1
ATOM 6213 C C . GLN B 1 325 ? 3.703 5.418 -11.102 1 94.25 325 GLN B C 1
ATOM 6215 O O . GLN B 1 325 ? 3.604 6.637 -10.938 1 94.25 325 GLN B O 1
ATOM 6220 N N . LEU B 1 326 ? 2.682 4.598 -10.859 1 94.44 326 LEU B N 1
ATOM 6221 C CA . LEU B 1 326 ? 1.372 5.051 -10.398 1 94.44 326 LEU B CA 1
ATOM 6222 C C . LEU B 1 326 ? 1.484 5.754 -9.055 1 94.44 326 LEU B C 1
ATOM 6224 O O . LEU B 1 326 ? 0.812 6.762 -8.82 1 94.44 326 LEU B O 1
ATOM 6228 N N . LEU B 1 327 ? 2.389 5.23 -8.156 1 93.5 327 LEU B N 1
ATOM 6229 C CA . LEU B 1 327 ? 2.479 5.758 -6.797 1 93.5 327 LEU B CA 1
ATOM 6230 C C . LEU B 1 327 ? 3.68 6.688 -6.652 1 93.5 327 LEU B C 1
ATOM 6232 O O . LEU B 1 327 ? 3.943 7.203 -5.566 1 93.5 327 LEU B O 1
ATOM 6236 N N . SER B 1 328 ? 4.418 6.918 -7.727 1 91.12 328 SER B N 1
ATOM 6237 C CA . SER B 1 328 ? 5.578 7.801 -7.75 1 91.12 328 SER B CA 1
ATOM 6238 C C . SER B 1 328 ? 6.559 7.453 -6.637 1 91.12 328 SER B C 1
ATOM 6240 O O . SER B 1 328 ? 6.992 8.328 -5.887 1 91.12 328 SER B O 1
ATOM 6242 N N . CYS B 1 329 ? 6.809 6.145 -6.551 1 91 329 CYS B N 1
ATOM 6243 C CA . CYS B 1 329 ? 7.789 5.691 -5.574 1 91 329 CYS B CA 1
ATOM 6244 C C . CYS B 1 329 ? 9.18 6.223 -5.91 1 91 329 CYS B C 1
ATOM 6246 O O . CYS B 1 329 ? 9.562 6.266 -7.078 1 91 329 CYS B O 1
ATOM 6248 N N . PRO B 1 330 ? 9.969 6.68 -4.906 1 88.31 330 PRO B N 1
ATOM 6249 C CA . PRO B 1 330 ? 11.266 7.297 -5.172 1 88.31 330 PRO B CA 1
ATOM 6250 C C . PRO B 1 330 ? 12.305 6.293 -5.664 1 88.31 330 PRO B C 1
ATOM 6252 O O . PRO B 1 330 ? 13.281 6.68 -6.312 1 88.31 330 PRO B O 1
ATOM 6255 N N . ASP B 1 331 ? 12.148 5.027 -5.344 1 91.31 331 ASP B N 1
ATOM 6256 C CA . ASP B 1 331 ? 13.125 4.02 -5.738 1 91.31 331 ASP B CA 1
ATOM 6257 C C . ASP B 1 331 ? 12.477 2.643 -5.863 1 91.31 331 ASP B C 1
ATOM 6259 O O . ASP B 1 331 ? 11.281 2.486 -5.582 1 91.31 331 ASP B O 1
ATOM 6263 N N . GLU B 1 332 ? 13.258 1.688 -6.305 1 94 332 GLU B N 1
ATOM 6264 C CA . GLU B 1 332 ? 12.766 0.334 -6.547 1 94 332 GLU B CA 1
ATOM 6265 C C . GLU B 1 332 ? 12.406 -0.363 -5.238 1 94 332 GLU B C 1
ATOM 6267 O O . GLU B 1 332 ? 11.445 -1.14 -5.184 1 94 332 GLU B O 1
ATOM 6272 N N . ALA B 1 333 ? 13.188 -0.126 -4.246 1 93.38 333 ALA B N 1
ATOM 6273 C CA . ALA B 1 333 ? 12.938 -0.757 -2.949 1 93.38 333 ALA B CA 1
ATOM 6274 C C . ALA B 1 333 ? 11.547 -0.413 -2.424 1 93.38 333 ALA B C 1
ATOM 6276 O O . ALA B 1 333 ? 10.82 -1.292 -1.959 1 93.38 333 ALA B O 1
ATOM 6277 N N . THR B 1 334 ? 11.172 0.841 -2.553 1 92.69 334 THR B N 1
ATOM 6278 C CA . THR B 1 334 ? 9.859 1.298 -2.105 1 92.69 334 THR B CA 1
ATOM 6279 C C . THR B 1 334 ? 8.75 0.706 -2.973 1 92.69 334 THR B C 1
ATOM 6281 O O . THR B 1 334 ? 7.684 0.346 -2.471 1 92.69 334 THR B O 1
ATOM 6284 N N . ALA B 1 335 ? 9.031 0.664 -4.238 1 95.56 335 ALA B N 1
ATOM 6285 C CA . ALA B 1 335 ? 8.055 0.081 -5.156 1 95.56 335 ALA B CA 1
ATOM 6286 C C . ALA B 1 335 ? 7.809 -1.39 -4.832 1 95.56 335 ALA B C 1
ATOM 6288 O O . ALA B 1 335 ? 6.668 -1.859 -4.883 1 95.56 335 ALA B O 1
ATOM 6289 N N . LEU B 1 336 ? 8.859 -2.1 -4.508 1 96.75 336 LEU B N 1
ATOM 6290 C CA . LEU B 1 336 ? 8.75 -3.504 -4.125 1 96.75 336 LEU B CA 1
ATOM 6291 C C . LEU B 1 336 ? 7.969 -3.656 -2.824 1 96.75 336 LEU B C 1
ATOM 6293 O O . LEU B 1 336 ? 7.141 -4.562 -2.693 1 96.75 336 LEU B O 1
ATOM 6297 N N . GLU B 1 337 ? 8.195 -2.773 -1.874 1 93.5 337 GLU B N 1
ATOM 6298 C CA . GLU B 1 337 ? 7.449 -2.795 -0.619 1 93.5 337 GLU B CA 1
ATOM 6299 C C . GLU B 1 337 ? 5.953 -2.613 -0.863 1 93.5 337 GLU B C 1
ATOM 6301 O O . GLU B 1 337 ? 5.133 -3.346 -0.304 1 93.5 337 GLU B O 1
ATOM 6306 N N . MET B 1 338 ? 5.684 -1.645 -1.667 1 93.25 338 MET B N 1
ATOM 6307 C CA . MET B 1 338 ? 4.277 -1.363 -1.95 1 93.25 338 MET B CA 1
ATOM 6308 C C . MET B 1 338 ? 3.635 -2.516 -2.715 1 93.25 338 MET B C 1
ATOM 6310 O O . MET B 1 338 ? 2.469 -2.84 -2.492 1 93.25 338 MET B O 1
ATOM 6314 N N . SER B 1 339 ? 4.398 -3.07 -3.646 1 97 339 SER B N 1
ATOM 6315 C CA . SER B 1 339 ? 3.898 -4.23 -4.379 1 97 339 SER B CA 1
ATOM 6316 C C . SER B 1 339 ? 3.609 -5.395 -3.436 1 97 339 SER B C 1
ATOM 6318 O O . SER B 1 339 ? 2.607 -6.094 -3.596 1 97 339 SER B O 1
ATOM 6320 N N . TYR B 1 340 ? 4.496 -5.574 -2.502 1 96.38 340 TYR B N 1
ATOM 6321 C CA . TYR B 1 340 ? 4.312 -6.613 -1.497 1 96.38 340 TYR B CA 1
ATOM 6322 C C . TYR B 1 340 ? 3.068 -6.352 -0.658 1 96.38 340 TYR B C 1
ATOM 6324 O O . TYR B 1 340 ? 2.281 -7.262 -0.4 1 96.38 340 TYR B O 1
ATOM 6332 N N . ALA B 1 341 ? 2.879 -5.152 -0.243 1 92.75 341 ALA B N 1
ATOM 6333 C CA . ALA B 1 341 ? 1.682 -4.781 0.504 1 92.75 341 ALA B CA 1
ATOM 6334 C C . ALA B 1 341 ? 0.418 -5.094 -0.293 1 92.75 341 ALA B C 1
ATOM 6336 O O . ALA B 1 341 ? -0.56 -5.605 0.257 1 92.75 341 ALA B O 1
ATOM 6337 N N . LEU B 1 342 ? 0.438 -4.75 -1.55 1 95.12 342 LEU B N 1
ATOM 6338 C CA . LEU B 1 342 ? -0.711 -4.992 -2.416 1 95.12 342 LEU B CA 1
ATOM 6339 C C . LEU B 1 342 ? -0.97 -6.484 -2.576 1 95.12 342 LEU B C 1
ATOM 6341 O O . LEU B 1 342 ? -2.121 -6.91 -2.701 1 95.12 342 LEU B O 1
ATOM 6345 N N . LEU B 1 343 ? 0.097 -7.297 -2.594 1 96.81 343 LEU B N 1
ATOM 6346 C CA . LEU B 1 343 ? -0.059 -8.75 -2.625 1 96.81 343 LEU B CA 1
ATOM 6347 C C . LEU B 1 343 ? -0.765 -9.25 -1.368 1 96.81 343 LEU B C 1
ATOM 6349 O O . LEU B 1 343 ? -1.694 -10.055 -1.452 1 96.81 343 LEU B O 1
ATOM 6353 N N . LEU B 1 344 ? -0.306 -8.797 -0.214 1 94.62 344 LEU B N 1
ATOM 6354 C CA . LEU B 1 344 ? -0.915 -9.188 1.052 1 94.62 344 LEU B CA 1
ATOM 6355 C C . LEU B 1 344 ? -2.381 -8.773 1.104 1 94.62 344 LEU B C 1
ATOM 6357 O O . LEU B 1 344 ? -3.219 -9.5 1.637 1 94.62 344 LEU B O 1
ATOM 6361 N N . GLN B 1 345 ? -2.658 -7.613 0.57 1 91.62 345 GLN B N 1
ATOM 6362 C CA . GLN B 1 345 ? -4.043 -7.156 0.476 1 91.62 345 GLN B CA 1
ATOM 6363 C C . GLN B 1 345 ? -4.883 -8.109 -0.364 1 91.62 345 GLN B C 1
ATOM 6365 O O . GLN B 1 345 ? -6.016 -8.438 0.001 1 91.62 345 GLN B O 1
ATOM 6370 N N . ARG B 1 346 ? -4.391 -8.562 -1.496 1 95 346 ARG B N 1
ATOM 6371 C CA . ARG B 1 346 ? -5.113 -9.516 -2.338 1 95 346 ARG B CA 1
ATOM 6372 C C . ARG B 1 346 ? -5.387 -10.812 -1.588 1 95 346 ARG B C 1
ATOM 6374 O O . ARG B 1 346 ? -6.414 -11.461 -1.807 1 95 346 ARG B O 1
ATOM 6381 N N . GLU B 1 347 ? -4.402 -11.258 -0.872 1 96.44 347 GLU B N 1
ATOM 6382 C CA . GLU B 1 347 ? -4.578 -12.492 -0.112 1 96.44 347 GLU B CA 1
ATOM 6383 C C . GLU B 1 347 ? -5.703 -12.359 0.909 1 96.44 347 GLU B C 1
ATOM 6385 O O . GLU B 1 347 ? -6.469 -13.305 1.127 1 96.44 347 GLU B O 1
ATOM 6390 N N . GLN B 1 348 ? -5.793 -11.188 1.52 1 91.62 348 GLN B N 1
ATOM 6391 C CA . GLN B 1 348 ? -6.898 -10.945 2.438 1 91.62 348 GLN B CA 1
ATOM 6392 C C . GLN B 1 348 ? -8.234 -10.969 1.705 1 91.62 348 GLN B C 1
ATOM 6394 O O . GLN B 1 348 ? -9.227 -11.492 2.227 1 91.62 348 GLN B O 1
ATOM 6399 N N . TRP B 1 349 ? -8.281 -10.375 0.511 1 93.5 349 TRP B N 1
ATOM 6400 C CA . TRP B 1 349 ? -9.508 -10.383 -0.284 1 93.5 349 TRP B CA 1
ATOM 6401 C C . TRP B 1 349 ? -9.898 -11.805 -0.666 1 93.5 349 TRP B C 1
ATOM 6403 O O . TRP B 1 349 ? -11.086 -12.148 -0.696 1 93.5 349 TRP B O 1
ATOM 6413 N N . ILE B 1 350 ? -8.914 -12.602 -0.982 1 96.81 350 ILE B N 1
ATOM 6414 C CA . ILE B 1 350 ? -9.164 -14 -1.328 1 96.81 350 ILE B CA 1
ATOM 6415 C C . ILE B 1 350 ? -9.773 -14.727 -0.13 1 96.81 350 ILE B C 1
ATOM 6417 O O . ILE B 1 350 ? -10.758 -15.461 -0.274 1 96.81 350 ILE B O 1
ATOM 6421 N N . LEU B 1 351 ? -9.172 -14.531 1.046 1 94.81 351 LEU B N 1
ATOM 6422 C CA . LEU B 1 351 ? -9.703 -15.156 2.256 1 94.81 351 LEU B CA 1
ATOM 6423 C C . LEU B 1 351 ? -11.141 -14.727 2.508 1 94.81 351 LEU B C 1
ATOM 6425 O O . LEU B 1 351 ? -12 -15.555 2.822 1 94.81 351 LEU B O 1
ATOM 6429 N N . GLU B 1 352 ? -11.383 -13.406 2.406 1 92.38 352 GLU B N 1
ATOM 6430 C CA . GLU B 1 352 ? -12.727 -12.891 2.621 1 92.38 352 GLU B CA 1
ATOM 6431 C C . GLU B 1 352 ? -13.711 -13.469 1.604 1 92.38 352 GLU B C 1
ATOM 6433 O O . GLU B 1 352 ? -14.859 -13.773 1.943 1 92.38 352 GLU B O 1
ATOM 6438 N N . GLU B 1 353 ? -13.258 -13.586 0.353 1 96.06 353 GLU B N 1
ATOM 6439 C CA . GLU B 1 353 ? -14.102 -14.172 -0.685 1 96.06 353 GLU B CA 1
ATOM 6440 C C . GLU B 1 353 ? -14.406 -15.633 -0.387 1 96.06 353 GLU B C 1
ATOM 6442 O O . GLU B 1 353 ? -15.531 -16.094 -0.61 1 96.06 353 GLU B O 1
ATOM 6447 N N . LEU B 1 354 ? -13.469 -16.406 0.071 1 96.69 354 LEU B N 1
ATOM 6448 C CA . LEU B 1 354 ? -13.695 -17.797 0.451 1 96.69 354 LEU B CA 1
ATOM 6449 C C . LEU B 1 354 ? -14.711 -17.891 1.587 1 96.69 354 LEU B C 1
ATOM 6451 O O . LEU B 1 354 ? -15.578 -18.766 1.575 1 96.69 354 LEU B O 1
ATOM 6455 N N . LYS B 1 355 ? -14.578 -17 2.572 1 94.19 355 LYS B N 1
ATOM 6456 C CA . LYS B 1 355 ? -15.531 -16.969 3.678 1 94.19 355 LYS B CA 1
ATOM 6457 C C . LYS B 1 355 ? -16.938 -16.656 3.184 1 94.19 355 LYS B C 1
ATOM 6459 O O . LYS B 1 355 ? -17.906 -17.25 3.641 1 94.19 355 LYS B O 1
ATOM 6464 N N . ARG B 1 356 ? -17.016 -15.703 2.268 1 94.88 356 ARG B N 1
ATOM 6465 C CA . ARG B 1 356 ? -18.312 -15.383 1.671 1 94.88 356 ARG B CA 1
ATOM 6466 C C . ARG B 1 356 ? -18.906 -16.594 0.972 1 94.88 356 ARG B C 1
ATOM 6468 O O . ARG B 1 356 ? -20.109 -16.844 1.064 1 94.88 356 ARG B O 1
ATOM 6475 N N . LEU B 1 357 ? -18.094 -17.406 0.287 1 96 357 LEU B N 1
ATOM 6476 C CA . LEU B 1 357 ? -18.547 -18.562 -0.474 1 96 357 LEU B CA 1
ATOM 6477 C C . LEU B 1 357 ? -19.047 -19.672 0.455 1 96 357 LEU B C 1
ATOM 6479 O O . LEU B 1 357 ? -19.781 -20.562 0.024 1 96 357 LEU B O 1
ATOM 6483 N N . GLU B 1 358 ? -18.625 -19.703 1.715 1 92.94 358 GLU B N 1
ATOM 6484 C CA . GLU B 1 358 ? -19.125 -20.672 2.68 1 92.94 358 GLU B CA 1
ATOM 6485 C C . GLU B 1 358 ? -20.641 -20.547 2.832 1 92.94 358 GLU B C 1
ATOM 6487 O O . GLU B 1 358 ? -21.312 -21.516 3.207 1 92.94 358 GLU B O 1
ATOM 6492 N N . SER B 1 359 ? -21.062 -19.312 2.613 1 91.31 359 SER B N 1
ATOM 6493 C CA . SER B 1 359 ? -22.5 -19.094 2.729 1 91.31 359 SER B CA 1
ATOM 6494 C C . SER B 1 359 ? -23.234 -19.578 1.481 1 91.31 359 SER B C 1
ATOM 6496 O O . SER B 1 359 ? -24.469 -19.719 1.493 1 91.31 359 SER B O 1
ATOM 6498 N N . GLU B 1 360 ? -22.469 -19.891 0.468 1 90.25 360 GLU B N 1
ATOM 6499 C CA . GLU B 1 360 ? -23.047 -20.422 -0.76 1 90.25 360 GLU B CA 1
ATOM 6500 C C . GLU B 1 360 ? -23.172 -21.938 -0.702 1 90.25 360 GLU B C 1
ATOM 6502 O O . GLU B 1 360 ? -22.484 -22.594 0.088 1 90.25 360 GLU B O 1
ATOM 6507 N N . ASN B 1 361 ? -24.109 -22.484 -1.341 1 89.06 361 ASN B N 1
ATOM 6508 C CA . ASN B 1 361 ? -24.281 -23.938 -1.412 1 89.06 361 ASN B CA 1
ATOM 6509 C C . ASN B 1 361 ? -23.391 -24.562 -2.486 1 89.06 361 ASN B C 1
ATOM 6511 O O . ASN B 1 361 ? -23.891 -25.062 -3.494 1 89.06 361 ASN B O 1
ATOM 6515 N N . LEU B 1 362 ? -22.094 -24.594 -2.191 1 94 362 LEU B N 1
ATOM 6516 C CA . LEU B 1 362 ? -21.156 -25.203 -3.129 1 94 362 LEU B CA 1
ATOM 6517 C C . LEU B 1 362 ? -20.953 -26.688 -2.82 1 94 362 LEU B C 1
ATOM 6519 O O . LEU B 1 362 ? -21.031 -27.094 -1.659 1 94 362 LEU B O 1
ATOM 6523 N N . SER B 1 363 ? -20.766 -27.484 -3.805 1 94.12 363 SER B N 1
ATOM 6524 C CA . SER B 1 363 ? -20.516 -28.906 -3.629 1 94.12 363 SER B CA 1
ATOM 6525 C C . SER B 1 363 ? -19.172 -29.156 -2.959 1 94.12 363 SER B C 1
ATOM 6527 O O . SER B 1 363 ? -18.297 -28.281 -2.967 1 94.12 363 SER B O 1
ATOM 6529 N N . GLU B 1 364 ? -19 -30.266 -2.408 1 92.31 364 GLU B N 1
ATOM 6530 C CA . GLU B 1 364 ? -17.719 -30.641 -1.812 1 92.31 364 GLU B CA 1
ATOM 6531 C C . GLU B 1 364 ? -16.609 -30.672 -2.857 1 92.31 364 GLU B C 1
ATOM 6533 O O . GLU B 1 364 ? -15.461 -30.328 -2.561 1 92.31 364 GLU B O 1
ATOM 6538 N N . GLU B 1 365 ? -16.953 -31.125 -4.039 1 94.06 365 GLU B N 1
ATOM 6539 C CA . GLU B 1 365 ? -15.984 -31.156 -5.129 1 94.06 365 GLU B CA 1
ATOM 6540 C C . GLU B 1 365 ? -15.492 -29.75 -5.461 1 94.06 365 GLU B C 1
ATOM 6542 O O . GLU B 1 365 ? -14.305 -29.547 -5.75 1 94.06 365 GLU B O 1
ATOM 6547 N N . MET B 1 366 ? -16.391 -28.781 -5.395 1 95.81 366 MET B N 1
ATOM 6548 C CA . MET B 1 366 ? -16.016 -27.391 -5.633 1 95.81 366 MET B CA 1
ATOM 6549 C C . MET B 1 366 ? -15.086 -26.891 -4.531 1 95.81 366 MET B C 1
ATOM 6551 O O . MET B 1 366 ? -14.109 -26.188 -4.805 1 95.81 366 MET B O 1
ATOM 6555 N N . TRP B 1 367 ? -15.352 -27.234 -3.348 1 95.44 367 TRP B N 1
ATOM 6556 C CA . TRP B 1 367 ? -14.508 -26.812 -2.238 1 95.44 367 TRP B CA 1
ATOM 6557 C C . TRP B 1 367 ? -13.125 -27.453 -2.34 1 95.44 367 TRP B C 1
ATOM 6559 O O . TRP B 1 367 ? -12.117 -26.828 -1.976 1 95.44 367 TRP B O 1
ATOM 6569 N N . ASP B 1 368 ? -13.094 -28.703 -2.871 1 94.12 368 ASP B N 1
ATOM 6570 C CA . ASP B 1 368 ? -11.797 -29.344 -3.123 1 94.12 368 ASP B CA 1
ATOM 6571 C C . ASP B 1 368 ? -11 -28.547 -4.156 1 94.12 368 ASP B C 1
ATOM 6573 O O . ASP B 1 368 ? -9.781 -28.391 -4.016 1 94.12 368 ASP B O 1
ATOM 6577 N N . PHE B 1 369 ? -11.703 -28.125 -5.125 1 96.69 369 PHE B N 1
ATOM 6578 C CA . PHE B 1 369 ? -11.07 -27.312 -6.148 1 96.69 369 PHE B CA 1
ATOM 6579 C C . PHE B 1 369 ? -10.547 -26 -5.555 1 96.69 369 PHE B C 1
ATOM 6581 O O . PHE B 1 369 ? -9.406 -25.609 -5.82 1 96.69 369 PHE B O 1
ATOM 6588 N N . LEU B 1 370 ? -11.375 -25.344 -4.742 1 97.25 370 LEU B N 1
ATOM 6589 C CA . LEU B 1 370 ? -10.969 -24.094 -4.117 1 97.25 370 LEU B CA 1
ATOM 6590 C C . LEU B 1 370 ? -9.758 -24.297 -3.215 1 97.25 370 LEU B C 1
ATOM 6592 O O . LEU B 1 370 ? -8.859 -23.453 -3.168 1 97.25 370 LEU B O 1
ATOM 6596 N N . LYS B 1 371 ? -9.734 -25.375 -2.543 1 95.81 371 LYS B N 1
ATOM 6597 C CA . LYS B 1 371 ? -8.578 -25.703 -1.723 1 95.81 371 LYS B CA 1
ATOM 6598 C C . LYS B 1 371 ? -7.344 -25.938 -2.588 1 95.81 371 LYS B C 1
ATOM 6600 O O . LYS B 1 371 ? -6.234 -25.531 -2.227 1 95.81 371 LYS B O 1
ATOM 6605 N N . GLY B 1 372 ? -7.562 -26.688 -3.676 1 97 372 GLY B N 1
ATOM 6606 C CA . GLY B 1 372 ? -6.484 -26.859 -4.637 1 97 372 GLY B CA 1
ATOM 6607 C C . GLY B 1 372 ? -5.938 -25.547 -5.172 1 97 372 GLY B C 1
ATOM 6608 O O . GLY B 1 372 ? -4.727 -25.406 -5.332 1 97 372 GLY B O 1
ATOM 6609 N N . MET B 1 373 ? -6.84 -24.594 -5.43 1 97.94 373 MET B N 1
ATOM 6610 C CA . MET B 1 373 ? -6.457 -23.25 -5.895 1 97.94 373 MET B CA 1
ATOM 6611 C C . MET B 1 373 ? -5.656 -22.516 -4.824 1 97.94 373 MET B C 1
ATOM 6613 O O . MET B 1 373 ? -4.656 -21.859 -5.133 1 97.94 373 MET B O 1
ATOM 6617 N N . TRP B 1 374 ? -6.129 -22.641 -3.609 1 97.19 374 TRP B N 1
ATOM 6618 C CA . TRP B 1 374 ? -5.43 -22.047 -2.469 1 97.19 374 TRP B CA 1
ATOM 6619 C C . TRP B 1 374 ? -3.998 -22.578 -2.383 1 97.19 374 TRP B C 1
ATOM 6621 O O . TRP B 1 374 ? -3.057 -21.797 -2.236 1 97.19 374 TRP B O 1
ATOM 6631 N N . ALA B 1 375 ? -3.848 -23.844 -2.557 1 97.19 375 ALA B N 1
ATOM 6632 C CA . ALA B 1 375 ? -2.535 -24.484 -2.535 1 97.19 375 ALA B CA 1
ATOM 6633 C C . ALA B 1 375 ? -1.701 -24.062 -3.744 1 97.19 375 ALA B C 1
ATOM 6635 O O . ALA B 1 375 ? -0.48 -23.922 -3.643 1 97.19 375 ALA B O 1
ATOM 6636 N N . ASN B 1 376 ? -2.342 -23.938 -4.852 1 98.44 376 ASN B N 1
ATOM 6637 C CA . ASN B 1 376 ? -1.672 -23.5 -6.066 1 98.44 376 ASN B CA 1
ATOM 6638 C C . ASN B 1 376 ? -1.027 -22.125 -5.887 1 98.44 376 ASN B C 1
ATOM 6640 O O . ASN B 1 376 ? 0.112 -21.922 -6.301 1 98.44 376 ASN B O 1
ATOM 6644 N N . LEU B 1 377 ? -1.703 -21.203 -5.242 1 98.5 377 LEU B N 1
ATOM 6645 C CA . LEU B 1 377 ? -1.22 -19.844 -5.039 1 98.5 377 LEU B CA 1
ATOM 6646 C C . LEU B 1 377 ? -0.022 -19.828 -4.098 1 98.5 377 LEU B C 1
ATOM 6648 O O . LEU B 1 377 ? 0.995 -19.188 -4.387 1 98.5 377 LEU B O 1
ATOM 6652 N N . SER B 1 378 ? -0.166 -20.484 -2.963 1 98.12 378 SER B N 1
ATOM 6653 C CA . SER B 1 378 ? 0.962 -20.547 -2.041 1 98.12 378 SER B CA 1
ATOM 6654 C C . SER B 1 378 ? 2.141 -21.297 -2.66 1 98.12 378 SER B C 1
ATOM 6656 O O . SER B 1 378 ? 3.297 -20.922 -2.443 1 98.12 378 SER B O 1
ATOM 6658 N N . GLY B 1 379 ? 1.843 -22.328 -3.408 1 98.31 379 GLY B N 1
ATOM 6659 C CA . GLY B 1 379 ? 2.877 -23.078 -4.102 1 98.31 379 GLY B CA 1
ATOM 6660 C C . GLY B 1 379 ? 3.654 -22.25 -5.098 1 98.31 379 GLY B C 1
ATOM 6661 O O . GLY B 1 379 ? 4.879 -22.375 -5.199 1 98.31 379 GLY B O 1
ATOM 6662 N N . ASN B 1 380 ? 2.939 -21.453 -5.855 1 97.81 380 ASN B N 1
ATOM 6663 C CA . ASN B 1 380 ? 3.592 -20.547 -6.801 1 97.81 380 ASN B CA 1
ATOM 6664 C C . ASN B 1 380 ? 4.57 -19.609 -6.098 1 97.81 380 ASN B C 1
ATOM 6666 O O . ASN B 1 380 ? 5.684 -19.391 -6.578 1 97.81 380 ASN B O 1
ATOM 6670 N N . THR B 1 381 ? 4.129 -19.047 -5 1 98.31 381 THR B N 1
ATOM 6671 C CA . THR B 1 381 ? 4.984 -18.125 -4.246 1 98.31 381 THR B CA 1
ATOM 6672 C C . THR B 1 381 ? 6.211 -18.859 -3.705 1 98.31 381 THR B C 1
ATOM 6674 O O . THR B 1 381 ? 7.328 -18.344 -3.768 1 98.31 381 THR B O 1
ATOM 6677 N N . PHE B 1 382 ? 5.98 -20.031 -3.199 1 97.75 382 PHE B N 1
ATOM 6678 C CA . PHE B 1 382 ? 7.062 -20.828 -2.639 1 97.75 382 PHE B CA 1
ATOM 6679 C C . PHE B 1 382 ? 8.055 -21.234 -3.723 1 97.75 382 PHE B C 1
ATOM 6681 O O . PHE B 1 382 ? 9.273 -21.188 -3.508 1 97.75 382 PHE B O 1
ATOM 6688 N N . PHE B 1 383 ? 7.535 -21.656 -4.828 1 96.81 383 PHE B N 1
ATOM 6689 C CA . PHE B 1 383 ? 8.383 -21.953 -5.977 1 96.81 383 PHE B CA 1
ATOM 6690 C C . PHE B 1 383 ? 9.234 -20.75 -6.355 1 96.81 383 PHE B C 1
ATOM 6692 O O . PHE B 1 383 ? 10.445 -20.891 -6.555 1 96.81 383 PHE B O 1
ATOM 6699 N N . SER B 1 384 ? 8.609 -19.625 -6.484 1 97 384 SER B N 1
ATOM 6700 C CA . SER B 1 384 ? 9.297 -18.391 -6.887 1 97 384 SER B CA 1
ATOM 6701 C C . SER B 1 384 ? 10.438 -18.062 -5.93 1 97 384 SER B C 1
ATOM 6703 O O . SER B 1 384 ? 11.469 -17.531 -6.348 1 97 384 SER B O 1
ATOM 6705 N N . MET B 1 385 ? 10.25 -18.359 -4.688 1 96.56 385 MET B N 1
ATOM 6706 C CA . MET B 1 385 ? 11.266 -18.109 -3.666 1 96.56 385 MET B CA 1
ATOM 6707 C C . MET B 1 385 ? 12.422 -19.094 -3.799 1 96.56 385 MET B C 1
ATOM 6709 O O . MET B 1 385 ? 13.578 -18.734 -3.566 1 96.56 385 MET B O 1
ATOM 6713 N N . THR B 1 386 ? 12.172 -20.312 -4.246 1 95.25 386 THR B N 1
ATOM 6714 C CA . THR B 1 386 ? 13.148 -21.391 -4.113 1 95.25 386 THR B CA 1
ATOM 6715 C C . THR B 1 386 ? 13.781 -21.703 -5.461 1 95.25 386 THR B C 1
ATOM 6717 O O . THR B 1 386 ? 14.703 -22.531 -5.539 1 95.25 386 THR B O 1
ATOM 6720 N N . THR B 1 387 ? 13.328 -21.172 -6.512 1 93.31 387 THR B N 1
ATOM 6721 C CA . THR B 1 387 ? 13.875 -21.438 -7.832 1 93.31 387 THR B CA 1
ATOM 6722 C C . THR B 1 387 ? 15.117 -20.594 -8.086 1 93.31 387 THR B C 1
ATOM 6724 O O . THR B 1 387 ? 15.203 -19.453 -7.633 1 93.31 387 THR B O 1
ATOM 6727 N N . VAL B 1 388 ? 16.047 -21.094 -8.859 1 91.88 388 VAL B N 1
ATOM 6728 C CA . VAL B 1 388 ? 17.219 -20.328 -9.25 1 91.88 388 VAL B CA 1
ATOM 6729 C C . VAL B 1 388 ? 16.875 -19.391 -10.398 1 91.88 388 VAL B C 1
ATOM 6731 O O . VAL B 1 388 ? 17.594 -18.422 -10.648 1 91.88 388 VAL B O 1
ATOM 6734 N N . ARG B 1 389 ? 15.773 -19.656 -11.031 1 87.69 389 ARG B N 1
ATOM 6735 C CA . ARG B 1 389 ? 15.328 -18.891 -12.188 1 87.69 389 ARG B CA 1
ATOM 6736 C C . ARG B 1 389 ? 15.289 -17.391 -11.883 1 87.69 389 ARG B C 1
ATOM 6738 O O . ARG B 1 389 ? 15.633 -16.578 -12.734 1 87.69 389 ARG B O 1
ATOM 6745 N N . TYR B 1 390 ? 14.898 -17.016 -10.68 1 91.62 390 TYR B N 1
ATOM 6746 C CA . TYR B 1 390 ? 14.656 -15.602 -10.375 1 91.62 390 TYR B CA 1
ATOM 6747 C C . TYR B 1 390 ? 15.852 -14.992 -9.656 1 91.62 390 TYR B C 1
ATOM 6749 O O . TYR B 1 390 ? 16.375 -13.961 -10.086 1 91.62 390 TYR B O 1
ATOM 6757 N N . GLY B 1 391 ? 16.344 -15.641 -8.688 1 90.44 391 GLY B N 1
ATOM 6758 C CA . GLY B 1 391 ? 17.422 -15.086 -7.887 1 90.44 391 GLY B CA 1
ATOM 6759 C C . GLY B 1 391 ? 18.812 -15.414 -8.438 1 90.44 391 GLY B C 1
ATOM 6760 O O . GLY B 1 391 ? 19.797 -14.805 -8.031 1 90.44 391 GLY B O 1
ATOM 6761 N N . GLY B 1 392 ? 18.906 -16.375 -9.344 1 89.56 392 GLY B N 1
ATOM 6762 C CA . GLY B 1 392 ? 20.203 -16.781 -9.875 1 89.56 392 GLY B CA 1
ATOM 6763 C C . GLY B 1 392 ? 21.078 -17.484 -8.844 1 89.56 392 GLY B C 1
ATOM 6764 O O . GLY B 1 392 ? 20.609 -17.828 -7.758 1 89.56 392 GLY B O 1
ATOM 6765 N N . GLU B 1 393 ? 22.297 -17.688 -9.203 1 89.38 393 GLU B N 1
ATOM 6766 C CA . GLU B 1 393 ? 23.219 -18.453 -8.383 1 89.38 393 GLU B CA 1
ATOM 6767 C C . GLU B 1 393 ? 23.531 -17.75 -7.07 1 89.38 393 GLU B C 1
ATOM 6769 O O . GLU B 1 393 ? 23.875 -18.375 -6.074 1 89.38 393 GLU B O 1
ATOM 6774 N N . LYS B 1 394 ? 23.328 -16.453 -7.043 1 90.38 394 LYS B N 1
ATOM 6775 C CA . LYS B 1 394 ? 23.578 -15.695 -5.824 1 90.38 394 LYS B CA 1
ATOM 6776 C C . LYS B 1 394 ? 22.594 -16.078 -4.723 1 90.38 394 LYS B C 1
ATOM 6778 O O . LYS B 1 394 ? 22.844 -15.812 -3.545 1 90.38 394 LYS B O 1
ATOM 6783 N N . SER B 1 395 ? 21.484 -16.672 -5.102 1 91.94 395 SER B N 1
ATOM 6784 C CA . SER B 1 395 ? 20.469 -17.047 -4.133 1 91.94 395 SER B CA 1
ATOM 6785 C C . SER B 1 395 ? 20.719 -18.438 -3.578 1 91.94 395 SER B C 1
ATOM 6787 O O . SER B 1 395 ? 19.906 -18.969 -2.807 1 91.94 395 SER B O 1
ATOM 6789 N N . ARG B 1 396 ? 21.812 -19.109 -3.936 1 91.56 396 ARG B N 1
ATOM 6790 C CA . ARG B 1 396 ? 22.141 -20.438 -3.438 1 91.56 396 ARG B CA 1
ATOM 6791 C C . ARG B 1 396 ? 22.359 -20.422 -1.927 1 91.56 396 ARG B C 1
ATOM 6793 O O . ARG B 1 396 ? 23 -19.516 -1.395 1 91.56 396 ARG B O 1
ATOM 6800 N N . ILE B 1 397 ? 21.719 -21.328 -1.228 1 87.94 397 ILE B N 1
ATOM 6801 C CA . ILE B 1 397 ? 21.906 -21.469 0.213 1 87.94 397 ILE B CA 1
ATOM 6802 C C . ILE B 1 397 ? 23.344 -21.922 0.507 1 87.94 397 ILE B C 1
ATOM 6804 O O . ILE B 1 397 ? 23.812 -22.906 -0.054 1 87.94 397 ILE B O 1
ATOM 6808 N N . PRO B 1 398 ? 24 -21.172 1.357 1 79.81 398 PRO B N 1
ATOM 6809 C CA . PRO B 1 398 ? 25.359 -21.594 1.677 1 79.81 398 PRO B CA 1
ATOM 6810 C C . PRO B 1 398 ? 25.422 -22.969 2.344 1 79.81 398 PRO B C 1
ATOM 6812 O O . PRO B 1 398 ? 24.516 -23.328 3.094 1 79.81 398 PRO B O 1
ATOM 6815 N N . LYS B 1 399 ? 26.375 -23.906 2.01 1 66.75 399 LYS B N 1
ATOM 6816 C CA . LYS B 1 399 ? 26.547 -25.266 2.502 1 66.75 399 LYS B CA 1
ATOM 6817 C C . LYS B 1 399 ? 26.641 -25.297 4.023 1 66.75 399 LYS B C 1
ATOM 6819 O O . LYS B 1 399 ? 26.172 -26.234 4.664 1 66.75 399 LYS B O 1
ATOM 6824 N N . ASP B 1 400 ? 27.266 -24.453 4.801 1 55.53 400 ASP B N 1
ATOM 6825 C CA . ASP B 1 400 ? 27.469 -24.453 6.246 1 55.53 400 ASP B CA 1
ATOM 6826 C C . ASP B 1 400 ? 26.156 -24.172 6.98 1 55.53 400 ASP B C 1
ATOM 6828 O O . ASP B 1 400 ? 26.094 -24.25 8.211 1 55.53 400 ASP B O 1
ATOM 6832 N N . MET B 1 401 ? 25.188 -23.812 6.484 1 47.88 401 MET B N 1
ATOM 6833 C CA . MET B 1 401 ? 23.938 -23.406 7.117 1 47.88 401 MET B CA 1
ATOM 6834 C C . MET B 1 401 ? 23.031 -24.625 7.352 1 47.88 401 MET B C 1
ATOM 6836 O O . MET B 1 401 ? 21.922 -24.484 7.859 1 47.88 401 MET B O 1
ATOM 6840 N N . SER B 1 402 ? 23.25 -25.875 6.918 1 40.09 402 SER B N 1
ATOM 6841 C CA . SER B 1 402 ? 22.266 -26.938 7.098 1 40.09 402 SER B CA 1
ATOM 6842 C C . SER B 1 402 ? 21.938 -27.141 8.57 1 40.09 402 SER B C 1
ATOM 6844 O O . SER B 1 402 ? 20.766 -27.328 8.938 1 40.09 402 SER B O 1
ATOM 6846 N N . VAL B 1 403 ? 22.828 -27.969 9.43 1 34.28 403 VAL B N 1
ATOM 6847 C CA . VAL B 1 403 ? 22.531 -28.75 10.625 1 34.28 403 VAL B CA 1
ATOM 6848 C C . VAL B 1 403 ? 22.344 -27.828 11.82 1 34.28 403 VAL B C 1
ATOM 6850 O O . VAL B 1 403 ? 21.734 -28.219 12.828 1 34.28 403 VAL B O 1
ATOM 6853 N N . SER B 1 404 ? 23.109 -26.812 12.109 1 29.28 404 SER B N 1
ATOM 6854 C CA . SER B 1 404 ? 23.406 -26.578 13.523 1 29.28 404 SER B CA 1
ATOM 6855 C C . SER B 1 404 ? 22.25 -25.891 14.227 1 29.28 404 SER B C 1
ATOM 6857 O O . SER B 1 404 ? 22.188 -25.875 15.453 1 29.28 404 SER B O 1
ATOM 6859 N N . VAL B 1 405 ? 21.672 -24.797 13.836 1 29.52 405 VAL B N 1
ATOM 6860 C CA . VAL B 1 405 ? 21.422 -23.828 14.891 1 29.52 405 VAL B CA 1
ATOM 6861 C C . VAL B 1 405 ? 20.094 -24.125 15.57 1 29.52 405 VAL B C 1
ATOM 6863 O O . VAL B 1 405 ? 19.031 -24.047 14.938 1 29.52 405 VAL B O 1
ATOM 6866 N N . GLN B 1 406 ? 20.109 -24.891 16.703 1 25.64 406 GLN B N 1
ATOM 6867 C CA . GLN B 1 406 ? 19.109 -24.984 17.766 1 25.64 406 GLN B CA 1
ATOM 6868 C C . GLN B 1 406 ? 18.688 -23.594 18.234 1 25.64 406 GLN B C 1
ATOM 6870 O O . GLN B 1 406 ? 19.359 -22.984 19.062 1 25.64 406 GLN B O 1
ATOM 6875 N N . VAL B 1 407 ? 18.422 -22.75 17.422 1 24.84 407 VAL B N 1
ATOM 6876 C CA . VAL B 1 407 ? 18.125 -21.484 18.078 1 24.84 407 VAL B CA 1
ATOM 6877 C C . VAL B 1 407 ? 16.922 -21.641 19.016 1 24.84 407 VAL B C 1
ATOM 6879 O O . VAL B 1 407 ? 15.977 -22.344 18.688 1 24.84 407 VAL B O 1
ATOM 6882 N N . LYS B 1 408 ? 17.078 -21.047 20.188 1 23.97 408 LYS B N 1
ATOM 6883 C CA . LYS B 1 408 ? 16.156 -20.859 21.312 1 23.97 408 LYS B CA 1
ATOM 6884 C C . LYS B 1 408 ? 14.891 -20.141 20.875 1 23.97 408 LYS B C 1
ATOM 6886 O O . LYS B 1 408 ? 14.945 -19.062 20.281 1 23.97 408 LYS B O 1
ATOM 6891 N N . ALA B 1 409 ? 13.812 -20.875 20.656 1 22.64 409 ALA B N 1
ATOM 6892 C CA . ALA B 1 409 ? 12.438 -20.391 20.547 1 22.64 409 ALA B CA 1
ATOM 6893 C C . ALA B 1 409 ? 12.188 -19.25 21.531 1 22.64 409 ALA B C 1
ATOM 6895 O O . ALA B 1 409 ? 12.258 -19.453 22.75 1 22.64 409 ALA B O 1
ATOM 6896 N N . SER B 1 410 ? 12.688 -18.094 21.328 1 21.36 410 SER B N 1
ATOM 6897 C CA . SER B 1 410 ? 12.109 -17.094 22.234 1 21.36 410 SER B CA 1
ATOM 6898 C C . SER B 1 410 ? 10.586 -17.188 22.25 1 21.36 410 SER B C 1
ATOM 6900 O O . SER B 1 410 ? 9.953 -17.328 21.203 1 21.36 410 SER B O 1
ATOM 6902 N N . GLU B 1 411 ? 9.984 -17.688 23.344 1 22.06 411 GLU B N 1
ATOM 6903 C CA . GLU B 1 411 ? 8.633 -17.828 23.859 1 22.06 411 GLU B CA 1
ATOM 6904 C C . GLU B 1 411 ? 7.77 -16.625 23.484 1 22.06 411 GLU B C 1
ATOM 6906 O O . GLU B 1 411 ? 7.867 -15.57 24.109 1 22.06 411 GLU B O 1
ATOM 6911 N N . CYS B 1 412 ? 7.871 -16.156 22.359 1 22.33 412 CYS B N 1
ATOM 6912 C CA . CYS B 1 412 ? 6.812 -15.148 22.266 1 22.33 412 CYS B CA 1
ATOM 6913 C C . CYS B 1 412 ? 5.449 -15.773 22.547 1 22.33 412 CYS B C 1
ATOM 6915 O O . CYS B 1 412 ? 5.141 -16.844 22.031 1 22.33 412 CYS B O 1
ATOM 6917 N N . GLY B 1 413 ? 4.777 -15.523 23.656 1 22.92 413 GLY B N 1
ATOM 6918 C CA . GLY B 1 413 ? 3.588 -15.914 24.406 1 22.92 413 GLY B CA 1
ATOM 6919 C C . GLY B 1 413 ? 2.354 -16.031 23.531 1 22.92 413 GLY B C 1
ATOM 6920 O O . GLY B 1 413 ? 1.227 -15.984 24.031 1 22.92 413 GLY B O 1
ATOM 6921 N N . CYS B 1 414 ? 2.471 -15.977 22.234 1 21.28 414 CYS B N 1
ATOM 6922 C CA . CYS B 1 414 ? 1.083 -16.172 21.812 1 21.28 414 CYS B CA 1
ATOM 6923 C C . CYS B 1 414 ? 0.654 -17.625 22 1 21.28 414 CYS B C 1
ATOM 6925 O O . CYS B 1 414 ? 1.33 -18.531 21.531 1 21.28 414 CYS B O 1
ATOM 6927 N N . ALA B 1 415 ? 0.007 -17.969 23.156 1 23.03 415 ALA B N 1
ATOM 6928 C CA . ALA B 1 415 ? -0.666 -19.203 23.531 1 23.03 415 ALA B CA 1
ATOM 6929 C C . ALA B 1 415 ? -1.46 -19.781 22.359 1 23.03 415 ALA B C 1
ATOM 6931 O O . ALA B 1 415 ? -2.477 -19.203 21.953 1 23.03 415 ALA B O 1
ATOM 6932 N N . LEU B 1 416 ? -0.747 -20.234 21.391 1 22.14 416 LEU B N 1
ATOM 6933 C CA . LEU B 1 416 ? -1.551 -21.078 20.516 1 22.14 416 LEU B CA 1
ATOM 6934 C C . LEU B 1 416 ? -2.084 -22.297 21.281 1 22.14 416 LEU B C 1
ATOM 6936 O O .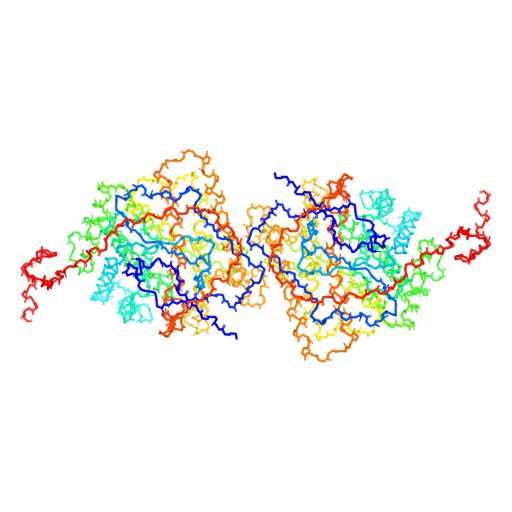 LEU B 1 416 ? -1.308 -23.094 21.797 1 22.14 416 LEU B O 1
ATOM 6940 N N . SER B 1 417 ? -3.17 -22.25 22.047 1 21.44 417 SER B N 1
ATOM 6941 C CA . SER B 1 417 ? -3.756 -23.359 22.781 1 21.44 417 SER B CA 1
ATOM 6942 C C . SER B 1 417 ? -3.959 -24.578 21.875 1 21.44 417 SER B C 1
ATOM 6944 O O . SER B 1 417 ? -4.418 -25.625 22.328 1 21.44 417 SER B O 1
ATOM 6946 N N . GLY B 1 418 ? -3.963 -24.578 20.609 1 19.2 418 GLY B N 1
ATOM 6947 C CA . GLY B 1 418 ? -4.668 -25.766 20.172 1 19.2 418 GLY B CA 1
ATOM 6948 C C . GLY B 1 418 ? -3.869 -27.031 20.375 1 19.2 418 GLY B C 1
ATOM 6949 O O . GLY B 1 418 ? -2.641 -27.031 20.266 1 19.2 418 GLY B O 1
ATOM 6950 N N . LYS B 1 419 ? -4.383 -28.016 21.188 1 20.77 419 LYS B N 1
ATOM 6951 C CA . LYS B 1 419 ? -4.062 -29.406 21.547 1 20.77 419 LYS B CA 1
ATOM 6952 C C . LYS B 1 419 ? -3.807 -30.25 20.297 1 20.77 419 LYS B C 1
ATOM 6954 O O . LYS B 1 419 ? -4.734 -30.547 19.547 1 20.77 419 LYS B O 1
ATOM 6959 N N . ALA B 1 420 ? -2.727 -30.078 19.578 1 19.12 420 ALA B N 1
ATOM 6960 C CA . ALA B 1 420 ? -2.445 -31.016 18.5 1 19.12 420 ALA B CA 1
ATOM 6961 C C . ALA B 1 420 ? -2.17 -32.406 19.047 1 19.12 420 ALA B C 1
ATOM 6963 O O . ALA B 1 420 ? -1.364 -32.562 19.969 1 19.12 420 ALA B O 1
ATOM 6964 N N . ALA B 1 421 ? -3.182 -33.375 19 1 20.8 421 ALA B N 1
ATOM 6965 C CA . ALA B 1 421 ? -3.18 -34.781 19.359 1 20.8 421 ALA B CA 1
ATOM 6966 C C . ALA B 1 421 ? -1.963 -35.5 18.781 1 20.8 421 ALA B C 1
ATOM 6968 O O . ALA B 1 421 ? -1.581 -35.25 17.641 1 20.8 421 ALA B O 1
ATOM 6969 N N . SER B 1 422 ? -1.074 -35.969 19.641 1 18.92 422 SER B N 1
ATOM 6970 C CA . SER B 1 422 ? 0.184 -36.688 19.531 1 18.92 422 SER B CA 1
ATOM 6971 C C . SER B 1 422 ? -0.007 -38.031 18.812 1 18.92 422 SER B C 1
ATOM 6973 O O . SER B 1 422 ? -0.561 -38.969 19.375 1 18.92 422 SER B O 1
ATOM 6975 N N . ASP B 1 423 ? -0.596 -38.125 17.625 1 18.31 423 ASP B N 1
ATOM 6976 C CA . ASP B 1 423 ? -0.774 -39.5 17.141 1 18.31 423 ASP B CA 1
ATOM 6977 C C . ASP B 1 423 ? 0.568 -40.219 17.016 1 18.31 423 ASP B C 1
ATOM 6979 O O . ASP B 1 423 ? 1.47 -39.75 16.328 1 18.31 423 ASP B O 1
ATOM 6983 N N . SER B 1 424 ? 0.956 -41.062 17.984 1 18.09 424 SER B N 1
ATOM 6984 C CA . SER B 1 424 ? 2.121 -41.844 18.406 1 18.09 424 SER B CA 1
ATOM 6985 C C . SER B 1 424 ? 2.576 -42.781 17.312 1 18.09 424 SER B C 1
ATOM 6987 O O . SER B 1 424 ? 3.756 -43.125 17.219 1 18.09 424 SER B O 1
ATOM 6989 N N . GLY B 1 425 ? 1.72 -43.594 16.594 1 17.7 425 GLY B N 1
ATOM 6990 C CA . GLY B 1 425 ? 2.014 -45 16.484 1 17.7 425 GLY B CA 1
ATOM 6991 C C . GLY B 1 425 ? 3.096 -45.312 15.477 1 17.7 425 GLY B C 1
ATOM 6992 O O . GLY B 1 425 ? 3.551 -46.469 15.383 1 17.7 425 GLY B O 1
ATOM 6993 N N . TYR B 1 426 ? 3.15 -44.75 14.234 1 18.09 426 TYR B N 1
ATOM 6994 C CA . TYR B 1 426 ? 3.492 -45.656 13.141 1 18.09 426 TYR B CA 1
ATOM 6995 C C . TYR B 1 426 ? 4.988 -45.938 13.125 1 18.09 426 TYR B C 1
ATOM 6997 O O . TYR B 1 426 ? 5.805 -45.031 13.312 1 18.09 426 TYR B O 1
ATOM 7005 N N . SER B 1 427 ? 5.379 -47.125 13.516 1 17.91 427 SER B N 1
ATOM 7006 C CA . SER B 1 427 ? 6.641 -47.844 13.656 1 17.91 427 SER B CA 1
ATOM 7007 C C . SER B 1 427 ? 7.461 -47.781 12.375 1 17.91 427 SER B C 1
ATOM 7009 O O . SER B 1 427 ? 6.91 -47.906 11.273 1 17.91 427 SER B O 1
ATOM 7011 N N . ASP B 1 428 ? 8.586 -47.281 12.328 1 18.28 428 ASP B N 1
ATOM 7012 C CA . ASP B 1 428 ? 9.57 -46.906 11.32 1 18.28 428 ASP B CA 1
ATOM 7013 C C . ASP B 1 428 ? 10.211 -48.125 10.688 1 18.28 428 ASP B C 1
ATOM 7015 O O . ASP B 1 428 ? 11.32 -48.062 10.141 1 18.28 428 ASP B O 1
ATOM 7019 N N . ASP B 1 429 ? 9.523 -49.344 10.484 1 17.81 429 ASP B N 1
ATOM 7020 C CA . ASP B 1 429 ? 10.352 -50.5 10.156 1 17.81 429 ASP B CA 1
ATOM 7021 C C . ASP B 1 429 ? 11 -50.312 8.781 1 17.81 429 ASP B C 1
ATOM 7023 O O . ASP B 1 429 ? 10.398 -50.656 7.762 1 17.81 429 ASP B O 1
ATOM 7027 N N . ALA B 1 430 ? 11.547 -49.375 8.367 1 19.77 430 ALA B N 1
ATOM 7028 C CA . ALA B 1 430 ? 12.031 -49.219 7 1 19.77 430 ALA B CA 1
ATOM 7029 C C . ALA B 1 430 ? 13.164 -50.188 6.699 1 19.77 430 ALA B C 1
ATOM 7031 O O . ALA B 1 430 ? 14.328 -49.906 7.02 1 19.77 430 ALA B O 1
ATOM 7032 N N . SER B 1 431 ? 12.836 -51.5 6.785 1 17.38 431 SER B N 1
ATOM 7033 C CA . SER B 1 431 ? 13.844 -52.5 6.516 1 17.38 431 SER B CA 1
ATOM 7034 C C . SER B 1 431 ? 14.594 -52.219 5.219 1 17.38 431 SER B C 1
ATOM 7036 O O . SER B 1 431 ? 14.266 -51.281 4.508 1 17.38 431 SER B O 1
ATOM 7038 N N . ASP B 1 432 ? 14.617 -53.281 4.082 1 18.16 432 ASP B N 1
ATOM 7039 C CA . ASP B 1 432 ? 15.609 -54.188 3.496 1 18.16 432 ASP B CA 1
ATOM 7040 C C . ASP B 1 432 ? 16.172 -53.594 2.201 1 18.16 432 ASP B C 1
ATOM 7042 O O . ASP B 1 432 ? 17.234 -52.969 2.205 1 18.16 432 ASP B O 1
ATOM 7046 N N . GLY B 1 433 ? 15.844 -54.344 0.784 1 17.61 433 GLY B N 1
ATOM 7047 C CA . GLY B 1 433 ? 16.438 -55.031 -0.356 1 17.61 433 GLY B CA 1
ATOM 7048 C C . GLY B 1 433 ? 16.516 -54.156 -1.596 1 17.61 433 GLY B C 1
ATOM 7049 O O . GLY B 1 433 ? 15.57 -54.125 -2.396 1 17.61 433 GLY B O 1
ATOM 7050 N N . VAL B 1 434 ? 16.781 -53 -1.706 1 21 434 VAL B N 1
ATOM 7051 C CA . VAL B 1 434 ? 16.484 -52.188 -2.885 1 21 434 VAL B CA 1
ATOM 7052 C C . VAL B 1 434 ? 17.344 -52.656 -4.059 1 21 434 VAL B C 1
ATOM 7054 O O . VAL B 1 434 ? 18.562 -52.469 -4.059 1 21 434 VAL B O 1
ATOM 7057 N N . SER B 1 435 ? 17.047 -53.812 -4.672 1 18.89 435 SER B N 1
ATOM 7058 C CA . SER B 1 435 ? 17.734 -54.469 -5.77 1 18.89 435 SER B CA 1
ATOM 7059 C C . SER B 1 435 ? 17.984 -53.531 -6.926 1 18.89 435 SER B C 1
ATOM 7061 O O . SER B 1 435 ? 17.328 -52.469 -7.035 1 18.89 435 SER B O 1
ATOM 7063 N N . LYS B 1 436 ? 18.844 -53.969 -8.047 1 27.02 436 LYS B N 1
ATOM 7064 C CA . LYS B 1 436 ? 19.688 -53.656 -9.203 1 27.02 436 LYS B CA 1
ATOM 7065 C C . LYS B 1 436 ? 18.859 -53.219 -10.398 1 27.02 436 LYS B C 1
ATOM 7067 O O . LYS B 1 436 ? 18.109 -54.031 -10.969 1 27.02 436 LYS B O 1
ATOM 7072 N N . ILE B 1 437 ? 18.391 -52.344 -10.531 1 23.14 437 ILE B N 1
ATOM 7073 C CA . ILE B 1 437 ? 17.406 -51.938 -11.523 1 23.14 437 ILE B CA 1
ATOM 7074 C C . ILE B 1 437 ? 17.953 -52.188 -12.93 1 23.14 437 ILE B C 1
ATOM 7076 O O . ILE B 1 437 ? 18.844 -51.5 -13.398 1 23.14 437 ILE B O 1
ATOM 7080 N N . GLU B 1 438 ? 18.047 -53.594 -13.258 1 23.56 438 GLU B N 1
ATOM 7081 C CA . GLU B 1 438 ? 18.562 -53.781 -14.609 1 23.56 438 GLU B CA 1
ATOM 7082 C C . GLU B 1 438 ? 17.609 -53.188 -15.641 1 23.56 438 GLU B C 1
ATOM 7084 O O . GLU B 1 438 ? 16.453 -53.594 -15.742 1 23.56 438 GLU B O 1
ATOM 7089 N N . THR B 1 439 ? 17.641 -52.125 -15.984 1 24.06 439 THR B N 1
ATOM 7090 C CA . THR B 1 439 ? 16.641 -51.406 -16.75 1 24.06 439 THR B CA 1
ATOM 7091 C C . THR B 1 439 ? 16.312 -52.125 -18.047 1 24.06 439 THR B C 1
ATOM 7093 O O . THR B 1 439 ? 15.141 -52.25 -18.422 1 24.06 439 THR B O 1
ATOM 7096 N N . PRO B 1 440 ? 16.734 -52 -19.234 1 24.08 440 PRO B N 1
ATOM 7097 C CA . PRO B 1 440 ? 15.992 -52.469 -20.422 1 24.08 440 PRO B CA 1
ATOM 7098 C C . PRO B 1 440 ? 16.016 -53.969 -20.609 1 24.08 440 PRO B C 1
ATOM 7100 O O . PRO B 1 440 ? 17.094 -54.562 -20.766 1 24.08 440 PRO B O 1
ATOM 7103 N N . LYS B 1 441 ? 15.469 -55.094 -20.062 1 25.66 441 LYS B N 1
ATOM 7104 C CA . LYS B 1 441 ? 15.68 -56.125 -21.078 1 25.66 441 LYS B CA 1
ATOM 7105 C C . LYS B 1 441 ? 14.883 -55.812 -22.344 1 25.66 441 LYS B C 1
ATOM 7107 O O . LYS B 1 441 ? 15.461 -55.562 -23.406 1 25.66 441 LYS B O 1
ATOM 7112 N N . GLY B 1 442 ? 13.719 -56.594 -23.047 1 26.02 442 GLY B N 1
ATOM 7113 C CA . GLY B 1 442 ? 13.078 -56.344 -24.328 1 26.02 442 GLY B CA 1
ATOM 7114 C C . GLY B 1 442 ? 12.102 -55.188 -24.281 1 26.02 442 GLY B C 1
ATOM 7115 O O . GLY B 1 442 ? 11.844 -54.625 -23.203 1 26.02 442 GLY B O 1
ATOM 7116 N N . PHE B 1 443 ? 10.82 -54.812 -24.859 1 24.73 443 PHE B N 1
ATOM 7117 C CA . PHE B 1 443 ? 10.203 -53.5 -24.656 1 24.73 443 PHE B CA 1
ATOM 7118 C C . PHE B 1 443 ? 9.961 -53.25 -23.188 1 24.73 443 PHE B C 1
ATOM 7120 O O . PHE B 1 443 ? 9.266 -52.281 -22.828 1 24.73 443 PHE B O 1
ATOM 7127 N N . SER B 1 444 ? 9.961 -54.125 -22.047 1 22.59 444 SER B N 1
ATOM 7128 C CA . SER B 1 444 ? 8.859 -54.719 -21.312 1 22.59 444 SER B CA 1
ATOM 7129 C C . SER B 1 444 ? 8.258 -53.75 -20.297 1 22.59 444 SER B C 1
ATOM 7131 O O . SER B 1 444 ? 7.262 -54.062 -19.656 1 22.59 444 SER B O 1
ATOM 7133 N N . LYS B 1 445 ? 8.852 -52.688 -19.766 1 27.86 445 LYS B N 1
ATOM 7134 C CA . LYS B 1 445 ? 9.297 -51.281 -19.641 1 27.86 445 LYS B CA 1
ATOM 7135 C C . LYS B 1 445 ? 9.016 -50.5 -20.922 1 27.86 445 LYS B C 1
ATOM 7137 O O . LYS B 1 445 ? 9.25 -51 -22.031 1 27.86 445 LYS B O 1
ATOM 7142 N N . VAL B 1 446 ? 8.414 -49.188 -21.453 1 26.3 446 VAL B N 1
ATOM 7143 C CA . VAL B 1 446 ? 7.574 -49 -22.625 1 26.3 446 VAL B CA 1
ATOM 7144 C C . VAL B 1 446 ? 8.016 -49.969 -23.734 1 26.3 446 VAL B C 1
ATOM 7146 O O . VAL B 1 446 ? 9.211 -50.094 -24 1 26.3 446 VAL B O 1
ATOM 7149 N N . GLY B 1 447 ? 7.25 -51.031 -24.062 1 23.81 447 GLY B N 1
ATOM 7150 C CA . GLY B 1 447 ? 7.473 -52.156 -24.938 1 23.81 447 GLY B CA 1
ATOM 7151 C C . GLY B 1 447 ? 8.195 -51.812 -26.234 1 23.81 447 GLY B C 1
ATOM 7152 O O . GLY B 1 447 ? 7.656 -51.062 -27.047 1 23.81 447 GLY B O 1
ATOM 7153 N N . ALA B 1 448 ? 9.547 -51.719 -26.297 1 22.94 448 ALA B N 1
ATOM 7154 C CA . ALA B 1 448 ? 10.461 -51.469 -27.406 1 22.94 448 ALA B CA 1
ATOM 7155 C C . ALA B 1 448 ? 10.055 -52.25 -28.641 1 22.94 448 ALA B C 1
ATOM 7157 O O . ALA B 1 448 ? 10 -53.5 -28.609 1 22.94 448 ALA B O 1
ATOM 7158 N N . PRO B 1 449 ? 9.266 -51.75 -29.547 1 21.92 449 PRO B N 1
ATOM 7159 C CA . PRO B 1 449 ? 9.25 -52.594 -30.75 1 21.92 449 PRO B CA 1
ATOM 7160 C C . PRO B 1 449 ? 10.656 -52.969 -31.219 1 21.92 449 PRO B C 1
ATOM 7162 O O . PRO B 1 449 ? 11.625 -52.281 -30.906 1 21.92 449 PRO B O 1
ATOM 7165 N N . ASN B 1 450 ? 11.062 -54.219 -31.734 1 23.25 450 ASN B N 1
ATOM 7166 C CA . ASN B 1 450 ? 12.289 -54.875 -32.188 1 23.25 450 ASN B CA 1
ATOM 7167 C C . ASN B 1 450 ? 13.086 -53.969 -33.125 1 23.25 450 ASN B C 1
ATOM 7169 O O . ASN B 1 450 ? 14.281 -54.188 -33.344 1 23.25 450 ASN B O 1
ATOM 7173 N N . GLY B 1 451 ? 12.484 -53.219 -34 1 21.58 451 GLY B N 1
ATOM 7174 C CA . GLY B 1 451 ? 13.281 -52.719 -35.094 1 21.58 451 GLY B CA 1
ATOM 7175 C C . GLY B 1 451 ? 14.289 -51.656 -34.688 1 21.58 451 GLY B C 1
ATOM 7176 O O . GLY B 1 451 ? 15.156 -51.312 -35.5 1 21.58 451 GLY B O 1
ATOM 7177 N N . ILE B 1 452 ? 14.008 -50.906 -33.75 1 21.23 452 ILE B N 1
ATOM 7178 C CA . ILE B 1 452 ? 14.945 -49.812 -33.656 1 21.23 452 ILE B CA 1
ATOM 7179 C C . ILE B 1 452 ? 16.266 -50.312 -33.062 1 21.23 452 ILE B C 1
ATOM 7181 O O . ILE B 1 452 ? 17.172 -49.5 -32.781 1 21.23 452 ILE B O 1
ATOM 7185 N N . ASN B 1 453 ? 16.344 -51.594 -32.625 1 22.69 453 ASN B N 1
ATOM 7186 C CA . ASN B 1 453 ? 17.672 -52.094 -32.219 1 22.69 453 ASN B CA 1
ATOM 7187 C C . ASN B 1 453 ? 18.672 -51.969 -33.375 1 22.69 453 ASN B C 1
ATOM 7189 O O . ASN B 1 453 ? 19.891 -51.969 -33.125 1 22.69 453 ASN B O 1
ATOM 7193 N N . ALA B 1 454 ? 18.125 -52.156 -34.562 1 22.23 454 ALA B N 1
ATOM 7194 C CA . ALA B 1 454 ? 19.062 -52.312 -35.688 1 22.23 454 ALA B CA 1
ATOM 7195 C C . ALA B 1 454 ? 19.797 -51 -35.969 1 22.23 454 ALA B C 1
ATOM 7197 O O . ALA B 1 454 ? 20.938 -51 -36.438 1 22.23 454 ALA B O 1
ATOM 7198 N N . VAL B 1 455 ? 19.141 -49.875 -35.906 1 20.67 455 VAL B N 1
ATOM 7199 C CA . VAL B 1 455 ? 19.891 -48.781 -36.5 1 20.67 455 VAL B CA 1
ATOM 7200 C C . VAL B 1 455 ? 21.031 -48.375 -35.562 1 20.67 455 VAL B C 1
ATOM 7202 O O . VAL B 1 455 ? 22.047 -47.844 -36 1 20.67 455 VAL B O 1
ATOM 7205 N N . LEU B 1 456 ? 20.828 -48.562 -34.219 1 21.22 456 LEU B N 1
ATOM 7206 C CA . LEU B 1 456 ? 22.016 -48.156 -33.469 1 21.22 456 LEU B CA 1
ATOM 7207 C C . LEU B 1 456 ? 23.109 -49.219 -33.594 1 21.22 456 LEU B C 1
ATOM 7209 O O . LEU B 1 456 ? 24.203 -49.031 -33.062 1 21.22 456 LEU B O 1
ATOM 7213 N N . ALA B 1 457 ? 22.656 -50.438 -33.875 1 21.78 457 ALA B N 1
ATOM 7214 C CA . ALA B 1 457 ? 23.734 -51.438 -33.969 1 21.78 457 ALA B CA 1
ATOM 7215 C C . ALA B 1 457 ? 24.625 -51.156 -35.156 1 21.78 457 ALA B C 1
ATOM 7217 O O . ALA B 1 457 ? 25.719 -51.75 -35.25 1 21.78 457 ALA B O 1
ATOM 7218 N N . LYS B 1 458 ? 24.047 -50.469 -36.219 1 21.09 458 LYS B N 1
ATOM 7219 C CA . LYS B 1 458 ? 25.031 -50.312 -37.281 1 21.09 458 LYS B CA 1
ATOM 7220 C C . LYS B 1 458 ? 25.969 -49.125 -37 1 21.09 458 LYS B C 1
ATOM 7222 O O . LYS B 1 458 ? 25.516 -48.062 -36.594 1 21.09 458 LYS B O 1
#

Solvent-accessible surface area (backbone atoms only — not comparable to full-atom values): 51776 Å² total; per-residue (Å²): 126,79,73,71,82,64,36,73,52,62,24,45,55,81,88,45,57,84,66,51,81,86,81,56,28,54,25,62,64,61,77,65,82,66,70,50,56,32,83,56,74,41,70,77,81,71,64,89,63,72,68,80,80,46,98,58,88,39,50,47,68,35,29,61,72,69,76,66,20,39,61,66,69,90,64,32,58,34,60,32,36,31,22,63,46,40,68,56,16,40,50,38,25,49,51,49,35,49,37,47,36,60,56,73,74,52,86,52,44,78,49,58,94,78,57,28,66,33,52,53,26,48,58,52,68,35,93,64,36,71,40,31,75,56,41,39,50,28,21,30,44,19,70,26,66,47,58,67,57,39,22,55,51,22,35,52,51,48,50,53,52,54,52,50,55,44,35,64,71,59,45,81,79,66,73,52,56,47,59,50,48,50,48,49,46,61,73,34,64,72,70,54,69,82,48,92,63,52,73,50,52,49,49,50,51,48,51,49,52,49,40,50,50,49,25,70,72,41,31,48,14,44,60,43,28,50,53,29,46,52,54,43,69,66,54,80,83,82,78,71,97,68,71,60,25,43,53,58,44,53,57,56,44,58,63,69,64,50,46,60,28,56,53,20,44,42,32,33,28,57,41,30,70,73,65,92,80,38,72,91,49,44,66,53,53,50,48,50,45,50,47,54,50,47,50,50,28,50,39,36,39,64,46,46,50,50,34,30,74,71,63,73,26,96,62,74,87,41,59,38,55,51,47,20,53,36,56,50,41,94,46,68,49,55,12,41,50,51,45,50,52,52,46,51,50,46,53,51,51,46,53,52,47,52,57,56,48,66,75,44,93,68,53,69,69,51,52,47,45,52,50,41,50,53,32,22,53,34,7,49,49,51,38,51,23,35,20,35,78,35,44,35,78,82,18,47,57,65,82,87,64,74,81,70,84,80,67,79,76,73,76,67,74,76,77,73,72,77,80,76,80,78,83,77,73,85,76,75,81,73,73,84,83,83,76,79,79,74,60,72,77,76,23,79,58,88,66,49,70,75,69,70,60,54,64,75,68,100,126,80,73,73,80,65,35,72,51,64,25,44,56,81,90,45,57,85,65,51,82,85,81,56,27,52,24,62,64,61,77,65,83,65,69,50,56,31,83,56,74,42,70,76,82,72,62,90,64,71,67,78,79,47,97,57,88,39,51,45,68,35,28,61,70,70,77,66,20,40,60,64,68,91,64,32,59,34,61,30,36,30,22,62,45,40,66,56,18,38,52,38,22,49,52,49,34,51,36,49,35,62,55,73,78,50,83,60,48,80,50,58,94,77,56,28,69,33,52,54,26,48,58,51,68,36,94,65,36,72,39,32,75,54,43,40,50,29,21,29,45,20,68,28,66,45,57,66,59,40,22,53,49,23,35,51,51,47,51,52,52,54,52,50,54,43,33,64,70,57,39,81,82,73,57,51,56,58,52,45,50,50,48,48,46,62,73,34,61,72,70,54,68,79,46,92,64,52,73,50,51,48,50,51,51,48,51,50,52,49,40,51,51,48,26,71,74,41,30,47,14,42,61,42,27,50,53,29,46,52,53,43,71,67,53,81,82,81,77,70,97,68,69,61,25,45,54,58,45,50,57,56,44,58,65,68,64,51,45,60,26,56,53,21,44,42,34,32,29,57,41,30,70,71,65,92,80,39,73,91,47,45,66,53,52,49,48,50,44,49,46,53,50,46,50,49,29,50,39,34,38,65,44,46,51,51,34,28,75,72,62,72,26,95,64,72,88,42,58,38,54,50,47,19,52,36,56,50,41,94,44,68,49,54,13,42,51,53,47,48,50,52,46,52,51,45,52,51,51,44,53,52,46,53,58,56,48,67,77,44,95,69,52,70,67,50,51,49,46,52,50,41,50,53,33,23,54,34,7,48,50,50,36,50,22,35,19,35,77,34,45,36,78,82,17,46,57,66,81,87,63,75,83,68,84,79,67,79,76,74,78,67,76,74,76,73,71,79,80,75,80,77,83,78,72,86,73,78,81,74,79,91,82,86,76,78,78,76,68,81,82,70,22,89,65,88,66,51,70,76,66,67,59,53,65,75,70,99

Foldseek 3Di:
DPPPQFAQPPFFDPVCPVQDDDFFFFFQLFPDDDPVDDQAADEQPPPPPDLVQAPDQQKGWTACPPLPGGGNQLENHGIWIFGSLLVLQLVLLLVLLVLQLPPPPQVQFDDPPPQTLNNVSVVCNPPPVSQAQLNLLRGQQRLQHDNLLSNLVSSVSSVVVSQLVVCQQRPLPPLGSVLVVLLVCLVDVPVCPPDDARPSRVVSSVSSVSLVVLLVVFADLSVQLSVLSVVLSPDDADDDPADQDLVSLLVSLLSPLSLSNSLSSNRSSSSHHDDPCPPLCPVLSSLLSSLLQLLLLSLQVVVLVVCCVVPSGVDRRGSLVNQCVNVVPVDSSVSSVVSSSVSRVSVVVSSVSSVVCVVPPDDPSVVSSSVSSSSSSSSSSVSSRRHCNRVPPVRTNDPVNHDDDPDDSPCPPPCPPDDPDPPPDDDPCVDDDPDDCPDDDAVPPVHDDPPVVPPVVD/DPPPQFAQPPFFDPVCPVQDDDFFFFFQLFPDDDPVDDQAADEQPPPPPDLPLAPDQQKGKTACPPLGGGGNQLENHGIWIFGSLLVLQLVLLLVLLVLQLPPPPQVQQDDDPPQTLNNVSVVCNPPPVSQAQLNLLRTQQRLQHDNLLSNLVSSVSSVVVSQLVVCQQRPPPPGPSVLVVLLVCLVDVPVCPPDDDRPSRVVSSVSSVSLVVLLVVFADLSVQLSVLSVVLNPDDADDDPADQDLVSLLVSLLSPLSLSNSLSSNRSSSSHHDDPCPPLCPVLSSLLSSLLQLLLLSLQVVVLVVCCVVPSGVDRRGSLVNQCVNVVPVDSSVSSVVSSSVSHVSVVVSSVSSVVCVVPPDDPSVVSSSVSSSSSSSSSSVSSRRHCNRRPPVRTNDPVNHDDDPDDPPCPPPCPPDPPPPPPDDDPCPDDDPDDCPDDDACPPVHPDPPVVPPVVD

Nearest PDB structures (foldseek):
  6lcc-assembly1_A  TM=9.292E-01  e=2.282E-23  Alternaria alternata
  6lcd-assembly1_A  TM=9.098E-01  e=2.181E-23  Alternaria alternata
  8ii9-assembly2_C-3  TM=7.946E-01  e=7.209E-13  Hypoxylon sp. E7406B
  8ijt-assembly2_B  TM=8.200E-01  e=2.442E-12  Hypoxylon sp. E7406B
  8ijt-assembly2_C-3  TM=8.005E-01  e=5.763E-12  Hypoxylon sp. E7406B

Secondary structure (DSSP, 8-state):
------B-TTSS-GGGGGGSPPP-B-----SS--TTB----B--SS-S---TT-SS--EEEE-TTSSS-B-----SB--EEEETTHHHHHHHHHHHHHHHHT---GGGS--BTTB-HHHHHHHHTSTTGGGTGGGHHHHHSTT-SSHHHHHHHHHHHHHHHHHHHHHHHH-TTS--HHHHHHHHHHH-TTTTTTS---HHHHHHHHHHHHHHHHHHHS--HHHHHHHHHHHHHH---PPPSS--SHHHHHHHHHTTTTHHHHHHHHHHHTT----TT-GGGHHHHHHHHHHHHHHHHHHHHHHHHHHHHTTSSS----HHHHHHHHHT-SSHHHHHHHHHHHHHHHHHHHHHHHHHHTTS---HHHHHHHHHHHHHHHHHHHHHHH-HHHH-GGGBPPGGGSS-------------------------------------SSS-SS---TTHHHHHH-/------B-TTSS-GGGGGGSPPP-B-----SS--TTB----B--SSTT---TT-SS--EEEE-TTSSS-B-----SB--EEEETTHHHHHHHHHHHHHHHHH---GGGS--BTTB-HHHHHHHHTSTTGGGTGGGHHHHHSTT-SSHHHHHHHHHHHHHHHHHHHHHHHH-GGG--HHHHHHHHHHH-TTTTTTS---HHHHHHHHHHHHHHHHHHHS--HHHHHHHHHHHHHH---PPPSS-SSHHHHHHHHHTTTTHHHHHHHHHHHTT----TT-GGGHHHHHHHHHHHHHHHHHHHHHHHHHHHHTTS-S----HHHHHHHHHT-SSHHHHHHHHHHHHHHHHHHHHHHHHHHTTS---HHHHHHHHHHHHHHHHHHHHHHH-HHHH-GGGBPPGGGSS----------------------------S--------SSSSSS---TTHHHHHH-

InterPro domains:
  IPR008949 Isoprenoid synthase domain superfamily [G3DSA:1.10.600.10] (104-400)
  IPR008949 Isoprenoid synthase domain superfamily [SSF48576] (134-389)
  IPR034686 Terpene cyclase-like 2 [PTHR35201] (131-395)

Sequence (916 aa):
MVIPHHSLTGLVSEAEQDRICPIRYLHNPLQSNPSWIRRCPISFPRGGGEVHNTKERVFNTLSPLNGICDVPYCSSIADVYETRFWKEGLEAGRTTIYLLASEKDAEHLPVKDGHSIQDIARRELRPGFKHRVLRCPGYMYPFTTDARRFELIAIFACLLFLFDDRSEVVGDKEVPMLIDDFCKRLEDPKYTSKLAKTPLQAFLDQVTLDVRAADAQKGNGGEDMYRELLNHSLQSIKHPEKFTSLDEYLRFRDGNICAGWTFAAVKFSLASSINIKDPAIAHFMKLATEHLSIANDIYSYEKEARAYHTGQCPDLINFVTVVQQLLSCPDEATALEMSYALLLQREQWILEELKRLESENLSEEMWDFLKGMWANLSGNTFFSMTTVRYGGEKSRIPKDMSVSVQVKASECGCALSGKAASDSGYSDDASDGVSKIETPKGFSKVGAPNGINAVLAKMVIPHHSLTGLVSEAEQDRICPIRYLHNPLQSNPSWIRRCPISFPRGGGEVHNTKERVFNTLSPLNGICDVPYCSSIADVYETRFWKEGLEAGRTTIYLLASEKDAEHLPVKDGHSIQDIARRELRPGFKHRVLRCPGYMYPFTTDARRFELIAIFACLLFLFDDRSEVVGDKEVPMLIDDFCKRLEDPKYTSKLAKTPLQAFLDQVTLDVRAADAQKGNGGEDMYRELLNHSLQSIKHPEKFTSLDEYLRFRDGNICAGWTFAAVKFSLASSINIKDPAIAHFMKLATEHLSIANDIYSYEKEARAYHTGQCPDLINFVTVVQQLLSCPDEATALEMSYALLLQREQWILEELKRLESENLSEEMWDFLKGMWANLSGNTFFSMTTVRYGGEKSRIPKDMSVSVQVKASECGCALSGKAASDSGYSDDASDGVSKIETPKGFSKVGAPNGINAVLAK

Organism: Alternaria alternata (NCBI:txid5599)

Radius of gyration: 34.81 Å; Cα contacts (8 Å, |Δi|>4): 1256; chains: 2; bounding box: 55×115×88 Å